Protein AF-A0A812SMG4-F1 (afdb_monomer_lite)

InterPro domains:
  IPR001279 Metallo-beta-lactamase [PF00753] (570-734)
  IPR001279 Metallo-beta-lactamase [SM00849] (570-734)
  IPR015904 Sulphide quinone-reductase [PTHR10632] (2-340)
  IPR029021 Protein-tyrosine phosphatase-like [G3DSA:3.90.190.10] (429-526)
  IPR036188 FAD/NAD(P)-binding domain superfamily [G3DSA:3.50.50.60] (1-255)
  IPR036188 FAD/NAD(P)-binding domain superfamily [G3DSA:3.50.50.60] (56-192)
  IPR036188 FAD/NAD(P)-binding domain superfamily [SSF51905] (2-261)
  IPR036188 FAD/NAD(P)-binding domain superfamily [SSF51905] (54-192)
  IPR036866 Ribonuclease Z/Hydroxyacylglutathione hydrolase-like [G3DSA:3.60.15.10] (553-788)
  IPR036866 Ribonuclease Z/Hydroxyacylglutathione hydrolase-like [SSF56281] (561-769)
  IPR044528 Persulfide dioxygenase-like, MBL-fold metallo-hydrolase domain [cd07724] (560-736)

Sequence (788 aa):
MEQVMPHHVQWIKEKCLTFQPEQNKLTLANGQQIEYDILVVAAGLQQNFGAVAGLPETMGKNGVASIYSFDYSPSVWANITHLQKGKAIFTNPATAVNCGGAPQKICYLAEAAWRERGVRNNIDIEFCTATPGIFACPEYRVALEKVMQSKNITPSVKTNLVEVDGERKIATFEREGELVTKEFDFLHVTPPMSAPDFIRNSPLANAAGFVDVDKETCQHNKFSNVFSLGDCSSLPTSKTYSAISSQAPVVTYNVQALMAGKEPTSVYDGYTACPVLVGDSKLMLAEFNGYTMEAIPTFKPLDQTKPNVLFYWLKRYIFEHVYWHSMPLGRWYGKYMWFEPPVKHKVAEVPKPSTFKASPPSETAALKASVPISGVGEASQGASTAADSLKPELFGVSTPNLPGDVSLSGNMDVAIIEQLAPRYKGWLYLNPAENKHFHRKAIEAAGCKVEVAPIPNPAGGQPATAEHAEAVLAAMERLPRPLMIQCTSGNRAGAALLLAQAKALGHNRASASLLAEDLDLKFFTKCSECGPIKDWVLDQLPANNEEAQQTPAAKKGAVIEQLFDPQGSSTFSYLIGCSDSQEAVLIDPVLGMESRDLSLAEELGFKVKYVVNTHCHADHITSGGAIKKQLPEVKTMISEASGAAADVKLKDGDTIEFGKYALQAVATPGHTDGCMCFVLRGPDAPKAVFTGDTLLIRGCGRTDFQQGDASRLYDVVHQKIFTLPEDTKIYPGHDYKGRNVSTVAEEKKFNPRLTQNKEGFIKTMQDLKLPYPKMMDEAVPANLVCGV

pLDDT: mean 86.86, std 17.94, range [22.58, 98.88]

Foldseek 3Di:
DVVLAPPVDDDDPFAWQFDDQVQQWTATPVRDIDHDPFAEDEPAKDFCLVQAAPRVVQQLHLQEAECPDPVGNVSLVVSLVPDLAWEAEFEAAPAAAEQLLVSVLSLLASLQSCVVVVRNVRYAAEYEYLAQFSDLQPLLRVLVVVLCVVSVHHYHYNWHWRYADSVQQWTWTDHPNDIDIDHGSHYYDDGHIAQDPNQQPYPQQDPRSARAADLWQQAGPPRRRYGYDARRHPRQARRYPLLRLQVVLSPVVQNVQVVVVHHSFFTRQQWDWRFRNNHPLWTQIFIARSVPSHGDDLDPPDDSSDTDNVSSCCVPPVVVCCVRPAVSVVQQRRSCGRDDDDGHTDDPPDPDPDDDDDDDDDDDDDDDDDDDDDDDDDDDDDDDDPLVVDDCVVQVKDDFPDPFQEIFHAQGDLVNCLSCLLQWQEEEEAADCPDPSCPVVSNVVSNHDYDYQHADDVVVVDAGDVVSLVSLLVSVVPGDPPYYYYYNGSLVSLLSVLLNVCVVVQHALVVSLVVSVSRVRCLSPPDPPSVRSSVRSNVNGHYPPPDPPDDPPQPQAKDWDWDADPPWQRFIKIWIAHSVQLEIEIEQAFPPCLCVNVVVSVSSSHDYAEYEYQALDQQGAGCQVVNCVVVVNHWYEFDPQRLADTNYHDDAQDWDDTDQKIWGWHQQPALHNGGTKTFIDGPPHAQEIEGEQLDDQLEHHAQPDHHHHLLSSLVSCVPPVLPGPFARKYAYGHDPPPDGIDTSVCCCPRNPQNVDPSVSNRVVRVPPPDDDNPRRVPRNVCRSHPND

Secondary structure (DSSP, 8-state):
-GGGS-TTS----S-EEEEEGGGTEEEETTS-EEE-SSEEE----EE-GGGSBTHHHHTTSTTEE-SSSTTTHHHHHHHHHH--SEEEEEEE-SS--TTTTHHHHHHHHHHHHHHHTT-GGGEEEEEEESSSSS-SSHHHHHHHHHHHHHTTEEEETTEEEEEEETTTTEEEEEETTEEEEEE-SEEE----EES-HHHHTSTTB-TTSSB-B-TTT-BBSS-TTEEE-GGGB--SS---HHHHHHHHHHHHHHHHHHHTT----B----EEEEEEE-STT-EEEEEEETTT--B--SSTTS-TTS-BHHHHHIIIIIHHHHHHHTTTTT---GGGTTSPPP--B----PPPPP--------------------------------STT--GGGGT-B--SSSS-EEEEB---HHHHHHHGGG-SEEEE-S-TT-TT--HHHHHHTT-EEEE-----GGGT----HHHHHHHHHHHHHSPSSEEEE-TBSHHHHHHHHHHHHHHTT--HHHHHHHHHHTT-HHHHS-GGGHHHHHHHHHTS--TTS----STT--SSEEEEEEE-TTTT-BEEEEEEETTT-EEEEESPBTT-HHHHHHHHHHTT-EEEEEE-SS--SSS-BSHHHHHHH-TTPEEEEEGGG----SEEE-TT-EEEETTEEEEEEE-TTSSTT-EEEEEESTT---EEEEETT-BTTB----SSTT--HHHHHHHIIIIITTS-TT-EEEESB-TTS---EEHHHHHHH-TTTTS-HHHHHHHHHT--PPPPTTHHHHHHHHTTT--

Organism: Symbiodinium pilosum (NCBI:txid2952)

Structure (mmCIF, N/CA/C/O backbone):
data_AF-A0A812SMG4-F1
#
_entry.id   AF-A0A812SMG4-F1
#
loop_
_atom_site.group_PDB
_atom_site.id
_atom_site.type_symbol
_atom_site.label_atom_id
_atom_site.label_alt_id
_atom_site.label_comp_id
_atom_site.label_asym_id
_atom_site.label_entity_id
_atom_site.label_seq_id
_atom_site.pdbx_PDB_ins_code
_atom_site.Cartn_x
_atom_site.Cartn_y
_atom_site.Cartn_z
_atom_site.occupancy
_atom_site.B_iso_or_equiv
_atom_site.auth_seq_id
_atom_site.auth_comp_id
_atom_site.auth_asym_id
_atom_site.auth_atom_id
_atom_site.pdbx_PDB_model_num
ATOM 1 N N . MET A 1 1 ? -14.977 1.293 5.396 1.00 64.69 1 MET A N 1
ATOM 2 C CA . MET A 1 1 ? -15.685 1.765 6.608 1.00 64.69 1 MET A CA 1
ATOM 3 C C . MET A 1 1 ? -16.745 0.785 7.069 1.00 64.69 1 MET A C 1
ATOM 5 O O . MET A 1 1 ? -16.538 0.228 8.127 1.00 64.69 1 MET A O 1
ATOM 9 N N . GLU A 1 2 ? -17.803 0.501 6.306 1.00 74.75 2 GLU A N 1
ATOM 10 C CA . GLU A 1 2 ? -18.876 -0.434 6.721 1.00 74.75 2 GLU A CA 1
ATOM 11 C C . GLU A 1 2 ? -18.375 -1.768 7.313 1.00 74.75 2 GLU A C 1
ATOM 13 O O . GLU A 1 2 ? -18.807 -2.165 8.386 1.00 74.75 2 GLU A O 1
ATOM 18 N N . GLN A 1 3 ? -17.373 -2.389 6.681 1.00 76.75 3 GLN A N 1
ATOM 19 C CA . GLN A 1 3 ? -16.743 -3.643 7.127 1.00 76.75 3 GLN A CA 1
ATOM 20 C C . GLN A 1 3 ? -15.929 -3.551 8.439 1.00 76.75 3 GLN A C 1
ATOM 22 O O . GLN A 1 3 ? -15.519 -4.582 8.962 1.00 76.75 3 GLN A O 1
ATOM 27 N N . VAL A 1 4 ? -15.647 -2.345 8.949 1.00 80.00 4 VAL A N 1
ATOM 28 C CA . VAL A 1 4 ? -14.819 -2.103 10.152 1.00 80.00 4 VAL A CA 1
ATOM 29 C C . VAL A 1 4 ? -15.515 -1.260 11.226 1.00 80.00 4 VAL A C 1
ATOM 31 O O . VAL A 1 4 ? -14.943 -1.039 12.290 1.00 80.00 4 VAL A O 1
ATOM 34 N N . MET A 1 5 ? -16.740 -0.789 10.975 1.00 84.88 5 MET A N 1
ATOM 35 C CA . MET A 1 5 ? -17.552 -0.131 11.999 1.00 84.88 5 MET A CA 1
ATOM 36 C C . MET A 1 5 ? -18.109 -1.190 12.964 1.00 84.88 5 MET A C 1
ATOM 38 O O . MET A 1 5 ? -18.671 -2.184 12.498 1.00 84.88 5 MET A O 1
ATOM 42 N N . PRO A 1 6 ? -18.009 -1.011 14.295 1.00 84.06 6 PRO A N 1
ATOM 43 C CA . PRO A 1 6 ? -18.634 -1.931 15.240 1.00 84.06 6 PRO A CA 1
ATOM 44 C C . PRO A 1 6 ? -20.155 -1.974 15.038 1.00 84.06 6 PRO A C 1
ATOM 46 O O . PRO A 1 6 ? -20.788 -0.930 14.923 1.00 84.06 6 PRO A O 1
ATOM 49 N N . HIS A 1 7 ? -20.761 -3.166 15.050 1.00 83.12 7 HIS A N 1
ATOM 50 C CA . HIS A 1 7 ? -22.183 -3.365 14.707 1.00 83.12 7 HIS A CA 1
ATOM 51 C C . HIS A 1 7 ? -23.199 -2.573 15.556 1.00 83.12 7 HIS A C 1
ATOM 53 O O . HIS A 1 7 ? -24.350 -2.441 15.155 1.00 83.12 7 HIS A O 1
ATOM 59 N N . HIS A 1 8 ? -22.796 -2.070 16.726 1.00 85.62 8 HIS A N 1
ATOM 60 C CA . HIS A 1 8 ? -23.628 -1.251 17.614 1.00 85.62 8 HIS A CA 1
ATOM 61 C C . HIS A 1 8 ? -23.452 0.266 17.399 1.00 85.62 8 HIS A C 1
ATOM 63 O O . HIS A 1 8 ? -24.080 1.053 18.101 1.00 85.62 8 HIS A O 1
ATOM 69 N N . VAL A 1 9 ? -22.593 0.692 16.465 1.00 90.62 9 VAL A N 1
ATOM 70 C CA . VAL A 1 9 ? -22.321 2.103 16.160 1.00 90.62 9 VAL A CA 1
ATOM 71 C C . VAL A 1 9 ? -23.026 2.494 14.865 1.00 90.62 9 VAL A C 1
ATOM 73 O O . VAL A 1 9 ? -22.786 1.911 13.809 1.00 90.62 9 VAL A O 1
ATOM 76 N N . GLN A 1 10 ? -23.866 3.528 14.925 1.00 92.44 10 GLN A N 1
ATOM 77 C CA . GLN A 1 10 ? -24.499 4.093 13.737 1.00 92.44 10 GLN A CA 1
ATOM 78 C C . GLN A 1 10 ? -23.460 4.824 12.874 1.00 92.44 10 GLN A C 1
ATOM 80 O O . GLN A 1 10 ? -22.893 5.836 13.285 1.00 92.44 10 GLN A O 1
ATOM 85 N N . TRP A 1 11 ? -23.235 4.350 11.646 1.00 93.56 11 TRP A N 1
ATOM 86 C CA . TRP A 1 11 ? -22.419 5.078 10.674 1.00 93.56 11 TRP A CA 1
ATOM 87 C C . TRP A 1 11 ? -23.265 6.099 9.911 1.00 93.56 11 TRP A C 1
ATOM 89 O O . TRP A 1 11 ? -24.069 5.747 9.050 1.00 93.56 11 TRP A O 1
ATOM 99 N N . ILE A 1 12 ? -23.046 7.380 10.200 1.00 94.38 12 ILE A N 1
ATOM 100 C CA . ILE A 1 12 ? -23.604 8.482 9.416 1.00 94.38 12 ILE A CA 1
ATOM 101 C C . ILE A 1 12 ? -22.608 8.798 8.298 1.00 94.38 12 ILE A C 1
ATOM 103 O O . ILE A 1 12 ? -21.550 9.384 8.526 1.00 94.38 12 ILE A O 1
ATOM 107 N N . LYS A 1 13 ? -22.916 8.333 7.084 1.00 94.81 13 LYS A N 1
ATOM 108 C CA . LYS A 1 13 ? -22.056 8.457 5.898 1.00 94.81 13 LYS A CA 1
ATOM 109 C C . LYS A 1 13 ? -22.208 9.835 5.247 1.00 94.81 13 LYS A C 1
ATOM 111 O O . LYS A 1 13 ? -22.643 9.934 4.107 1.00 94.81 13 LYS A O 1
ATOM 116 N N . GLU A 1 14 ? -21.855 10.889 5.976 1.00 96.31 14 GLU A N 1
ATOM 117 C CA . GLU A 1 14 ? -21.912 12.262 5.471 1.00 96.31 14 GLU A CA 1
ATOM 118 C C . GLU A 1 14 ? -20.768 13.125 6.026 1.00 96.31 14 GLU A C 1
ATOM 120 O O . GLU A 1 14 ? -20.211 12.832 7.086 1.00 96.31 14 GLU A O 1
ATOM 125 N N . LYS A 1 15 ? -20.380 14.181 5.304 1.00 96.25 15 LYS A N 1
ATOM 126 C CA . LYS A 1 15 ? -19.322 15.105 5.741 1.00 96.25 15 LYS A CA 1
ATOM 127 C C . LYS A 1 15 ? -19.842 16.059 6.820 1.00 96.25 15 LYS A C 1
ATOM 129 O O . LYS A 1 15 ? -20.899 16.661 6.653 1.00 96.25 15 LYS A O 1
ATOM 134 N N . CYS A 1 16 ? -19.063 16.269 7.881 1.00 96.62 16 CYS A N 1
ATOM 135 C CA . CYS A 1 16 ? -19.261 17.404 8.786 1.00 96.62 16 CYS A CA 1
ATOM 136 C C . CYS A 1 16 ? -18.782 18.698 8.103 1.00 96.62 16 CYS A C 1
ATOM 138 O O . CYS A 1 16 ? -17.711 18.703 7.495 1.00 96.62 16 CYS A O 1
ATOM 140 N N . LEU A 1 17 ? -19.563 19.778 8.199 1.00 96.06 17 LEU A N 1
ATOM 141 C CA . LEU A 1 17 ? -19.206 21.104 7.679 1.00 96.06 17 LEU A CA 1
ATOM 142 C C . LEU A 1 17 ? -18.756 22.083 8.763 1.00 96.06 17 LEU A C 1
ATOM 144 O O . LEU A 1 17 ? -17.946 22.959 8.480 1.00 96.06 17 LEU A O 1
ATOM 148 N N . THR A 1 18 ? -19.322 22.005 9.968 1.00 96.81 18 THR A N 1
ATOM 149 C CA . THR A 1 18 ? -19.032 22.955 11.052 1.00 96.81 18 THR A CA 1
ATOM 150 C C . THR A 1 18 ? -19.630 22.487 12.382 1.00 96.81 18 THR A C 1
ATOM 152 O O . THR A 1 18 ? -20.565 21.683 12.415 1.00 96.81 18 THR A O 1
ATOM 155 N N . PHE A 1 19 ? -19.107 23.029 13.480 1.00 98.00 19 PHE A N 1
ATOM 156 C CA . PHE A 1 19 ? -19.497 22.737 14.857 1.00 98.00 19 PHE A CA 1
ATOM 157 C C . PHE A 1 19 ? -20.155 23.961 15.507 1.00 98.00 19 PHE A C 1
ATOM 159 O O . PHE A 1 19 ? -19.757 25.101 15.263 1.00 98.00 19 PHE A O 1
ATOM 166 N N . GLN A 1 20 ? -21.150 23.722 16.357 1.00 98.12 20 GLN A N 1
ATOM 167 C CA . GLN A 1 20 ? -21.817 24.704 17.213 1.00 98.12 20 GLN A CA 1
ATOM 168 C C . GLN A 1 20 ? -21.675 24.230 18.674 1.00 98.12 20 GLN A C 1
ATOM 170 O O . GLN A 1 20 ? -22.658 23.794 19.283 1.00 98.12 20 GLN A O 1
ATOM 175 N N . PRO A 1 21 ? -20.450 24.229 19.235 1.00 97.69 21 PRO A N 1
ATOM 176 C CA . PRO A 1 21 ? -20.169 23.579 20.512 1.00 97.69 21 PRO A CA 1
ATOM 177 C C . PRO A 1 21 ? -20.861 24.241 21.706 1.00 97.69 21 PRO A C 1
ATOM 179 O O . PRO A 1 21 ? -21.248 23.538 22.629 1.00 97.69 21 PRO A O 1
ATOM 182 N N . GLU A 1 22 ? -21.139 25.547 21.664 1.00 97.50 22 GLU A N 1
ATOM 183 C CA . GLU A 1 22 ? -21.978 26.233 22.660 1.00 97.50 22 GLU A CA 1
ATOM 184 C C . GLU A 1 22 ? -23.427 25.705 22.726 1.00 97.50 22 GLU A C 1
ATOM 186 O O . GLU A 1 22 ? -24.137 25.985 23.689 1.00 97.50 22 GLU A O 1
ATOM 191 N N . GLN A 1 23 ? -23.879 24.966 21.708 1.00 97.94 23 GLN A N 1
ATOM 192 C CA . GLN A 1 23 ? -25.216 24.365 21.619 1.00 97.94 23 GLN A CA 1
ATOM 193 C C . GLN A 1 23 ? -25.170 22.830 21.597 1.00 97.94 23 GLN A C 1
ATOM 195 O O . GLN A 1 23 ? -26.210 22.203 21.415 1.00 97.94 23 GLN A O 1
ATOM 200 N N . ASN A 1 24 ? -23.979 22.233 21.733 1.00 98.44 24 ASN A N 1
ATOM 201 C CA . ASN A 1 24 ? -23.722 20.806 21.536 1.00 98.44 24 ASN A CA 1
ATOM 202 C C . ASN A 1 24 ? -24.243 20.249 20.194 1.00 98.44 24 ASN A C 1
ATOM 204 O O . ASN A 1 24 ? -24.848 19.177 20.142 1.00 98.44 24 ASN A O 1
ATOM 208 N N . LYS A 1 25 ? -24.029 20.991 19.097 1.00 98.31 25 LYS A N 1
ATOM 209 C CA . LYS A 1 25 ? -24.455 20.589 17.745 1.00 98.31 25 LYS A CA 1
ATOM 210 C C . LYS A 1 25 ? -23.311 20.554 16.743 1.00 98.31 25 LYS A C 1
ATOM 212 O O . LYS A 1 25 ? -22.310 21.256 16.883 1.00 98.31 25 LYS A O 1
ATOM 217 N N . LEU A 1 26 ? -23.491 19.772 15.687 1.00 97.56 26 LEU A N 1
ATOM 218 C CA . LEU A 1 26 ? -22.722 19.866 14.448 1.00 97.56 26 LEU A CA 1
ATOM 219 C C . LEU A 1 26 ? -23.660 19.867 13.239 1.00 97.56 26 LEU A C 1
ATOM 221 O O . LEU A 1 26 ? -24.767 19.334 13.304 1.00 97.56 26 LEU A O 1
ATOM 225 N N . THR A 1 27 ? -23.210 20.464 12.137 1.00 97.69 27 THR A N 1
ATOM 226 C CA . THR A 1 27 ? -23.963 20.544 10.878 1.00 97.69 27 THR A CA 1
ATOM 227 C C . THR A 1 27 ? -23.258 19.731 9.793 1.00 97.69 27 THR A C 1
ATOM 229 O O . THR A 1 27 ? -22.048 19.861 9.589 1.00 97.69 27 THR A O 1
ATOM 232 N N . LEU A 1 28 ? -24.022 18.895 9.091 1.00 97.88 28 LEU A N 1
ATOM 233 C CA . LEU A 1 28 ? -23.572 18.041 7.993 1.00 97.88 28 LEU A CA 1
ATOM 234 C C . LEU A 1 28 ? -23.715 18.714 6.617 1.00 97.88 28 LEU A C 1
ATOM 236 O O . LEU A 1 28 ? -24.441 19.693 6.454 1.00 97.88 28 LEU A O 1
ATOM 240 N N . ALA A 1 29 ? -23.059 18.148 5.601 1.00 96.19 29 ALA A N 1
ATOM 241 C CA . ALA A 1 29 ? -23.084 18.633 4.218 1.00 96.19 29 ALA A CA 1
ATOM 242 C C . ALA A 1 29 ? -24.468 18.593 3.551 1.00 96.19 29 ALA A C 1
ATOM 244 O O . ALA A 1 29 ? -24.745 19.399 2.667 1.00 96.19 29 ALA A O 1
ATOM 245 N N . ASN A 1 30 ? -25.360 17.713 4.008 1.00 96.00 30 ASN A N 1
ATOM 246 C CA . ASN A 1 30 ? -26.764 17.664 3.592 1.00 96.00 30 ASN A CA 1
ATOM 247 C C . ASN A 1 30 ? -27.666 18.675 4.347 1.00 96.00 30 ASN A C 1
ATOM 249 O O . ASN A 1 30 ? -28.884 18.644 4.187 1.00 96.00 30 ASN A O 1
ATOM 253 N N . GLY A 1 31 ? -27.094 19.539 5.197 1.00 95.88 31 GLY A N 1
ATOM 254 C CA . GLY A 1 31 ? -27.818 20.508 6.029 1.00 95.88 31 GLY A CA 1
ATOM 255 C C . GLY A 1 31 ? -28.424 19.935 7.317 1.00 95.88 31 GLY A C 1
ATOM 256 O O . GLY A 1 31 ? -28.965 20.694 8.120 1.00 95.88 31 GLY A O 1
ATOM 257 N N . GLN A 1 32 ? -28.326 18.623 7.554 1.00 97.25 32 GLN A N 1
ATOM 258 C CA . GLN A 1 32 ? -28.791 17.999 8.791 1.00 97.25 32 GLN A CA 1
ATOM 259 C C . GLN A 1 32 ? -27.954 18.478 9.985 1.00 97.25 32 GLN A C 1
ATOM 261 O O . GLN A 1 32 ? -26.723 18.488 9.933 1.00 97.25 32 GLN A O 1
ATOM 266 N N . GLN A 1 33 ? -28.626 18.815 11.085 1.00 97.81 33 GLN A N 1
ATOM 267 C CA . GLN A 1 33 ? -27.983 19.047 12.376 1.00 97.81 33 GLN A CA 1
ATOM 268 C C . GLN A 1 33 ? -28.026 17.779 13.230 1.00 97.81 33 GLN A C 1
ATOM 270 O O . GLN A 1 33 ? -29.019 17.050 13.227 1.00 97.81 33 GLN A O 1
ATOM 275 N N . ILE A 1 34 ? -26.944 17.528 13.963 1.00 97.88 34 ILE A N 1
ATOM 276 C CA . ILE A 1 34 ? -26.823 16.443 14.939 1.00 97.88 34 ILE A CA 1
ATOM 277 C C . ILE A 1 34 ? -26.492 17.063 16.292 1.00 97.88 34 ILE A C 1
ATOM 279 O O . ILE A 1 34 ? -25.523 17.812 16.405 1.00 97.88 34 ILE A O 1
ATOM 283 N N . GLU A 1 35 ? -27.295 16.731 17.299 1.00 98.31 35 GLU A N 1
ATOM 284 C CA . GLU A 1 35 ? -27.030 17.014 18.712 1.00 98.31 35 GLU A CA 1
ATOM 285 C C . GLU A 1 35 ? -26.171 15.896 19.322 1.00 98.31 35 GLU A C 1
ATOM 287 O O . GLU A 1 35 ? -26.265 14.738 18.908 1.00 98.31 35 GLU A O 1
ATOM 292 N N . TYR A 1 36 ? -25.322 16.236 20.292 1.00 98.19 36 TYR A N 1
ATOM 293 C CA . TYR A 1 36 ? -24.463 15.286 21.001 1.00 98.19 36 TYR A CA 1
ATOM 294 C C . TYR A 1 36 ? -24.393 15.596 22.501 1.00 98.19 36 TYR A C 1
ATOM 296 O O . TYR A 1 36 ? -24.441 16.753 22.900 1.00 98.19 36 TYR A O 1
ATOM 304 N N . ASP A 1 37 ? -24.191 14.586 23.347 1.00 97.94 37 ASP A N 1
ATOM 305 C CA . ASP A 1 37 ? -23.821 14.820 24.752 1.00 97.94 37 ASP A CA 1
ATOM 306 C C . ASP A 1 37 ? -22.309 15.051 24.890 1.00 97.94 37 ASP A C 1
ATOM 308 O O . ASP A 1 37 ? -21.860 15.975 25.569 1.00 97.94 37 ASP A O 1
ATOM 312 N N . ILE A 1 38 ? -21.518 14.226 24.193 1.00 98.25 38 ILE A N 1
ATOM 313 C CA . ILE A 1 38 ? -20.051 14.246 24.160 1.00 98.25 38 ILE A CA 1
ATOM 314 C C . ILE A 1 38 ? -19.594 14.120 22.702 1.00 98.25 38 ILE A C 1
ATOM 316 O O . ILE A 1 38 ? -20.103 13.280 21.959 1.00 98.25 38 ILE A O 1
ATOM 320 N N . LEU A 1 39 ? -18.608 14.923 22.299 1.00 98.56 39 LEU A N 1
ATOM 321 C CA . LEU A 1 39 ? -18.028 14.919 20.953 1.00 98.56 39 LEU A CA 1
ATOM 322 C C . LEU A 1 39 ? -16.565 14.464 20.991 1.00 98.56 39 LEU A C 1
ATOM 324 O O . LEU A 1 39 ? -15.761 15.012 21.741 1.00 98.56 39 LEU A O 1
ATOM 328 N N . VAL A 1 40 ? -16.191 13.522 20.121 1.00 98.56 40 VAL A N 1
ATOM 329 C CA . VAL A 1 40 ? -14.790 13.134 19.887 1.00 98.56 40 VAL A CA 1
ATOM 330 C C . VAL A 1 40 ? -14.415 13.450 18.439 1.00 98.56 40 VAL A C 1
ATOM 332 O O . VAL A 1 40 ? -14.978 12.880 17.506 1.00 98.56 40 VAL A O 1
ATOM 335 N N . VAL A 1 41 ? -13.457 14.357 18.233 1.00 98.56 41 VAL A N 1
ATOM 336 C CA . VAL A 1 41 ? -13.015 14.795 16.898 1.00 98.56 41 VAL A CA 1
ATOM 337 C C . VAL A 1 41 ? -11.732 14.065 16.490 1.00 98.56 41 VAL A C 1
ATOM 339 O O . VAL A 1 41 ? -10.696 14.219 17.139 1.00 98.56 41 VAL A O 1
ATOM 342 N N . ALA A 1 42 ? -11.792 13.291 15.402 1.00 97.62 42 ALA A N 1
ATOM 343 C CA . ALA A 1 42 ? -10.697 12.445 14.903 1.00 97.62 42 ALA A CA 1
ATOM 344 C C . ALA A 1 42 ? -10.587 12.469 13.358 1.00 97.62 42 ALA A C 1
ATOM 346 O O . ALA A 1 42 ? -10.491 11.435 12.703 1.00 97.62 42 ALA A O 1
ATOM 347 N N . ALA A 1 43 ? -10.643 13.660 12.753 1.00 96.75 43 ALA A N 1
ATOM 348 C CA . ALA A 1 43 ? -10.838 13.853 11.309 1.00 96.75 43 ALA A CA 1
ATOM 349 C C . ALA A 1 43 ? -9.567 13.810 10.425 1.00 96.75 43 ALA A C 1
ATOM 351 O O . ALA A 1 43 ? -9.624 14.204 9.262 1.00 96.75 43 ALA A O 1
ATOM 352 N N . GLY A 1 44 ? -8.423 13.354 10.944 1.00 96.31 44 GLY A N 1
ATOM 353 C CA . GLY A 1 44 ? -7.185 13.243 10.158 1.00 96.31 44 GLY A CA 1
ATOM 354 C C . GLY A 1 44 ? -6.460 14.574 9.883 1.00 96.31 44 GLY A C 1
ATOM 355 O O . GLY A 1 44 ? -6.686 15.580 10.554 1.00 96.31 44 GLY A O 1
ATOM 356 N N . LEU A 1 45 ? -5.571 14.560 8.885 1.00 95.75 45 LEU A N 1
ATOM 357 C CA . LEU A 1 45 ? -4.972 15.747 8.258 1.00 95.75 45 LEU A CA 1
ATOM 358 C C . LEU A 1 45 ? -5.539 15.928 6.843 1.00 95.75 45 LEU A C 1
ATOM 360 O O . LEU A 1 45 ? -5.834 14.954 6.151 1.00 95.75 45 LEU A O 1
ATOM 364 N N . GLN A 1 46 ? -5.607 17.176 6.392 1.00 96.56 46 GLN A N 1
ATOM 365 C CA . GLN A 1 46 ? -5.887 17.550 5.009 1.00 96.56 46 GLN A CA 1
ATOM 366 C C . GLN A 1 46 ? -4.581 17.712 4.225 1.00 96.56 46 GLN A C 1
ATOM 368 O O . GLN A 1 46 ? -3.632 18.324 4.716 1.00 96.56 46 GLN A O 1
ATOM 373 N N . GLN A 1 47 ? -4.541 17.172 3.004 1.00 95.50 47 GLN A N 1
ATOM 374 C CA . GLN A 1 47 ? -3.390 17.238 2.100 1.00 95.50 47 GLN A CA 1
ATOM 375 C C . GLN A 1 47 ? -3.575 18.394 1.114 1.00 95.50 47 GLN A C 1
ATOM 377 O O . GLN A 1 47 ? -4.519 18.397 0.327 1.00 95.50 47 GLN A O 1
ATOM 382 N N . ASN A 1 48 ? -2.673 19.372 1.144 1.00 96.19 48 ASN A N 1
ATOM 383 C CA . ASN A 1 48 ? -2.793 20.619 0.394 1.00 96.19 48 ASN A CA 1
ATOM 384 C C . ASN A 1 48 ? -1.826 20.624 -0.800 1.00 96.19 48 ASN A C 1
ATOM 386 O O . ASN A 1 48 ? -0.876 21.402 -0.831 1.00 96.19 48 ASN A O 1
ATOM 390 N N . PHE A 1 49 ? -2.060 19.760 -1.795 1.00 94.25 49 PHE A N 1
ATOM 391 C CA . PHE A 1 49 ? -1.239 19.727 -3.018 1.00 94.25 49 PHE A CA 1
ATOM 392 C C . PHE A 1 49 ? -1.195 21.093 -3.728 1.00 94.25 49 PHE A C 1
ATOM 394 O O . PHE A 1 49 ? -0.135 21.510 -4.177 1.00 94.25 49 PHE A O 1
ATOM 401 N N . GLY A 1 50 ? -2.306 21.840 -3.736 1.00 96.06 50 GLY A N 1
ATOM 402 C CA . GLY A 1 50 ? -2.374 23.199 -4.295 1.00 96.06 50 GLY A CA 1
ATOM 403 C C . GLY A 1 50 ? -1.632 24.288 -3.504 1.00 96.06 50 GLY A C 1
ATOM 404 O O . GLY A 1 50 ? -1.679 25.445 -3.901 1.00 96.06 50 GLY A O 1
ATOM 405 N N . ALA A 1 51 ? -0.959 23.955 -2.395 1.00 95.69 51 ALA A N 1
ATOM 406 C CA . ALA A 1 51 ? -0.065 24.883 -1.692 1.00 95.69 51 ALA A CA 1
ATOM 407 C C . ALA A 1 51 ? 1.346 24.957 -2.317 1.00 95.69 51 ALA A C 1
ATOM 409 O O . ALA A 1 51 ? 2.167 25.751 -1.865 1.00 95.69 51 ALA A O 1
ATOM 410 N N . VAL A 1 52 ? 1.629 24.130 -3.329 1.00 97.75 52 VAL A N 1
ATOM 411 C CA . VAL A 1 52 ? 2.851 24.151 -4.144 1.00 97.75 52 VAL A CA 1
ATOM 412 C C . VAL A 1 52 ? 2.425 24.455 -5.580 1.00 97.75 52 VAL A C 1
ATOM 414 O O . VAL A 1 52 ? 1.574 23.752 -6.127 1.00 97.75 52 VAL A O 1
ATOM 417 N N . ALA A 1 53 ? 2.981 25.502 -6.191 1.00 98.00 53 ALA A N 1
ATOM 418 C CA . ALA A 1 53 ? 2.579 25.917 -7.537 1.00 98.00 53 ALA A CA 1
ATOM 419 C C . ALA A 1 53 ? 2.921 24.839 -8.584 1.00 98.00 53 ALA A C 1
ATOM 421 O O . ALA A 1 53 ? 3.971 24.204 -8.492 1.00 98.00 53 ALA A O 1
ATOM 422 N N . GLY A 1 54 ? 2.023 24.599 -9.546 1.00 96.38 54 GLY A N 1
ATOM 423 C CA . GLY A 1 54 ? 2.181 23.591 -10.609 1.00 96.38 54 GLY A CA 1
ATOM 424 C C . GLY A 1 54 ? 2.082 22.123 -10.161 1.00 96.38 54 GLY A C 1
ATOM 425 O O . GLY A 1 54 ? 2.077 21.218 -10.999 1.00 96.38 54 GLY A O 1
ATOM 426 N N . LEU A 1 55 ? 1.996 21.855 -8.850 1.00 95.00 55 LEU A N 1
ATOM 427 C CA . LEU A 1 55 ? 1.967 20.492 -8.324 1.00 95.00 55 LEU A CA 1
ATOM 428 C C . LEU A 1 55 ? 0.675 19.731 -8.689 1.00 95.00 55 LEU A C 1
ATOM 430 O O . LEU A 1 55 ? 0.807 18.607 -9.179 1.00 95.00 55 LEU A O 1
ATOM 434 N N . PRO A 1 56 ? -0.552 20.268 -8.495 1.00 93.50 56 PRO A N 1
ATOM 435 C CA . PRO A 1 56 ? -1.789 19.556 -8.843 1.00 93.50 56 PRO A CA 1
ATOM 436 C C . PRO A 1 56 ? -1.857 19.089 -10.302 1.00 93.50 56 PRO A C 1
ATOM 438 O O . PRO A 1 56 ? -2.369 18.006 -10.577 1.00 93.50 56 PRO A O 1
ATOM 441 N N . GLU A 1 57 ? -1.324 19.880 -11.230 1.00 92.38 57 GLU A N 1
ATOM 442 C CA . GLU A 1 57 ? -1.387 19.648 -12.673 1.00 92.38 57 GLU A CA 1
ATOM 443 C C . GLU A 1 57 ? -0.482 18.482 -13.116 1.00 92.38 57 GLU A C 1
ATOM 445 O O . GLU A 1 57 ? -0.833 17.724 -14.034 1.00 92.38 57 GLU A O 1
ATOM 450 N N . THR A 1 58 ? 0.661 18.317 -12.435 1.00 92.88 58 THR A N 1
ATOM 451 C CA . THR A 1 58 ? 1.679 17.302 -12.745 1.00 92.88 58 THR A CA 1
ATOM 452 C C . THR A 1 58 ? 1.650 16.065 -11.842 1.00 92.88 58 THR A C 1
ATOM 454 O O . THR A 1 58 ? 2.403 15.129 -12.110 1.00 92.88 58 THR A O 1
ATOM 457 N N . MET A 1 59 ? 0.823 16.006 -10.792 1.00 93.06 59 MET A N 1
ATOM 458 C CA . MET A 1 59 ? 0.744 14.817 -9.928 1.00 93.06 59 MET A CA 1
ATOM 459 C C . MET A 1 59 ? 0.434 13.541 -10.733 1.00 93.06 59 MET A C 1
ATOM 461 O O . MET A 1 59 ? -0.518 13.488 -11.510 1.00 93.06 59 MET A O 1
ATOM 465 N N . GLY A 1 60 ? 1.252 12.501 -10.541 1.00 89.00 60 GLY A N 1
ATOM 466 C CA . GLY A 1 60 ? 1.160 11.227 -11.264 1.00 89.00 60 GLY A CA 1
ATOM 467 C C . GLY A 1 60 ? 1.750 11.251 -12.682 1.00 89.00 60 GLY A C 1
ATOM 468 O O . GLY A 1 60 ? 1.743 10.222 -13.353 1.00 89.00 60 GLY A O 1
ATOM 469 N N . LYS A 1 61 ? 2.277 12.393 -13.142 1.00 88.81 61 LYS A N 1
ATOM 470 C CA . LYS A 1 61 ? 2.834 12.614 -14.488 1.00 88.81 61 LYS A CA 1
ATOM 471 C C . LYS A 1 61 ? 4.272 13.124 -14.399 1.00 88.81 61 LYS A C 1
ATOM 473 O O . LYS A 1 61 ? 4.713 13.580 -13.350 1.00 88.81 61 LYS A O 1
ATOM 478 N N . ASN A 1 62 ? 5.000 13.082 -15.515 1.00 92.44 62 ASN A N 1
ATOM 479 C CA . ASN A 1 62 ? 6.311 13.731 -15.683 1.00 92.44 62 ASN A CA 1
ATOM 480 C C . ASN A 1 62 ? 7.396 13.359 -14.645 1.00 92.44 62 ASN A C 1
ATOM 482 O O . ASN A 1 62 ? 8.341 14.114 -14.439 1.00 92.44 62 ASN A O 1
ATOM 486 N N . GLY A 1 63 ? 7.278 12.207 -13.977 1.00 93.00 63 GLY A N 1
ATOM 487 C CA . GLY A 1 63 ? 8.176 11.828 -12.882 1.00 93.00 63 GLY A CA 1
ATOM 488 C C . GLY A 1 63 ? 7.762 12.339 -11.496 1.00 93.00 63 GLY A C 1
ATOM 489 O O . GLY A 1 63 ? 8.511 12.135 -10.548 1.00 93.00 63 GLY A O 1
ATOM 490 N N . VAL A 1 64 ? 6.600 12.980 -11.332 1.00 97.56 64 VAL A N 1
ATOM 491 C CA . VAL A 1 64 ? 6.133 13.537 -10.050 1.00 97.56 64 VAL A CA 1
ATOM 492 C C . VAL A 1 64 ? 5.096 12.620 -9.400 1.00 97.56 64 VAL A C 1
ATOM 494 O O . VAL A 1 64 ? 4.052 12.332 -9.984 1.00 97.56 64 VAL A O 1
ATOM 497 N N . ALA A 1 65 ? 5.354 12.162 -8.172 1.00 95.75 65 ALA A N 1
ATOM 498 C CA . ALA A 1 65 ? 4.494 11.202 -7.472 1.00 95.75 65 ALA A CA 1
ATOM 499 C C . ALA A 1 65 ? 4.451 11.431 -5.950 1.00 95.75 65 ALA A C 1
ATOM 501 O O . ALA A 1 65 ? 5.297 12.118 -5.384 1.00 95.75 65 ALA A O 1
ATOM 502 N N . SER A 1 66 ? 3.477 10.834 -5.254 1.00 96.62 66 SER A N 1
ATOM 503 C CA . SER A 1 66 ? 3.360 10.933 -3.792 1.00 96.62 66 SER A CA 1
ATOM 504 C C . SER A 1 66 ? 2.717 9.693 -3.183 1.00 96.62 66 SER A C 1
ATOM 506 O O . SER A 1 66 ? 1.674 9.248 -3.645 1.00 96.62 66 SER A O 1
ATOM 508 N N . ILE A 1 67 ? 3.295 9.189 -2.088 1.00 96.19 67 ILE A N 1
ATOM 509 C CA . ILE A 1 67 ? 2.752 8.055 -1.308 1.00 96.19 67 ILE A CA 1
ATOM 510 C C . ILE A 1 67 ? 1.542 8.441 -0.446 1.00 96.19 67 ILE A C 1
ATOM 512 O O . ILE A 1 67 ? 0.950 7.578 0.196 1.00 96.19 67 ILE A O 1
ATOM 516 N N . TYR A 1 68 ? 1.230 9.737 -0.354 1.00 94.56 68 TYR A N 1
ATOM 517 C CA . TYR A 1 68 ? 0.251 10.261 0.596 1.00 94.56 68 TYR A CA 1
ATOM 518 C C . TYR A 1 68 ? -1.184 10.261 0.064 1.00 94.56 68 TYR A C 1
ATOM 520 O O . TYR A 1 68 ? -2.116 10.117 0.856 1.00 94.56 68 TYR A O 1
ATOM 528 N N . SER A 1 69 ? -1.365 10.363 -1.254 1.00 88.12 69 SER A N 1
ATOM 529 C CA . SER A 1 69 ? -2.669 10.191 -1.899 1.00 88.12 69 SER A CA 1
ATOM 530 C C . SER A 1 69 ? -2.879 8.731 -2.289 1.00 88.12 69 SER A C 1
ATOM 532 O O . SER A 1 69 ? -1.957 8.094 -2.799 1.00 88.12 69 SER A O 1
ATOM 534 N N . PHE A 1 70 ? -4.098 8.220 -2.102 1.00 84.44 70 PHE A N 1
ATOM 535 C CA . PHE A 1 70 ? -4.495 6.901 -2.599 1.00 84.44 70 PHE A CA 1
ATOM 536 C C . PHE A 1 70 ? -4.311 6.807 -4.122 1.00 84.44 70 PHE A C 1
ATOM 538 O O . PHE A 1 70 ? -3.703 5.856 -4.605 1.00 84.44 70 PHE A O 1
ATOM 545 N N . ASP A 1 71 ? -4.732 7.846 -4.846 1.00 83.56 71 ASP A N 1
ATOM 546 C CA . ASP A 1 71 ? -4.741 7.884 -6.312 1.00 83.56 71 ASP A CA 1
ATOM 547 C C . ASP A 1 71 ? -3.321 7.979 -6.900 1.00 83.56 71 ASP A C 1
ATOM 549 O O . ASP A 1 71 ? -3.026 7.408 -7.947 1.00 83.56 71 ASP A O 1
ATOM 553 N N . TYR A 1 72 ? -2.404 8.673 -6.211 1.00 85.81 72 TYR A N 1
ATOM 554 C CA . TYR A 1 72 ? -1.040 8.907 -6.708 1.00 85.81 72 TYR A CA 1
ATOM 555 C C . TYR A 1 72 ? 0.001 7.908 -6.185 1.00 85.81 72 TYR A C 1
ATOM 557 O O . TYR A 1 72 ? 1.067 7.780 -6.793 1.00 85.81 72 TYR A O 1
ATOM 565 N N . SER A 1 73 ? -0.278 7.179 -5.101 1.00 88.56 73 SER A N 1
ATOM 566 C CA . SER A 1 73 ? 0.677 6.239 -4.494 1.00 88.56 73 SER A CA 1
ATOM 567 C C . SER A 1 73 ? 1.172 5.137 -5.452 1.00 88.56 73 SER A C 1
ATOM 569 O O . SER A 1 73 ? 2.387 4.922 -5.497 1.00 88.56 73 SER A O 1
ATOM 571 N N . PRO A 1 74 ? 0.332 4.505 -6.305 1.00 85.19 74 PRO A N 1
ATOM 572 C CA . PRO A 1 74 ? 0.802 3.511 -7.279 1.00 85.19 74 PRO A CA 1
ATOM 573 C C . PRO A 1 74 ? 1.864 4.054 -8.249 1.00 85.19 74 PRO A C 1
ATOM 575 O O . PRO A 1 74 ? 2.841 3.366 -8.554 1.00 85.19 74 PRO A O 1
ATOM 578 N N . SER A 1 75 ? 1.735 5.320 -8.670 1.00 88.19 75 SER A N 1
ATOM 579 C CA . SER A 1 75 ? 2.693 5.958 -9.587 1.00 88.19 75 SER A CA 1
ATOM 580 C C . SER A 1 75 ? 4.101 6.088 -8.992 1.00 88.19 75 SER A C 1
ATOM 582 O O . SER A 1 75 ? 5.079 6.144 -9.736 1.00 88.19 75 SER A O 1
ATOM 584 N N . VAL A 1 76 ? 4.244 6.078 -7.661 1.00 93.38 76 VAL A N 1
ATOM 585 C CA . VAL A 1 76 ? 5.552 6.128 -6.989 1.00 93.38 76 VAL A CA 1
ATOM 586 C C . VAL A 1 76 ? 6.386 4.896 -7.344 1.00 93.38 76 VAL A C 1
ATOM 588 O O . VAL A 1 76 ? 7.556 5.034 -7.692 1.00 93.38 76 VAL A O 1
ATOM 591 N N . TRP A 1 77 ? 5.794 3.697 -7.303 1.00 91.31 77 TRP A N 1
ATOM 592 C CA . TRP A 1 77 ? 6.515 2.461 -7.625 1.00 91.31 77 TRP A CA 1
ATOM 593 C C . TRP A 1 77 ? 6.839 2.346 -9.118 1.00 91.31 77 TRP A C 1
ATOM 595 O O . TRP A 1 77 ? 7.941 1.922 -9.471 1.00 91.31 77 TRP A O 1
ATOM 605 N N . ALA A 1 78 ? 5.925 2.790 -9.988 1.00 84.06 78 ALA A N 1
ATOM 606 C CA . ALA A 1 78 ? 6.165 2.853 -11.429 1.00 84.06 78 ALA A CA 1
ATOM 607 C C . ALA A 1 78 ? 7.359 3.767 -11.760 1.00 84.06 78 ALA A C 1
ATOM 609 O O . ALA A 1 78 ? 8.302 3.337 -12.418 1.00 84.06 78 ALA A O 1
ATOM 610 N N . ASN A 1 79 ? 7.390 4.991 -11.220 1.00 91.44 79 ASN A N 1
ATOM 611 C CA . ASN A 1 79 ? 8.503 5.920 -11.441 1.00 91.44 79 ASN A CA 1
ATOM 612 C C . ASN A 1 79 ? 9.831 5.412 -10.852 1.00 91.44 79 ASN A C 1
ATOM 614 O O . ASN A 1 79 ? 10.863 5.495 -11.517 1.00 91.44 79 ASN A O 1
ATOM 618 N N . ILE A 1 80 ? 9.816 4.820 -9.649 1.00 94.62 80 ILE A N 1
ATOM 619 C CA . ILE A 1 80 ? 10.998 4.145 -9.089 1.00 94.62 80 ILE A CA 1
ATOM 620 C C . ILE A 1 80 ? 11.479 3.035 -10.029 1.00 94.62 80 ILE A C 1
ATOM 622 O O . ILE A 1 80 ? 12.682 2.836 -10.160 1.00 94.62 80 ILE A O 1
ATOM 626 N N . THR A 1 81 ? 10.581 2.302 -10.684 1.00 88.06 81 THR A N 1
ATOM 627 C CA . THR A 1 81 ? 10.941 1.161 -11.539 1.00 88.06 81 THR A CA 1
ATOM 628 C C . THR A 1 81 ? 11.448 1.570 -12.916 1.00 88.06 81 THR A C 1
ATOM 630 O O . THR A 1 81 ? 12.426 0.998 -13.393 1.00 88.06 81 THR A O 1
ATOM 633 N N . HIS A 1 82 ? 10.877 2.613 -13.515 1.00 88.12 82 HIS A N 1
ATOM 634 C CA . HIS A 1 82 ? 11.314 3.111 -14.820 1.00 88.12 82 HIS A CA 1
ATOM 635 C C . HIS A 1 82 ? 12.610 3.943 -14.755 1.00 88.12 82 HIS A C 1
ATOM 637 O O . HIS A 1 82 ? 13.300 4.067 -15.766 1.00 88.12 82 HIS A O 1
ATOM 643 N N . LEU A 1 83 ? 12.983 4.503 -13.595 1.00 93.50 83 LEU A N 1
ATOM 644 C CA . LEU A 1 83 ? 14.201 5.312 -13.474 1.00 93.50 83 LEU A CA 1
ATOM 645 C C . LEU A 1 83 ? 15.477 4.446 -13.505 1.00 93.50 83 LEU A C 1
ATOM 647 O O . LEU A 1 83 ? 15.794 3.747 -12.544 1.00 93.50 83 LEU A O 1
ATOM 651 N N . GLN A 1 84 ? 16.232 4.553 -14.603 1.00 90.44 84 GLN A N 1
ATOM 652 C CA . GLN A 1 84 ? 17.497 3.833 -14.843 1.00 90.44 84 GLN A CA 1
ATOM 653 C C . GLN A 1 84 ? 18.757 4.689 -14.598 1.00 90.44 84 GLN A C 1
ATOM 655 O O . GLN A 1 84 ? 19.848 4.161 -14.382 1.00 90.44 84 GLN A O 1
ATOM 660 N N . LYS A 1 85 ? 18.623 6.017 -14.688 1.00 97.19 85 LYS A N 1
ATOM 661 C CA . LYS A 1 85 ? 19.680 7.022 -14.488 1.00 97.19 85 LYS A CA 1
ATOM 662 C C . LYS A 1 85 ? 19.056 8.400 -14.262 1.00 97.19 85 LYS A C 1
ATOM 664 O O . LYS A 1 85 ? 17.898 8.586 -14.629 1.00 97.19 85 LYS A O 1
ATOM 669 N N . GLY A 1 86 ? 19.833 9.358 -13.765 1.00 98.00 86 GLY A N 1
ATOM 670 C CA . GLY A 1 86 ? 19.408 10.754 -13.620 1.00 98.00 86 GLY A CA 1
ATOM 671 C C . GLY A 1 86 ? 19.169 11.150 -12.166 1.00 98.00 86 GLY A C 1
ATOM 672 O O . GLY A 1 86 ? 19.759 10.559 -11.262 1.00 98.00 86 GLY A O 1
ATOM 673 N N . LYS A 1 87 ? 18.330 12.157 -11.913 1.00 98.62 87 LYS A N 1
ATOM 674 C CA . LYS A 1 87 ? 18.183 12.721 -10.559 1.00 98.62 87 LYS A CA 1
ATOM 675 C C . LYS A 1 87 ? 16.858 12.368 -9.880 1.00 98.62 87 LYS A C 1
ATOM 677 O O . LYS A 1 87 ? 15.783 12.649 -10.403 1.00 98.62 87 LYS A O 1
ATOM 682 N N . ALA A 1 88 ? 16.932 11.815 -8.672 1.00 98.81 88 ALA A N 1
ATOM 683 C CA . ALA A 1 88 ? 15.789 11.506 -7.820 1.00 98.81 88 ALA A CA 1
ATOM 684 C C . ALA A 1 88 ? 15.739 12.445 -6.603 1.00 98.81 88 ALA A C 1
ATOM 686 O O . ALA A 1 88 ? 16.656 12.458 -5.780 1.00 98.81 88 ALA A O 1
ATOM 687 N N . ILE A 1 89 ? 14.656 13.209 -6.461 1.00 98.88 89 ILE A N 1
ATOM 688 C CA . ILE A 1 89 ? 14.440 14.132 -5.342 1.00 98.88 89 ILE A CA 1
ATOM 689 C C . ILE A 1 89 ? 13.261 13.654 -4.490 1.00 98.88 89 ILE A C 1
ATOM 691 O O . ILE A 1 89 ? 12.205 13.301 -5.006 1.00 98.88 89 ILE A O 1
ATOM 695 N N . PHE A 1 90 ? 13.433 13.676 -3.171 1.00 98.81 90 PHE A N 1
ATOM 696 C CA . PHE A 1 90 ? 12.412 13.323 -2.184 1.00 98.81 90 PHE A CA 1
ATOM 697 C C . PHE A 1 90 ? 12.194 14.508 -1.246 1.00 98.81 90 PHE A C 1
ATOM 699 O O . PHE A 1 90 ? 13.167 15.004 -0.674 1.00 98.81 90 PHE A O 1
ATOM 706 N N . THR A 1 91 ? 10.953 14.975 -1.082 1.00 98.62 91 THR A N 1
ATOM 707 C CA . THR A 1 91 ? 10.673 16.211 -0.325 1.00 98.62 91 THR A CA 1
ATOM 708 C C . THR A 1 91 ? 9.968 15.976 1.010 1.00 98.62 91 THR A C 1
ATOM 710 O O . THR A 1 91 ? 9.179 15.043 1.160 1.00 98.62 91 THR A O 1
ATOM 713 N N . ASN A 1 92 ? 10.222 16.854 1.984 1.00 97.88 92 ASN A N 1
ATOM 714 C CA . ASN A 1 92 ? 9.481 16.965 3.241 1.00 97.88 92 ASN A CA 1
ATOM 715 C C . ASN A 1 92 ? 9.203 18.456 3.569 1.00 97.88 92 ASN A C 1
ATOM 717 O O . ASN A 1 92 ? 10.161 19.229 3.681 1.00 97.88 92 ASN A O 1
ATOM 721 N N . PRO A 1 93 ? 7.931 18.881 3.706 1.00 96.94 93 PRO A N 1
ATOM 722 C CA . PRO A 1 93 ? 7.543 20.287 3.819 1.00 96.94 93 PRO A CA 1
ATOM 723 C C . PRO A 1 93 ? 7.765 20.859 5.227 1.00 96.94 93 PRO A C 1
ATOM 725 O O . PRO A 1 93 ? 8.053 20.139 6.182 1.00 96.94 93 PRO A O 1
ATOM 728 N N . ALA A 1 94 ? 7.577 22.174 5.365 1.00 90.75 94 ALA A N 1
ATOM 729 C CA . ALA A 1 94 ? 7.650 22.884 6.648 1.00 90.75 94 ALA A CA 1
ATOM 730 C C . ALA A 1 94 ? 6.456 22.622 7.593 1.00 90.75 94 ALA A C 1
ATOM 732 O O . ALA A 1 94 ? 6.515 22.960 8.775 1.00 90.75 94 ALA A O 1
ATOM 733 N N . THR A 1 95 ? 5.355 22.064 7.084 1.00 92.12 95 THR A N 1
ATOM 734 C CA . THR A 1 95 ? 4.117 21.860 7.848 1.00 92.12 95 THR A CA 1
ATOM 735 C C . THR A 1 95 ? 4.175 20.620 8.741 1.00 92.12 95 THR A C 1
ATOM 737 O O . THR A 1 95 ? 5.022 19.743 8.584 1.00 92.12 95 THR A O 1
ATOM 740 N N . ALA A 1 96 ? 3.184 20.475 9.626 1.00 87.31 96 ALA A N 1
ATOM 741 C CA . ALA A 1 96 ? 2.856 19.157 10.161 1.00 87.31 96 ALA A CA 1
ATOM 742 C C . ALA A 1 96 ? 2.555 18.179 9.006 1.00 87.31 96 ALA A C 1
ATOM 744 O O . ALA A 1 96 ? 2.010 18.585 7.980 1.00 87.31 96 ALA A O 1
ATOM 745 N N . VAL A 1 97 ? 2.893 16.903 9.187 1.00 92.06 97 VAL A N 1
ATOM 746 C CA . VAL A 1 97 ? 2.633 15.811 8.236 1.00 92.06 97 VAL A CA 1
ATOM 747 C C . VAL A 1 97 ? 2.261 14.546 9.005 1.00 92.06 97 VAL A C 1
ATOM 749 O O . VAL A 1 97 ? 2.744 14.338 10.125 1.00 92.06 97 VAL A O 1
ATOM 752 N N . ASN A 1 98 ? 1.429 13.680 8.426 1.00 88.06 98 ASN A N 1
ATOM 753 C CA . ASN A 1 98 ? 1.176 12.369 9.013 1.00 88.06 98 ASN A CA 1
ATOM 754 C C . ASN A 1 98 ? 2.396 11.463 8.779 1.00 88.06 98 ASN A C 1
ATOM 756 O O . ASN A 1 98 ? 2.919 11.334 7.675 1.00 88.06 98 ASN A O 1
ATOM 760 N N . CYS A 1 99 ? 2.897 10.862 9.859 1.00 89.38 99 CYS A N 1
ATOM 761 C CA . CYS A 1 99 ? 4.141 10.096 9.887 1.00 89.38 99 CYS A CA 1
ATOM 762 C C . CYS A 1 99 ? 5.339 10.831 9.244 1.00 89.38 99 CYS A C 1
ATOM 764 O O . CYS A 1 99 ? 5.803 10.449 8.175 1.00 89.38 99 CYS A O 1
ATOM 766 N N . GLY A 1 100 ? 5.923 11.822 9.930 1.00 86.69 100 GLY A N 1
ATOM 767 C CA . GLY A 1 100 ? 7.070 12.605 9.420 1.00 86.69 100 GLY A CA 1
ATOM 768 C C . GLY A 1 100 ? 8.355 11.832 9.066 1.00 86.69 100 GLY A C 1
ATOM 769 O O . GLY A 1 100 ? 9.283 12.408 8.513 1.00 86.69 100 GLY A O 1
ATOM 770 N N . GLY A 1 101 ? 8.428 10.524 9.335 1.00 92.00 101 GLY A N 1
ATOM 771 C CA . GLY A 1 101 ? 9.484 9.664 8.787 1.00 92.00 101 GLY A CA 1
ATOM 772 C C . GLY A 1 101 ? 9.119 8.959 7.475 1.00 92.00 101 GLY A C 1
ATOM 773 O O . GLY A 1 101 ? 9.970 8.294 6.903 1.00 92.00 101 GLY A O 1
ATOM 774 N N . ALA A 1 102 ? 7.883 9.022 6.980 1.00 95.56 102 ALA A N 1
ATOM 775 C CA . ALA A 1 102 ? 7.508 8.398 5.708 1.00 95.56 102 ALA A CA 1
ATOM 776 C C . ALA A 1 102 ? 8.207 8.994 4.459 1.00 95.56 102 ALA A C 1
ATOM 778 O O . ALA A 1 102 ? 8.555 8.193 3.589 1.00 95.56 102 ALA A O 1
ATOM 779 N N . PRO A 1 103 ? 8.534 10.304 4.377 1.00 96.88 103 PRO A N 1
ATOM 780 C CA . PRO A 1 103 ? 9.227 10.875 3.214 1.00 96.88 103 PRO A CA 1
ATOM 781 C C . PRO A 1 103 ? 10.625 10.277 2.991 1.00 96.88 103 PRO A C 1
ATOM 783 O O . PRO A 1 103 ? 11.036 9.997 1.870 1.00 96.88 103 PRO A O 1
ATOM 786 N N . GLN A 1 104 ? 11.346 10.001 4.081 1.00 95.06 104 GLN A N 1
ATOM 787 C CA . GLN A 1 104 ? 12.647 9.326 4.026 1.00 95.06 104 GLN A CA 1
ATOM 788 C C . GLN A 1 104 ? 12.521 7.803 3.859 1.00 95.06 104 GLN A C 1
ATOM 790 O O . GLN A 1 104 ? 13.359 7.209 3.191 1.00 95.06 104 GLN A O 1
ATOM 795 N N . LYS A 1 105 ? 11.459 7.156 4.378 1.00 97.81 105 LYS A N 1
ATOM 796 C CA . LYS A 1 105 ? 11.218 5.713 4.152 1.00 97.81 105 LYS A CA 1
ATOM 797 C C . LYS A 1 105 ? 11.180 5.381 2.667 1.00 97.81 105 LYS A C 1
ATOM 799 O O . LYS A 1 105 ? 11.839 4.439 2.245 1.00 97.81 105 LYS A O 1
ATOM 804 N N . ILE A 1 106 ? 10.423 6.147 1.882 1.00 98.00 106 ILE A N 1
ATOM 805 C CA . ILE A 1 106 ? 10.325 5.903 0.441 1.00 98.00 106 ILE A CA 1
ATOM 806 C C . ILE A 1 106 ? 11.641 6.217 -0.285 1.00 98.00 106 ILE A C 1
ATOM 808 O O . ILE A 1 106 ? 12.009 5.464 -1.178 1.00 98.00 106 ILE A O 1
ATOM 812 N N . CYS A 1 107 ? 12.408 7.217 0.167 1.00 98.56 107 CYS A N 1
ATOM 813 C CA . CYS A 1 107 ? 13.769 7.478 -0.316 1.00 98.56 107 CYS A CA 1
ATOM 814 C C . CYS A 1 107 ? 14.702 6.266 -0.107 1.00 98.56 107 CYS A C 1
ATOM 816 O O . CYS A 1 107 ? 15.339 5.796 -1.050 1.00 98.56 107 CYS A O 1
ATOM 818 N N . TYR A 1 108 ? 14.719 5.679 1.096 1.00 98.50 108 TYR A N 1
ATOM 819 C CA . TYR A 1 108 ? 15.526 4.487 1.388 1.00 98.50 108 TYR A CA 1
ATOM 820 C C . TYR A 1 108 ? 15.055 3.222 0.649 1.00 98.50 108 TYR A C 1
ATOM 822 O O . TYR A 1 108 ? 15.876 2.374 0.301 1.00 98.50 108 TYR A O 1
ATOM 830 N N . LEU A 1 109 ? 13.746 3.069 0.424 1.00 98.06 109 LEU A N 1
ATOM 831 C CA . LEU A 1 109 ? 13.186 1.947 -0.339 1.00 98.06 109 LEU A CA 1
ATOM 832 C C . LEU A 1 109 ? 13.496 2.067 -1.836 1.00 98.06 109 LEU A C 1
ATOM 834 O O . LEU A 1 109 ? 13.850 1.070 -2.460 1.00 98.06 109 LEU A O 1
ATOM 838 N N . ALA A 1 110 ? 13.411 3.276 -2.394 1.00 98.31 110 ALA A N 1
ATOM 839 C CA . ALA A 1 110 ? 13.781 3.553 -3.776 1.00 98.31 110 ALA A CA 1
ATOM 840 C C . ALA A 1 110 ? 15.276 3.295 -4.018 1.00 98.31 110 ALA A C 1
ATOM 842 O O . ALA A 1 110 ? 15.630 2.602 -4.969 1.00 98.31 110 ALA A O 1
ATOM 843 N N . GLU A 1 111 ? 16.145 3.756 -3.107 1.00 98.44 111 GLU A N 1
ATOM 844 C CA . GLU A 1 111 ? 17.578 3.440 -3.132 1.00 98.44 111 GLU A CA 1
ATOM 845 C C . GLU A 1 111 ? 17.835 1.934 -3.188 1.00 98.44 111 GLU A C 1
ATOM 847 O O . GLU A 1 111 ? 18.605 1.479 -4.034 1.00 98.44 111 GLU A O 1
ATOM 852 N N . ALA A 1 112 ? 17.175 1.168 -2.315 1.00 96.88 112 ALA A N 1
ATOM 853 C CA . ALA A 1 112 ? 17.347 -0.276 -2.265 1.00 96.88 112 ALA A CA 1
ATOM 854 C C . ALA A 1 112 ? 16.896 -0.943 -3.573 1.00 96.88 112 ALA A C 1
ATOM 856 O O . ALA A 1 112 ? 17.649 -1.743 -4.119 1.00 96.88 112 ALA A O 1
ATOM 857 N N . ALA A 1 113 ? 15.746 -0.545 -4.129 1.00 94.69 113 ALA A N 1
ATOM 858 C CA . ALA A 1 113 ? 15.244 -1.066 -5.403 1.00 94.69 113 ALA A CA 1
ATOM 859 C C . ALA A 1 113 ? 16.162 -0.724 -6.597 1.00 94.69 113 ALA A C 1
ATOM 861 O O . ALA A 1 113 ? 16.393 -1.558 -7.474 1.00 94.69 113 ALA A O 1
ATOM 862 N N . TRP A 1 114 ? 16.739 0.482 -6.647 1.00 98.06 114 TRP A N 1
ATOM 863 C CA . TRP A 1 114 ? 17.732 0.832 -7.673 1.00 98.06 114 TRP A CA 1
ATOM 864 C C . TRP A 1 114 ? 19.046 0.067 -7.511 1.00 98.06 114 TRP A C 1
ATOM 866 O O . TRP A 1 114 ? 19.698 -0.233 -8.511 1.00 98.06 114 TRP A O 1
ATOM 876 N N . ARG A 1 115 ? 19.449 -0.259 -6.280 1.00 96.06 115 ARG A N 1
ATOM 877 C CA . ARG A 1 115 ? 20.670 -1.033 -6.017 1.00 96.06 115 ARG A CA 1
ATOM 878 C C . ARG A 1 115 ? 20.489 -2.511 -6.334 1.00 96.06 115 ARG A C 1
ATOM 880 O O . ARG A 1 115 ? 21.382 -3.095 -6.933 1.00 96.06 115 ARG A O 1
ATOM 887 N N . GLU A 1 116 ? 19.337 -3.080 -5.997 1.00 89.69 116 GLU A N 1
ATOM 888 C CA . GLU A 1 116 ? 18.948 -4.452 -6.340 1.00 89.69 116 GLU A CA 1
ATOM 889 C C . GLU A 1 116 ? 18.936 -4.671 -7.861 1.00 89.69 116 GLU A C 1
ATOM 891 O O . GLU A 1 116 ? 19.479 -5.658 -8.345 1.00 89.69 116 GLU A O 1
ATOM 896 N N . ARG A 1 117 ? 18.451 -3.686 -8.630 1.00 91.62 117 ARG A N 1
ATOM 897 C CA . ARG A 1 117 ? 18.504 -3.684 -10.106 1.00 91.62 117 ARG A CA 1
ATOM 898 C C . ARG A 1 117 ? 19.857 -3.269 -10.707 1.00 91.62 117 ARG A C 1
ATOM 900 O O . ARG A 1 117 ? 19.961 -3.129 -11.919 1.00 91.62 117 ARG A O 1
ATOM 907 N N . GLY A 1 118 ? 20.884 -3.006 -9.896 1.00 94.31 118 GLY A N 1
ATOM 908 C CA . GLY A 1 118 ? 22.223 -2.618 -10.370 1.00 94.31 118 GLY A CA 1
ATOM 909 C C . GLY A 1 118 ? 22.354 -1.203 -10.963 1.00 94.31 118 GLY A C 1
ATOM 910 O O . GLY A 1 118 ? 23.443 -0.823 -11.388 1.00 94.31 118 GLY A O 1
ATOM 911 N N . VAL A 1 119 ? 21.292 -0.391 -10.960 1.00 96.62 119 VAL A N 1
ATOM 912 C CA . VAL A 1 119 ? 21.255 0.947 -11.593 1.00 96.62 119 VAL A CA 1
ATOM 913 C C . VAL A 1 119 ? 21.559 2.106 -10.643 1.00 96.62 119 VAL A C 1
ATOM 915 O O . VAL A 1 119 ? 21.772 3.233 -11.086 1.00 96.62 119 VAL A O 1
ATOM 918 N N . ARG A 1 120 ? 21.632 1.843 -9.330 1.00 97.50 120 ARG A N 1
ATOM 919 C CA . ARG A 1 120 ? 21.861 2.844 -8.268 1.00 97.50 120 ARG A CA 1
ATOM 920 C C . ARG A 1 120 ? 22.997 3.824 -8.558 1.00 97.50 120 ARG A C 1
ATOM 922 O O . ARG A 1 120 ? 22.856 4.998 -8.231 1.00 97.50 120 ARG A O 1
ATOM 929 N N . ASN A 1 121 ? 24.103 3.368 -9.141 1.00 96.81 121 ASN A N 1
ATOM 930 C CA . ASN A 1 121 ? 25.280 4.211 -9.383 1.00 96.81 121 ASN A CA 1
ATOM 931 C C . ASN A 1 121 ? 25.061 5.275 -10.473 1.00 96.81 121 ASN A C 1
ATOM 933 O O . ASN A 1 121 ? 25.851 6.205 -10.566 1.00 96.81 121 ASN A O 1
ATOM 937 N N . ASN A 1 122 ? 23.986 5.164 -11.259 1.00 98.12 122 ASN A N 1
ATOM 938 C CA . ASN A 1 122 ? 23.614 6.130 -12.293 1.00 98.12 122 ASN A CA 1
ATOM 939 C C . ASN A 1 122 ? 22.601 7.177 -11.794 1.00 98.12 122 ASN A C 1
ATOM 941 O O . ASN A 1 122 ? 22.125 7.981 -12.598 1.00 98.12 122 ASN A O 1
ATOM 945 N N . ILE A 1 123 ? 22.193 7.111 -10.518 1.00 98.56 123 ILE A N 1
ATOM 946 C CA . ILE A 1 123 ? 21.077 7.888 -9.968 1.00 98.56 123 ILE A CA 1
ATOM 947 C C . ILE A 1 123 ? 21.554 8.751 -8.797 1.00 98.56 123 ILE A C 1
ATOM 949 O O . ILE A 1 123 ? 21.948 8.235 -7.750 1.00 98.56 123 ILE A O 1
ATOM 953 N N . ASP A 1 124 ? 21.457 10.068 -8.938 1.00 98.69 124 ASP A N 1
ATOM 954 C CA . ASP A 1 124 ? 21.747 11.013 -7.861 1.00 98.69 124 ASP A CA 1
ATOM 955 C C . ASP A 1 124 ? 20.511 11.186 -6.977 1.00 98.69 124 ASP A C 1
ATOM 957 O O . ASP A 1 124 ? 19.457 11.610 -7.452 1.00 98.69 124 ASP A O 1
ATOM 961 N N . ILE A 1 125 ? 20.626 10.854 -5.687 1.00 98.81 125 ILE A N 1
ATOM 962 C CA . ILE A 1 125 ? 19.501 10.882 -4.741 1.00 98.81 125 ILE A CA 1
ATOM 963 C C . ILE A 1 125 ? 19.658 12.057 -3.773 1.00 98.81 125 ILE A C 1
ATOM 965 O O . ILE A 1 125 ? 20.627 12.116 -3.010 1.00 98.81 125 ILE A O 1
ATOM 969 N N . GLU A 1 126 ? 18.677 12.960 -3.755 1.00 98.75 126 GLU A N 1
ATOM 970 C CA . GLU A 1 126 ? 18.627 14.117 -2.856 1.00 98.75 126 GLU A CA 1
ATOM 971 C C . GLU A 1 126 ? 17.357 14.091 -1.982 1.00 98.75 126 GLU A C 1
ATOM 973 O O . GLU A 1 126 ? 16.239 13.972 -2.482 1.00 98.75 126 GLU A O 1
ATOM 978 N N . PHE A 1 127 ? 17.516 14.217 -0.661 1.00 98.69 127 PHE A N 1
ATOM 979 C CA . PHE A 1 127 ? 16.415 14.355 0.295 1.00 98.69 127 PHE A CA 1
ATOM 980 C C . PHE A 1 127 ? 16.318 15.811 0.771 1.00 98.69 127 PHE A C 1
ATOM 982 O O . PHE A 1 127 ? 17.077 16.242 1.642 1.00 98.69 127 PHE A O 1
ATOM 989 N N . CYS A 1 128 ? 15.386 16.568 0.195 1.00 98.56 128 CYS A N 1
ATOM 990 C CA . CYS A 1 128 ? 15.127 17.965 0.536 1.00 98.56 128 CYS A CA 1
ATOM 991 C C . CYS A 1 128 ? 14.106 18.048 1.678 1.00 98.56 128 CYS A C 1
ATOM 993 O O . CYS A 1 128 ? 12.962 17.624 1.526 1.00 98.56 128 CYS A O 1
ATOM 995 N N . THR A 1 129 ? 14.486 18.619 2.818 1.00 97.75 129 THR A N 1
ATOM 996 C CA . THR A 1 129 ? 13.573 18.827 3.947 1.00 97.75 129 THR A CA 1
ATOM 997 C C . THR A 1 129 ? 13.599 20.269 4.418 1.00 97.75 129 THR A C 1
ATOM 999 O O . THR A 1 129 ? 14.666 20.841 4.630 1.00 97.75 129 THR A O 1
ATOM 1002 N N . ALA A 1 130 ? 12.426 20.854 4.652 1.00 97.00 130 ALA A N 1
ATOM 1003 C CA . ALA A 1 130 ? 12.292 22.193 5.222 1.00 97.00 130 ALA A CA 1
ATOM 1004 C C . ALA A 1 130 ? 12.786 22.289 6.680 1.00 97.00 130 ALA A C 1
ATOM 1006 O O . ALA A 1 130 ? 13.089 23.371 7.178 1.00 97.00 130 ALA A O 1
ATOM 1007 N N . THR A 1 131 ? 12.876 21.158 7.383 1.00 94.12 131 THR A N 1
ATOM 1008 C CA . THR A 1 131 ? 13.342 21.086 8.773 1.00 94.12 131 THR A CA 1
ATOM 1009 C C . THR A 1 131 ? 14.865 21.277 8.885 1.00 94.12 131 THR A C 1
ATOM 1011 O O . THR A 1 131 ? 15.602 20.969 7.946 1.00 94.12 131 THR A O 1
ATOM 1014 N N . PRO A 1 132 ? 15.393 21.713 10.048 1.00 93.31 132 PRO A N 1
ATOM 1015 C CA . PRO A 1 132 ? 16.839 21.852 10.281 1.00 93.31 132 PRO A CA 1
ATOM 1016 C C . PRO A 1 132 ? 17.591 20.514 10.453 1.00 93.31 132 PRO A C 1
ATOM 1018 O O . PRO A 1 132 ? 18.790 20.509 10.714 1.00 93.31 132 PRO A O 1
ATOM 1021 N N . GLY A 1 133 ? 16.902 19.377 10.346 1.00 93.69 133 GLY A N 1
ATOM 1022 C CA . GLY A 1 133 ? 17.470 18.033 10.451 1.00 93.69 133 GLY A CA 1
ATOM 1023 C C . GLY A 1 133 ? 16.489 16.985 9.930 1.00 93.69 133 GLY A C 1
ATOM 1024 O O . GLY A 1 133 ? 15.279 17.220 9.925 1.00 93.69 133 GLY A O 1
ATOM 1025 N N . ILE A 1 134 ? 16.997 15.830 9.497 1.00 94.62 134 ILE A N 1
ATOM 1026 C CA . ILE A 1 134 ? 16.193 14.809 8.799 1.00 94.62 134 ILE A CA 1
ATOM 1027 C C . ILE A 1 134 ? 15.217 14.040 9.705 1.00 94.62 134 ILE A C 1
ATOM 1029 O O . ILE A 1 134 ? 14.346 13.337 9.204 1.00 94.62 134 ILE A O 1
ATOM 1033 N N . PHE A 1 135 ? 15.348 14.140 11.029 1.00 95.00 135 PHE A N 1
ATOM 1034 C CA . PHE A 1 135 ? 14.454 13.497 11.994 1.00 95.00 135 PHE A CA 1
ATOM 1035 C C . PHE A 1 135 ? 14.391 14.316 13.292 1.00 95.00 135 PHE A C 1
ATOM 1037 O O . PHE A 1 135 ? 15.358 14.996 13.633 1.00 95.00 135 PHE A O 1
ATOM 1044 N N . ALA A 1 136 ? 13.261 14.264 14.005 1.00 90.94 136 ALA A N 1
ATOM 1045 C CA . ALA A 1 136 ? 13.010 15.123 15.169 1.00 90.94 136 ALA A CA 1
ATOM 1046 C C . ALA A 1 136 ? 13.763 14.680 16.439 1.00 90.94 136 ALA A C 1
ATOM 1048 O O . ALA A 1 136 ? 14.398 15.499 17.098 1.00 90.94 136 ALA A O 1
ATOM 1049 N N . CYS A 1 137 ? 13.719 13.386 16.775 1.00 94.75 137 CYS A N 1
ATOM 1050 C CA . CYS A 1 137 ? 14.451 12.839 17.919 1.00 94.75 137 CYS A CA 1
ATOM 1051 C C . CYS A 1 137 ? 15.967 12.810 17.619 1.00 94.75 137 CYS A C 1
ATOM 1053 O O . CYS A 1 137 ? 16.361 12.164 16.640 1.00 94.75 137 CYS A O 1
ATOM 1055 N N . PRO A 1 138 ? 16.832 13.456 18.431 1.00 95.62 138 PRO A N 1
ATOM 1056 C CA . PRO A 1 138 ? 18.259 13.577 18.133 1.00 95.62 138 PRO A CA 1
ATOM 1057 C C . PRO A 1 138 ? 19.002 12.242 17.997 1.00 95.62 138 PRO A C 1
ATOM 1059 O O . PRO A 1 138 ? 19.874 12.126 17.139 1.00 95.62 138 PRO A O 1
ATOM 1062 N N . GLU A 1 139 ? 18.650 11.240 18.806 1.00 96.19 139 GLU A N 1
ATOM 1063 C CA . GLU A 1 139 ? 19.311 9.929 18.823 1.00 96.19 139 GLU A CA 1
ATOM 1064 C C . GLU A 1 139 ? 19.078 9.167 17.510 1.00 96.19 139 GLU A C 1
ATOM 1066 O O . GLU A 1 139 ? 20.030 8.812 16.809 1.00 96.19 139 GLU A O 1
ATOM 1071 N N . TYR A 1 140 ? 17.812 9.012 17.106 1.00 96.88 140 TYR A N 1
ATOM 1072 C CA . TYR A 1 140 ? 17.476 8.385 15.826 1.00 96.88 140 TYR A CA 1
ATOM 1073 C C . TYR A 1 140 ? 17.917 9.235 14.629 1.00 96.88 140 TYR A C 1
ATOM 1075 O O . TYR A 1 140 ? 18.298 8.667 13.610 1.00 96.88 140 TYR A O 1
ATOM 1083 N N . ARG A 1 141 ? 17.947 10.574 14.738 1.00 96.62 141 ARG A N 1
ATOM 1084 C CA . ARG A 1 141 ? 18.500 11.449 13.689 1.00 96.62 141 ARG A CA 1
ATOM 1085 C C . ARG A 1 141 ? 19.950 11.080 13.364 1.00 96.62 141 ARG A C 1
ATOM 1087 O O . ARG A 1 141 ? 20.243 10.806 12.207 1.00 96.62 141 ARG A O 1
ATOM 1094 N N . VAL A 1 142 ? 20.822 10.989 14.371 1.00 96.88 142 VAL A N 1
ATOM 1095 C CA . VAL A 1 142 ? 22.242 10.625 14.177 1.00 96.88 142 VAL A CA 1
ATOM 1096 C C . VAL A 1 142 ? 22.392 9.220 13.578 1.00 96.88 142 VAL A C 1
ATOM 1098 O O . VAL A 1 142 ? 23.316 8.964 12.803 1.00 96.88 142 VAL A O 1
ATOM 1101 N N . ALA A 1 143 ? 21.492 8.291 13.910 1.00 96.88 143 ALA A N 1
ATOM 1102 C CA . ALA A 1 143 ? 21.477 6.962 13.304 1.00 96.88 143 ALA A CA 1
ATOM 1103 C C . ALA A 1 143 ? 21.021 6.987 11.830 1.00 96.88 143 ALA A C 1
ATOM 1105 O O . ALA A 1 143 ? 21.630 6.332 10.986 1.00 96.88 143 ALA A O 1
ATOM 1106 N N . LEU A 1 144 ? 19.991 7.770 11.498 1.00 97.38 144 LEU A N 1
ATOM 1107 C CA . LEU A 1 144 ? 19.438 7.906 10.145 1.00 97.38 144 LEU A CA 1
ATOM 1108 C C . LEU A 1 144 ? 20.354 8.707 9.204 1.00 97.38 144 LEU A C 1
ATOM 1110 O O . LEU A 1 144 ? 20.416 8.408 8.011 1.00 97.38 144 LEU A O 1
ATOM 1114 N N . GLU A 1 145 ? 21.128 9.658 9.732 1.00 97.25 145 GLU A N 1
ATOM 1115 C CA . GLU A 1 145 ? 22.161 10.391 8.984 1.00 97.25 145 GLU A CA 1
ATOM 1116 C C . GLU A 1 145 ? 23.264 9.431 8.508 1.00 97.25 145 GLU A C 1
ATOM 1118 O O . GLU A 1 145 ? 23.647 9.460 7.338 1.00 97.25 145 GLU A O 1
ATOM 1123 N N . LYS A 1 146 ? 23.681 8.479 9.357 1.00 97.12 146 LYS A N 1
ATOM 1124 C CA . LYS A 1 146 ? 24.606 7.395 8.970 1.00 97.12 146 LYS A CA 1
ATOM 1125 C C . LYS A 1 146 ? 24.013 6.462 7.908 1.00 97.12 146 LYS A C 1
ATOM 1127 O O . LYS A 1 146 ? 24.755 5.964 7.066 1.00 97.12 146 LYS A O 1
ATOM 1132 N N . VAL A 1 147 ? 22.694 6.233 7.924 1.00 96.62 147 VAL A N 1
ATOM 1133 C CA . VAL A 1 147 ? 21.990 5.444 6.892 1.00 96.62 147 VAL A CA 1
ATOM 1134 C C . VAL A 1 147 ? 21.922 6.194 5.557 1.00 96.62 147 VAL A C 1
ATOM 1136 O O . VAL A 1 147 ? 22.118 5.573 4.517 1.00 96.62 147 VAL A O 1
ATOM 1139 N N . MET A 1 148 ? 21.691 7.513 5.551 1.00 97.38 148 MET A N 1
ATOM 1140 C CA . MET A 1 148 ? 21.783 8.313 4.317 1.00 97.38 148 MET A CA 1
ATOM 1141 C C . MET A 1 148 ? 23.208 8.310 3.759 1.00 97.38 148 MET A C 1
ATOM 1143 O O . MET A 1 148 ? 23.395 8.074 2.566 1.00 97.38 148 MET A O 1
ATOM 1147 N N . GLN A 1 149 ? 24.209 8.486 4.627 1.00 97.50 149 GLN A N 1
ATOM 1148 C CA . GLN A 1 149 ? 25.619 8.479 4.243 1.00 97.50 149 GLN A CA 1
ATOM 1149 C C . GLN A 1 149 ? 26.047 7.139 3.624 1.00 97.50 149 GLN A C 1
ATOM 1151 O O . GLN A 1 149 ? 26.644 7.133 2.549 1.00 97.50 149 GLN A O 1
ATOM 1156 N N . SER A 1 150 ? 25.717 6.000 4.247 1.00 96.38 150 SER A N 1
ATOM 1157 C CA . SER A 1 150 ? 26.089 4.675 3.717 1.00 96.38 150 SER A CA 1
ATOM 1158 C C . SER A 1 150 ? 25.391 4.321 2.401 1.00 96.38 150 SER A C 1
ATOM 1160 O O . SER A 1 150 ? 25.879 3.475 1.655 1.00 96.38 150 SER A O 1
ATOM 1162 N N . LYS A 1 151 ? 24.275 4.991 2.100 1.00 96.81 151 LYS A N 1
ATOM 1163 C CA . LYS A 1 151 ? 23.489 4.851 0.869 1.00 96.81 151 LYS A CA 1
ATOM 1164 C C . LYS A 1 151 ? 23.784 5.932 -0.178 1.00 96.81 151 LYS A C 1
ATOM 1166 O O . LYS A 1 151 ? 23.103 5.976 -1.204 1.00 96.81 151 LYS A O 1
ATOM 1171 N N . ASN A 1 152 ? 24.774 6.798 0.064 1.00 97.56 152 ASN A N 1
ATOM 1172 C CA . ASN A 1 152 ? 25.138 7.943 -0.781 1.00 97.56 152 ASN A CA 1
ATOM 1173 C C . ASN A 1 152 ? 23.932 8.842 -1.153 1.00 97.56 152 ASN A C 1
ATOM 1175 O O . ASN A 1 152 ? 23.753 9.228 -2.309 1.00 97.56 152 ASN A O 1
ATOM 1179 N N . ILE A 1 153 ? 23.053 9.102 -0.181 1.00 98.56 153 ILE A N 1
ATOM 1180 C CA . ILE A 1 153 ? 21.896 10.000 -0.310 1.00 98.56 153 ILE A CA 1
ATOM 1181 C C . ILE A 1 153 ? 22.301 11.372 0.233 1.00 98.56 153 ILE A C 1
ATOM 1183 O O . ILE A 1 153 ? 22.772 11.463 1.366 1.00 98.56 153 ILE A O 1
ATOM 1187 N N . THR A 1 154 ? 22.088 12.437 -0.541 1.00 98.38 154 THR A N 1
ATOM 1188 C CA . THR A 1 154 ? 22.423 13.815 -0.140 1.00 98.38 154 THR A CA 1
ATOM 1189 C C . THR A 1 154 ? 21.287 14.437 0.683 1.00 98.38 154 THR A C 1
ATOM 1191 O O . THR A 1 154 ? 20.200 14.626 0.136 1.00 98.38 154 THR A O 1
ATOM 1194 N N . PRO A 1 155 ? 21.484 14.792 1.969 1.00 97.62 155 PRO A N 1
ATOM 1195 C CA . PRO A 1 155 ? 20.485 15.517 2.747 1.00 97.62 155 PRO A CA 1
ATOM 1196 C C . PRO A 1 155 ? 20.594 17.034 2.524 1.00 97.62 155 PRO A C 1
ATOM 1198 O O . PRO A 1 155 ? 21.625 17.643 2.810 1.00 97.62 155 PRO A O 1
ATOM 1201 N N . SER A 1 156 ? 19.496 17.659 2.104 1.00 97.62 156 SER A N 1
ATOM 1202 C CA . SER A 1 156 ? 19.359 19.114 1.959 1.00 97.62 156 SER A CA 1
ATOM 1203 C C . SER A 1 156 ? 18.349 19.647 2.974 1.00 97.62 156 SER A C 1
ATOM 1205 O O . SER A 1 156 ? 17.143 19.669 2.734 1.00 97.62 156 SER A O 1
ATOM 1207 N N . VAL A 1 157 ? 18.844 20.041 4.150 1.00 97.00 157 VAL A N 1
ATOM 1208 C CA . VAL A 1 157 ? 18.040 20.632 5.239 1.00 97.00 157 VAL A CA 1
ATOM 1209 C C . VAL A 1 157 ? 17.657 22.088 4.947 1.00 97.00 157 VAL A C 1
ATOM 1211 O O . VAL A 1 157 ? 18.266 22.732 4.091 1.00 97.00 157 VAL A O 1
ATOM 1214 N N . LYS A 1 158 ? 16.647 22.612 5.656 1.00 97.31 158 LYS A N 1
ATOM 1215 C CA . LYS A 1 158 ? 16.056 23.951 5.439 1.00 97.31 158 LYS A CA 1
ATOM 1216 C C . LYS A 1 158 ? 15.683 24.247 3.973 1.00 97.31 158 LYS A C 1
ATOM 1218 O O . LYS A 1 158 ? 15.765 25.390 3.540 1.00 97.31 158 LYS A O 1
ATOM 1223 N N . THR A 1 159 ? 15.329 23.221 3.202 1.00 98.12 159 THR A N 1
ATOM 1224 C CA . THR A 1 159 ? 15.070 23.297 1.757 1.00 98.12 159 THR A CA 1
ATOM 1225 C C . THR A 1 159 ? 13.627 22.854 1.499 1.00 98.12 159 THR A C 1
ATOM 1227 O O . THR A 1 159 ? 13.337 21.657 1.457 1.00 98.12 159 THR A O 1
ATOM 1230 N N . ASN A 1 160 ? 12.707 23.816 1.399 1.00 98.25 160 ASN A N 1
ATOM 1231 C CA . ASN A 1 160 ? 11.260 23.595 1.290 1.00 98.25 160 ASN A CA 1
ATOM 1232 C C . ASN A 1 160 ? 10.797 23.678 -0.172 1.00 98.25 160 ASN A C 1
ATOM 1234 O O . ASN A 1 160 ? 11.137 24.637 -0.852 1.00 98.25 160 ASN A O 1
ATOM 1238 N N . LEU A 1 161 ? 10.013 22.713 -0.662 1.00 98.56 161 LEU A N 1
ATOM 1239 C CA . LEU A 1 161 ? 9.457 22.766 -2.023 1.00 98.56 161 LEU A CA 1
ATOM 1240 C C . LEU A 1 161 ? 8.353 23.835 -2.105 1.00 98.56 161 LEU A C 1
ATOM 1242 O O . LEU A 1 161 ? 7.456 23.830 -1.261 1.00 98.56 161 LEU A O 1
ATOM 1246 N N . VAL A 1 162 ? 8.397 24.705 -3.120 1.00 98.12 162 VAL A N 1
ATOM 1247 C CA . VAL A 1 162 ? 7.406 25.787 -3.317 1.00 98.12 162 VAL A CA 1
ATOM 1248 C C . VAL A 1 162 ? 6.738 25.785 -4.697 1.00 98.12 162 VAL A C 1
ATOM 1250 O O . VAL A 1 162 ? 5.588 26.206 -4.813 1.00 98.12 162 VAL A O 1
ATOM 1253 N N . GLU A 1 163 ? 7.392 25.241 -5.725 1.00 98.50 163 GLU A N 1
ATOM 1254 C CA . GLU A 1 163 ? 6.863 25.160 -7.095 1.00 98.50 163 GLU A CA 1
ATOM 1255 C C . GLU A 1 163 ? 7.441 23.941 -7.836 1.00 98.50 163 GLU A C 1
ATOM 1257 O O . GLU A 1 163 ? 8.571 23.518 -7.570 1.00 98.50 163 GLU A O 1
ATOM 1262 N N . VAL A 1 164 ? 6.665 23.373 -8.763 1.00 98.62 164 VAL A N 1
ATOM 1263 C CA . VAL A 1 164 ? 7.076 22.299 -9.677 1.00 98.62 164 VAL A CA 1
ATOM 1264 C C . VAL A 1 164 ? 6.600 22.612 -11.097 1.00 98.62 164 VAL A C 1
ATOM 1266 O O . VAL A 1 164 ? 5.405 22.590 -11.379 1.00 98.62 164 VAL A O 1
ATOM 1269 N N . ASP A 1 165 ? 7.544 22.816 -12.012 1.00 98.00 165 ASP A N 1
ATOM 1270 C CA . ASP A 1 165 ? 7.321 22.780 -13.457 1.00 98.00 165 ASP A CA 1
ATOM 1271 C C . ASP A 1 165 ? 7.519 21.331 -13.924 1.00 98.00 165 ASP A C 1
ATOM 1273 O O . ASP A 1 165 ? 8.643 20.844 -14.082 1.00 98.00 165 ASP A O 1
ATOM 1277 N N . GLY A 1 166 ? 6.406 20.609 -14.069 1.00 96.00 166 GLY A N 1
ATOM 1278 C CA . GLY A 1 166 ? 6.418 19.201 -14.454 1.00 96.00 166 GLY A CA 1
ATOM 1279 C C . GLY A 1 166 ? 6.927 18.963 -15.875 1.00 96.00 166 GLY A C 1
ATOM 1280 O O . GLY A 1 166 ? 7.692 18.029 -16.095 1.00 96.00 166 GLY A O 1
ATOM 1281 N N . GLU A 1 167 ? 6.546 19.806 -16.838 1.00 95.44 167 GLU A N 1
ATOM 1282 C CA . GLU A 1 167 ? 6.910 19.620 -18.251 1.00 95.44 167 GLU A CA 1
ATOM 1283 C C . GLU A 1 167 ? 8.410 19.811 -18.482 1.00 95.44 167 GLU A C 1
ATOM 1285 O O . GLU A 1 167 ? 9.032 19.044 -19.219 1.00 95.44 167 GLU A O 1
ATOM 1290 N N . ARG A 1 168 ? 9.015 20.797 -17.809 1.00 97.75 168 ARG A N 1
ATOM 1291 C CA . ARG A 1 168 ? 10.463 21.049 -17.864 1.00 97.75 168 ARG A CA 1
ATOM 1292 C C . ARG A 1 168 ? 11.249 20.255 -16.819 1.00 97.75 168 ARG A C 1
ATOM 1294 O O . ARG A 1 168 ? 12.472 20.343 -16.801 1.00 97.75 168 ARG A O 1
ATOM 1301 N N . LYS A 1 169 ? 10.555 19.483 -15.975 1.00 98.19 169 LYS A N 1
ATOM 1302 C CA . LYS A 1 169 ? 11.075 18.743 -14.815 1.00 98.19 169 LYS A CA 1
ATOM 1303 C C . LYS A 1 169 ? 11.964 19.582 -13.884 1.00 98.19 169 LYS A C 1
ATOM 1305 O O . LYS A 1 169 ? 13.056 19.167 -13.488 1.00 98.19 169 LYS A O 1
ATOM 1310 N N . ILE A 1 170 ? 11.497 20.776 -13.524 1.00 98.62 170 ILE A N 1
ATOM 1311 C CA . ILE A 1 170 ? 12.187 21.683 -12.598 1.00 98.62 170 ILE A CA 1
ATOM 1312 C C . ILE A 1 170 ? 11.370 21.798 -11.313 1.00 98.62 170 ILE A C 1
ATOM 1314 O O . ILE A 1 170 ? 10.176 22.076 -11.340 1.00 98.62 170 ILE A O 1
ATOM 1318 N N . ALA A 1 171 ? 12.022 21.609 -10.171 1.00 98.69 171 ALA A N 1
ATOM 1319 C CA . ALA A 1 171 ? 11.456 21.854 -8.853 1.00 98.69 171 ALA A CA 1
ATOM 1320 C C . ALA A 1 171 ? 12.148 23.065 -8.210 1.00 98.69 171 ALA A C 1
ATOM 1322 O O . ALA A 1 171 ? 13.377 23.086 -8.079 1.00 98.69 171 ALA A O 1
ATOM 1323 N N . THR A 1 172 ? 11.368 24.065 -7.803 1.00 98.69 172 THR A N 1
ATOM 1324 C CA . THR A 1 172 ? 11.855 25.265 -7.111 1.00 98.69 172 THR A CA 1
ATOM 1325 C C . THR A 1 172 ? 11.702 25.079 -5.606 1.00 98.69 172 THR A C 1
ATOM 1327 O O . THR A 1 172 ? 10.626 24.739 -5.102 1.00 98.69 172 THR A O 1
ATOM 1330 N N . PHE A 1 173 ? 12.785 25.328 -4.874 1.00 98.62 173 PHE A N 1
ATOM 1331 C CA . PHE A 1 173 ? 12.837 25.237 -3.422 1.00 98.62 173 PHE A CA 1
ATOM 1332 C C . PHE A 1 173 ? 13.163 26.592 -2.804 1.00 98.62 173 PHE A C 1
ATOM 1334 O O . PHE A 1 173 ? 14.065 27.279 -3.270 1.00 98.62 173 PHE A O 1
ATOM 1341 N N . GLU A 1 174 ? 12.498 26.937 -1.708 1.00 97.81 174 GLU A N 1
ATOM 1342 C CA . GLU A 1 174 ? 12.944 28.004 -0.818 1.00 97.81 174 GLU A CA 1
ATOM 1343 C C . GLU A 1 174 ? 13.996 27.446 0.149 1.00 97.81 174 GLU A C 1
ATOM 1345 O O . GLU A 1 174 ? 13.776 26.424 0.814 1.00 97.81 174 GLU A O 1
ATOM 1350 N N . ARG A 1 175 ? 15.146 28.117 0.236 1.00 95.94 175 ARG A N 1
ATOM 1351 C CA . ARG A 1 175 ? 16.224 27.799 1.171 1.00 95.94 175 ARG A CA 1
ATOM 1352 C C . ARG A 1 175 ? 16.810 29.081 1.749 1.00 95.94 175 ARG A C 1
ATOM 1354 O O . ARG A 1 175 ? 17.405 29.874 1.036 1.00 95.94 175 ARG A O 1
ATOM 1361 N N . GLU A 1 176 ? 16.653 29.255 3.060 1.00 91.25 176 GLU A N 1
ATOM 1362 C CA . GLU A 1 176 ? 17.198 30.394 3.825 1.00 91.25 176 GLU A CA 1
ATOM 1363 C C . GLU A 1 176 ? 16.814 31.784 3.260 1.00 91.25 176 GLU A C 1
ATOM 1365 O O . GLU A 1 176 ? 17.537 32.758 3.448 1.00 91.25 176 GLU A O 1
ATOM 1370 N N . GLY A 1 177 ? 15.639 31.877 2.621 1.00 91.12 177 GLY A N 1
ATOM 1371 C CA . GLY A 1 177 ? 15.098 33.094 2.002 1.00 91.12 177 GLY A CA 1
ATOM 1372 C C . GLY A 1 177 ? 15.387 33.244 0.502 1.00 91.12 177 GLY A C 1
ATOM 1373 O O . GLY A 1 177 ? 14.857 34.161 -0.122 1.00 91.12 177 GLY A O 1
ATOM 1374 N N . GLU A 1 178 ? 16.178 32.348 -0.093 1.00 95.81 178 GLU A N 1
ATOM 1375 C CA . GLU A 1 178 ? 16.492 32.338 -1.526 1.00 95.81 178 GLU A CA 1
ATOM 1376 C C . GLU A 1 178 ? 15.750 31.212 -2.264 1.00 95.81 178 GLU A C 1
ATOM 1378 O O . GLU A 1 178 ? 15.483 30.148 -1.700 1.00 95.81 178 GLU A O 1
ATOM 1383 N N . LEU A 1 179 ? 15.432 31.431 -3.545 1.00 98.06 179 LEU A N 1
ATOM 1384 C CA . LEU A 1 179 ? 14.855 30.404 -4.415 1.00 98.06 179 LEU A CA 1
ATOM 1385 C C . LEU A 1 179 ? 15.961 29.652 -5.163 1.00 98.06 179 LEU A C 1
ATOM 1387 O O . LEU A 1 179 ? 16.767 30.248 -5.875 1.00 98.06 179 LEU A O 1
ATOM 1391 N N . VAL A 1 180 ? 15.966 28.328 -5.030 1.00 97.88 180 VAL A N 1
ATOM 1392 C CA . VAL A 1 180 ? 16.926 27.409 -5.647 1.00 97.88 180 VAL A CA 1
ATOM 1393 C C . VAL A 1 180 ? 16.170 26.413 -6.519 1.00 97.88 180 VAL A C 1
ATOM 1395 O O . VAL A 1 180 ? 15.404 25.590 -6.017 1.00 97.88 180 VAL A O 1
ATOM 1398 N N . THR A 1 181 ? 16.405 26.455 -7.827 1.00 98.12 181 THR A N 1
ATOM 1399 C CA . THR A 1 181 ? 15.855 25.479 -8.774 1.00 98.12 181 THR A CA 1
ATOM 1400 C C . THR A 1 181 ? 16.710 24.213 -8.831 1.00 98.12 181 THR A C 1
ATOM 1402 O O . THR A 1 181 ? 17.932 24.241 -8.664 1.00 98.12 181 THR A O 1
ATOM 1405 N N . LYS A 1 182 ? 16.059 23.069 -9.047 1.00 98.44 182 LYS A N 1
ATOM 1406 C CA . LYS A 1 182 ? 16.692 21.761 -9.238 1.00 98.44 182 LYS A CA 1
ATOM 1407 C C . LYS A 1 182 ? 15.961 21.008 -10.343 1.00 98.44 182 LYS A C 1
ATOM 1409 O O . LYS A 1 182 ? 14.752 20.818 -10.254 1.00 98.44 182 LYS A O 1
ATOM 1414 N N . GLU A 1 183 ? 16.699 20.543 -11.340 1.00 98.44 183 GLU A N 1
ATOM 1415 C CA . GLU A 1 183 ? 16.189 19.559 -12.299 1.00 98.44 183 GLU A CA 1
ATOM 1416 C C . GLU A 1 183 ? 15.974 18.204 -11.604 1.00 98.44 183 GLU A C 1
ATOM 1418 O O . GLU A 1 183 ? 16.661 17.881 -10.624 1.00 98.44 183 GLU A O 1
ATOM 1423 N N . PHE A 1 184 ? 15.024 17.413 -12.097 1.00 98.62 184 PHE A N 1
ATOM 1424 C CA . PHE A 1 184 ? 14.768 16.050 -11.636 1.00 98.62 184 PHE A CA 1
ATOM 1425 C C . PHE A 1 184 ? 14.391 15.123 -12.795 1.00 98.62 184 PHE A C 1
ATOM 1427 O O . PHE A 1 184 ? 13.877 15.550 -13.819 1.00 98.62 184 PHE A O 1
ATOM 1434 N N . ASP A 1 185 ? 14.579 13.823 -12.604 1.00 98.50 185 ASP A N 1
ATOM 1435 C CA . ASP A 1 185 ? 13.961 12.772 -13.417 1.00 98.50 185 ASP A CA 1
ATOM 1436 C C . ASP A 1 185 ? 12.851 12.047 -12.660 1.00 98.50 185 ASP A C 1
ATOM 1438 O O . ASP A 1 185 ? 11.897 11.572 -13.276 1.00 98.50 185 ASP A O 1
ATOM 1442 N N . PHE A 1 186 ? 12.953 12.025 -11.329 1.00 98.56 186 PHE A N 1
ATOM 1443 C CA . PHE A 1 186 ? 11.913 11.589 -10.408 1.00 98.56 186 PHE A CA 1
ATOM 1444 C C . PHE A 1 186 ? 11.816 12.555 -9.220 1.00 98.56 186 PHE A C 1
ATOM 1446 O O . PHE A 1 186 ? 12.827 12.906 -8.611 1.00 98.56 186 PHE A O 1
ATOM 1453 N N . LEU A 1 187 ? 10.597 12.956 -8.869 1.00 98.75 187 LEU A N 1
ATOM 1454 C CA . LEU A 1 187 ? 10.280 13.807 -7.730 1.00 98.75 187 LEU A CA 1
ATOM 1455 C C . LEU A 1 187 ? 9.181 13.145 -6.890 1.00 98.75 187 LEU A C 1
ATOM 1457 O O . LEU A 1 187 ? 7.999 13.164 -7.239 1.00 98.75 187 LEU A O 1
ATOM 1461 N N . HIS A 1 188 ? 9.561 12.586 -5.743 1.00 98.62 188 HIS A N 1
ATOM 1462 C CA . HIS A 1 188 ? 8.600 12.217 -4.709 1.00 98.62 188 HIS A CA 1
ATOM 1463 C C . HIS A 1 188 ? 8.266 13.443 -3.859 1.00 98.62 188 HIS A C 1
ATOM 1465 O O . HIS A 1 188 ? 9.139 14.013 -3.197 1.00 98.62 188 HIS A O 1
ATOM 1471 N N . VAL A 1 189 ? 6.991 13.829 -3.859 1.00 98.12 189 VAL A N 1
ATOM 1472 C CA . VAL A 1 189 ? 6.499 14.976 -3.098 1.00 98.12 189 VAL A CA 1
ATOM 1473 C C . VAL A 1 189 ? 5.750 14.528 -1.852 1.00 98.12 189 VAL A C 1
ATOM 1475 O O . VAL A 1 189 ? 4.767 13.786 -1.919 1.00 98.12 189 VAL A O 1
ATOM 1478 N N . THR A 1 190 ? 6.153 15.060 -0.704 1.00 98.12 190 THR A N 1
ATOM 1479 C CA . THR A 1 190 ? 5.291 15.106 0.481 1.00 98.12 190 THR A CA 1
ATOM 1480 C C . THR A 1 190 ? 4.512 16.419 0.441 1.00 98.12 190 THR A C 1
ATOM 1482 O O . THR A 1 190 ? 5.135 17.477 0.549 1.00 98.12 190 THR A O 1
ATOM 1485 N N . PRO A 1 191 ? 3.179 16.400 0.250 1.00 96.31 191 PRO A N 1
ATOM 1486 C CA . PRO A 1 191 ? 2.408 17.633 0.163 1.00 96.31 191 PRO A CA 1
ATOM 1487 C C . PRO A 1 191 ? 2.421 18.360 1.516 1.00 96.31 191 PRO A C 1
ATOM 1489 O O . PRO A 1 191 ? 2.397 17.696 2.558 1.00 96.31 191 PRO A O 1
ATOM 1492 N N . PRO A 1 192 ? 2.389 19.705 1.536 1.00 97.19 192 PRO A N 1
ATOM 1493 C CA . PRO A 1 192 ? 2.033 20.451 2.736 1.00 97.19 192 PRO A CA 1
ATOM 1494 C C . PRO A 1 192 ? 0.684 19.966 3.283 1.00 97.19 192 PRO A C 1
ATOM 1496 O O . PRO A 1 192 ? -0.235 19.670 2.518 1.00 97.19 192 PRO A O 1
ATOM 1499 N N . MET A 1 193 ? 0.539 19.884 4.603 1.00 97.56 193 MET A N 1
ATOM 1500 C CA . MET A 1 193 ? -0.693 19.413 5.248 1.00 97.56 193 MET A CA 1
ATOM 1501 C C . MET A 1 193 ? -1.143 20.351 6.363 1.00 97.56 193 MET A C 1
ATOM 1503 O O . MET A 1 193 ? -0.365 21.128 6.916 1.00 97.56 193 MET A O 1
ATOM 1507 N N . SER A 1 194 ? -2.421 20.268 6.710 1.00 97.00 194 SER A N 1
ATOM 1508 C CA . SER A 1 194 ? -3.021 21.051 7.789 1.00 97.00 194 SER A CA 1
ATOM 1509 C C . SER A 1 194 ? -4.127 20.285 8.497 1.00 97.00 194 SER A C 1
ATOM 1511 O O . SER A 1 194 ? -4.563 19.228 8.039 1.00 97.00 194 SER A O 1
ATOM 1513 N N . ALA A 1 195 ? -4.640 20.847 9.592 1.00 96.81 195 ALA A N 1
ATOM 1514 C CA . ALA A 1 195 ? -5.987 20.504 10.023 1.00 96.81 195 ALA A CA 1
ATOM 1515 C C . ALA A 1 195 ? -6.983 20.680 8.850 1.00 96.81 195 ALA A C 1
ATOM 1517 O O . ALA A 1 195 ? -6.784 21.584 8.026 1.00 96.81 195 ALA A O 1
ATOM 1518 N N . PRO A 1 196 ? -8.030 19.840 8.759 1.00 97.62 196 PRO A N 1
ATOM 1519 C CA . PRO A 1 196 ? -9.114 20.020 7.798 1.00 97.62 196 PRO A CA 1
ATOM 1520 C C . PRO A 1 196 ? -9.770 21.398 7.902 1.00 97.62 196 PRO A C 1
ATOM 1522 O O . PRO A 1 196 ? -9.987 21.894 9.009 1.00 97.62 196 PRO A O 1
ATOM 1525 N N . ASP A 1 197 ? -10.142 21.999 6.771 1.00 96.88 197 ASP A N 1
ATOM 1526 C CA . ASP A 1 197 ? -10.651 23.380 6.745 1.00 96.88 197 ASP A CA 1
ATOM 1527 C C . ASP A 1 197 ? -11.928 23.581 7.577 1.00 96.88 197 ASP A C 1
ATOM 1529 O O . ASP A 1 197 ? -12.105 24.623 8.208 1.00 96.88 197 ASP A O 1
ATOM 1533 N N . PHE A 1 198 ? -12.784 22.559 7.656 1.00 97.12 198 PHE A N 1
ATOM 1534 C CA . PHE A 1 198 ? -13.995 22.578 8.485 1.00 97.12 198 PHE A CA 1
ATOM 1535 C C . PHE A 1 198 ? -13.708 22.559 10.001 1.00 97.12 198 PHE A C 1
ATOM 1537 O O . PHE A 1 198 ? -14.567 22.939 10.792 1.00 97.12 198 PHE A O 1
ATOM 1544 N N . ILE A 1 199 ? -12.506 22.132 10.411 1.00 98.25 199 ILE A N 1
ATOM 1545 C CA . ILE A 1 199 ? -12.008 22.250 11.789 1.00 98.25 199 ILE A CA 1
ATOM 1546 C C . ILE A 1 199 ? -11.316 23.598 11.964 1.00 98.25 199 ILE A C 1
ATOM 1548 O O . ILE A 1 199 ? -11.683 24.339 12.873 1.00 98.25 199 ILE A O 1
ATOM 1552 N N . ARG A 1 200 ? -10.372 23.936 11.073 1.00 97.38 200 ARG A N 1
ATOM 1553 C CA . ARG A 1 200 ? -9.584 25.183 11.088 1.00 97.38 200 ARG A CA 1
ATOM 1554 C C . ARG A 1 200 ? -10.454 26.430 11.231 1.00 97.38 200 ARG A C 1
ATOM 1556 O O . ARG A 1 200 ? -10.083 27.342 11.959 1.00 97.38 200 ARG A O 1
ATOM 1563 N N . ASN A 1 201 ? -11.596 26.455 10.548 1.00 96.75 201 ASN A N 1
ATOM 1564 C CA . ASN A 1 201 ? -12.520 27.590 10.526 1.00 96.75 201 ASN A CA 1
ATOM 1565 C C . ASN A 1 201 ? -13.659 27.470 11.564 1.00 96.75 201 ASN A C 1
ATOM 1567 O O . ASN A 1 201 ? -14.677 28.147 11.437 1.00 96.75 201 ASN A O 1
ATOM 1571 N N . SER A 1 202 ? -13.527 26.592 12.567 1.00 97.44 202 SER A N 1
ATOM 1572 C CA . SER A 1 202 ? -14.559 26.331 13.583 1.00 97.44 202 SER A CA 1
ATOM 1573 C C . SER A 1 202 ? -14.198 26.885 14.969 1.00 97.44 202 SER A C 1
ATOM 1575 O O . SER A 1 202 ? -13.018 27.090 15.258 1.00 97.44 202 SER A O 1
ATOM 1577 N N . PRO A 1 203 ? -15.175 27.028 15.890 1.00 97.69 203 PRO A N 1
ATOM 1578 C CA . PRO A 1 203 ? -14.911 27.423 17.278 1.00 97.69 203 PRO A CA 1
ATOM 1579 C C . PRO A 1 203 ? -14.066 26.424 18.091 1.00 97.69 203 PRO A C 1
ATOM 1581 O O . PRO A 1 203 ? -13.734 26.725 19.236 1.00 97.69 203 PRO A O 1
ATOM 1584 N N . LEU A 1 204 ? -13.757 25.244 17.535 1.00 98.44 204 LEU A N 1
ATOM 1585 C CA . LEU A 1 204 ? -12.907 24.224 18.157 1.00 98.44 204 LEU A CA 1
ATOM 1586 C C . LEU A 1 204 ? -11.410 24.396 17.838 1.00 98.44 204 LEU A C 1
ATOM 1588 O O . LEU A 1 204 ? -10.585 23.652 18.365 1.00 98.44 204 LEU A O 1
ATOM 1592 N N . ALA A 1 205 ? -11.040 25.305 16.933 1.00 98.38 205 ALA A N 1
ATOM 1593 C CA . ALA A 1 205 ? -9.655 25.464 16.503 1.00 98.38 205 ALA A CA 1
ATOM 1594 C C . ALA A 1 205 ? -8.823 26.346 17.446 1.00 98.38 205 ALA A C 1
ATOM 1596 O O . ALA A 1 205 ? -9.256 27.408 17.893 1.00 98.38 205 ALA A O 1
ATOM 1597 N N . ASN A 1 206 ? -7.569 25.945 17.657 1.00 97.94 206 ASN A N 1
ATOM 1598 C CA . ASN A 1 206 ? -6.520 26.812 18.176 1.00 97.94 206 ASN A CA 1
ATOM 1599 C C . ASN A 1 206 ? -5.970 27.744 17.077 1.00 97.94 206 ASN A C 1
ATOM 1601 O O . ASN A 1 206 ? -6.324 27.636 15.903 1.00 97.94 206 ASN A O 1
ATOM 1605 N N . ALA A 1 207 ? -5.026 28.620 17.433 1.00 97.00 207 ALA A N 1
ATOM 1606 C CA . ALA A 1 207 ? -4.408 29.567 16.496 1.00 97.00 207 ALA A CA 1
ATOM 1607 C C . ALA A 1 207 ? -3.686 28.922 15.286 1.00 97.00 207 ALA A C 1
ATOM 1609 O O . ALA A 1 207 ? -3.433 29.603 14.297 1.00 97.00 207 ALA A O 1
ATOM 1610 N N . ALA A 1 208 ? -3.359 27.624 15.341 1.00 95.88 208 ALA A N 1
ATOM 1611 C CA . ALA A 1 208 ? -2.773 26.865 14.231 1.00 95.88 208 ALA A CA 1
ATOM 1612 C C . ALA A 1 208 ? -3.821 26.082 13.403 1.00 95.88 208 ALA A C 1
ATOM 1614 O O . ALA A 1 208 ? -3.460 25.365 12.468 1.00 95.88 208 ALA A O 1
ATOM 1615 N N . GLY A 1 209 ? -5.111 26.200 13.735 1.00 97.56 209 GLY A N 1
ATOM 1616 C CA . GLY A 1 209 ? -6.227 25.533 13.060 1.00 97.56 209 GLY A CA 1
ATOM 1617 C C . GLY A 1 209 ? -6.546 24.117 13.559 1.00 97.56 209 GLY A C 1
ATOM 1618 O O . GLY A 1 209 ? -7.457 23.493 13.025 1.00 97.56 209 GLY A O 1
ATOM 1619 N N . PHE A 1 210 ? -5.817 23.587 14.544 1.00 98.50 210 PHE A N 1
ATOM 1620 C CA . PHE A 1 210 ? -6.028 22.237 15.092 1.00 98.50 210 PHE A CA 1
ATOM 1621 C C . PHE A 1 210 ? -7.011 22.256 16.264 1.00 98.50 210 PHE A C 1
ATOM 1623 O O . PHE A 1 210 ? -7.107 23.272 16.945 1.00 98.50 210 PHE A O 1
ATOM 1630 N N . VAL A 1 211 ? -7.696 21.139 16.542 1.00 98.75 211 VAL A N 1
ATOM 1631 C CA . VAL A 1 211 ? -8.654 21.064 17.664 1.00 98.75 211 VAL A CA 1
ATOM 1632 C C . VAL A 1 211 ? -7.938 21.335 18.989 1.00 98.75 211 VAL A C 1
ATOM 1634 O O . VAL A 1 211 ? -6.976 20.631 19.307 1.00 98.75 211 VAL A O 1
ATOM 1637 N N . ASP A 1 212 ? -8.389 22.339 19.743 1.00 98.69 212 ASP A N 1
ATOM 1638 C CA . ASP A 1 212 ? -7.660 22.882 20.891 1.00 98.69 212 ASP A CA 1
ATOM 1639 C C . ASP A 1 212 ? -7.835 22.053 22.171 1.00 98.69 212 ASP A C 1
ATOM 1641 O O . ASP A 1 212 ? -8.747 22.286 22.964 1.00 98.69 212 ASP A O 1
ATOM 1645 N N . VAL A 1 213 ? -6.955 21.072 22.379 1.00 98.62 213 VAL A N 1
ATOM 1646 C CA . VAL A 1 213 ? -6.999 20.157 23.530 1.00 98.62 213 VAL A CA 1
ATOM 1647 C C . VAL A 1 213 ? -5.861 20.348 24.536 1.00 98.62 213 VAL A C 1
ATOM 1649 O O . VAL A 1 213 ? -4.741 20.726 24.182 1.00 98.62 213 VAL A O 1
ATOM 1652 N N . ASP A 1 214 ? -6.142 20.017 25.798 1.00 98.12 214 ASP A N 1
ATOM 1653 C CA . ASP A 1 214 ? -5.146 19.793 26.845 1.00 98.12 214 ASP A CA 1
ATOM 1654 C C . ASP A 1 214 ? -4.261 18.613 26.427 1.00 98.12 214 ASP A C 1
ATOM 1656 O O . ASP A 1 214 ? -4.742 17.536 26.053 1.00 98.12 214 ASP A O 1
ATOM 1660 N N . LYS A 1 215 ? -2.942 18.827 26.479 1.00 97.00 215 LYS A N 1
ATOM 1661 C CA . LYS A 1 215 ? -1.957 17.856 25.985 1.00 97.00 215 LYS A CA 1
ATOM 1662 C C . LYS A 1 215 ? -1.994 16.517 26.736 1.00 97.00 215 LYS A C 1
ATOM 1664 O O . LYS A 1 215 ? -1.550 15.516 26.191 1.00 97.00 215 LYS A O 1
ATOM 1669 N N . GLU A 1 216 ? -2.499 16.489 27.965 1.00 95.75 216 GLU A N 1
ATOM 1670 C CA . GLU A 1 216 ? -2.505 15.307 28.823 1.00 95.75 216 GLU A CA 1
ATOM 1671 C C . GLU A 1 216 ? -3.856 14.589 28.769 1.00 95.75 216 GLU A C 1
ATOM 1673 O O . GLU A 1 216 ? -3.888 13.393 28.492 1.00 95.75 216 GLU A O 1
ATOM 1678 N N . THR A 1 217 ? -4.977 15.285 28.977 1.00 96.94 217 THR A N 1
ATOM 1679 C CA . THR A 1 217 ? -6.310 14.653 29.032 1.00 96.94 217 THR A CA 1
ATOM 1680 C C . THR A 1 217 ? -6.955 14.454 27.664 1.00 96.94 217 THR A C 1
ATOM 1682 O O . THR A 1 217 ? -7.928 13.701 27.565 1.00 96.94 217 THR A O 1
ATOM 1685 N N . CYS A 1 218 ? -6.431 15.101 26.613 1.00 98.06 218 CYS A N 1
ATOM 1686 C CA . CYS A 1 218 ? -7.013 15.142 25.263 1.00 98.06 218 CYS A CA 1
ATOM 1687 C C . CYS A 1 218 ? -8.432 15.766 25.209 1.00 98.06 218 CYS A C 1
ATOM 1689 O O . CYS A 1 218 ? -9.152 15.610 24.219 1.00 98.06 218 CYS A O 1
ATOM 1691 N N . GLN A 1 219 ? -8.833 16.468 26.275 1.00 98.56 219 GLN A N 1
ATOM 1692 C CA . GLN A 1 219 ? -10.082 17.224 26.410 1.00 98.56 219 GLN A CA 1
ATOM 1693 C C . GLN A 1 219 ? -9.907 18.637 25.847 1.00 98.56 219 GLN A C 1
ATOM 1695 O O . GLN A 1 219 ? -8.825 19.206 25.952 1.00 98.56 219 GLN A O 1
ATOM 1700 N N . HIS A 1 220 ? -10.949 19.225 25.268 1.00 98.75 220 HIS A N 1
ATOM 1701 C CA . HIS A 1 220 ? -10.892 20.563 24.687 1.00 98.75 220 HIS A CA 1
ATOM 1702 C C . HIS A 1 220 ? -10.768 21.650 25.764 1.00 98.75 220 HIS A C 1
ATOM 1704 O O . HIS A 1 220 ? -11.583 21.705 26.685 1.00 98.75 220 HIS A O 1
ATOM 1710 N N . ASN A 1 221 ? -9.817 22.578 25.612 1.00 98.19 221 ASN A N 1
ATOM 1711 C CA . ASN A 1 221 ? -9.481 23.583 26.634 1.00 98.19 221 ASN A CA 1
ATOM 1712 C C . ASN A 1 221 ? -10.661 24.509 26.999 1.00 98.19 221 ASN A C 1
ATOM 1714 O O . ASN A 1 221 ? -10.756 24.981 28.129 1.00 98.19 221 ASN A O 1
ATOM 1718 N N . LYS A 1 222 ? -11.568 24.767 26.043 1.00 98.19 222 LYS A N 1
ATOM 1719 C CA . LYS A 1 222 ? -12.789 25.584 26.233 1.00 98.19 222 LYS A CA 1
ATOM 1720 C C . LYS A 1 222 ? -14.080 24.787 26.513 1.00 98.19 222 LYS A C 1
ATOM 1722 O O . LYS A 1 222 ? -15.001 25.342 27.103 1.00 98.19 222 LYS A O 1
ATOM 1727 N N . PHE A 1 223 ? -14.192 23.533 26.065 1.00 98.31 223 PHE A N 1
ATOM 1728 C CA . PHE A 1 223 ? -15.476 22.812 26.009 1.00 98.31 223 PHE A CA 1
ATOM 1729 C C . PHE A 1 223 ? -15.339 21.441 26.672 1.00 98.31 223 PHE A C 1
ATOM 1731 O O . PHE A 1 223 ? -14.791 20.511 26.088 1.00 98.31 223 PHE A O 1
ATOM 1738 N N . SER A 1 224 ? -15.834 21.309 27.902 1.00 97.06 224 SER A N 1
ATOM 1739 C CA . SER A 1 224 ? -15.558 20.145 28.756 1.00 97.06 224 SER A CA 1
ATOM 1740 C C . SER A 1 224 ? -16.086 18.809 28.215 1.00 97.06 224 SER A C 1
ATOM 1742 O O . SER A 1 224 ? -15.556 17.765 28.589 1.00 97.06 224 SER A O 1
ATOM 1744 N N . ASN A 1 225 ? -17.076 18.821 27.320 1.00 98.19 225 ASN A N 1
ATOM 1745 C CA . ASN A 1 225 ? -17.633 17.638 26.660 1.00 98.19 225 ASN A CA 1
ATOM 1746 C C . ASN A 1 225 ? -17.069 17.366 25.253 1.00 98.19 225 ASN A C 1
ATOM 1748 O O . ASN A 1 225 ? -17.580 16.494 24.548 1.00 98.19 225 ASN A O 1
ATOM 1752 N N . VAL A 1 226 ? -16.026 18.084 24.830 1.00 98.75 226 VAL A N 1
ATOM 1753 C CA . VAL A 1 226 ? -15.345 17.854 23.549 1.00 98.75 226 VAL A CA 1
ATOM 1754 C C . VAL A 1 226 ? -13.956 17.271 23.803 1.00 98.75 226 VAL A C 1
ATOM 1756 O O . VAL A 1 226 ? -13.219 17.741 24.665 1.00 98.75 226 VAL A O 1
ATOM 1759 N N . PHE A 1 227 ? -13.574 16.260 23.028 1.00 98.81 227 PHE A N 1
ATOM 1760 C CA . PHE A 1 227 ? -12.258 15.619 23.050 1.00 98.81 227 PHE A CA 1
ATOM 1761 C C . PHE A 1 227 ? -11.694 15.522 21.629 1.00 98.81 227 PHE A C 1
ATOM 1763 O O . PHE A 1 227 ? -12.442 15.493 20.647 1.00 98.81 227 PHE A O 1
ATOM 1770 N N . SER A 1 228 ? -10.374 15.426 21.486 1.00 98.69 228 SER A N 1
ATOM 1771 C CA . SER A 1 228 ? -9.741 15.148 20.191 1.00 98.69 228 SER A CA 1
ATOM 1772 C C . SER A 1 228 ? -8.448 14.366 20.350 1.00 98.69 228 SER A C 1
ATOM 1774 O O . SER A 1 228 ? -7.703 14.553 21.308 1.00 98.69 228 SER A O 1
ATOM 1776 N N . LEU A 1 229 ? -8.176 13.495 19.382 1.00 98.00 229 LEU A N 1
ATOM 1777 C CA . LEU A 1 229 ? -6.957 12.701 19.315 1.00 98.00 229 LEU A CA 1
ATOM 1778 C C . LEU A 1 229 ? -6.426 12.617 17.885 1.00 98.00 229 LEU A C 1
ATOM 1780 O O . LEU A 1 229 ? -7.115 12.928 16.912 1.00 98.00 229 LEU A O 1
ATOM 1784 N N . GLY A 1 230 ? -5.186 12.158 17.768 1.00 97.19 230 GLY A N 1
ATOM 1785 C CA . GLY A 1 230 ? -4.522 11.928 16.500 1.00 97.19 230 GLY A CA 1
ATOM 1786 C C . GLY A 1 230 ? -4.299 13.201 15.696 1.00 97.19 230 GLY A C 1
ATOM 1787 O O . GLY A 1 230 ? -4.015 14.284 16.214 1.00 97.19 230 GLY A O 1
ATOM 1788 N N . ASP A 1 231 ? -4.403 13.036 14.390 1.00 97.88 231 ASP A N 1
ATOM 1789 C CA . ASP A 1 231 ? -3.878 13.949 13.386 1.00 97.88 231 ASP A CA 1
ATOM 1790 C C . ASP A 1 231 ? -4.536 15.346 13.380 1.00 97.88 231 ASP A C 1
ATOM 1792 O O . ASP A 1 231 ? -3.833 16.335 13.163 1.00 97.88 231 ASP A O 1
ATOM 1796 N N . CYS A 1 232 ? -5.824 15.472 13.722 1.00 97.94 232 CYS A N 1
ATOM 1797 C CA . CYS A 1 232 ? -6.524 16.766 13.785 1.00 97.94 232 CYS A CA 1
ATOM 1798 C C . CYS A 1 232 ? -6.362 17.520 15.119 1.00 97.94 232 CYS A C 1
ATOM 1800 O O . CYS A 1 232 ? -6.740 18.689 15.203 1.00 97.94 232 CYS A O 1
ATOM 1802 N N . SER A 1 233 ? -5.814 16.877 16.154 1.00 98.25 233 SER A N 1
ATOM 1803 C CA . SER A 1 233 ? -5.649 17.476 17.486 1.00 98.25 233 SER A CA 1
ATOM 1804 C C . SER A 1 233 ? -4.452 18.436 17.565 1.00 98.25 233 SER A C 1
ATOM 1806 O O . SER A 1 233 ? -3.496 18.331 16.783 1.00 98.25 233 SER A O 1
ATOM 1808 N N . SER A 1 234 ? -4.474 19.351 18.538 1.00 97.94 234 SER A N 1
ATOM 1809 C CA . SER A 1 234 ? -3.351 20.236 18.884 1.00 97.94 234 SER A CA 1
ATOM 1810 C C . SER A 1 234 ? -2.213 19.541 19.649 1.00 97.94 234 SER A C 1
ATOM 1812 O O . SER A 1 234 ? -1.220 20.196 19.967 1.00 97.94 234 SER A O 1
ATOM 1814 N N . LEU A 1 235 ? -2.325 18.233 19.939 1.00 97.44 235 LEU A N 1
ATOM 1815 C CA . LEU A 1 235 ? -1.355 17.483 20.744 1.00 97.44 235 LEU A CA 1
ATOM 1816 C C . LEU A 1 235 ? 0.077 17.656 20.190 1.00 97.44 235 LEU A C 1
ATOM 1818 O O . LEU A 1 235 ? 0.322 17.285 19.036 1.00 97.44 235 LEU A O 1
ATOM 1822 N N . PRO A 1 236 ? 1.040 18.172 20.986 1.00 94.88 236 PRO A N 1
ATOM 1823 C CA . PRO A 1 236 ? 2.377 18.524 20.504 1.00 94.88 236 PRO A CA 1
ATOM 1824 C C . PRO A 1 236 ? 3.284 17.287 20.407 1.00 94.88 236 PRO A C 1
ATOM 1826 O O . PRO A 1 236 ? 4.269 17.152 21.117 1.00 94.88 236 PRO A O 1
ATOM 1829 N N . THR A 1 237 ? 2.916 16.341 19.548 1.00 93.94 237 THR A N 1
ATOM 1830 C CA . THR A 1 237 ? 3.614 15.071 19.312 1.00 93.94 237 THR A CA 1
ATOM 1831 C C . THR A 1 237 ? 3.651 14.759 17.815 1.00 93.94 237 THR A C 1
ATOM 1833 O O . THR A 1 237 ? 2.941 15.377 17.017 1.00 93.94 237 THR A O 1
ATOM 1836 N N . SER A 1 238 ? 4.456 13.778 17.399 1.00 92.62 238 SER A N 1
ATOM 1837 C CA . SER A 1 238 ? 4.421 13.322 16.005 1.00 92.62 238 SER A CA 1
ATOM 1838 C C . SER A 1 238 ? 3.081 12.649 15.704 1.00 92.62 238 SER A C 1
ATOM 1840 O O . SER A 1 238 ? 2.735 11.646 16.334 1.00 92.62 238 SER A O 1
ATOM 1842 N N . LYS A 1 239 ? 2.372 13.186 14.705 1.00 95.69 239 LYS A N 1
ATOM 1843 C CA . LYS A 1 239 ? 1.084 12.706 14.184 1.00 95.69 239 LYS A CA 1
ATOM 1844 C C . LYS A 1 239 ? 1.265 11.329 13.537 1.00 95.69 239 LYS A C 1
ATOM 1846 O O . LYS A 1 239 ? 1.737 11.210 12.406 1.00 95.69 239 LYS A O 1
ATOM 1851 N N . THR A 1 240 ? 1.043 10.272 14.320 1.00 94.81 240 THR A N 1
ATOM 1852 C CA . THR A 1 240 ? 1.268 8.874 13.925 1.00 94.81 240 THR A CA 1
ATOM 1853 C C . THR A 1 240 ? 0.176 7.960 14.471 1.00 94.81 240 THR A C 1
ATOM 1855 O O . THR A 1 240 ? -0.384 8.195 15.541 1.00 94.81 240 THR A O 1
ATOM 1858 N N . TYR A 1 241 ? -0.048 6.839 13.783 1.00 92.69 241 TYR A N 1
ATOM 1859 C CA . TYR A 1 241 ? -0.871 5.737 14.286 1.00 92.69 241 TYR A CA 1
ATOM 1860 C C . TYR A 1 241 ? -0.418 5.236 15.673 1.00 92.69 241 TYR A C 1
ATOM 1862 O O . TYR A 1 241 ? -1.245 4.942 16.534 1.00 92.69 241 TYR A O 1
ATOM 1870 N N . SER A 1 242 ? 0.893 5.196 15.929 1.00 93.00 242 SER A N 1
ATOM 1871 C CA . SER A 1 242 ? 1.425 4.788 17.232 1.00 93.00 242 SER A CA 1
ATOM 1872 C C . SER A 1 242 ? 1.059 5.773 18.347 1.00 93.00 242 SER A C 1
ATOM 1874 O O . SER A 1 242 ? 0.719 5.329 19.441 1.00 93.00 242 SER A O 1
ATOM 1876 N N . ALA A 1 243 ? 1.033 7.081 18.069 1.00 95.25 243 ALA A N 1
ATOM 1877 C CA . ALA A 1 243 ? 0.519 8.074 19.012 1.00 95.25 243 ALA A CA 1
ATOM 1878 C C . ALA A 1 243 ? -0.985 7.875 19.273 1.00 95.25 243 ALA A C 1
ATOM 1880 O O . ALA A 1 243 ? -1.395 7.803 20.430 1.00 95.25 243 ALA A O 1
ATOM 1881 N N . ILE A 1 244 ? -1.787 7.663 18.219 1.00 95.56 244 ILE A N 1
ATOM 1882 C CA . ILE A 1 244 ? -3.227 7.356 18.330 1.00 95.56 244 ILE A CA 1
ATOM 1883 C C . ILE A 1 244 ? -3.464 6.147 19.248 1.00 95.56 244 ILE A C 1
ATOM 1885 O O . ILE A 1 244 ? -4.319 6.212 20.129 1.00 95.56 244 ILE A O 1
ATOM 1889 N N . SER A 1 245 ? -2.663 5.082 19.126 1.00 92.69 245 SER A N 1
ATOM 1890 C CA . SER A 1 245 ? -2.790 3.878 19.968 1.00 92.69 245 SER A CA 1
ATOM 1891 C C . SER A 1 245 ? -2.497 4.089 21.464 1.00 92.69 245 SER A C 1
ATOM 1893 O O . SER A 1 245 ? -2.850 3.240 22.277 1.00 92.69 245 SER A O 1
ATOM 1895 N N . SER A 1 246 ? -1.886 5.215 21.851 1.00 92.88 246 SER A N 1
ATOM 1896 C CA . SER A 1 246 ? -1.717 5.618 23.259 1.00 92.88 246 SER A CA 1
ATOM 1897 C C . SER A 1 246 ? -2.624 6.778 23.685 1.00 92.88 246 SER A C 1
ATOM 1899 O O . SER A 1 246 ? -2.815 6.980 24.880 1.00 92.88 246 SER A O 1
ATOM 1901 N N . GLN A 1 247 ? -3.225 7.503 22.739 1.00 95.56 247 GLN A N 1
ATOM 1902 C CA . GLN A 1 247 ? -4.214 8.557 23.001 1.00 95.56 247 GLN A CA 1
ATOM 1903 C C . GLN A 1 247 ? -5.636 7.996 23.142 1.00 95.56 247 GLN A C 1
ATOM 1905 O O . GLN A 1 247 ? -6.395 8.450 23.994 1.00 95.56 247 GLN A O 1
ATOM 1910 N N . ALA A 1 248 ? -6.003 6.990 22.341 1.00 95.00 248 ALA A N 1
ATOM 1911 C CA . ALA A 1 248 ? -7.343 6.401 22.359 1.00 95.00 248 ALA A CA 1
ATOM 1912 C C . ALA A 1 248 ? -7.768 5.848 23.737 1.00 95.00 248 ALA A C 1
ATOM 1914 O O . ALA A 1 248 ? -8.902 6.123 24.137 1.00 95.00 248 ALA A O 1
ATOM 1915 N N . PRO A 1 249 ? -6.904 5.165 24.521 1.00 92.75 249 PRO A N 1
ATOM 1916 C CA . PRO A 1 249 ? -7.257 4.739 25.877 1.00 92.75 249 PRO A CA 1
ATOM 1917 C C . PRO A 1 249 ? -7.496 5.933 26.806 1.00 92.75 249 PRO A C 1
ATOM 1919 O O . PRO A 1 249 ? -8.483 5.961 27.530 1.00 92.75 249 PRO A O 1
ATOM 1922 N N . VAL A 1 250 ? -6.647 6.965 26.725 1.00 94.44 250 VAL A N 1
ATOM 1923 C CA . VAL A 1 250 ? -6.756 8.189 27.537 1.00 94.44 250 VAL A CA 1
ATOM 1924 C C . VAL A 1 250 ? -8.080 8.908 27.282 1.00 94.44 250 VAL A C 1
ATOM 1926 O O . VAL A 1 250 ? -8.796 9.210 28.236 1.00 94.44 250 VAL A O 1
ATOM 1929 N N . VAL A 1 251 ? -8.449 9.109 26.012 1.00 96.88 251 VAL A N 1
ATOM 1930 C CA . VAL A 1 251 ? -9.761 9.664 25.641 1.00 96.88 251 VAL A CA 1
ATOM 1931 C C . VAL A 1 251 ? -10.892 8.761 26.133 1.00 96.88 251 VAL A C 1
ATOM 1933 O O . VAL A 1 251 ? -11.854 9.268 26.696 1.00 96.88 251 VAL A O 1
ATOM 1936 N N . THR A 1 252 ? -10.770 7.437 25.998 1.00 94.75 252 THR A N 1
ATOM 1937 C CA . THR A 1 252 ? -11.806 6.486 26.442 1.00 94.75 252 THR A CA 1
ATOM 1938 C C . THR A 1 252 ? -12.074 6.596 27.943 1.00 94.75 252 THR A C 1
ATOM 1940 O O . THR A 1 252 ? -13.220 6.801 28.339 1.00 94.75 252 THR A O 1
ATOM 1943 N N . TYR A 1 253 ? -11.038 6.536 28.786 1.00 94.12 253 TYR A N 1
ATOM 1944 C CA . TYR A 1 253 ? -11.204 6.656 30.237 1.00 94.12 253 TYR A CA 1
ATOM 1945 C C . TYR A 1 253 ? -11.702 8.044 30.658 1.00 94.12 253 TYR A C 1
ATOM 1947 O O . TYR A 1 253 ? -12.478 8.155 31.603 1.00 94.12 253 TYR A O 1
ATOM 1955 N N . ASN A 1 254 ? -11.289 9.107 29.962 1.00 96.50 254 ASN A N 1
ATOM 1956 C CA . ASN A 1 254 ? -11.722 10.470 30.272 1.00 96.50 254 ASN A CA 1
ATOM 1957 C C . ASN A 1 254 ? -13.171 10.747 29.845 1.00 96.50 254 ASN A C 1
ATOM 1959 O O . ASN A 1 254 ? -13.906 11.396 30.587 1.00 96.50 254 ASN A O 1
ATOM 1963 N N . VAL A 1 255 ? -13.619 10.185 28.720 1.00 97.00 255 VAL A N 1
ATOM 1964 C CA . VAL A 1 255 ? -15.036 10.172 28.322 1.00 97.00 255 VAL A CA 1
ATOM 1965 C C . VAL A 1 255 ? -15.861 9.356 29.321 1.00 97.00 255 VAL A C 1
ATOM 1967 O O . VAL A 1 255 ? -16.891 9.836 29.785 1.00 97.00 255 VAL A O 1
ATOM 1970 N N . GLN A 1 256 ? -15.395 8.172 29.735 1.00 95.31 256 GLN A N 1
ATOM 1971 C CA . GLN A 1 256 ? -16.061 7.366 30.770 1.00 95.31 256 GLN A CA 1
ATOM 1972 C C . GLN A 1 256 ? -16.137 8.083 32.126 1.00 95.31 256 GLN A C 1
ATOM 1974 O O . GLN A 1 256 ? -17.163 8.001 32.802 1.00 95.31 256 GLN A O 1
ATOM 1979 N N . ALA A 1 257 ? -15.083 8.804 32.525 1.00 93.50 257 ALA A N 1
ATOM 1980 C CA . ALA A 1 257 ? -15.088 9.629 33.730 1.00 93.50 257 ALA A CA 1
ATOM 1981 C C . ALA A 1 257 ? -16.163 10.721 33.637 1.00 93.50 257 ALA A C 1
ATOM 1983 O O . ALA A 1 257 ? -16.999 10.817 34.536 1.00 93.50 257 ALA A O 1
ATOM 1984 N N . LEU A 1 258 ? -16.212 11.455 32.520 1.00 95.69 258 LEU A N 1
ATOM 1985 C CA . LEU A 1 258 ? -17.208 12.502 32.288 1.00 95.69 258 LEU A CA 1
ATOM 1986 C C . LEU A 1 258 ? -18.644 11.948 32.284 1.00 95.69 258 LEU A C 1
ATOM 1988 O O . LEU A 1 258 ? -19.511 12.502 32.956 1.00 95.69 258 LEU A O 1
ATOM 1992 N N . MET A 1 259 ? -18.888 10.812 31.616 1.00 95.38 259 MET A N 1
ATOM 1993 C CA . MET A 1 259 ? -20.182 10.106 31.643 1.00 95.38 259 MET A CA 1
ATOM 1994 C C . MET A 1 259 ? -20.595 9.669 33.058 1.00 95.38 259 MET A C 1
ATOM 1996 O O . MET A 1 259 ? -21.783 9.571 33.352 1.00 95.38 259 MET A O 1
ATOM 2000 N N . ALA A 1 260 ? -19.627 9.417 33.943 1.00 95.19 260 ALA A N 1
ATOM 2001 C CA . ALA A 1 260 ? -19.848 9.087 35.349 1.00 95.19 260 ALA A CA 1
ATOM 2002 C C . ALA A 1 260 ? -19.888 10.320 36.280 1.00 95.19 260 ALA A C 1
ATOM 2004 O O . ALA A 1 260 ? -19.873 10.149 37.501 1.00 95.19 260 ALA A O 1
ATOM 2005 N N . GLY A 1 261 ? -19.901 11.545 35.736 1.00 93.44 261 GLY A N 1
ATOM 2006 C CA . GLY A 1 261 ? -19.895 12.791 36.512 1.00 93.44 261 GLY A CA 1
ATOM 2007 C C . GLY A 1 261 ? -18.583 13.057 37.261 1.00 93.44 261 GLY A C 1
ATOM 2008 O O . GLY A 1 261 ? -18.599 13.681 38.320 1.00 93.44 261 GLY A O 1
ATOM 2009 N N . LYS A 1 262 ? -17.455 12.542 36.756 1.00 92.88 262 LYS A N 1
ATOM 2010 C CA . LYS A 1 262 ? -16.114 12.673 37.346 1.00 92.88 262 LYS A CA 1
ATOM 2011 C C . LYS A 1 262 ? -15.188 13.474 36.436 1.00 92.88 262 LYS A C 1
ATOM 2013 O O . LYS A 1 262 ? -15.299 13.419 35.215 1.00 92.88 262 LYS A O 1
ATOM 2018 N N . GLU A 1 263 ? -14.211 14.135 37.048 1.00 90.50 263 GLU A N 1
ATOM 2019 C CA . GLU A 1 263 ? -13.179 14.875 36.320 1.00 90.50 263 GLU A CA 1
ATOM 2020 C C . GLU A 1 263 ? -12.283 13.955 35.460 1.00 90.50 263 GLU A C 1
ATOM 2022 O O . GLU A 1 263 ? -11.784 12.933 35.956 1.00 90.50 263 GLU A O 1
ATOM 2027 N N . PRO A 1 264 ? -12.019 14.323 34.191 1.00 91.06 264 PRO A N 1
ATOM 2028 C CA . PRO A 1 264 ? -10.997 13.712 33.344 1.00 91.06 264 PRO A CA 1
ATOM 2029 C C . PRO A 1 264 ? -9.596 13.785 33.963 1.00 91.06 264 PRO A C 1
ATOM 2031 O O . PRO A 1 264 ? -8.950 14.831 33.981 1.00 91.06 264 PRO A O 1
ATOM 2034 N N . THR A 1 265 ? -9.099 12.653 34.460 1.00 90.69 265 THR A N 1
ATOM 2035 C CA . THR A 1 265 ? -7.779 12.576 35.112 1.00 90.69 265 THR A CA 1
ATOM 2036 C C . THR A 1 265 ? -6.751 11.757 34.344 1.00 90.69 265 THR A C 1
ATOM 2038 O O . THR A 1 265 ? -5.575 11.864 34.667 1.00 90.69 265 THR A O 1
ATOM 2041 N N . SER A 1 266 ? -7.132 10.959 33.346 1.00 92.31 266 SER A N 1
ATOM 2042 C CA . SER A 1 266 ? -6.196 10.095 32.612 1.00 92.31 266 SER A CA 1
ATOM 2043 C C . SER A 1 266 ? -5.254 10.919 31.732 1.00 92.31 266 SER A C 1
ATOM 2045 O O . SER A 1 266 ? -5.695 11.877 31.097 1.00 92.31 266 SER A O 1
ATOM 2047 N N . VAL A 1 267 ? -3.975 10.532 31.675 1.00 94.44 267 VAL A N 1
ATOM 2048 C CA . VAL A 1 267 ? -2.886 11.303 31.049 1.00 94.44 267 VAL A CA 1
ATOM 2049 C C . VAL A 1 267 ? -2.220 10.556 29.894 1.00 94.44 267 VAL A C 1
ATOM 2051 O O . VAL A 1 267 ? -1.680 9.460 30.065 1.00 94.44 267 VAL A O 1
ATOM 2054 N N . TYR A 1 268 ? -2.162 11.207 28.734 1.00 95.19 268 TYR A N 1
ATOM 2055 C CA . TYR A 1 268 ? -1.293 10.859 27.615 1.00 95.19 268 TYR A CA 1
ATOM 2056 C C . TYR A 1 268 ? 0.133 11.368 27.870 1.00 95.19 268 TYR A C 1
ATOM 2058 O O . TYR A 1 268 ? 0.358 12.541 28.154 1.00 95.19 268 TYR A O 1
ATOM 2066 N N . ASP A 1 269 ? 1.118 10.470 27.770 1.00 91.50 269 ASP A N 1
ATOM 2067 C CA . ASP A 1 269 ? 2.517 10.751 28.126 1.00 91.50 269 ASP A CA 1
ATOM 2068 C C . ASP A 1 269 ? 3.390 11.257 26.965 1.00 91.50 269 ASP A C 1
ATOM 2070 O O . ASP A 1 269 ? 4.611 11.325 27.101 1.00 91.50 269 ASP A O 1
ATOM 2074 N N . GLY A 1 270 ? 2.781 11.597 25.825 1.00 94.25 270 GLY A N 1
ATOM 2075 C CA . GLY A 1 270 ? 3.482 12.065 24.629 1.00 94.25 270 GLY A CA 1
ATOM 2076 C C . GLY A 1 270 ? 4.060 10.958 23.741 1.00 94.25 270 GLY A C 1
ATOM 2077 O O . GLY A 1 270 ? 4.606 11.281 22.685 1.00 94.25 270 GLY A O 1
ATOM 2078 N N . TYR A 1 271 ? 3.941 9.671 24.105 1.00 95.44 271 TYR A N 1
ATOM 2079 C CA . TYR A 1 271 ? 4.490 8.555 23.317 1.00 95.44 271 TYR A CA 1
ATOM 2080 C C . TYR A 1 271 ? 4.071 8.593 21.843 1.00 95.44 271 TYR A C 1
ATOM 2082 O O . TYR A 1 271 ? 2.888 8.703 21.507 1.00 95.44 271 TYR A O 1
ATOM 2090 N N . THR A 1 272 ? 5.055 8.441 20.962 1.00 95.69 272 THR A N 1
ATOM 2091 C CA . THR A 1 272 ? 4.867 8.271 19.523 1.00 95.69 272 THR A CA 1
ATOM 2092 C C . THR A 1 272 ? 5.959 7.354 18.975 1.00 95.69 272 THR A C 1
ATOM 2094 O O . THR A 1 272 ? 7.010 7.162 19.593 1.00 95.69 272 THR A O 1
ATOM 2097 N N . ALA A 1 273 ? 5.715 6.763 17.808 1.00 94.88 273 ALA A N 1
ATOM 2098 C CA . ALA A 1 273 ? 6.699 5.917 17.151 1.00 94.88 273 ALA A CA 1
ATOM 2099 C C . ALA A 1 273 ? 6.668 6.089 15.636 1.00 94.88 273 ALA A C 1
ATOM 2101 O O . ALA A 1 273 ? 5.615 6.273 15.023 1.00 94.88 273 ALA A O 1
ATOM 2102 N N . CYS A 1 274 ? 7.836 5.961 15.022 1.00 95.25 274 CYS A N 1
ATOM 2103 C CA . CYS A 1 274 ? 8.002 5.923 13.584 1.00 95.25 274 CYS A CA 1
ATOM 2104 C C . CYS A 1 274 ? 8.829 4.689 13.201 1.00 95.25 274 CYS A C 1
ATOM 2106 O O . CYS A 1 274 ? 10.052 4.703 13.312 1.00 95.25 274 CYS A O 1
ATOM 2108 N N . PRO A 1 275 ? 8.188 3.612 12.718 1.00 94.94 275 PRO A N 1
ATOM 2109 C CA . PRO A 1 275 ? 8.908 2.480 12.150 1.00 94.94 275 PRO A CA 1
ATOM 2110 C C . PRO A 1 275 ? 9.517 2.899 10.799 1.00 94.94 275 PRO A C 1
ATOM 2112 O O . PRO A 1 275 ? 8.796 2.984 9.798 1.00 94.94 275 PRO A O 1
ATOM 2115 N N . VAL A 1 276 ? 10.805 3.254 10.768 1.00 96.69 276 VAL A N 1
ATOM 2116 C CA . VAL A 1 276 ? 11.511 3.751 9.574 1.00 96.69 276 VAL A CA 1
ATOM 2117 C C . VAL A 1 276 ? 12.113 2.577 8.808 1.00 96.69 276 VAL A C 1
ATOM 2119 O O . VAL A 1 276 ? 13.155 2.041 9.174 1.00 96.69 276 VAL A O 1
ATOM 2122 N N . LEU A 1 277 ? 11.430 2.163 7.739 1.00 96.12 277 LEU A N 1
ATOM 2123 C CA . LEU A 1 277 ? 11.988 1.287 6.708 1.00 96.12 277 LEU A CA 1
ATOM 2124 C C . LEU A 1 277 ? 13.238 1.937 6.110 1.00 96.12 277 LEU A C 1
ATOM 2126 O O . LEU A 1 277 ? 13.168 3.083 5.676 1.00 96.12 277 LEU A O 1
ATOM 2130 N N . VAL A 1 278 ? 14.348 1.201 6.074 1.00 95.25 278 VAL A N 1
ATOM 2131 C CA . VAL A 1 278 ? 15.647 1.683 5.565 1.00 95.25 278 VAL A CA 1
ATOM 2132 C C . VAL A 1 278 ? 16.150 0.863 4.368 1.00 95.25 278 VAL A C 1
ATOM 2134 O O . VAL A 1 278 ? 17.340 0.856 4.076 1.00 95.25 278 VAL A O 1
ATOM 2137 N N . GLY A 1 279 ? 15.250 0.160 3.675 1.00 90.31 279 GLY A N 1
ATOM 2138 C CA . GLY A 1 279 ? 15.608 -0.798 2.625 1.00 90.31 279 GLY A CA 1
ATOM 2139 C C . GLY A 1 279 ? 16.120 -2.133 3.179 1.00 90.31 279 GLY A C 1
ATOM 2140 O O . GLY A 1 279 ? 16.076 -2.371 4.387 1.00 90.31 279 GLY A O 1
ATOM 2141 N N . ASP A 1 280 ? 16.579 -3.017 2.288 1.00 86.75 280 ASP A N 1
ATOM 2142 C CA . ASP A 1 280 ? 17.303 -4.260 2.626 1.00 86.75 280 ASP A CA 1
ATOM 2143 C C . ASP A 1 280 ? 16.563 -5.187 3.616 1.00 86.75 280 ASP A C 1
ATOM 2145 O O . ASP A 1 280 ? 17.182 -5.818 4.475 1.00 86.75 280 ASP A O 1
ATOM 2149 N N . SER A 1 281 ? 15.225 -5.207 3.546 1.00 89.75 281 SER A N 1
ATOM 2150 C CA . SER A 1 281 ? 14.328 -5.879 4.505 1.00 89.75 281 SER A CA 1
ATOM 2151 C C . SER A 1 281 ? 14.608 -5.538 5.980 1.00 89.75 281 SER A C 1
ATOM 2153 O O . SER A 1 281 ? 14.419 -6.362 6.876 1.00 89.75 281 SER A O 1
ATOM 2155 N N . LYS A 1 282 ? 15.054 -4.305 6.255 1.00 92.69 282 LYS A N 1
ATOM 2156 C CA . LYS A 1 282 ? 15.396 -3.800 7.593 1.00 92.69 282 LYS A CA 1
ATOM 2157 C C . LYS A 1 282 ? 14.613 -2.539 7.950 1.00 92.69 282 LYS A C 1
ATOM 2159 O O . LYS A 1 282 ? 14.178 -1.754 7.102 1.00 92.69 282 LYS A O 1
ATOM 2164 N N . LEU A 1 283 ? 14.442 -2.343 9.254 1.00 94.69 283 LEU A N 1
ATOM 2165 C CA . LEU A 1 283 ? 13.709 -1.223 9.829 1.00 94.69 283 LEU A CA 1
ATOM 2166 C C . LEU A 1 283 ? 14.392 -0.725 11.105 1.00 94.69 283 LEU A C 1
ATOM 2168 O O . LEU A 1 283 ? 14.831 -1.524 11.929 1.00 94.69 283 LEU A O 1
ATOM 2172 N N . MET A 1 284 ? 14.448 0.594 11.275 1.00 96.25 284 MET A N 1
ATOM 2173 C CA . MET A 1 284 ? 14.805 1.254 12.530 1.00 96.25 284 MET A CA 1
ATOM 2174 C C . MET A 1 284 ? 13.512 1.651 13.252 1.00 96.25 284 MET A C 1
ATOM 2176 O O . MET A 1 284 ? 12.685 2.381 12.698 1.00 96.25 284 MET A O 1
ATOM 2180 N N . LEU A 1 285 ? 13.289 1.135 14.461 1.00 95.50 285 LEU A N 1
ATOM 2181 C CA . LEU A 1 285 ? 12.045 1.361 15.201 1.00 95.50 285 LEU A CA 1
ATOM 2182 C C . LEU A 1 285 ? 12.198 2.579 16.116 1.00 95.50 285 LEU A C 1
ATOM 2184 O O . LEU A 1 285 ? 12.515 2.443 17.294 1.00 95.50 285 LEU A O 1
ATOM 2188 N N . ALA A 1 286 ? 11.990 3.775 15.564 1.00 96.19 286 ALA A N 1
ATOM 2189 C CA . ALA A 1 286 ? 12.165 5.014 16.310 1.00 96.19 286 ALA A CA 1
ATOM 2190 C C . ALA A 1 286 ? 10.983 5.276 17.259 1.00 96.19 286 ALA A C 1
ATOM 2192 O O . ALA A 1 286 ? 9.959 5.812 16.837 1.00 96.19 286 ALA A O 1
ATOM 2193 N N . GLU A 1 287 ? 11.120 4.912 18.534 1.00 96.12 287 GLU A N 1
ATOM 2194 C CA . GLU A 1 287 ? 10.160 5.212 19.610 1.00 96.12 287 GLU A CA 1
ATOM 2195 C C . GLU A 1 287 ? 10.698 6.333 20.501 1.00 96.12 287 GLU A C 1
ATOM 2197 O O . GLU A 1 287 ? 11.809 6.227 21.029 1.00 96.12 287 GLU A O 1
ATOM 2202 N N . PHE A 1 288 ? 9.925 7.407 20.666 1.00 95.44 288 PHE A N 1
ATOM 2203 C CA . PHE A 1 288 ? 10.336 8.599 21.411 1.00 95.44 288 PHE A CA 1
ATOM 2204 C C . PHE A 1 288 ? 9.142 9.312 22.061 1.00 95.44 288 PHE A C 1
ATOM 2206 O O . PHE A 1 288 ? 7.982 9.121 21.686 1.00 95.44 288 PHE A O 1
ATOM 2213 N N . ASN A 1 289 ? 9.426 10.133 23.068 1.00 95.69 289 ASN A N 1
ATOM 2214 C CA . ASN A 1 289 ? 8.443 11.019 23.671 1.00 95.69 289 ASN A CA 1
ATOM 2215 C C . ASN A 1 289 ? 8.303 12.276 22.798 1.00 95.69 289 ASN A C 1
ATOM 2217 O O . ASN A 1 289 ? 9.280 12.985 22.576 1.00 95.69 289 ASN A O 1
ATOM 2221 N N . GLY A 1 290 ? 7.100 12.574 22.306 1.00 93.62 290 GLY A N 1
ATOM 2222 C CA . GLY A 1 290 ? 6.848 13.754 21.477 1.00 93.62 290 GLY A CA 1
ATOM 2223 C C . GLY A 1 290 ? 7.000 15.096 22.202 1.00 93.62 290 GLY A C 1
ATOM 2224 O O . GLY A 1 290 ? 7.153 16.108 21.530 1.00 93.62 290 GLY A O 1
ATOM 2225 N N . TYR A 1 291 ? 6.990 15.118 23.539 1.00 94.44 291 TYR A N 1
ATOM 2226 C CA . TYR A 1 291 ? 7.135 16.335 24.347 1.00 94.44 291 TYR A CA 1
ATOM 2227 C C . TYR A 1 291 ? 8.589 16.641 24.709 1.00 94.44 291 TYR A C 1
ATOM 2229 O O . TYR A 1 291 ? 8.972 17.808 24.720 1.00 94.44 291 TYR A O 1
ATOM 2237 N N . THR A 1 292 ? 9.401 15.618 25.000 1.00 95.31 292 THR A N 1
ATOM 2238 C CA . THR A 1 292 ? 10.818 15.787 25.388 1.00 95.31 292 THR A CA 1
ATOM 2239 C C . THR A 1 292 ? 11.805 15.472 24.261 1.00 95.31 292 THR A C 1
ATOM 2241 O O . THR A 1 292 ? 12.973 15.834 24.352 1.00 95.31 292 THR A O 1
ATOM 2244 N N . MET A 1 293 ? 11.348 14.821 23.184 1.00 93.94 293 MET A N 1
ATOM 2245 C CA . MET A 1 293 ? 12.159 14.267 22.086 1.00 93.94 293 MET A CA 1
ATOM 2246 C C . MET A 1 293 ? 13.178 13.194 22.512 1.00 93.94 293 MET A C 1
ATOM 2248 O O . MET A 1 293 ? 14.058 12.836 21.728 1.00 93.94 293 MET A O 1
ATOM 2252 N N . GLU A 1 294 ? 13.045 12.635 23.717 1.00 95.44 294 GLU A N 1
ATOM 2253 C CA . GLU A 1 294 ? 13.886 11.549 24.236 1.00 95.44 294 GLU A CA 1
ATOM 2254 C C . GLU A 1 294 ? 13.435 10.181 23.705 1.00 95.44 294 GLU A C 1
ATOM 2256 O O . GLU A 1 294 ? 12.235 9.915 23.584 1.00 95.44 294 GLU A O 1
ATOM 2261 N N . ALA A 1 295 ? 14.384 9.286 23.420 1.00 95.00 295 ALA A N 1
ATOM 2262 C CA . ALA A 1 295 ? 14.079 7.928 22.983 1.00 95.00 295 ALA A CA 1
ATOM 2263 C C . ALA A 1 295 ? 13.498 7.078 24.130 1.00 95.00 295 ALA A C 1
ATOM 2265 O O . ALA A 1 295 ? 14.046 7.013 25.231 1.00 95.00 295 ALA A O 1
ATOM 2266 N N . ILE A 1 296 ? 12.401 6.370 23.852 1.00 94.38 296 ILE A N 1
ATOM 2267 C CA . ILE A 1 296 ? 11.726 5.464 24.795 1.00 94.38 296 ILE A CA 1
ATOM 2268 C C . ILE A 1 296 ? 11.459 4.093 24.145 1.00 94.38 296 ILE A C 1
ATOM 2270 O O . ILE A 1 296 ? 10.302 3.718 23.966 1.00 94.38 296 ILE A O 1
ATOM 2274 N N . PRO A 1 297 ? 12.517 3.342 23.768 1.00 93.25 297 PRO A N 1
ATOM 2275 C CA . PRO A 1 297 ? 12.383 2.057 23.084 1.00 93.25 297 PRO A CA 1
ATOM 2276 C C . PRO A 1 297 ? 11.717 0.996 23.967 1.00 93.25 297 PRO A C 1
ATOM 2278 O O . PRO A 1 297 ? 12.111 0.801 25.124 1.00 93.25 297 PRO A O 1
ATOM 2281 N N . THR A 1 298 ? 10.739 0.295 23.394 1.00 91.31 298 THR A N 1
ATOM 2282 C CA . THR A 1 298 ? 9.947 -0.763 24.032 1.00 91.31 298 THR A CA 1
ATOM 2283 C C . THR A 1 298 ? 10.738 -2.068 24.158 1.00 91.31 298 THR A C 1
ATOM 2285 O O . THR A 1 298 ? 10.699 -2.720 25.201 1.00 91.31 298 THR A O 1
ATOM 2288 N N . PHE A 1 299 ? 11.512 -2.451 23.140 1.00 89.06 299 PHE A N 1
ATOM 2289 C CA . PHE A 1 299 ? 12.132 -3.779 23.034 1.00 89.06 299 PHE A CA 1
ATOM 2290 C C . PHE A 1 299 ? 13.527 -3.876 23.669 1.00 89.06 299 PHE A C 1
ATOM 2292 O O . PHE A 1 299 ? 14.447 -4.434 23.075 1.00 89.06 299 PHE A O 1
ATOM 2299 N N . LYS A 1 300 ? 13.719 -3.377 24.893 1.00 86.06 300 LYS A N 1
ATOM 2300 C CA . LYS A 1 300 ? 14.998 -3.549 25.614 1.00 86.06 300 LYS A CA 1
ATOM 2301 C C . LYS A 1 300 ? 15.234 -5.047 25.902 1.00 86.06 300 LYS A C 1
ATOM 2303 O O . LYS A 1 300 ? 14.317 -5.694 26.405 1.00 86.06 300 LYS A O 1
ATOM 2308 N N . PRO A 1 301 ? 16.419 -5.624 25.606 1.00 84.69 301 PRO A N 1
ATOM 2309 C CA . PRO A 1 301 ? 17.712 -4.966 25.371 1.00 84.69 301 PRO A CA 1
ATOM 2310 C C . PRO A 1 301 ? 18.097 -4.720 23.894 1.00 84.69 301 PRO A C 1
ATOM 2312 O O . PRO A 1 301 ? 19.257 -4.416 23.626 1.00 84.69 301 PRO A O 1
ATOM 2315 N N . LEU A 1 302 ? 17.189 -4.870 22.924 1.00 90.06 302 LEU A N 1
ATOM 2316 C CA . LEU A 1 302 ? 17.498 -4.614 21.513 1.00 90.06 302 LEU A CA 1
ATOM 2317 C C . LEU A 1 302 ? 17.748 -3.121 21.261 1.00 90.06 302 LEU A C 1
ATOM 2319 O O . LEU A 1 302 ? 16.949 -2.259 21.625 1.00 90.06 302 LEU A O 1
ATOM 2323 N N . ASP A 1 303 ? 18.851 -2.830 20.577 1.00 91.75 303 ASP A N 1
ATOM 2324 C CA . ASP A 1 303 ? 19.200 -1.482 20.141 1.00 91.75 303 ASP A CA 1
ATOM 2325 C C . ASP A 1 303 ? 18.332 -1.065 18.944 1.00 91.75 303 ASP A C 1
ATOM 2327 O O . ASP A 1 303 ? 18.569 -1.457 17.798 1.00 91.75 303 ASP A O 1
ATOM 2331 N N . GLN A 1 304 ? 17.309 -0.262 19.228 1.00 94.44 304 GLN A N 1
ATOM 2332 C CA . GLN A 1 304 ? 16.353 0.236 18.242 1.00 94.44 304 GLN A CA 1
ATOM 2333 C C . GLN A 1 304 ? 16.900 1.340 17.327 1.00 94.44 304 GLN A C 1
ATOM 2335 O O . GLN A 1 304 ? 16.247 1.667 16.334 1.00 94.44 304 GLN A O 1
ATOM 2340 N N . THR A 1 305 ? 18.097 1.874 17.598 1.00 94.06 305 THR A N 1
ATOM 2341 C CA . THR A 1 305 ? 18.790 2.805 16.690 1.00 94.06 305 THR A CA 1
ATOM 2342 C C . THR A 1 305 ? 19.436 2.085 15.503 1.00 94.06 305 THR A C 1
ATOM 2344 O O . THR A 1 305 ? 19.863 2.725 14.543 1.00 94.06 305 THR A O 1
ATOM 2347 N N . LYS A 1 306 ? 19.495 0.745 15.525 1.00 94.38 306 LYS A N 1
ATOM 2348 C CA . LYS A 1 306 ? 20.088 -0.068 14.458 1.00 94.38 306 LYS A CA 1
ATOM 2349 C C . LYS A 1 306 ? 19.021 -0.654 13.520 1.00 94.38 306 LYS A C 1
ATOM 2351 O O . LYS A 1 306 ? 18.015 -1.185 13.994 1.00 94.38 306 LYS A O 1
ATOM 2356 N N . PRO A 1 307 ? 19.247 -0.630 12.192 1.00 94.75 307 PRO A N 1
ATOM 2357 C CA . PRO A 1 307 ? 18.435 -1.362 11.219 1.00 94.75 307 PRO A CA 1
ATOM 2358 C C . PRO A 1 307 ? 18.304 -2.853 11.558 1.00 94.75 307 PRO A C 1
ATOM 2360 O O . PRO A 1 307 ? 19.307 -3.562 11.634 1.00 94.75 307 PRO A O 1
ATOM 2363 N N . ASN A 1 308 ? 17.074 -3.343 11.721 1.00 93.06 308 ASN A N 1
ATOM 2364 C CA . ASN A 1 308 ? 16.794 -4.709 12.166 1.00 93.06 308 ASN A CA 1
ATOM 2365 C C . ASN A 1 308 ? 15.682 -5.369 11.325 1.00 93.06 308 ASN A C 1
ATOM 2367 O O . ASN A 1 308 ? 14.681 -4.730 10.990 1.00 93.06 308 ASN A O 1
ATOM 2371 N N . VAL A 1 309 ? 15.849 -6.655 10.997 1.00 91.69 309 VAL A N 1
ATOM 2372 C CA . VAL A 1 309 ? 14.871 -7.462 10.242 1.00 91.69 309 VAL A CA 1
ATOM 2373 C C . VAL A 1 309 ? 13.642 -7.841 11.082 1.00 91.69 309 VAL A C 1
ATOM 2375 O O . VAL A 1 309 ? 12.526 -7.872 10.569 1.00 91.69 309 VAL A O 1
ATOM 2378 N N . LEU A 1 310 ? 13.796 -8.018 12.399 1.00 91.50 310 LEU A N 1
ATOM 2379 C CA . LEU A 1 310 ? 12.682 -8.330 13.302 1.00 91.50 310 LEU A CA 1
ATOM 2380 C C . LEU A 1 310 ? 11.664 -7.185 13.335 1.00 91.50 310 LEU A C 1
ATOM 2382 O O . LEU A 1 310 ? 10.461 -7.412 13.217 1.00 91.50 310 LEU A O 1
ATOM 2386 N N . PHE A 1 311 ? 12.139 -5.937 13.413 1.00 92.25 311 PHE A N 1
ATOM 2387 C CA . PHE A 1 311 ? 11.264 -4.765 13.357 1.00 92.25 311 PHE A CA 1
ATOM 2388 C C . PHE A 1 311 ? 10.667 -4.547 11.955 1.00 92.25 311 PHE A C 1
ATOM 2390 O O . PHE A 1 311 ? 9.575 -3.987 11.831 1.00 92.25 311 PHE A O 1
ATOM 2397 N N . TYR A 1 312 ? 11.335 -5.023 10.897 1.00 91.50 312 TYR A N 1
ATOM 2398 C CA . TYR A 1 312 ? 10.779 -5.036 9.544 1.00 91.50 312 TYR A CA 1
ATOM 2399 C C . TYR A 1 312 ? 9.609 -6.022 9.437 1.00 91.50 312 TYR A C 1
ATOM 2401 O O . TYR A 1 312 ? 8.536 -5.616 8.994 1.00 91.50 312 TYR A O 1
ATOM 2409 N N . TRP A 1 313 ? 9.749 -7.265 9.911 1.00 90.12 313 TRP A N 1
ATOM 2410 C CA . TRP A 1 313 ? 8.646 -8.238 9.958 1.00 90.12 313 TRP A CA 1
ATOM 2411 C C . TRP A 1 313 ? 7.502 -7.783 10.873 1.00 90.12 313 TRP A C 1
ATOM 2413 O O . TRP A 1 313 ? 6.335 -7.900 10.493 1.00 90.12 313 TRP A O 1
ATOM 2423 N N . LEU A 1 314 ? 7.823 -7.174 12.021 1.00 90.25 314 LEU A N 1
ATOM 2424 C CA . LEU A 1 314 ? 6.850 -6.539 12.914 1.00 90.25 314 LEU A CA 1
ATOM 2425 C C . LEU A 1 314 ? 6.012 -5.490 12.163 1.00 90.25 314 LEU A C 1
ATOM 2427 O O . LEU A 1 314 ? 4.785 -5.539 12.208 1.00 90.25 314 LEU A O 1
ATOM 2431 N N . LYS A 1 315 ? 6.644 -4.585 11.401 1.00 90.12 315 LYS A N 1
ATOM 2432 C CA . LYS A 1 315 ? 5.914 -3.594 10.591 1.00 90.12 315 LYS A CA 1
ATOM 2433 C C . LYS A 1 315 ? 5.215 -4.196 9.375 1.00 90.12 315 LYS A C 1
ATOM 2435 O O . LYS A 1 315 ? 4.171 -3.673 8.982 1.00 90.12 315 LYS A O 1
ATOM 2440 N N . ARG A 1 316 ? 5.813 -5.188 8.710 1.00 86.94 316 ARG A N 1
ATOM 2441 C CA . ARG A 1 316 ? 5.311 -5.735 7.440 1.00 86.94 316 ARG A CA 1
ATOM 2442 C C . ARG A 1 316 ? 4.096 -6.625 7.656 1.00 86.94 316 ARG A C 1
ATOM 2444 O O . ARG A 1 316 ? 3.123 -6.421 6.956 1.00 86.94 316 ARG A O 1
ATOM 2451 N N . TYR A 1 317 ? 4.147 -7.542 8.620 1.00 87.31 317 TYR A N 1
ATOM 2452 C CA . TYR A 1 317 ? 3.126 -8.579 8.790 1.00 87.31 317 TYR A CA 1
ATOM 2453 C C . TYR A 1 317 ? 2.289 -8.385 10.061 1.00 87.31 317 TYR A C 1
ATOM 2455 O O . TYR A 1 317 ? 1.063 -8.458 10.019 1.00 87.31 317 TYR A O 1
ATOM 2463 N N . ILE A 1 318 ? 2.929 -8.091 11.200 1.00 88.31 318 ILE A N 1
ATOM 2464 C CA . ILE A 1 318 ? 2.225 -8.045 12.494 1.00 88.31 318 ILE A CA 1
ATOM 2465 C C . ILE A 1 318 ? 1.378 -6.774 12.618 1.00 88.31 318 ILE A C 1
ATOM 2467 O O . ILE A 1 318 ? 0.200 -6.859 12.949 1.00 88.31 318 ILE A O 1
ATOM 2471 N N . PHE A 1 319 ? 1.935 -5.594 12.328 1.00 90.25 319 PHE A N 1
ATOM 2472 C CA . PHE A 1 319 ? 1.204 -4.326 12.451 1.00 90.25 319 PHE A CA 1
ATOM 2473 C C . PHE A 1 319 ? 0.024 -4.202 11.479 1.00 90.25 319 PHE A C 1
ATOM 2475 O O . PHE A 1 319 ? -0.953 -3.546 11.823 1.00 90.25 319 PHE A O 1
ATOM 2482 N N . GLU A 1 320 ? 0.073 -4.847 10.311 1.00 86.19 320 GLU A N 1
ATOM 2483 C CA . GLU A 1 320 ? -1.069 -4.917 9.390 1.00 86.19 320 GLU A CA 1
ATOM 2484 C C . GLU A 1 320 ? -2.204 -5.772 9.971 1.00 86.19 320 GLU A C 1
ATOM 2486 O O . GLU A 1 320 ? -3.342 -5.313 10.071 1.00 86.19 320 GLU A O 1
ATOM 2491 N N . HIS A 1 321 ? -1.887 -6.979 10.451 1.00 88.12 321 HIS A N 1
ATOM 2492 C CA . HIS A 1 321 ? -2.859 -7.849 11.113 1.00 88.12 321 HIS A CA 1
ATOM 2493 C C . HIS A 1 321 ? -3.465 -7.187 12.368 1.00 88.12 321 HIS A C 1
ATOM 2495 O O . HIS A 1 321 ? -4.681 -7.183 12.560 1.00 88.12 321 HIS A O 1
ATOM 2501 N N . VAL A 1 322 ? -2.630 -6.564 13.204 1.00 89.81 322 VAL A N 1
ATOM 2502 C CA . VAL A 1 322 ? -3.052 -5.789 14.384 1.00 89.81 322 VAL A CA 1
ATOM 2503 C C . VAL A 1 322 ? -3.966 -4.624 14.000 1.00 89.81 322 VAL A C 1
ATOM 2505 O O . VAL A 1 322 ? -4.966 -4.387 14.686 1.00 89.81 322 VAL A O 1
ATOM 2508 N N . TYR A 1 323 ? -3.649 -3.909 12.916 1.00 89.75 323 TYR A N 1
ATOM 2509 C CA . TYR A 1 323 ? -4.466 -2.801 12.434 1.00 89.75 323 TYR A CA 1
ATOM 2510 C C . TYR A 1 323 ? -5.873 -3.271 12.066 1.00 89.75 323 TYR A C 1
ATOM 2512 O O . TYR A 1 323 ? -6.831 -2.685 12.548 1.00 89.75 323 TYR A O 1
ATOM 2520 N N . TRP A 1 324 ? -6.032 -4.347 11.294 1.00 87.50 324 TRP A N 1
ATOM 2521 C CA . TRP A 1 324 ? -7.370 -4.789 10.879 1.00 87.50 324 TRP A CA 1
ATOM 2522 C C . TRP A 1 324 ? -8.144 -5.557 11.961 1.00 87.50 324 TRP A C 1
ATOM 2524 O O . TRP A 1 324 ? -9.363 -5.420 12.042 1.00 87.50 324 TRP A O 1
ATOM 2534 N N . HIS A 1 325 ? -7.468 -6.337 12.812 1.00 87.62 325 HIS A N 1
ATOM 2535 C CA . HIS A 1 325 ? -8.133 -7.283 13.722 1.00 87.62 325 HIS A CA 1
ATOM 2536 C C . HIS A 1 325 ? -8.094 -6.908 15.211 1.00 87.62 325 HIS A C 1
ATOM 2538 O O . HIS A 1 325 ? -8.761 -7.563 16.011 1.00 87.62 325 HIS A O 1
ATOM 2544 N N . SER A 1 326 ? -7.327 -5.891 15.621 1.00 88.75 326 SER A N 1
ATOM 2545 C CA . SER A 1 326 ? -7.242 -5.470 17.033 1.00 88.75 326 SER A CA 1
ATOM 2546 C C . SER A 1 326 ? -7.601 -4.001 17.258 1.00 88.75 326 SER A C 1
ATOM 2548 O O . SER A 1 326 ? -8.352 -3.707 18.188 1.00 88.75 326 SER A O 1
ATOM 2550 N N . MET A 1 327 ? -7.110 -3.068 16.436 1.00 87.12 327 MET A N 1
ATOM 2551 C CA . MET A 1 327 ? -7.225 -1.635 16.750 1.00 87.12 327 MET A CA 1
ATOM 2552 C C . MET A 1 327 ? -8.645 -1.042 16.596 1.00 87.12 327 MET A C 1
ATOM 2554 O O . MET A 1 327 ? -9.111 -0.456 17.572 1.00 87.12 327 MET A O 1
ATOM 2558 N N . PRO A 1 328 ? -9.399 -1.260 15.495 1.00 86.31 328 PRO A N 1
ATOM 2559 C CA . PRO A 1 328 ? -10.809 -0.862 15.377 1.00 86.31 328 PRO A CA 1
ATOM 2560 C C . PRO A 1 328 ? -11.725 -1.482 16.439 1.00 86.31 328 PRO A C 1
ATOM 2562 O O . PRO A 1 328 ? -12.793 -0.950 16.722 1.00 86.31 328 PRO A O 1
ATOM 2565 N N . LEU A 1 329 ? -11.303 -2.599 17.044 1.00 85.75 329 LEU A N 1
ATOM 2566 C CA . LEU A 1 329 ? -12.015 -3.269 18.135 1.00 85.75 329 LEU A CA 1
ATOM 2567 C C . LEU A 1 329 ? -11.618 -2.748 19.530 1.00 85.75 329 LEU A C 1
ATOM 2569 O O . LEU A 1 329 ? -12.084 -3.296 20.527 1.00 85.75 329 LEU A O 1
ATOM 2573 N N . GLY A 1 330 ? -10.735 -1.746 19.620 1.00 86.81 330 GLY A N 1
ATOM 2574 C CA . GLY A 1 330 ? -10.249 -1.184 20.885 1.00 86.81 330 GLY A CA 1
ATOM 2575 C C . GLY A 1 330 ? -9.284 -2.088 21.662 1.00 86.81 330 GLY A C 1
ATOM 2576 O O . GLY A 1 330 ? -9.111 -1.894 22.859 1.00 86.81 330 GLY A O 1
ATOM 2577 N N . ARG A 1 331 ? -8.662 -3.084 21.012 1.00 88.56 331 ARG A N 1
ATOM 2578 C CA . ARG A 1 331 ? -7.838 -4.135 21.652 1.00 88.56 331 ARG A CA 1
ATOM 2579 C C . ARG A 1 331 ? -6.328 -3.949 21.466 1.00 88.56 331 ARG A C 1
ATOM 2581 O O . ARG A 1 331 ? -5.577 -4.913 21.586 1.00 88.56 331 ARG A O 1
ATOM 2588 N N . TRP A 1 332 ? -5.877 -2.747 21.105 1.00 88.62 332 TRP A N 1
ATOM 2589 C CA . TRP A 1 332 ? -4.462 -2.454 20.864 1.00 88.62 332 TRP A CA 1
ATOM 2590 C C . TRP A 1 332 ? -4.035 -1.128 21.500 1.00 88.62 332 TRP A C 1
ATOM 2592 O O . TRP A 1 332 ? -4.575 -0.071 21.179 1.00 88.62 332 TRP A O 1
ATOM 2602 N N . TYR A 1 333 ? -3.010 -1.200 22.346 1.00 87.81 333 TYR A N 1
ATOM 2603 C CA . TYR A 1 333 ? -2.579 -0.158 23.282 1.00 87.81 333 TYR A CA 1
ATOM 2604 C C . TYR A 1 333 ? -1.138 0.326 23.015 1.00 87.81 333 TYR A C 1
ATOM 2606 O O . TYR A 1 333 ? -0.417 0.769 23.917 1.00 87.81 333 TYR A O 1
ATOM 2614 N N . GLY A 1 334 ? -0.674 0.219 21.766 1.00 84.31 334 GLY A N 1
ATOM 2615 C CA . GLY A 1 334 ? 0.643 0.706 21.346 1.00 84.31 334 GLY A CA 1
ATOM 2616 C C . GLY A 1 334 ? 1.788 -0.079 21.985 1.00 84.31 334 GLY A C 1
ATOM 2617 O O . GLY A 1 334 ? 1.887 -1.288 21.788 1.00 84.31 334 GLY A O 1
ATOM 2618 N N . LYS A 1 335 ? 2.643 0.596 22.766 1.00 84.25 335 LYS A N 1
ATOM 2619 C CA . LYS A 1 335 ? 3.770 -0.027 23.495 1.00 84.25 335 LYS A CA 1
ATOM 2620 C C . LYS A 1 335 ? 3.346 -1.127 24.481 1.00 84.25 335 LYS A C 1
ATOM 2622 O O . LYS A 1 335 ? 4.144 -1.999 24.801 1.00 84.25 335 LYS A O 1
ATOM 2627 N N . TYR A 1 336 ? 2.087 -1.115 24.928 1.00 86.06 336 TYR A N 1
ATOM 2628 C CA . TYR A 1 336 ? 1.511 -2.151 25.794 1.00 86.06 336 TYR A CA 1
ATOM 2629 C C . TYR A 1 336 ? 0.878 -3.320 25.012 1.00 86.06 336 TYR A C 1
ATOM 2631 O O . TYR A 1 336 ? 0.411 -4.285 25.609 1.00 86.06 336 TYR A O 1
ATOM 2639 N N . MET A 1 337 ? 0.911 -3.287 23.674 1.00 87.50 337 MET A N 1
ATOM 2640 C CA . MET A 1 337 ? 0.381 -4.332 22.789 1.00 87.50 337 MET A CA 1
ATOM 2641 C C . MET A 1 337 ? -1.107 -4.622 23.065 1.00 87.50 337 MET A C 1
ATOM 2643 O O . MET A 1 337 ? -1.928 -3.722 22.915 1.00 87.50 337 MET A O 1
ATOM 2647 N N . TRP A 1 338 ? -1.469 -5.845 23.469 1.00 87.38 338 TRP A N 1
ATOM 2648 C CA . TRP A 1 338 ? -2.841 -6.228 23.843 1.00 87.38 338 TRP A CA 1
ATOM 2649 C C . TRP A 1 338 ? -3.146 -6.061 25.339 1.00 87.38 338 TRP A C 1
ATOM 2651 O O . TRP A 1 338 ? -4.254 -6.368 25.772 1.00 87.38 338 TRP A O 1
ATOM 2661 N N . PHE A 1 339 ? -2.180 -5.602 26.137 1.00 86.94 339 PHE A N 1
ATOM 2662 C CA . PHE A 1 339 ? -2.364 -5.376 27.566 1.00 86.94 339 PHE A CA 1
ATOM 2663 C C . PHE A 1 339 ? -2.870 -3.958 27.810 1.00 86.94 339 PHE A C 1
ATOM 2665 O O . PHE A 1 339 ? -2.342 -2.993 27.257 1.00 86.94 339 PHE A O 1
ATOM 2672 N N . GLU A 1 340 ? -3.894 -3.845 28.650 1.00 80.25 340 GLU A N 1
ATOM 2673 C CA . GLU A 1 340 ? -4.461 -2.561 29.041 1.00 80.25 340 GLU A CA 1
ATOM 2674 C C . GLU A 1 340 ? -3.391 -1.709 29.761 1.00 80.25 340 GLU A C 1
ATOM 2676 O O . GLU A 1 340 ? -2.686 -2.219 30.641 1.00 80.25 340 GLU A O 1
ATOM 2681 N N . PRO A 1 341 ? -3.189 -0.435 29.371 1.00 80.50 341 PRO A N 1
ATOM 2682 C CA . PRO A 1 341 ? -2.122 0.385 29.919 1.00 80.50 341 PRO A CA 1
ATOM 2683 C C . PRO A 1 341 ? -2.419 0.751 31.380 1.00 80.50 341 PRO A C 1
ATOM 2685 O O . PRO A 1 341 ? -3.567 1.047 31.715 1.00 80.50 341 PRO A O 1
ATOM 2688 N N . PRO A 1 342 ? -1.402 0.835 32.257 1.00 74.12 342 PRO A N 1
ATOM 2689 C CA . PRO A 1 342 ? -1.594 1.385 33.592 1.00 74.12 342 PRO A CA 1
ATOM 2690 C C . PRO A 1 342 ? -2.046 2.847 33.477 1.00 74.12 342 PRO A C 1
ATOM 2692 O O . PRO A 1 342 ? -1.312 3.690 32.950 1.00 74.12 342 PRO A O 1
ATOM 2695 N N . VAL A 1 343 ? -3.253 3.145 33.964 1.00 69.25 343 VAL A N 1
ATOM 2696 C CA . VAL A 1 343 ? -3.839 4.488 33.879 1.00 69.25 343 VAL A CA 1
ATOM 2697 C C . VAL A 1 343 ? -3.013 5.459 34.722 1.00 69.25 343 VAL A C 1
ATOM 2699 O O . VAL A 1 343 ? -2.945 5.366 35.947 1.00 69.25 343 VAL A O 1
ATOM 2702 N N . LYS A 1 344 ? -2.358 6.408 34.050 1.00 75.12 344 LYS A N 1
ATOM 2703 C CA . LYS A 1 344 ? -1.681 7.536 34.694 1.00 75.12 344 LYS A CA 1
ATOM 2704 C C . LYS A 1 344 ? -2.721 8.608 34.983 1.00 75.12 344 LYS A C 1
ATOM 2706 O O . LYS A 1 344 ? -3.330 9.109 34.044 1.00 75.12 344 LYS A O 1
ATOM 2711 N N . HIS A 1 345 ? -2.898 8.970 36.249 1.00 76.06 345 HIS A N 1
ATOM 2712 C CA . HIS A 1 345 ? -3.801 10.048 36.649 1.00 76.06 345 HIS A CA 1
ATOM 2713 C C . HIS A 1 345 ? -3.032 11.355 36.895 1.00 76.06 345 HIS A C 1
ATOM 2715 O O . HIS A 1 345 ? -1.947 11.321 37.483 1.00 76.06 345 HIS A O 1
ATOM 2721 N N . LYS A 1 346 ? -3.603 12.509 36.513 1.00 67.12 346 LYS A N 1
ATOM 2722 C CA . LYS A 1 346 ? -3.186 13.829 37.011 1.00 67.12 346 LYS A CA 1
ATOM 2723 C C . LYS A 1 346 ? -3.265 13.788 38.539 1.00 67.12 346 LYS A C 1
ATOM 2725 O O . LYS A 1 346 ? -4.347 13.635 39.106 1.00 67.12 346 LYS A O 1
ATOM 2730 N N . VAL A 1 347 ? -2.118 13.895 39.207 1.00 51.12 347 VAL A N 1
ATOM 2731 C CA . VAL A 1 347 ? -2.073 14.072 40.663 1.00 51.12 347 VAL A CA 1
ATOM 2732 C C . VAL A 1 347 ? -2.611 15.468 40.950 1.00 51.12 347 VAL A C 1
ATOM 2734 O O . VAL A 1 347 ? -2.110 16.437 40.385 1.00 51.12 347 VAL A O 1
ATOM 2737 N N . ALA A 1 348 ? -3.631 15.578 41.801 1.00 45.41 348 ALA A N 1
ATOM 2738 C CA . ALA A 1 348 ? -4.147 16.879 42.206 1.00 45.41 348 ALA A CA 1
ATOM 2739 C C . ALA A 1 348 ? -3.018 17.702 42.847 1.00 45.41 348 ALA A C 1
ATOM 2741 O O . ALA A 1 348 ? -2.363 17.228 43.781 1.00 45.41 348 ALA A O 1
ATOM 2742 N N . GLU A 1 349 ? -2.793 18.928 42.366 1.00 37.25 349 GLU A N 1
ATOM 2743 C CA . GLU A 1 349 ? -1.885 19.852 43.040 1.00 37.25 349 GLU A CA 1
ATOM 2744 C C . GLU A 1 349 ? -2.434 20.135 44.441 1.00 37.25 349 GLU A C 1
ATOM 2746 O O . GLU A 1 349 ? -3.432 20.835 44.611 1.00 37.25 349 GLU A O 1
ATOM 2751 N N . VAL A 1 350 ? -1.772 19.587 45.462 1.00 31.75 350 VAL A N 1
ATOM 2752 C CA . VAL A 1 350 ? -2.007 20.000 46.845 1.00 31.75 350 VAL A CA 1
ATOM 2753 C C . VAL A 1 350 ? -1.643 21.485 46.920 1.00 31.75 350 VAL A C 1
ATOM 2755 O O . VAL A 1 350 ? -0.490 21.822 46.622 1.00 31.75 350 VAL A O 1
ATOM 2758 N N . PRO A 1 351 ? -2.568 22.384 47.311 1.00 30.75 351 PRO A N 1
ATOM 2759 C CA . PRO A 1 351 ? -2.256 23.800 47.424 1.00 30.75 351 PRO A CA 1
ATOM 2760 C C . PRO A 1 351 ? -1.059 23.976 48.356 1.00 30.75 351 PRO A C 1
ATOM 2762 O O . PRO A 1 351 ? -1.096 23.517 49.501 1.00 30.75 351 PRO A O 1
ATOM 2765 N N . LYS A 1 352 ? 0.016 24.612 47.871 1.00 29.62 352 LYS A N 1
ATOM 2766 C CA . LYS A 1 352 ? 1.196 24.887 48.701 1.00 29.62 352 LYS A CA 1
ATOM 2767 C C . LYS A 1 352 ? 0.737 25.629 49.962 1.00 29.62 352 LYS A C 1
ATOM 2769 O O . LYS A 1 352 ? 0.151 26.705 49.817 1.00 29.62 352 LYS A O 1
ATOM 2774 N N . PRO A 1 353 ? 0.998 25.105 51.176 1.00 31.45 353 PRO A N 1
ATOM 2775 C CA . PRO A 1 353 ? 0.648 25.809 52.399 1.00 31.45 353 PRO A CA 1
ATOM 2776 C C . PRO A 1 353 ? 1.295 27.192 52.402 1.00 31.45 353 PRO A C 1
ATOM 2778 O O . PRO A 1 353 ? 2.479 27.334 52.083 1.00 31.45 353 PRO A O 1
ATOM 2781 N N . SER A 1 354 ? 0.514 28.213 52.750 1.00 30.95 354 SER A N 1
ATOM 2782 C CA . SER A 1 354 ? 1.018 29.574 52.888 1.00 30.95 354 SER A CA 1
ATOM 2783 C C . SER A 1 354 ? 2.154 29.608 53.911 1.00 30.95 354 SER A C 1
ATOM 2785 O O . SER A 1 354 ? 2.086 29.007 54.984 1.00 30.95 354 SER A O 1
ATOM 2787 N N . THR A 1 355 ? 3.240 30.296 53.563 1.00 30.61 355 THR A N 1
ATOM 2788 C CA . THR A 1 355 ? 4.466 30.315 54.363 1.00 30.61 355 THR A CA 1
ATOM 2789 C C . THR A 1 355 ? 4.241 30.953 55.733 1.00 30.61 355 THR A C 1
ATOM 2791 O O . THR A 1 355 ? 4.208 32.179 55.843 1.00 30.61 355 THR A O 1
ATOM 2794 N N . PHE A 1 356 ? 4.208 30.138 56.787 1.00 28.36 356 PHE A N 1
ATOM 2795 C CA . PHE A 1 356 ? 4.489 30.578 58.152 1.00 28.36 356 PHE A CA 1
ATOM 2796 C C . PHE A 1 356 ? 5.879 30.096 58.576 1.00 28.36 356 PHE A C 1
ATOM 2798 O O . PHE A 1 356 ? 6.194 28.910 58.505 1.00 28.36 356 PHE A O 1
ATOM 2805 N N . LYS A 1 357 ? 6.729 31.0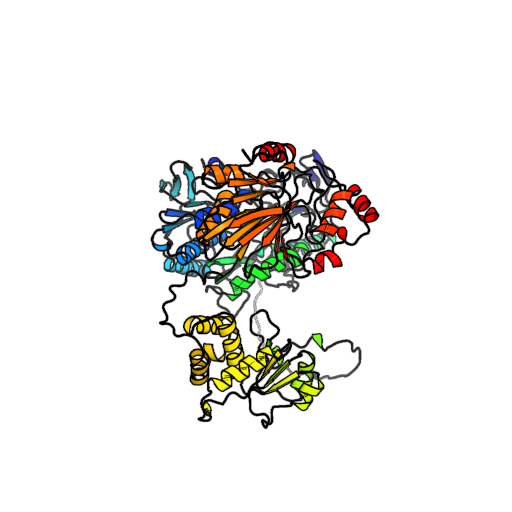36 59.006 1.00 34.06 357 LYS A N 1
ATOM 2806 C CA . LYS A 1 357 ? 8.049 30.746 59.584 1.00 34.06 357 LYS A CA 1
ATOM 2807 C C . LYS A 1 357 ? 7.915 30.456 61.081 1.00 34.06 357 LYS A C 1
ATOM 2809 O O . LYS A 1 357 ? 7.448 31.323 61.814 1.00 34.06 357 LYS A O 1
ATOM 2814 N N . ALA A 1 358 ? 8.437 29.317 61.528 1.00 26.44 358 ALA A N 1
ATOM 2815 C CA . ALA A 1 358 ? 8.877 29.080 62.905 1.00 26.44 358 ALA A CA 1
ATOM 2816 C C . ALA A 1 358 ? 10.017 28.035 62.923 1.00 26.44 358 ALA A C 1
ATOM 2818 O O . ALA A 1 358 ? 10.205 27.303 61.953 1.00 26.44 358 ALA A O 1
ATOM 2819 N N . SER A 1 359 ? 10.821 28.046 63.987 1.00 23.83 359 SER A N 1
ATOM 2820 C CA . SER A 1 359 ? 12.192 27.501 64.058 1.00 23.83 359 SER A CA 1
ATOM 2821 C C . SER A 1 359 ? 12.321 25.966 64.250 1.00 23.83 359 SER A C 1
ATOM 2823 O O . SER A 1 359 ? 11.375 25.334 64.714 1.00 23.83 359 SER A O 1
ATOM 2825 N N . PRO A 1 360 ? 13.500 25.365 63.955 1.00 32.09 360 PRO A N 1
ATOM 2826 C CA . PRO A 1 360 ? 13.866 23.972 64.309 1.00 32.09 360 PRO A CA 1
ATOM 2827 C C . PRO A 1 360 ? 14.343 23.873 65.791 1.00 32.09 360 PRO A C 1
ATOM 2829 O O . PRO A 1 360 ? 14.360 24.926 66.438 1.00 32.09 360 PRO A O 1
ATOM 2832 N N . PRO A 1 361 ? 14.803 22.717 66.356 1.00 35.78 361 PRO A N 1
ATOM 2833 C CA . PRO A 1 361 ? 15.073 21.385 65.763 1.00 35.78 361 PRO A CA 1
ATOM 2834 C C . PRO A 1 361 ? 14.580 20.153 66.587 1.00 35.78 361 PRO A C 1
ATOM 2836 O O . PRO A 1 361 ? 14.101 20.291 67.708 1.00 35.78 361 PRO A O 1
ATOM 2839 N N . SER A 1 362 ? 14.796 18.924 66.085 1.00 24.19 362 SER A N 1
ATOM 2840 C CA . SER A 1 362 ? 15.546 17.844 66.789 1.00 24.19 362 SER A CA 1
ATOM 2841 C C . SER A 1 362 ? 15.589 16.522 65.992 1.00 24.19 362 SER A C 1
ATOM 2843 O O . SER A 1 362 ? 14.843 16.326 65.035 1.00 24.19 362 SER A O 1
ATOM 2845 N N . GLU A 1 363 ? 16.536 15.652 66.350 1.00 27.91 363 GLU A N 1
ATOM 2846 C CA . GLU A 1 363 ? 16.864 14.373 65.700 1.00 27.91 363 GLU A CA 1
ATOM 2847 C C . GLU A 1 363 ? 16.018 13.200 66.241 1.00 27.91 363 GLU A C 1
ATOM 2849 O O . GLU A 1 363 ? 15.607 13.235 67.398 1.00 27.91 363 GLU A O 1
ATOM 2854 N N . THR A 1 364 ? 15.856 12.102 65.481 1.00 26.17 364 THR A N 1
ATOM 2855 C CA . THR A 1 364 ? 16.477 10.779 65.786 1.00 26.17 364 THR A CA 1
ATOM 2856 C C . THR A 1 364 ? 15.893 9.583 65.003 1.00 26.17 364 THR A C 1
ATOM 2858 O O . THR A 1 364 ? 14.733 9.561 64.612 1.00 26.17 364 THR A O 1
ATOM 2861 N N . ALA A 1 365 ? 16.745 8.552 64.889 1.00 26.09 365 ALA A N 1
ATOM 2862 C CA . ALA A 1 365 ? 16.450 7.112 64.831 1.00 26.09 365 ALA A CA 1
ATOM 2863 C C . ALA A 1 365 ? 15.786 6.483 63.582 1.00 26.09 365 ALA A C 1
ATOM 2865 O O . ALA A 1 365 ? 14.633 6.707 63.231 1.00 26.09 365 ALA A O 1
ATOM 2866 N N . ALA A 1 366 ? 16.532 5.541 62.996 1.00 26.45 366 ALA A N 1
ATOM 2867 C CA . ALA A 1 366 ? 16.048 4.538 62.052 1.00 26.45 366 ALA A CA 1
ATOM 2868 C C . ALA A 1 366 ? 15.512 3.291 62.778 1.00 26.45 366 ALA A C 1
ATOM 2870 O O . ALA A 1 366 ? 15.927 3.010 63.901 1.00 26.45 366 ALA A O 1
ATOM 2871 N N . LEU A 1 367 ? 14.724 2.459 62.086 1.00 25.55 367 LEU A N 1
ATOM 2872 C CA . LEU A 1 367 ? 14.596 1.034 62.412 1.00 25.55 367 LEU A CA 1
ATOM 2873 C C . LEU A 1 367 ? 14.222 0.203 61.175 1.00 25.55 367 LEU A C 1
ATOM 2875 O O . LEU A 1 367 ? 13.311 0.542 60.425 1.00 25.55 367 LEU A O 1
ATOM 2879 N N . LYS A 1 368 ? 14.951 -0.900 60.971 1.00 26.44 368 LYS A N 1
ATOM 2880 C CA . LYS A 1 368 ? 14.593 -1.979 60.038 1.00 26.44 368 LYS A CA 1
ATOM 2881 C C . LYS A 1 368 ? 13.677 -2.969 60.759 1.00 26.44 368 LYS A C 1
ATOM 2883 O O . LYS A 1 368 ? 13.934 -3.280 61.918 1.00 26.44 368 LYS A O 1
ATOM 2888 N N . ALA A 1 369 ? 12.730 -3.562 60.042 1.00 25.27 369 ALA A N 1
ATOM 2889 C CA . ALA A 1 369 ? 12.101 -4.824 60.426 1.00 25.27 369 ALA A CA 1
ATOM 2890 C C . ALA A 1 369 ? 11.898 -5.700 59.180 1.00 25.27 369 ALA A C 1
ATOM 2892 O O . ALA A 1 369 ? 11.780 -5.191 58.065 1.00 25.27 369 ALA A O 1
ATOM 2893 N N . SER A 1 370 ? 11.927 -7.014 59.370 1.00 22.58 370 SER A N 1
ATOM 2894 C CA . SER A 1 370 ? 11.923 -8.037 58.320 1.00 22.58 370 SER A CA 1
ATOM 2895 C C . SER A 1 370 ? 11.053 -9.236 58.741 1.00 22.58 370 SER A C 1
ATOM 2897 O O . SER A 1 370 ? 10.369 -9.170 59.760 1.00 22.58 370 SER A O 1
ATOM 2899 N N . VAL A 1 371 ? 11.150 -10.341 57.986 1.00 24.64 371 VAL A N 1
ATOM 2900 C CA . VAL A 1 371 ? 10.575 -11.684 58.245 1.00 24.64 371 VAL A CA 1
ATOM 2901 C C . VAL A 1 371 ? 9.042 -11.831 57.991 1.00 24.64 371 VAL A C 1
ATOM 2903 O O . VAL A 1 371 ? 8.396 -10.830 57.689 1.00 24.64 371 VAL A O 1
ATOM 2906 N N . PRO A 1 372 ? 8.486 -13.060 57.821 1.00 29.64 372 PRO A N 1
ATOM 2907 C CA . PRO A 1 372 ? 7.990 -13.472 56.496 1.00 29.64 372 PRO A CA 1
ATOM 2908 C C . PRO A 1 372 ? 6.563 -14.066 56.525 1.00 29.64 372 PRO A C 1
ATOM 2910 O O . PRO A 1 372 ? 5.960 -14.186 57.587 1.00 29.64 372 PRO A O 1
ATOM 2913 N N . ILE A 1 373 ? 6.053 -14.554 55.384 1.00 25.91 373 ILE A N 1
ATOM 2914 C CA . ILE A 1 373 ? 4.903 -15.479 55.370 1.00 25.91 373 ILE A CA 1
ATOM 2915 C C . ILE A 1 373 ? 5.169 -16.664 54.433 1.00 25.91 373 ILE A C 1
ATOM 2917 O O . ILE A 1 373 ? 5.420 -16.495 53.242 1.00 25.91 373 ILE A O 1
ATOM 2921 N N . SER A 1 374 ? 5.081 -17.866 54.999 1.00 23.50 374 SER A N 1
ATOM 2922 C CA . SER A 1 374 ? 4.908 -19.141 54.304 1.00 23.50 374 SER A CA 1
ATOM 2923 C C . SER A 1 374 ? 3.435 -19.564 54.370 1.00 23.50 374 SER A C 1
ATOM 2925 O O . SER A 1 374 ? 2.750 -19.277 55.349 1.00 23.50 374 SER A O 1
ATOM 2927 N N . GLY A 1 375 ? 2.944 -20.275 53.353 1.00 25.72 375 GLY A N 1
ATOM 2928 C CA . GLY A 1 375 ? 1.586 -20.827 53.368 1.00 25.72 375 GLY A CA 1
ATOM 2929 C C . GLY A 1 375 ? 1.225 -21.517 52.058 1.00 25.72 375 GLY A C 1
ATOM 2930 O O . GLY A 1 375 ? 0.926 -20.851 51.073 1.00 25.72 375 GLY A O 1
ATOM 2931 N N . VAL A 1 376 ? 1.261 -22.851 52.051 1.00 25.56 376 VAL A N 1
ATOM 2932 C CA . VAL A 1 376 ? 0.798 -23.698 50.939 1.00 25.56 376 VAL A CA 1
ATOM 2933 C C . VAL A 1 376 ? -0.541 -24.319 51.334 1.00 25.56 376 VAL A C 1
ATOM 2935 O O . VAL A 1 376 ? -0.699 -24.742 52.478 1.00 25.56 376 VAL A O 1
ATOM 2938 N N . GLY A 1 377 ? -1.483 -24.400 50.392 1.00 24.75 377 GLY A N 1
ATOM 2939 C CA . GLY A 1 377 ? -2.751 -25.109 50.558 1.00 24.75 377 GLY A CA 1
ATOM 2940 C C . GLY A 1 377 ? -3.291 -25.612 49.217 1.00 24.75 377 GLY A C 1
ATOM 2941 O O . GLY A 1 377 ? -3.623 -24.818 48.342 1.00 24.75 377 GLY A O 1
ATOM 2942 N N . GLU A 1 378 ? -3.357 -26.932 49.068 1.00 23.53 378 GLU A N 1
ATOM 2943 C CA . GLU A 1 378 ? -4.086 -27.657 48.012 1.00 23.53 378 GLU A CA 1
ATOM 2944 C C . GLU A 1 378 ? -5.588 -27.722 48.419 1.00 23.53 378 GLU A C 1
ATOM 2946 O O . GLU A 1 378 ? -5.896 -27.519 49.591 1.00 23.53 378 GLU A O 1
ATOM 2951 N N . ALA A 1 379 ? -6.622 -27.978 47.605 1.00 24.22 379 ALA A N 1
ATOM 2952 C CA . ALA A 1 379 ? -6.804 -28.376 46.199 1.00 24.22 379 ALA A CA 1
ATOM 2953 C C . ALA A 1 379 ? -8.196 -27.812 45.719 1.00 24.22 379 ALA A C 1
ATOM 2955 O O . ALA A 1 379 ? -8.729 -26.930 46.383 1.00 24.22 379 ALA A O 1
ATOM 2956 N N . SER A 1 380 ? -8.901 -28.204 44.639 1.00 24.41 380 SER A N 1
ATOM 2957 C CA . SER A 1 380 ? -8.737 -29.269 43.632 1.00 24.41 380 SER A CA 1
ATOM 2958 C C . SER A 1 380 ? -9.548 -28.989 42.338 1.00 24.41 380 SER A C 1
ATOM 2960 O O . SER A 1 380 ? -10.470 -28.184 42.348 1.00 24.41 380 SER A O 1
ATOM 2962 N N . GLN A 1 381 ? -9.226 -29.734 41.272 1.00 25.38 381 GLN A N 1
ATOM 2963 C CA . GLN A 1 381 ? -10.072 -30.196 40.146 1.00 25.38 381 GLN A CA 1
ATOM 2964 C C . GLN A 1 381 ? -11.022 -29.241 39.382 1.00 25.38 381 GLN A C 1
ATOM 2966 O O . GLN A 1 381 ? -12.121 -28.901 39.808 1.00 25.38 381 GLN A O 1
ATOM 2971 N N . GLY A 1 382 ? -10.653 -29.023 38.113 1.00 24.02 382 GLY A N 1
ATOM 2972 C CA . GLY A 1 382 ? -11.505 -28.534 37.023 1.00 24.02 382 GLY A CA 1
ATOM 2973 C C . GLY A 1 382 ? -10.828 -28.783 35.669 1.00 24.02 382 GLY A C 1
ATOM 2974 O O . GLY A 1 382 ? -10.460 -27.841 34.976 1.00 24.02 382 GLY A O 1
ATOM 2975 N N . ALA A 1 383 ? -10.540 -30.048 35.340 1.00 26.16 383 ALA A N 1
ATOM 2976 C CA . ALA A 1 383 ? -9.676 -30.400 34.211 1.00 26.16 383 ALA A CA 1
ATOM 2977 C C . ALA A 1 383 ? -10.438 -30.528 32.879 1.00 26.16 383 ALA A C 1
ATOM 2979 O O . ALA A 1 383 ? -11.223 -31.455 32.690 1.00 26.16 383 ALA A O 1
ATOM 2980 N N . SER A 1 384 ? -10.122 -29.648 31.926 1.00 25.27 384 SER A N 1
ATOM 2981 C CA . SER A 1 384 ? -10.436 -29.801 30.501 1.00 25.27 384 SER A CA 1
ATOM 2982 C C . SER A 1 384 ? -9.273 -29.258 29.665 1.00 25.27 384 SER A C 1
ATOM 2984 O O . SER A 1 384 ? -8.925 -28.087 29.780 1.00 25.27 384 SER A O 1
ATOM 2986 N N . THR A 1 385 ? -8.681 -30.123 28.833 1.00 30.88 385 THR A N 1
ATOM 2987 C CA . THR A 1 385 ? -7.766 -29.792 27.715 1.00 30.88 385 THR A CA 1
ATOM 2988 C C . THR A 1 385 ? -6.578 -28.857 28.021 1.00 30.88 385 THR A C 1
ATOM 2990 O O . THR A 1 385 ? -6.504 -27.741 27.517 1.00 30.88 385 THR A O 1
ATOM 2993 N N . ALA A 1 386 ? -5.579 -29.359 28.759 1.00 30.62 386 ALA A N 1
ATOM 2994 C CA . ALA A 1 386 ? -4.269 -28.703 28.933 1.00 30.62 386 ALA A CA 1
ATOM 2995 C C . ALA A 1 386 ? -3.183 -29.161 27.923 1.00 30.62 386 ALA A C 1
ATOM 2997 O O . ALA A 1 386 ? -2.021 -28.789 28.056 1.00 30.62 386 ALA A O 1
ATOM 2998 N N . ALA A 1 387 ? -3.530 -29.981 26.922 1.00 35.44 387 ALA A N 1
ATOM 2999 C CA . ALA A 1 387 ? -2.564 -30.494 25.943 1.00 35.44 387 ALA A CA 1
ATOM 3000 C C . ALA A 1 387 ? -2.131 -29.430 24.911 1.00 35.44 387 ALA A C 1
ATOM 3002 O O . ALA A 1 387 ? -0.964 -29.379 24.518 1.00 35.44 387 ALA A O 1
ATOM 3003 N N . ASP A 1 388 ? -3.038 -28.534 24.510 1.00 37.78 388 ASP A N 1
ATOM 3004 C CA . ASP A 1 388 ? -2.787 -27.539 23.454 1.00 37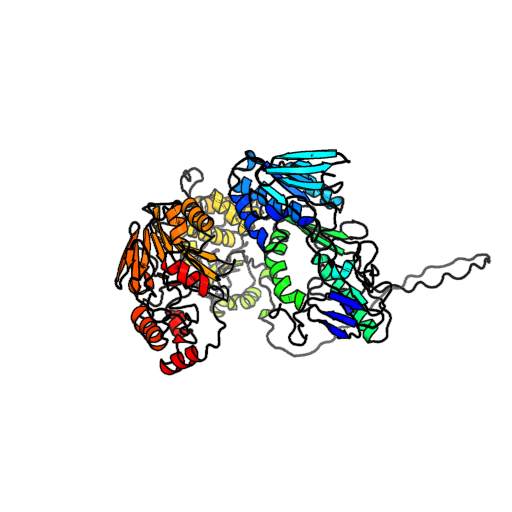.78 388 ASP A CA 1
ATOM 3005 C C . ASP A 1 388 ? -2.010 -26.292 23.911 1.00 37.78 388 ASP A C 1
ATOM 3007 O O . ASP A 1 388 ? -1.603 -25.481 23.083 1.00 37.78 388 ASP A O 1
ATOM 3011 N N . SER A 1 389 ? -1.739 -26.138 25.211 1.00 39.88 389 SER A N 1
ATOM 3012 C CA . SER A 1 389 ? -1.041 -24.966 25.766 1.00 39.88 389 SER A CA 1
ATOM 3013 C C . SER A 1 389 ? 0.485 -25.115 25.880 1.00 39.88 389 SER A C 1
ATOM 3015 O O . SER A 1 389 ? 1.178 -24.130 26.144 1.00 39.88 389 SER A O 1
ATOM 3017 N N . LEU A 1 390 ? 1.037 -26.315 25.663 1.00 48.75 390 LEU A N 1
ATOM 3018 C CA . LEU A 1 390 ? 2.477 -26.581 25.774 1.00 48.75 390 LEU A CA 1
ATOM 3019 C C . LEU A 1 390 ? 3.216 -26.360 24.447 1.00 48.75 390 LEU A C 1
ATOM 3021 O O . LEU A 1 390 ? 3.137 -27.182 23.533 1.00 48.75 390 LEU A O 1
ATOM 3025 N N . LYS A 1 391 ? 3.974 -25.262 24.377 1.00 56.34 391 LYS A N 1
ATOM 3026 C CA . LYS A 1 391 ? 4.860 -24.898 23.260 1.00 56.34 391 LYS A CA 1
ATOM 3027 C C . LYS A 1 391 ? 6.056 -25.867 23.144 1.00 56.34 391 LYS A C 1
ATOM 3029 O O . LYS A 1 391 ? 6.801 -25.970 24.121 1.00 56.34 391 LYS A O 1
ATOM 3034 N N . PRO A 1 392 ? 6.285 -26.554 22.003 1.00 53.12 392 PRO A N 1
ATOM 3035 C CA . PRO A 1 392 ? 7.418 -27.475 21.821 1.00 53.12 392 PRO A CA 1
ATOM 3036 C C . PRO A 1 392 ? 8.792 -26.851 22.108 1.00 53.12 392 PRO A C 1
ATOM 3038 O O . PRO A 1 392 ? 9.701 -27.532 22.583 1.00 53.12 392 PRO A O 1
ATOM 3041 N N . GLU A 1 393 ? 8.927 -25.544 21.893 1.00 57.78 393 GLU A N 1
ATOM 3042 C CA . GLU A 1 393 ? 10.144 -24.765 22.129 1.00 57.78 393 GLU A CA 1
ATOM 3043 C C . GLU A 1 393 ? 10.593 -24.793 23.604 1.00 57.78 393 GLU A C 1
ATOM 3045 O O . GLU A 1 393 ? 11.786 -24.685 23.888 1.00 57.78 393 GLU A O 1
ATOM 3050 N N . LEU A 1 394 ? 9.664 -25.014 24.548 1.00 48.78 394 LEU A N 1
ATOM 3051 C CA . LEU A 1 394 ? 9.961 -25.190 25.979 1.00 48.78 394 LEU A CA 1
ATOM 3052 C C . LEU A 1 394 ? 10.751 -26.477 26.275 1.00 48.78 394 LEU A C 1
ATOM 3054 O O . LEU A 1 394 ? 11.370 -26.583 27.330 1.00 48.78 394 LEU A O 1
ATOM 3058 N N . PHE A 1 395 ? 10.754 -27.434 25.345 1.00 54.56 395 PHE A N 1
ATOM 3059 C CA . PHE A 1 395 ? 11.436 -28.726 25.460 1.00 54.56 395 PHE A CA 1
ATOM 3060 C C . PHE A 1 395 ? 12.710 -28.809 24.603 1.00 54.56 395 PHE A C 1
ATOM 3062 O O . PHE A 1 395 ? 13.219 -29.898 24.344 1.00 54.56 395 PHE A O 1
ATOM 3069 N N . GLY A 1 396 ? 13.226 -27.670 24.126 1.00 57.31 396 GLY A N 1
ATOM 3070 C CA . GLY A 1 396 ? 14.425 -27.621 23.282 1.00 57.31 396 GLY A CA 1
ATOM 3071 C C . GLY A 1 396 ? 14.203 -28.050 21.827 1.00 57.31 396 GLY A C 1
ATOM 3072 O O . GLY A 1 396 ? 15.175 -28.178 21.080 1.00 57.31 396 GLY A O 1
ATOM 3073 N N . VAL A 1 397 ? 12.947 -28.239 21.408 1.00 64.50 397 VAL A N 1
ATOM 3074 C CA . VAL A 1 397 ? 12.585 -28.463 20.004 1.00 64.50 397 VAL A CA 1
ATOM 3075 C C . VAL A 1 397 ? 12.720 -27.152 19.230 1.00 64.50 397 VAL A C 1
ATOM 3077 O O . VAL A 1 397 ? 12.249 -26.106 19.668 1.00 64.50 397 VAL A O 1
ATOM 3080 N N . SER A 1 398 ? 13.359 -27.211 18.065 1.00 64.25 398 SER A N 1
ATOM 3081 C CA . SER A 1 398 ? 13.463 -26.101 17.121 1.00 64.25 398 SER A CA 1
ATOM 3082 C C . SER A 1 398 ? 12.447 -26.280 15.996 1.00 64.25 398 SER A C 1
ATOM 3084 O O . SER A 1 398 ? 12.328 -27.366 15.429 1.00 64.25 398 SER A O 1
ATOM 3086 N N . THR A 1 399 ? 11.763 -25.200 15.639 1.00 63.03 399 THR A N 1
ATOM 3087 C CA . THR A 1 399 ? 10.746 -25.113 14.581 1.00 63.03 399 THR A CA 1
ATOM 3088 C C . THR A 1 399 ? 11.234 -24.115 13.515 1.00 63.03 399 THR A C 1
ATOM 3090 O O . THR A 1 399 ? 11.001 -22.917 13.650 1.00 63.03 399 THR A O 1
ATOM 3093 N N . PRO A 1 400 ? 12.017 -24.554 12.503 1.00 58.75 400 PRO A N 1
ATOM 3094 C CA . PRO A 1 400 ? 12.638 -23.648 11.528 1.00 58.75 400 PRO A CA 1
ATOM 3095 C C . PRO A 1 400 ? 11.616 -22.926 10.638 1.00 58.75 400 PRO A C 1
ATOM 3097 O O . PRO A 1 400 ? 10.573 -23.482 10.301 1.00 58.75 400 PRO A O 1
ATOM 3100 N N . ASN A 1 401 ? 11.939 -21.702 10.212 1.00 49.97 401 ASN A N 1
ATOM 3101 C CA . ASN A 1 401 ? 11.020 -20.810 9.493 1.00 49.97 401 ASN A CA 1
ATOM 3102 C C . ASN A 1 401 ? 10.854 -21.159 7.993 1.00 49.97 401 ASN A C 1
ATOM 3104 O O . ASN A 1 401 ? 11.262 -20.386 7.130 1.00 49.97 401 ASN A O 1
ATOM 3108 N N . LEU A 1 402 ? 10.218 -22.288 7.661 1.00 52.03 402 LEU A N 1
ATOM 3109 C CA . LEU A 1 402 ? 9.707 -22.572 6.307 1.00 52.03 402 LEU A CA 1
ATOM 3110 C C . LEU A 1 402 ? 8.343 -23.293 6.344 1.00 52.03 402 LEU A C 1
ATOM 3112 O O . LEU A 1 402 ? 8.025 -23.958 7.331 1.00 52.03 402 LEU A O 1
ATOM 3116 N N . PRO A 1 403 ? 7.524 -23.195 5.276 1.00 43.59 403 PRO A N 1
ATOM 3117 C CA . PRO A 1 403 ? 6.241 -23.881 5.195 1.00 43.59 403 PRO A CA 1
ATOM 3118 C C . PRO A 1 403 ? 6.436 -25.389 4.988 1.00 43.59 403 PRO A C 1
ATOM 3120 O O . PRO A 1 403 ? 6.785 -25.863 3.907 1.00 43.59 403 PRO A O 1
ATOM 3123 N N . GLY A 1 404 ? 6.170 -26.151 6.040 1.00 53.56 404 GLY A N 1
ATOM 3124 C CA . GLY A 1 404 ? 6.147 -27.606 6.017 1.00 53.56 404 GLY A CA 1
ATOM 3125 C C . GLY A 1 404 ? 6.367 -28.140 7.420 1.00 53.56 404 GLY A C 1
ATOM 3126 O O . GLY A 1 404 ? 7.358 -27.793 8.052 1.00 53.56 404 GLY A O 1
ATOM 3127 N N . ASP A 1 405 ? 5.455 -28.986 7.896 1.00 77.25 405 ASP A N 1
ATOM 3128 C CA . ASP A 1 405 ? 5.398 -29.414 9.296 1.00 77.25 405 ASP A CA 1
ATOM 3129 C C . ASP A 1 405 ? 6.620 -30.276 9.693 1.00 77.25 405 ASP A C 1
ATOM 3131 O O . ASP A 1 405 ? 6.564 -31.510 9.684 1.00 77.25 405 ASP A O 1
ATOM 3135 N N . VAL A 1 406 ? 7.754 -29.641 10.001 1.00 84.56 406 VAL A N 1
ATOM 3136 C CA . VAL A 1 406 ? 9.004 -30.290 10.414 1.00 84.56 406 VAL A CA 1
ATOM 3137 C C . VAL A 1 406 ? 9.537 -29.631 11.677 1.00 84.56 406 VAL A C 1
ATOM 3139 O O . VAL A 1 406 ? 9.705 -28.416 11.748 1.00 84.56 406 VAL A O 1
ATOM 3142 N N . SER A 1 407 ? 9.848 -30.447 12.675 1.00 88.06 407 SER A N 1
ATOM 3143 C CA . SER A 1 407 ? 10.508 -30.018 13.906 1.00 88.06 407 SER A CA 1
ATOM 3144 C C . SER A 1 407 ? 11.846 -30.725 14.063 1.00 88.06 407 SER A C 1
ATOM 3146 O O . SER A 1 407 ? 11.999 -31.873 13.651 1.00 88.06 407 SER A O 1
ATOM 3148 N N . LEU A 1 408 ? 12.821 -30.045 14.659 1.00 87.06 408 LEU A N 1
ATOM 3149 C CA . LEU A 1 408 ? 14.165 -30.561 14.906 1.00 87.06 408 LEU A CA 1
ATOM 3150 C C . LEU A 1 408 ? 14.389 -30.693 16.411 1.00 87.06 408 LEU A C 1
ATOM 3152 O O . LEU A 1 408 ? 14.068 -29.767 17.153 1.00 87.06 408 LEU A O 1
ATOM 3156 N N . SER A 1 409 ? 14.987 -31.789 16.877 1.00 84.81 409 SER A N 1
ATOM 3157 C CA . SER A 1 409 ? 15.280 -31.961 18.304 1.00 84.81 409 SER A CA 1
ATOM 3158 C C . SER A 1 409 ? 16.621 -32.640 18.601 1.00 84.81 409 SER A C 1
ATOM 3160 O O . SER A 1 409 ? 17.211 -33.345 17.772 1.00 84.81 409 SER A O 1
ATOM 3162 N N . GLY A 1 410 ? 17.106 -32.381 19.816 1.00 83.06 410 GLY A N 1
ATOM 3163 C CA . GLY A 1 410 ? 18.227 -33.066 20.449 1.00 83.06 410 GLY A CA 1
ATOM 3164 C C . GLY A 1 410 ? 17.835 -34.434 21.027 1.00 83.06 410 GLY A C 1
ATOM 3165 O O . GLY A 1 410 ? 16.767 -34.989 20.746 1.00 83.06 410 GLY A O 1
ATOM 3166 N N . ASN A 1 411 ? 18.681 -34.969 21.909 1.00 83.81 411 ASN A N 1
ATOM 3167 C CA . ASN A 1 411 ? 18.228 -36.006 22.837 1.00 83.81 411 ASN A CA 1
ATOM 3168 C C . ASN A 1 411 ? 17.044 -35.472 23.664 1.00 83.81 411 ASN A C 1
ATOM 3170 O O . ASN A 1 411 ? 17.083 -34.342 24.142 1.00 83.81 411 ASN A O 1
ATOM 3174 N N . MET A 1 412 ? 16.018 -36.301 23.844 1.00 85.50 412 MET A N 1
ATOM 3175 C CA . MET A 1 412 ? 14.859 -36.015 24.692 1.00 85.50 412 MET A CA 1
ATOM 3176 C C . MET A 1 412 ? 14.642 -37.201 25.624 1.00 85.50 412 MET A C 1
ATOM 3178 O O . MET A 1 412 ? 14.777 -38.347 25.191 1.00 85.50 412 MET A O 1
ATOM 3182 N N . ASP A 1 413 ? 14.293 -36.928 26.877 1.00 83.06 413 ASP A N 1
ATOM 3183 C CA . ASP A 1 413 ? 13.896 -37.968 27.823 1.00 83.06 413 ASP A CA 1
ATOM 3184 C C . ASP A 1 413 ? 12.532 -38.563 27.448 1.00 83.06 413 ASP A C 1
ATOM 3186 O O . ASP A 1 413 ? 11.690 -37.904 26.829 1.00 83.06 413 ASP A O 1
ATOM 3190 N N . VAL A 1 414 ? 12.289 -39.810 27.860 1.00 85.94 414 VAL A N 1
ATOM 3191 C CA . VAL A 1 414 ? 11.057 -40.548 27.529 1.00 85.94 414 VAL A CA 1
ATOM 3192 C C . VAL A 1 414 ? 9.779 -39.779 27.895 1.00 85.94 414 VAL A C 1
ATOM 3194 O O . VAL A 1 414 ? 8.867 -39.707 27.080 1.00 85.94 414 VAL A O 1
ATOM 3197 N N . ALA A 1 415 ? 9.759 -39.093 29.043 1.00 83.31 415 ALA A N 1
ATOM 3198 C CA . ALA A 1 415 ? 8.610 -38.304 29.496 1.00 83.31 415 ALA A CA 1
ATOM 3199 C C . ALA A 1 415 ? 8.319 -37.063 28.623 1.00 83.31 415 ALA A C 1
ATOM 3201 O O . ALA A 1 415 ? 7.185 -36.588 28.589 1.00 83.31 415 ALA A O 1
ATOM 3202 N N . ILE A 1 416 ? 9.325 -36.530 27.916 1.00 83.94 416 ILE A N 1
ATOM 3203 C CA . ILE A 1 416 ? 9.154 -35.449 26.928 1.00 83.94 416 ILE A CA 1
ATOM 3204 C C . ILE A 1 416 ? 8.621 -36.038 25.617 1.00 83.94 416 ILE A C 1
ATOM 3206 O O . ILE A 1 416 ? 7.719 -35.477 24.997 1.00 83.94 416 ILE A O 1
ATOM 3210 N N . ILE A 1 417 ? 9.142 -37.198 25.211 1.00 86.31 417 ILE A N 1
ATOM 3211 C CA . ILE A 1 417 ? 8.691 -37.914 24.013 1.00 86.31 417 ILE A CA 1
ATOM 3212 C C . ILE A 1 417 ? 7.221 -38.327 24.137 1.00 86.31 417 ILE A C 1
ATOM 3214 O O . ILE A 1 417 ? 6.465 -38.104 23.200 1.00 86.31 417 ILE A O 1
ATOM 3218 N N . GLU A 1 418 ? 6.787 -38.841 25.287 1.00 86.19 418 GLU A N 1
ATOM 3219 C CA . GLU A 1 418 ? 5.384 -39.208 25.540 1.00 86.19 418 GLU A CA 1
ATOM 3220 C C . GLU A 1 418 ? 4.423 -38.007 25.442 1.00 86.19 418 GLU A C 1
ATOM 3222 O O . GLU A 1 418 ? 3.285 -38.165 25.006 1.00 86.19 418 GLU A O 1
ATOM 3227 N N . GLN A 1 419 ? 4.886 -36.794 25.770 1.00 82.88 419 GLN A N 1
ATOM 3228 C CA . GLN A 1 419 ? 4.104 -35.557 25.628 1.00 82.88 419 GLN A CA 1
ATOM 3229 C C . GLN A 1 419 ? 4.094 -35.004 24.194 1.00 82.88 419 GLN A C 1
ATOM 3231 O O . GLN A 1 419 ? 3.101 -34.412 23.770 1.00 82.88 419 GLN A O 1
ATOM 3236 N N . LEU A 1 420 ? 5.192 -35.154 23.446 1.00 84.94 420 LEU A N 1
ATOM 3237 C CA . LEU A 1 420 ? 5.356 -34.530 22.128 1.00 84.94 420 LEU A CA 1
ATOM 3238 C C . LEU A 1 420 ? 5.012 -35.446 20.951 1.00 84.94 420 LEU A C 1
ATOM 3240 O O . LEU A 1 420 ? 4.498 -34.955 19.949 1.00 84.94 420 LEU A O 1
ATOM 3244 N N . ALA A 1 421 ? 5.268 -36.752 21.044 1.00 88.88 421 ALA A N 1
ATOM 3245 C CA . ALA A 1 421 ? 5.070 -37.692 19.940 1.00 88.88 421 ALA A CA 1
ATOM 3246 C C . ALA A 1 421 ? 3.638 -37.722 19.366 1.00 88.88 421 ALA A C 1
ATOM 3248 O O . ALA A 1 421 ? 3.531 -37.759 18.141 1.00 88.88 421 ALA A O 1
ATOM 3249 N N . PRO A 1 422 ? 2.548 -37.575 20.152 1.00 90.81 422 PRO A N 1
ATOM 3250 C CA . PRO A 1 422 ? 1.186 -37.505 19.605 1.00 90.81 422 PRO A CA 1
ATOM 3251 C C . PRO A 1 422 ? 0.923 -36.345 18.623 1.00 90.81 422 PRO A C 1
ATOM 3253 O O . PRO A 1 422 ? -0.107 -36.337 17.953 1.00 90.81 422 PRO A O 1
ATOM 3256 N N . ARG A 1 423 ? 1.825 -35.355 18.524 1.00 86.12 423 ARG A N 1
ATOM 3257 C CA . ARG A 1 423 ? 1.731 -34.237 17.564 1.00 86.12 423 ARG A CA 1
ATOM 3258 C C . ARG A 1 423 ? 2.317 -34.544 16.186 1.00 86.12 423 ARG A C 1
ATOM 3260 O O . ARG A 1 423 ? 2.118 -33.759 15.259 1.00 86.12 423 ARG A O 1
ATOM 3267 N N . TYR A 1 424 ? 3.037 -35.653 16.038 1.00 90.88 424 TYR A N 1
ATOM 3268 C CA . TYR A 1 424 ? 3.756 -36.005 14.817 1.00 90.88 424 TYR A CA 1
ATOM 3269 C C . TYR A 1 424 ? 3.187 -37.282 14.194 1.00 90.88 424 TYR A C 1
ATOM 3271 O O . TYR A 1 424 ? 2.642 -38.147 14.873 1.00 90.88 424 TYR A O 1
ATOM 3279 N N . LYS A 1 425 ? 3.297 -37.394 12.869 1.00 92.38 425 LYS A N 1
ATOM 3280 C CA . LYS A 1 425 ? 2.976 -38.616 12.116 1.00 92.38 425 LYS A CA 1
ATOM 3281 C C . LYS A 1 425 ? 4.238 -39.357 11.683 1.00 92.38 425 LYS A C 1
ATOM 3283 O O . LYS A 1 425 ? 4.195 -40.573 11.516 1.00 92.38 425 LYS A O 1
ATOM 3288 N N . GLY A 1 426 ? 5.344 -38.641 11.490 1.00 94.50 426 GLY A N 1
ATOM 3289 C CA . GLY A 1 426 ? 6.646 -39.192 11.129 1.00 94.50 426 GLY A CA 1
ATOM 3290 C C . GLY A 1 426 ? 7.722 -38.843 12.155 1.00 94.50 426 GLY A C 1
ATOM 3291 O O . GLY A 1 426 ? 7.707 -37.761 12.744 1.00 94.50 426 GLY A O 1
ATOM 3292 N N . TRP A 1 427 ? 8.689 -39.739 12.336 1.00 95.50 427 TRP A N 1
ATOM 3293 C CA . TRP A 1 427 ? 9.858 -39.511 13.183 1.00 95.50 427 TRP A CA 1
ATOM 3294 C C . TRP A 1 427 ? 11.117 -40.072 12.516 1.00 95.50 427 TRP A C 1
ATOM 3296 O O . TRP A 1 427 ? 11.220 -41.275 12.274 1.00 95.50 427 TRP A O 1
ATOM 3306 N N . LEU A 1 428 ? 12.080 -39.199 12.227 1.00 95.44 428 LEU A N 1
ATOM 3307 C CA . LEU A 1 428 ? 13.378 -39.548 11.662 1.00 95.44 428 LEU A CA 1
ATOM 3308 C C . LEU A 1 428 ? 14.449 -39.473 12.748 1.00 95.44 428 LEU A C 1
ATOM 3310 O O . LEU A 1 428 ? 14.719 -38.397 13.285 1.00 95.44 428 LEU A O 1
ATOM 3314 N N . TYR A 1 429 ? 15.078 -40.602 13.064 1.00 94.25 429 TYR A N 1
ATOM 3315 C CA . TYR A 1 429 ? 16.159 -40.665 14.046 1.00 94.25 429 TYR A CA 1
ATOM 3316 C C . TYR A 1 429 ? 17.525 -40.797 13.360 1.00 94.25 429 TYR A C 1
ATOM 3318 O O . TYR A 1 429 ? 17.743 -41.709 12.564 1.00 94.25 429 TYR A O 1
ATOM 3326 N N . LEU A 1 430 ? 18.450 -39.883 13.669 1.00 92.38 430 LEU A N 1
ATOM 3327 C CA . LEU A 1 430 ? 19.743 -39.740 12.978 1.00 92.38 430 LEU A CA 1
ATOM 3328 C C . LEU A 1 430 ? 20.950 -40.266 13.777 1.00 92.38 430 LEU A C 1
ATOM 3330 O O . LEU A 1 430 ? 22.099 -39.985 13.429 1.00 92.38 430 LEU A O 1
ATOM 3334 N N . ASN A 1 431 ? 20.718 -41.012 14.859 1.00 88.94 431 ASN A N 1
ATOM 3335 C CA . ASN A 1 431 ? 21.764 -41.750 15.578 1.00 88.94 431 ASN A CA 1
ATOM 3336 C C . ASN A 1 431 ? 21.555 -43.274 15.370 1.00 88.94 431 ASN A C 1
ATOM 3338 O O . ASN A 1 431 ? 20.478 -43.670 14.925 1.00 88.94 431 ASN A O 1
ATOM 3342 N N . PRO A 1 432 ? 22.529 -44.141 15.717 1.00 87.19 432 PRO A N 1
ATOM 3343 C CA . PRO A 1 432 ? 22.330 -45.596 15.723 1.00 87.19 432 PRO A CA 1
ATOM 3344 C C . PRO A 1 432 ? 21.137 -46.027 16.591 1.00 87.19 432 PRO A C 1
ATOM 3346 O O . PRO A 1 432 ? 20.830 -45.374 17.594 1.00 87.19 432 PRO A O 1
ATOM 3349 N N . ALA A 1 433 ? 20.475 -47.125 16.218 1.00 85.69 433 ALA A N 1
ATOM 3350 C CA . ALA A 1 433 ? 19.246 -47.594 16.866 1.00 85.69 433 ALA A CA 1
ATOM 3351 C C . ALA A 1 433 ? 19.466 -48.087 18.311 1.00 85.69 433 ALA A C 1
ATOM 3353 O O . ALA A 1 433 ? 18.529 -48.151 19.102 1.00 85.69 433 ALA A O 1
ATOM 3354 N N . GLU A 1 434 ? 20.710 -48.392 18.669 1.00 83.31 434 GLU A N 1
ATOM 3355 C CA . GLU A 1 434 ? 21.161 -48.854 19.982 1.00 83.31 434 GLU A CA 1
ATOM 3356 C C . GLU A 1 434 ? 21.394 -47.686 20.962 1.00 83.31 434 GLU A C 1
ATOM 3358 O O . GLU A 1 434 ? 21.766 -47.894 22.118 1.00 83.31 434 GLU A O 1
ATOM 3363 N N . ASN A 1 435 ? 21.213 -46.436 20.518 1.00 83.00 435 ASN A N 1
ATOM 3364 C CA . ASN A 1 435 ? 21.414 -45.262 21.359 1.00 83.00 435 ASN A CA 1
ATOM 3365 C C . ASN A 1 435 ? 20.388 -45.225 22.505 1.00 83.00 435 ASN A C 1
ATOM 3367 O O . ASN A 1 435 ? 19.182 -45.214 22.276 1.00 83.00 435 ASN A O 1
ATOM 3371 N N . LYS A 1 436 ? 20.869 -45.113 23.750 1.00 80.50 436 LYS A N 1
ATOM 3372 C CA . LYS A 1 436 ? 20.034 -45.094 24.966 1.00 80.50 436 LYS A CA 1
ATOM 3373 C C . LYS A 1 436 ? 18.962 -43.990 25.017 1.00 80.50 436 LYS A C 1
ATOM 3375 O O . LYS A 1 436 ? 18.024 -44.118 25.794 1.00 80.50 436 LYS A O 1
ATOM 3380 N N . HIS A 1 437 ? 19.102 -42.927 24.219 1.00 80.19 437 HIS A N 1
ATOM 3381 C CA . HIS A 1 437 ? 18.119 -41.842 24.092 1.00 80.19 437 HIS A CA 1
ATOM 3382 C C . HIS A 1 437 ? 17.116 -42.061 22.941 1.00 80.19 437 HIS A C 1
ATOM 3384 O O . HIS A 1 437 ? 16.314 -41.177 22.641 1.00 80.19 437 HIS A O 1
ATOM 3390 N N . PHE A 1 438 ? 17.153 -43.214 22.263 1.00 89.25 438 PHE A N 1
ATOM 3391 C CA . PHE A 1 438 ? 16.162 -43.589 21.258 1.00 89.25 438 PHE A CA 1
ATOM 3392 C C . PHE A 1 438 ? 15.007 -44.356 21.902 1.00 89.25 438 PHE A C 1
ATOM 3394 O O . PHE A 1 438 ? 14.961 -45.587 21.918 1.00 89.25 438 PHE A O 1
ATOM 3401 N N . HIS A 1 439 ? 14.025 -43.625 22.424 1.00 90.56 439 HIS A N 1
ATOM 3402 C CA . HIS A 1 439 ? 12.842 -44.210 23.059 1.00 90.56 439 HIS A CA 1
ATOM 3403 C C . HIS A 1 439 ? 11.810 -44.704 22.024 1.00 90.56 439 HIS A C 1
ATOM 3405 O O . HIS A 1 439 ? 10.628 -44.373 22.093 1.00 90.56 439 HIS A O 1
ATOM 3411 N N . ARG A 1 440 ? 12.259 -45.523 21.059 1.00 92.38 440 ARG A N 1
ATOM 3412 C CA . ARG A 1 440 ? 11.492 -45.999 19.894 1.00 92.38 440 ARG A CA 1
ATOM 3413 C C . ARG A 1 440 ? 10.093 -46.505 20.249 1.00 92.38 440 ARG A C 1
ATOM 3415 O O . ARG A 1 440 ? 9.129 -46.097 19.616 1.00 92.38 440 ARG A O 1
ATOM 3422 N N . LYS A 1 441 ? 9.977 -47.331 21.297 1.00 91.19 441 LYS A N 1
ATOM 3423 C CA . LYS A 1 441 ? 8.690 -47.888 21.748 1.00 91.19 441 LYS A CA 1
ATOM 3424 C C . LYS A 1 441 ? 7.677 -46.812 22.158 1.00 91.19 441 LYS A C 1
ATOM 3426 O O . LYS A 1 441 ? 6.500 -46.986 21.878 1.00 91.19 441 LYS A O 1
ATOM 3431 N N . ALA A 1 442 ? 8.117 -45.720 22.789 1.00 90.12 442 ALA A N 1
ATOM 3432 C CA . ALA A 1 442 ? 7.236 -44.613 23.174 1.00 90.12 442 ALA A CA 1
ATOM 3433 C C . ALA A 1 442 ? 6.788 -43.796 21.948 1.00 90.12 442 ALA A C 1
ATOM 3435 O O . ALA A 1 442 ? 5.629 -43.407 21.851 1.00 90.12 442 ALA A O 1
ATOM 3436 N N . ILE A 1 443 ? 7.690 -43.604 20.977 1.00 93.38 443 ILE A N 1
ATOM 3437 C CA . ILE A 1 443 ? 7.398 -42.916 19.710 1.00 93.38 443 ILE A CA 1
ATOM 3438 C C . ILE A 1 443 ? 6.380 -43.721 18.879 1.00 93.38 443 ILE A C 1
ATOM 3440 O O . ILE A 1 443 ? 5.373 -43.179 18.431 1.00 93.38 443 ILE A O 1
ATOM 3444 N N . GLU A 1 444 ? 6.606 -45.027 18.708 1.00 93.25 444 GLU A N 1
ATOM 3445 C CA . GLU A 1 444 ? 5.704 -45.917 17.959 1.00 93.25 444 GLU A CA 1
ATOM 3446 C C . GLU A 1 444 ? 4.350 -46.098 18.672 1.00 93.25 444 GLU A C 1
ATOM 3448 O O . GLU A 1 444 ? 3.315 -46.131 18.009 1.00 93.25 444 GLU A O 1
ATOM 3453 N N . ALA A 1 445 ? 4.323 -46.128 20.012 1.00 90.62 445 ALA A N 1
ATOM 3454 C CA . ALA A 1 445 ? 3.080 -46.175 20.792 1.00 90.62 445 ALA A CA 1
ATOM 3455 C C . ALA A 1 445 ? 2.198 -44.923 20.620 1.00 90.62 445 ALA A C 1
ATOM 3457 O O . ALA A 1 445 ? 0.981 -45.017 20.762 1.00 90.62 445 ALA A O 1
ATOM 3458 N N . ALA A 1 446 ? 2.783 -43.774 20.266 1.00 89.75 446 ALA A N 1
ATOM 3459 C CA . ALA A 1 446 ? 2.049 -42.554 19.924 1.00 89.75 446 ALA A CA 1
ATOM 3460 C C . ALA A 1 446 ? 1.518 -42.533 18.471 1.00 89.75 446 ALA A C 1
ATOM 3462 O O . ALA A 1 446 ? 0.920 -41.543 18.055 1.00 89.75 446 ALA A O 1
ATOM 3463 N N . GLY A 1 447 ? 1.730 -43.598 17.687 1.00 90.56 447 GLY A N 1
ATOM 3464 C CA . GLY A 1 447 ? 1.256 -43.713 16.302 1.00 90.56 447 GLY A CA 1
ATOM 3465 C C . GLY A 1 447 ? 2.184 -43.110 15.239 1.00 90.56 447 GLY A C 1
ATOM 3466 O O . GLY A 1 447 ? 1.815 -43.064 14.065 1.00 90.56 447 GLY A O 1
ATOM 3467 N N . CYS A 1 448 ? 3.389 -42.668 15.611 1.00 93.81 448 CYS A N 1
ATOM 3468 C CA . CYS A 1 448 ? 4.386 -42.177 14.659 1.00 93.81 448 CYS A CA 1
ATOM 3469 C C . CYS A 1 448 ? 4.958 -43.317 13.798 1.00 93.81 448 CYS A C 1
ATOM 3471 O O . CYS A 1 448 ? 5.428 -44.329 14.322 1.00 93.81 448 CYS A O 1
ATOM 3473 N N . LYS A 1 449 ? 5.049 -43.111 12.478 1.00 95.69 449 LYS A N 1
ATOM 3474 C CA . LYS A 1 449 ? 5.919 -43.914 11.608 1.00 95.69 449 LYS A CA 1
ATOM 3475 C C . LYS A 1 449 ? 7.375 -43.522 11.879 1.00 95.69 449 LYS A C 1
ATOM 3477 O O . LYS A 1 449 ? 7.724 -42.352 11.729 1.00 95.69 449 LYS A O 1
ATOM 3482 N N . VAL A 1 450 ? 8.222 -44.482 12.248 1.00 95.62 450 VAL A N 1
ATOM 3483 C CA . VAL A 1 450 ? 9.629 -44.232 12.607 1.00 95.62 450 VAL A CA 1
ATOM 3484 C C . VAL A 1 450 ? 10.578 -44.806 11.558 1.00 95.62 450 VAL A C 1
ATOM 3486 O O . VAL A 1 450 ? 10.486 -45.984 11.218 1.00 95.62 450 VAL A O 1
ATOM 3489 N N . GLU A 1 451 ? 11.528 -43.998 11.087 1.00 95.75 451 GLU A N 1
ATOM 3490 C CA . GLU A 1 451 ? 12.680 -44.461 10.303 1.00 95.75 451 GLU A CA 1
ATOM 3491 C C . GLU A 1 451 ? 13.992 -44.014 10.973 1.00 95.75 451 GLU A C 1
ATOM 3493 O O . GLU A 1 451 ? 14.056 -42.985 11.651 1.00 95.75 451 GLU A O 1
ATOM 3498 N N . VAL A 1 452 ? 15.044 -44.821 10.812 1.00 93.88 452 VAL A N 1
ATOM 3499 C CA . VAL A 1 452 ? 16.376 -44.569 11.377 1.00 93.88 452 VAL A CA 1
ATOM 3500 C C . VAL A 1 452 ? 17.358 -44.438 10.218 1.00 93.88 452 VAL A C 1
ATOM 3502 O O . VAL A 1 452 ? 17.536 -45.388 9.459 1.00 93.88 452 VAL A O 1
ATOM 3505 N N . ALA A 1 453 ? 17.986 -43.272 10.087 1.00 93.56 453 ALA A N 1
ATOM 3506 C CA . ALA A 1 453 ? 18.991 -42.975 9.066 1.00 93.56 453 ALA A CA 1
ATOM 3507 C C . ALA A 1 453 ? 20.218 -42.358 9.761 1.00 93.56 453 ALA A C 1
ATOM 3509 O O . ALA A 1 453 ? 20.315 -41.133 9.866 1.00 93.56 453 ALA A O 1
ATOM 3510 N N . PRO A 1 454 ? 21.119 -43.179 10.336 1.00 89.56 454 PRO A N 1
ATOM 3511 C CA . PRO A 1 454 ? 22.220 -42.675 11.144 1.00 89.56 454 PRO A CA 1
ATOM 3512 C C . PRO A 1 454 ? 23.147 -41.785 10.318 1.00 89.56 454 PRO A C 1
ATOM 3514 O O . PRO A 1 454 ? 23.582 -42.181 9.246 1.00 89.56 454 PRO A O 1
ATOM 3517 N N . ILE A 1 455 ? 23.509 -40.615 10.839 1.00 87.50 455 ILE A N 1
ATOM 3518 C CA . ILE A 1 455 ? 24.616 -39.815 10.304 1.00 87.50 455 ILE A CA 1
ATOM 3519 C C . ILE A 1 455 ? 25.787 -39.980 11.287 1.00 87.50 455 ILE A C 1
ATOM 3521 O O . ILE A 1 455 ? 25.571 -39.785 12.490 1.00 87.50 455 ILE A O 1
ATOM 3525 N N . PRO A 1 456 ? 27.015 -40.323 10.850 1.00 79.69 456 PRO A N 1
ATOM 3526 C CA . PRO A 1 456 ? 28.186 -40.411 11.726 1.00 79.69 456 PRO A CA 1
ATOM 3527 C C . PRO A 1 456 ? 28.410 -39.150 12.578 1.00 79.69 456 PRO A C 1
ATOM 3529 O O . PRO A 1 456 ? 27.926 -38.058 12.267 1.00 79.69 456 PRO A O 1
ATOM 3532 N N . ASN A 1 457 ? 29.083 -39.287 13.724 1.00 69.44 457 ASN A N 1
ATOM 3533 C CA . ASN A 1 457 ? 29.490 -38.125 14.523 1.00 69.44 457 ASN A CA 1
ATOM 3534 C C . ASN A 1 457 ? 30.901 -37.714 14.084 1.00 69.44 457 ASN A C 1
ATOM 3536 O O . ASN A 1 457 ? 31.810 -38.516 14.303 1.00 69.44 457 ASN A O 1
ATOM 3540 N N . PRO A 1 458 ? 31.131 -36.507 13.534 1.00 58.28 458 PRO A N 1
ATOM 3541 C CA . PRO A 1 458 ? 32.462 -36.142 13.052 1.00 58.28 458 PRO A CA 1
ATOM 3542 C C . PRO A 1 458 ? 33.527 -36.123 14.150 1.00 58.28 458 PRO A C 1
ATOM 3544 O O . PRO A 1 458 ? 34.671 -36.489 13.902 1.00 58.28 458 PRO A O 1
ATOM 3547 N N . ALA A 1 459 ? 33.139 -35.792 15.387 1.00 55.75 459 ALA A N 1
ATOM 3548 C CA . ALA A 1 459 ? 34.027 -35.860 16.549 1.00 55.75 459 ALA A CA 1
ATOM 3549 C C . ALA A 1 459 ? 34.468 -37.300 16.905 1.00 55.75 459 ALA A C 1
ATOM 3551 O O . ALA A 1 459 ? 35.359 -37.483 17.727 1.00 55.75 459 ALA A O 1
ATOM 3552 N N . GLY A 1 460 ? 33.842 -38.324 16.310 1.00 58.28 460 GLY A N 1
ATOM 3553 C CA . GLY A 1 460 ? 34.165 -39.742 16.492 1.00 58.28 460 GLY A CA 1
ATOM 3554 C C . GLY A 1 460 ? 35.111 -40.332 15.438 1.00 58.28 460 GLY A C 1
ATOM 3555 O O . GLY A 1 460 ? 35.327 -41.539 15.450 1.00 58.28 460 GLY A O 1
ATOM 3556 N N . GLY A 1 461 ? 35.649 -39.527 14.514 1.00 55.22 461 GLY A N 1
ATOM 3557 C CA . GLY A 1 461 ? 36.675 -39.965 13.555 1.00 55.22 461 GLY A CA 1
ATOM 3558 C C . GLY A 1 461 ? 36.182 -40.753 12.332 1.00 55.22 461 GLY A C 1
ATOM 3559 O O . GLY A 1 461 ? 37.005 -41.153 11.513 1.00 55.22 461 GLY A O 1
ATOM 3560 N N . GLN A 1 462 ? 34.870 -40.952 12.166 1.00 65.44 462 GLN A N 1
ATOM 3561 C CA . GLN A 1 462 ? 34.279 -41.489 10.931 1.00 65.44 462 GLN A CA 1
ATOM 3562 C C . GLN A 1 462 ? 33.512 -40.382 10.182 1.00 65.44 462 GLN A C 1
ATOM 3564 O O . GLN A 1 462 ? 32.583 -39.806 10.760 1.00 65.44 462 GLN A O 1
ATOM 3569 N N . PRO A 1 463 ? 33.873 -40.061 8.924 1.00 71.94 463 PRO A N 1
ATOM 3570 C CA . PRO A 1 463 ? 33.175 -39.051 8.134 1.00 71.94 463 PRO A CA 1
ATOM 3571 C C . PRO A 1 463 ? 31.820 -39.566 7.630 1.00 71.94 463 PRO A C 1
ATOM 3573 O O . PRO A 1 463 ? 31.637 -40.760 7.391 1.00 71.94 463 PRO A O 1
ATOM 3576 N N . ALA A 1 464 ? 30.870 -38.652 7.435 1.00 82.69 464 ALA A N 1
ATOM 3577 C CA . ALA A 1 464 ? 29.634 -38.950 6.718 1.00 82.69 464 ALA A CA 1
ATOM 3578 C C . ALA A 1 464 ? 29.898 -39.024 5.198 1.00 82.69 464 ALA A C 1
ATOM 3580 O O . ALA A 1 464 ? 30.805 -38.372 4.684 1.00 82.69 464 ALA A O 1
ATOM 3581 N N . THR A 1 465 ? 29.115 -39.832 4.480 1.00 86.50 465 THR A N 1
ATOM 3582 C CA . THR A 1 465 ? 29.307 -40.136 3.042 1.00 86.50 465 THR A CA 1
ATOM 3583 C C . THR A 1 465 ? 28.078 -39.737 2.216 1.00 86.50 465 THR A C 1
ATOM 3585 O O . THR A 1 465 ? 27.060 -39.335 2.782 1.00 86.50 465 THR A O 1
ATOM 3588 N N . ALA A 1 466 ? 28.151 -39.855 0.886 1.00 85.00 466 ALA A N 1
ATOM 3589 C CA . ALA A 1 466 ? 27.005 -39.625 0.000 1.00 85.00 466 ALA A CA 1
ATOM 3590 C C . ALA A 1 466 ? 25.854 -40.627 0.241 1.00 85.00 466 ALA A C 1
ATOM 3592 O O . ALA A 1 466 ? 24.693 -40.235 0.262 1.00 85.00 466 ALA A O 1
ATOM 3593 N N . GLU A 1 467 ? 26.161 -41.891 0.548 1.00 86.31 467 GLU A N 1
ATOM 3594 C CA . GLU A 1 467 ? 25.155 -42.915 0.884 1.00 86.31 467 GLU A CA 1
ATOM 3595 C C . GLU A 1 467 ? 24.314 -42.516 2.113 1.00 86.31 467 GLU A C 1
ATOM 3597 O O . GLU A 1 467 ? 23.099 -42.706 2.142 1.00 86.31 467 GLU A O 1
ATOM 3602 N N . HIS A 1 468 ? 24.942 -41.888 3.116 1.00 90.88 468 HIS A N 1
ATOM 3603 C CA . HIS A 1 468 ? 24.230 -41.345 4.277 1.00 90.88 468 HIS A CA 1
ATOM 3604 C C . HIS A 1 468 ? 23.298 -40.184 3.886 1.00 90.88 468 HIS A C 1
ATOM 3606 O O . HIS A 1 468 ? 22.218 -40.042 4.458 1.00 90.88 468 HIS A O 1
ATOM 3612 N N . ALA A 1 469 ? 23.694 -39.359 2.910 1.00 88.12 469 ALA A N 1
ATOM 3613 C CA . ALA A 1 469 ? 22.877 -38.261 2.398 1.00 88.12 469 ALA A CA 1
ATOM 3614 C C . ALA A 1 469 ? 21.644 -38.794 1.648 1.00 88.12 469 ALA A C 1
ATOM 3616 O O . ALA A 1 469 ? 20.527 -38.340 1.898 1.00 88.12 469 ALA A O 1
ATOM 3617 N N . GLU A 1 470 ? 21.824 -39.797 0.788 1.00 89.69 470 GLU A N 1
ATOM 3618 C CA . GLU A 1 470 ? 20.738 -40.473 0.068 1.00 89.69 470 GLU A CA 1
ATOM 3619 C C . GLU A 1 470 ? 19.758 -41.172 1.019 1.00 89.69 470 GLU A C 1
ATOM 3621 O O . GLU A 1 470 ? 18.545 -40.990 0.894 1.00 89.69 470 GLU A O 1
ATOM 3626 N N . ALA A 1 471 ? 20.261 -41.895 2.026 1.00 90.69 471 ALA A N 1
ATOM 3627 C CA . ALA A 1 471 ? 19.428 -42.567 3.025 1.00 90.69 471 ALA A CA 1
ATOM 3628 C C . ALA A 1 471 ? 18.548 -41.586 3.825 1.00 90.69 471 ALA A C 1
ATOM 3630 O O . ALA A 1 471 ? 17.376 -41.869 4.082 1.00 90.69 471 ALA A O 1
ATOM 3631 N N . VAL A 1 472 ? 19.092 -40.420 4.192 1.00 91.69 472 VAL A N 1
ATOM 3632 C CA . VAL A 1 472 ? 18.352 -39.355 4.891 1.00 91.69 472 VAL A CA 1
ATOM 3633 C C . VAL A 1 472 ? 17.276 -38.744 3.994 1.00 91.69 472 VAL A C 1
ATOM 3635 O O . VAL A 1 472 ? 16.137 -38.589 4.437 1.00 91.69 472 VAL A O 1
ATOM 3638 N N . LEU A 1 473 ? 17.603 -38.439 2.735 1.00 90.56 473 LEU A N 1
ATOM 3639 C CA . LEU A 1 473 ? 16.657 -37.874 1.766 1.00 90.56 473 LEU A CA 1
ATOM 3640 C C . LEU A 1 473 ? 15.487 -38.832 1.498 1.00 90.56 473 LEU A C 1
ATOM 3642 O O . LEU A 1 473 ? 14.329 -38.438 1.639 1.00 90.56 473 LEU A O 1
ATOM 3646 N N . ALA A 1 474 ? 15.781 -40.107 1.228 1.00 91.06 474 ALA A N 1
ATOM 3647 C CA . ALA A 1 474 ? 14.768 -41.139 1.014 1.00 91.06 474 ALA A CA 1
ATOM 3648 C C . ALA A 1 474 ? 13.875 -41.349 2.253 1.00 91.06 474 ALA A C 1
ATOM 3650 O O . ALA A 1 474 ? 12.665 -41.542 2.129 1.00 91.06 474 ALA A O 1
ATOM 3651 N N . ALA A 1 475 ? 14.431 -41.271 3.467 1.00 91.81 475 ALA A N 1
ATOM 3652 C CA . ALA A 1 475 ? 13.632 -41.339 4.690 1.00 91.81 475 ALA A CA 1
ATOM 3653 C C . ALA A 1 475 ? 12.724 -40.104 4.868 1.00 91.81 475 ALA A C 1
ATOM 3655 O O . ALA A 1 475 ? 11.560 -40.241 5.247 1.00 91.81 475 ALA A O 1
ATOM 3656 N N . MET A 1 476 ? 13.214 -38.899 4.551 1.00 90.50 476 MET A N 1
ATOM 3657 C CA . MET A 1 476 ? 12.429 -37.656 4.623 1.00 90.50 476 MET A CA 1
ATOM 3658 C C . MET A 1 476 ? 11.293 -37.572 3.592 1.00 90.50 476 MET A C 1
ATOM 3660 O O . MET A 1 476 ? 10.312 -36.866 3.843 1.00 90.50 476 MET A O 1
ATOM 3664 N N . GLU A 1 477 ? 11.414 -38.281 2.467 1.00 87.25 477 GLU A N 1
ATOM 3665 C CA . GLU A 1 477 ? 10.370 -38.428 1.445 1.00 87.25 477 GLU A CA 1
ATOM 3666 C C . GLU A 1 477 ? 9.297 -39.455 1.857 1.00 87.25 477 GLU A C 1
ATOM 3668 O O . GLU A 1 477 ? 8.102 -39.221 1.681 1.00 87.25 477 GLU A O 1
ATOM 3673 N N . ARG A 1 478 ? 9.699 -40.575 2.477 1.00 90.19 478 ARG A N 1
ATOM 3674 C CA . ARG A 1 478 ? 8.781 -41.652 2.904 1.00 90.19 478 ARG A CA 1
ATOM 3675 C C . ARG A 1 478 ? 8.039 -41.385 4.216 1.00 90.19 478 ARG A C 1
ATOM 3677 O O . ARG A 1 478 ? 7.095 -42.122 4.532 1.00 90.19 478 ARG A O 1
ATOM 3684 N N . LEU A 1 479 ? 8.479 -40.428 5.030 1.00 92.94 479 LEU A N 1
ATOM 3685 C CA . LEU A 1 479 ? 7.882 -40.141 6.337 1.00 92.94 479 LEU A CA 1
ATOM 3686 C C . LEU A 1 479 ? 6.762 -39.082 6.246 1.00 92.94 479 LEU A C 1
ATOM 3688 O O . LEU A 1 479 ? 6.989 -37.987 5.727 1.00 92.94 479 LEU A O 1
ATOM 3692 N N . PRO A 1 480 ? 5.559 -39.359 6.787 1.00 90.31 480 PRO A N 1
ATOM 3693 C CA . PRO A 1 480 ? 4.435 -38.429 6.730 1.00 90.31 480 PRO A CA 1
ATOM 3694 C C . PRO A 1 480 ? 4.647 -37.208 7.636 1.00 90.31 480 PRO A C 1
ATOM 3696 O O . PRO A 1 480 ? 5.345 -37.269 8.648 1.00 90.31 480 PRO A O 1
ATOM 3699 N N . ARG A 1 481 ? 3.990 -36.097 7.288 1.00 88.88 481 ARG A N 1
ATOM 3700 C CA . ARG A 1 481 ? 4.016 -34.834 8.042 1.00 88.88 481 ARG A CA 1
ATOM 3701 C C . ARG A 1 481 ? 2.802 -34.714 8.993 1.00 88.88 481 ARG A C 1
ATOM 3703 O O . ARG A 1 481 ? 1.715 -35.167 8.611 1.00 88.88 481 ARG A O 1
ATOM 3710 N N . PRO A 1 482 ? 2.935 -34.132 10.205 1.00 90.88 482 PRO A N 1
ATOM 3711 C CA . PRO A 1 482 ? 4.146 -33.537 10.786 1.00 90.88 482 PRO A CA 1
ATOM 3712 C C . PRO A 1 482 ? 5.275 -34.523 11.094 1.00 90.88 482 PRO A C 1
ATOM 3714 O O . PRO A 1 482 ? 5.020 -35.645 11.527 1.00 90.88 482 PRO A O 1
ATOM 3717 N N . LEU A 1 483 ? 6.517 -34.093 10.862 1.00 92.06 483 LEU A N 1
ATOM 3718 C CA . LEU A 1 483 ? 7.738 -34.891 10.993 1.00 92.06 483 LEU A CA 1
ATOM 3719 C C . LEU A 1 483 ? 8.663 -34.319 12.075 1.00 92.06 483 LEU A C 1
ATOM 3721 O O . LEU A 1 483 ? 9.083 -33.167 11.994 1.00 92.06 483 LEU A O 1
ATOM 3725 N N . MET A 1 484 ? 9.045 -35.140 13.048 1.00 91.69 484 MET A N 1
ATOM 3726 C CA . MET A 1 484 ? 10.156 -34.844 13.955 1.00 91.69 484 MET A CA 1
ATOM 3727 C C . MET A 1 484 ? 11.466 -35.397 13.378 1.00 91.69 484 MET A C 1
ATOM 3729 O O . MET A 1 484 ? 11.524 -36.567 13.008 1.00 91.69 484 MET A O 1
ATOM 3733 N N . ILE A 1 485 ? 12.533 -34.599 13.343 1.00 92.62 485 ILE A N 1
ATOM 3734 C CA . ILE A 1 485 ? 13.896 -35.050 13.032 1.00 92.62 485 ILE A CA 1
ATOM 3735 C C . ILE A 1 485 ? 14.741 -34.923 14.299 1.00 92.62 485 ILE A C 1
ATOM 3737 O O . ILE A 1 485 ? 14.933 -33.827 14.828 1.00 92.62 485 ILE A O 1
ATOM 3741 N N . GLN A 1 486 ? 15.266 -36.041 14.793 1.00 90.81 486 GLN A N 1
ATOM 3742 C CA . GLN A 1 486 ? 15.944 -36.111 16.083 1.00 90.81 486 GLN A CA 1
ATOM 3743 C C . GLN A 1 486 ? 17.378 -36.640 15.953 1.00 90.81 486 GLN A C 1
ATOM 3745 O O . GLN A 1 486 ? 17.639 -37.639 15.283 1.00 90.81 486 GLN A O 1
ATOM 3750 N N . CYS A 1 487 ? 18.321 -35.998 16.643 1.00 88.75 487 CYS A N 1
ATOM 3751 C CA . CYS A 1 487 ? 19.701 -36.474 16.787 1.00 88.75 487 CYS A CA 1
ATOM 3752 C C . CYS A 1 487 ? 20.272 -36.063 18.154 1.00 88.75 487 CYS A C 1
ATOM 3754 O O . CYS A 1 487 ? 19.628 -35.318 18.876 1.00 88.75 487 CYS A O 1
ATOM 3756 N N . THR A 1 488 ? 21.501 -36.459 18.501 1.00 81.00 488 THR A N 1
ATOM 3757 C CA . THR A 1 488 ? 22.113 -36.128 19.808 1.00 81.00 488 THR A CA 1
ATOM 3758 C C . THR A 1 488 ? 22.083 -34.636 20.184 1.00 81.00 488 THR A C 1
ATOM 3760 O O . THR A 1 488 ? 21.777 -34.307 21.327 1.00 81.00 488 THR A O 1
ATOM 3763 N N . SER A 1 489 ? 22.394 -33.732 19.246 1.00 70.06 489 SER A N 1
ATOM 3764 C CA . SER A 1 489 ? 22.663 -32.304 19.514 1.00 70.06 489 SER A CA 1
ATOM 3765 C C . SER A 1 489 ? 21.794 -31.320 18.716 1.00 70.06 489 SER A C 1
ATOM 3767 O O . SER A 1 489 ? 22.112 -30.137 18.649 1.00 70.06 489 SER A O 1
ATOM 3769 N N . GLY A 1 490 ? 20.747 -31.791 18.032 1.00 71.50 490 GLY A N 1
ATOM 3770 C CA . GLY A 1 490 ? 19.956 -31.011 17.061 1.00 71.50 490 GLY A CA 1
ATOM 3771 C C . GLY A 1 490 ? 20.697 -30.630 15.761 1.00 71.50 490 GLY A C 1
ATOM 3772 O O . GLY A 1 490 ? 20.082 -30.565 14.701 1.00 71.50 490 GLY A O 1
ATOM 3773 N N . ASN A 1 491 ? 22.023 -30.465 15.790 1.00 78.00 491 ASN A N 1
ATOM 3774 C CA . ASN A 1 491 ? 22.818 -29.991 14.648 1.00 78.00 491 ASN A CA 1
ATOM 3775 C C . ASN A 1 491 ? 22.722 -30.902 13.409 1.00 78.00 491 ASN A C 1
ATOM 3777 O O . ASN A 1 491 ? 22.546 -30.406 12.299 1.00 78.00 491 ASN A O 1
ATOM 3781 N N . ARG A 1 492 ? 22.754 -32.234 13.581 1.00 83.75 492 ARG A N 1
ATOM 3782 C CA . ARG A 1 492 ? 22.580 -33.178 12.454 1.00 83.75 492 ARG A CA 1
ATOM 3783 C C . ARG A 1 492 ? 21.147 -33.199 11.912 1.00 83.75 492 ARG A C 1
ATOM 3785 O O . ARG A 1 492 ? 20.962 -33.448 10.728 1.00 83.75 492 ARG A O 1
ATOM 3792 N N . ALA A 1 493 ? 20.151 -32.885 12.744 1.00 85.25 493 ALA A N 1
ATOM 3793 C CA . ALA A 1 493 ? 18.769 -32.716 12.296 1.00 85.25 493 ALA A CA 1
ATOM 3794 C C . ALA A 1 493 ? 18.621 -31.466 11.409 1.00 85.25 493 ALA A C 1
ATOM 3796 O O . ALA A 1 493 ? 17.976 -31.526 10.365 1.00 85.25 493 ALA A O 1
ATOM 3797 N N . GLY A 1 494 ? 19.304 -30.369 11.760 1.00 84.31 494 GLY A N 1
ATOM 3798 C CA . GLY A 1 494 ? 19.425 -29.196 10.890 1.00 84.31 494 GLY A CA 1
ATOM 3799 C C . GLY A 1 494 ? 20.134 -29.505 9.569 1.00 84.31 494 GLY A C 1
ATOM 3800 O O . GLY A 1 494 ? 19.672 -29.070 8.520 1.00 84.31 494 GLY A O 1
ATOM 3801 N N . ALA A 1 495 ? 21.215 -30.288 9.602 1.00 85.94 495 ALA A N 1
ATOM 3802 C CA . ALA A 1 495 ? 21.951 -30.694 8.402 1.00 85.94 495 ALA A CA 1
ATOM 3803 C C . ALA A 1 495 ? 21.088 -31.517 7.427 1.00 85.94 495 ALA A C 1
ATOM 3805 O O . ALA A 1 495 ? 21.091 -31.244 6.228 1.00 85.94 495 ALA A O 1
ATOM 3806 N N . ALA A 1 496 ? 20.300 -32.466 7.946 1.00 87.44 496 ALA A N 1
ATOM 3807 C CA . ALA A 1 496 ? 19.327 -33.232 7.166 1.00 87.44 496 ALA A CA 1
ATOM 3808 C C . ALA A 1 496 ? 18.265 -32.330 6.507 1.00 87.44 496 ALA A C 1
ATOM 3810 O O . ALA A 1 496 ? 18.003 -32.460 5.311 1.00 87.44 496 ALA A O 1
ATOM 3811 N N . LEU A 1 497 ? 17.696 -31.379 7.264 1.00 88.19 497 LEU A N 1
ATOM 3812 C CA . LEU A 1 497 ? 16.711 -30.433 6.735 1.00 88.19 497 LEU A CA 1
ATOM 3813 C C . LEU A 1 497 ? 17.306 -29.536 5.641 1.00 88.19 497 LEU A C 1
ATOM 3815 O O . LEU A 1 497 ? 16.681 -29.364 4.595 1.00 88.19 497 LEU A O 1
ATOM 3819 N N . LEU A 1 498 ? 18.505 -28.991 5.869 1.00 87.81 498 LEU A N 1
ATOM 3820 C CA . LEU A 1 498 ? 19.191 -28.133 4.904 1.00 87.81 498 LEU A CA 1
ATOM 3821 C C . LEU A 1 498 ? 19.453 -28.869 3.592 1.00 87.81 498 LEU A C 1
ATOM 3823 O O . LEU A 1 498 ? 19.136 -28.347 2.532 1.00 87.81 498 LEU A O 1
ATOM 3827 N N . LEU A 1 499 ? 19.990 -30.088 3.669 1.00 88.50 499 LEU A N 1
ATOM 3828 C CA . LEU A 1 499 ? 20.272 -30.924 2.506 1.00 88.50 499 LEU A CA 1
ATOM 3829 C C . LEU A 1 499 ? 19.005 -31.204 1.680 1.00 88.50 499 LEU A C 1
ATOM 3831 O O . LEU A 1 499 ? 19.036 -31.104 0.453 1.00 88.50 499 LEU A O 1
ATOM 3835 N N . ALA A 1 500 ? 17.890 -31.521 2.347 1.00 86.69 500 ALA A N 1
ATOM 3836 C CA . ALA A 1 500 ? 16.610 -31.773 1.690 1.00 86.69 500 ALA A CA 1
ATOM 3837 C C . ALA A 1 500 ? 16.055 -30.526 0.986 1.00 86.69 500 ALA A C 1
ATOM 3839 O O . ALA A 1 500 ? 15.678 -30.604 -0.182 1.00 86.69 500 ALA A O 1
ATOM 3840 N N . GLN A 1 501 ? 16.049 -29.373 1.663 1.00 84.31 501 GLN A N 1
ATOM 3841 C CA . GLN A 1 501 ? 15.561 -28.117 1.081 1.00 84.31 501 GLN A CA 1
ATOM 3842 C C . GLN A 1 501 ? 16.480 -27.616 -0.042 1.00 84.31 501 GLN A C 1
ATOM 3844 O O . GLN A 1 501 ? 16.001 -27.257 -1.114 1.00 84.31 501 GLN A O 1
ATOM 3849 N N . ALA A 1 502 ? 17.801 -27.668 0.155 1.00 83.56 502 ALA A N 1
ATOM 3850 C CA . ALA A 1 502 ? 18.780 -27.249 -0.843 1.00 83.56 502 ALA A CA 1
ATOM 3851 C C . ALA A 1 502 ? 18.656 -28.052 -2.145 1.00 83.56 502 ALA A C 1
ATOM 3853 O O . ALA A 1 502 ? 18.624 -27.455 -3.220 1.00 83.56 502 ALA A O 1
ATOM 3854 N N . LYS A 1 503 ? 18.509 -29.385 -2.069 1.00 82.62 503 LYS A N 1
ATOM 3855 C CA . LYS A 1 503 ? 18.288 -30.212 -3.267 1.00 82.62 503 LYS A CA 1
ATOM 3856 C C . LYS A 1 503 ? 16.911 -29.997 -3.899 1.00 82.62 503 LYS A C 1
ATOM 3858 O O . LYS A 1 503 ? 16.837 -29.928 -5.120 1.00 82.62 503 LYS A O 1
ATOM 3863 N N . ALA A 1 504 ? 15.846 -29.850 -3.107 1.00 75.50 504 ALA A N 1
ATOM 3864 C CA . ALA A 1 504 ? 14.497 -29.606 -3.632 1.00 75.50 504 ALA A CA 1
ATOM 3865 C C . ALA A 1 504 ? 14.369 -28.265 -4.381 1.00 75.50 504 ALA A C 1
ATOM 3867 O O . ALA A 1 504 ? 13.578 -28.158 -5.315 1.00 75.50 504 ALA A O 1
ATOM 3868 N N . LEU A 1 505 ? 15.153 -27.258 -3.983 1.00 74.75 505 LEU A N 1
ATOM 3869 C CA . LEU A 1 505 ? 15.147 -25.906 -4.553 1.00 74.75 505 LEU A CA 1
ATOM 3870 C C . LEU A 1 505 ? 16.297 -25.643 -5.548 1.00 74.75 505 LEU A C 1
ATOM 3872 O O . LEU A 1 505 ? 16.404 -24.539 -6.073 1.00 74.75 505 LEU A O 1
ATOM 3876 N N . GLY A 1 506 ? 17.157 -26.632 -5.822 1.00 77.50 506 GLY A N 1
ATOM 3877 C CA . GLY A 1 506 ? 18.263 -26.500 -6.782 1.00 77.50 506 GLY A CA 1
ATOM 3878 C C . GLY A 1 506 ? 19.428 -25.609 -6.322 1.00 77.50 506 GLY A C 1
ATOM 3879 O O . GLY A 1 506 ? 20.140 -25.052 -7.154 1.00 77.50 506 GLY A O 1
ATOM 3880 N N . HIS A 1 507 ? 19.640 -25.455 -5.013 1.00 80.00 507 HIS A N 1
ATOM 3881 C CA . HIS A 1 507 ? 20.696 -24.600 -4.469 1.00 80.00 507 HIS A CA 1
ATOM 3882 C C . HIS A 1 507 ? 22.111 -25.177 -4.660 1.00 80.00 507 HIS A C 1
ATOM 3884 O O . HIS A 1 507 ? 22.393 -26.334 -4.343 1.00 80.00 507 HIS A O 1
ATOM 3890 N N . ASN A 1 508 ? 23.034 -24.312 -5.087 1.00 83.56 508 ASN A N 1
ATOM 3891 C CA . ASN A 1 508 ? 24.482 -24.539 -5.027 1.00 83.56 508 ASN A CA 1
ATOM 3892 C C . ASN A 1 508 ? 25.043 -24.253 -3.616 1.00 83.56 508 ASN A C 1
ATOM 3894 O O . ASN A 1 508 ? 24.338 -23.739 -2.746 1.00 83.56 508 ASN A O 1
ATOM 3898 N N . ARG A 1 509 ? 26.329 -24.541 -3.376 1.00 87.94 509 ARG A N 1
ATOM 3899 C CA . ARG A 1 509 ? 26.977 -24.373 -2.055 1.00 87.94 509 ARG A CA 1
ATOM 3900 C C . ARG A 1 509 ? 26.825 -22.969 -1.449 1.00 87.94 509 ARG A C 1
ATOM 3902 O O . ARG A 1 509 ? 26.541 -22.847 -0.256 1.00 87.94 509 ARG A O 1
ATOM 3909 N N . ALA A 1 510 ? 26.998 -21.911 -2.244 1.00 76.88 510 ALA A N 1
ATOM 3910 C CA . ALA A 1 510 ? 26.834 -20.531 -1.780 1.00 76.88 510 ALA A CA 1
ATOM 3911 C C . ALA A 1 510 ? 25.384 -20.220 -1.375 1.00 76.88 510 ALA A C 1
ATOM 3913 O O . ALA A 1 510 ? 25.141 -19.738 -0.272 1.00 76.88 510 ALA A O 1
ATOM 3914 N N . SER A 1 511 ? 24.408 -20.538 -2.226 1.00 75.44 511 SER A N 1
ATOM 3915 C CA . SER A 1 511 ? 22.999 -20.229 -1.944 1.00 75.44 511 SER A CA 1
ATOM 3916 C C . SER A 1 511 ? 22.384 -21.134 -0.868 1.00 75.44 511 SER A C 1
ATOM 3918 O O . SER A 1 511 ? 21.582 -20.663 -0.067 1.00 75.44 511 SER A O 1
ATOM 3920 N N . ALA A 1 512 ? 22.841 -22.383 -0.736 1.00 80.44 512 ALA A N 1
ATOM 3921 C CA . ALA A 1 512 ? 22.496 -23.240 0.398 1.00 80.44 512 ALA A CA 1
ATOM 3922 C C . ALA A 1 512 ? 23.086 -22.729 1.724 1.00 80.44 512 ALA A C 1
ATOM 3924 O O . ALA A 1 512 ? 22.487 -22.927 2.777 1.00 80.44 512 ALA A O 1
ATOM 3925 N N . SER A 1 513 ? 24.230 -22.037 1.687 1.00 79.44 513 SER A N 1
ATOM 3926 C CA . SER A 1 513 ? 24.770 -21.373 2.880 1.00 79.44 513 SER A CA 1
ATOM 3927 C C . SER A 1 513 ? 23.843 -20.254 3.362 1.00 79.44 513 SER A C 1
ATOM 3929 O O . SER A 1 513 ? 23.592 -20.164 4.558 1.00 79.44 513 SER A O 1
ATOM 3931 N N . LEU A 1 514 ? 23.271 -19.468 2.442 1.00 73.06 514 LEU A N 1
ATOM 3932 C CA . LEU A 1 514 ? 22.278 -18.432 2.759 1.00 73.06 514 LEU A CA 1
ATOM 3933 C C . LEU A 1 514 ? 20.958 -19.041 3.263 1.00 73.06 514 LEU A C 1
ATOM 3935 O O . LEU A 1 514 ? 20.458 -18.635 4.306 1.00 73.06 514 LEU A O 1
ATOM 3939 N N . LEU A 1 515 ? 20.460 -20.100 2.614 1.00 77.06 515 LEU A N 1
ATOM 3940 C CA . LEU A 1 515 ? 19.272 -20.838 3.068 1.00 77.06 515 LEU A CA 1
ATOM 3941 C C . LEU A 1 515 ? 19.426 -21.382 4.504 1.00 77.06 515 LEU A C 1
ATOM 3943 O O . LEU A 1 515 ? 18.456 -21.449 5.259 1.00 77.06 515 LEU A O 1
ATOM 3947 N N . ALA A 1 516 ? 20.641 -21.766 4.907 1.00 76.62 516 ALA A N 1
ATOM 3948 C CA . ALA A 1 516 ? 20.927 -22.201 6.273 1.00 76.62 516 ALA A CA 1
ATOM 3949 C C . ALA A 1 516 ? 20.850 -21.060 7.304 1.00 76.62 516 ALA A C 1
ATOM 3951 O O . ALA A 1 516 ? 20.496 -21.305 8.462 1.00 76.62 516 ALA A O 1
ATOM 3952 N N . GLU A 1 517 ? 21.175 -19.831 6.891 1.00 70.81 517 GLU A N 1
ATOM 3953 C CA . GLU A 1 517 ? 21.028 -18.613 7.694 1.00 70.81 517 GLU A CA 1
ATOM 3954 C C . GLU A 1 517 ? 19.551 -18.211 7.812 1.00 70.81 517 GLU A C 1
ATOM 3956 O O . GLU A 1 517 ? 19.081 -17.977 8.927 1.00 70.81 517 GLU A O 1
ATOM 3961 N N . ASP A 1 518 ? 18.797 -18.242 6.706 1.00 65.69 518 ASP A N 1
ATOM 3962 C CA . ASP A 1 518 ? 17.350 -17.964 6.669 1.00 65.69 518 ASP A CA 1
ATOM 3963 C C . ASP A 1 518 ? 16.542 -18.925 7.565 1.00 65.69 518 ASP A C 1
ATOM 3965 O O . ASP A 1 518 ? 15.572 -18.533 8.219 1.00 65.69 518 ASP A O 1
ATOM 3969 N N . LEU A 1 519 ? 16.978 -20.185 7.653 1.00 70.25 519 LEU A N 1
ATOM 3970 C CA . LEU A 1 519 ? 16.399 -21.219 8.516 1.00 70.25 519 LEU A CA 1
ATOM 3971 C C . LEU A 1 519 ? 16.835 -21.139 10.005 1.00 70.25 519 LEU A C 1
ATOM 3973 O O . LEU A 1 519 ? 16.422 -21.997 10.788 1.00 70.25 519 LEU A O 1
ATOM 3977 N N . ASP A 1 520 ? 17.670 -20.164 10.404 1.00 68.69 520 ASP A N 1
ATOM 3978 C CA . ASP A 1 520 ? 18.381 -20.066 11.707 1.00 68.69 520 ASP A CA 1
ATOM 3979 C C . ASP A 1 520 ? 18.988 -21.404 12.173 1.00 68.69 520 ASP A C 1
ATOM 3981 O O . ASP A 1 520 ? 18.905 -21.810 13.341 1.00 68.69 520 ASP A O 1
ATOM 3985 N N . LEU A 1 521 ? 19.625 -22.132 11.252 1.00 73.75 521 LEU A N 1
ATOM 3986 C CA . LEU A 1 521 ? 20.249 -23.409 11.578 1.00 73.75 521 LEU A CA 1
ATOM 3987 C C . LEU A 1 521 ? 21.518 -23.163 12.398 1.00 73.75 521 LEU A C 1
ATOM 3989 O O . LEU A 1 521 ? 22.600 -22.916 11.869 1.00 73.75 521 LEU A O 1
ATOM 3993 N N . LYS A 1 522 ? 21.382 -23.270 13.724 1.00 65.06 522 LYS A N 1
ATOM 3994 C CA . LYS A 1 522 ? 22.420 -22.973 14.735 1.00 65.06 522 LYS A CA 1
ATOM 3995 C C . LYS A 1 522 ? 23.798 -23.587 14.438 1.00 65.06 522 LYS A C 1
ATOM 3997 O O . LYS A 1 522 ? 24.814 -22.979 14.769 1.00 65.06 522 LYS A O 1
ATOM 4002 N N . PHE A 1 523 ? 23.847 -24.762 13.803 1.00 67.75 523 PHE A N 1
ATOM 4003 C CA . PHE A 1 523 ? 25.103 -25.426 13.427 1.00 67.75 523 PHE A CA 1
ATOM 4004 C C . PHE A 1 523 ? 25.878 -24.699 12.316 1.00 67.75 523 PHE A C 1
ATOM 4006 O O . PHE A 1 523 ? 27.091 -24.856 12.228 1.00 67.75 523 PHE A O 1
ATOM 4013 N N . PHE A 1 524 ? 25.192 -23.910 11.486 1.00 64.56 524 PHE A N 1
ATOM 4014 C CA . PHE A 1 524 ? 25.766 -23.182 10.357 1.00 64.56 524 PHE A CA 1
ATOM 4015 C C . PHE A 1 524 ? 26.233 -21.771 10.747 1.00 64.56 524 PHE A C 1
ATOM 4017 O O . PHE A 1 524 ? 27.235 -21.291 10.220 1.00 64.56 524 PHE A O 1
ATOM 4024 N N . THR A 1 525 ? 25.531 -21.135 11.695 1.00 55.16 525 THR A N 1
ATOM 4025 C CA . THR A 1 525 ? 25.725 -19.723 12.080 1.00 55.16 525 THR A CA 1
ATOM 4026 C C . THR A 1 525 ? 26.504 -19.501 13.378 1.00 55.16 525 THR A C 1
ATOM 4028 O O . THR A 1 525 ? 27.075 -18.429 13.560 1.00 55.16 525 THR A O 1
ATOM 4031 N N . LYS A 1 526 ? 26.499 -20.462 14.316 1.00 55.09 526 LYS A N 1
ATOM 4032 C CA . LYS A 1 526 ? 26.929 -20.236 15.717 1.00 55.09 526 LYS A CA 1
ATOM 4033 C C . LYS A 1 526 ? 27.889 -21.301 16.279 1.00 55.09 526 LYS A C 1
ATOM 4035 O O . LYS A 1 526 ? 28.275 -21.201 17.439 1.00 55.09 526 LYS A O 1
ATOM 4040 N N . CYS A 1 527 ? 28.281 -22.310 15.496 1.00 59.78 527 CYS A N 1
ATOM 4041 C CA . CYS A 1 527 ? 29.091 -23.447 15.955 1.00 59.78 527 CYS A CA 1
ATOM 4042 C C . CYS A 1 527 ? 30.416 -23.570 15.180 1.00 59.78 527 CYS A C 1
ATOM 4044 O O . CYS A 1 527 ? 30.440 -24.088 14.065 1.00 59.78 527 CYS A O 1
ATOM 4046 N N . SER A 1 528 ? 31.532 -23.151 15.782 1.00 56.19 528 SER A N 1
ATOM 4047 C CA . SER A 1 528 ? 32.880 -23.288 15.197 1.00 56.19 528 SER A CA 1
ATOM 4048 C C . SER A 1 528 ? 33.342 -24.745 15.060 1.00 56.19 528 SER A C 1
ATOM 4050 O O . SER A 1 528 ? 34.071 -25.077 14.131 1.00 56.19 528 SER A O 1
ATOM 4052 N N . GLU A 1 529 ? 32.887 -25.632 15.946 1.00 59.19 529 GLU A N 1
ATOM 4053 C CA . GLU A 1 529 ? 33.240 -27.061 15.955 1.00 59.19 529 GLU A CA 1
ATOM 4054 C C . GLU A 1 529 ? 32.435 -27.898 14.937 1.00 59.19 529 GLU A C 1
ATOM 4056 O O . GLU A 1 529 ? 32.706 -29.080 14.738 1.00 59.19 529 GLU A O 1
ATOM 4061 N N . CYS A 1 530 ? 31.443 -27.300 14.266 1.00 66.44 530 CYS A N 1
ATOM 4062 C CA . CYS A 1 530 ? 30.525 -28.002 13.364 1.00 66.44 530 CYS A CA 1
ATOM 4063 C C . CYS A 1 530 ? 31.008 -28.095 11.902 1.00 66.44 530 CYS A C 1
ATOM 4065 O O . CYS A 1 530 ? 30.276 -28.640 11.070 1.00 66.44 530 CYS A O 1
ATOM 4067 N N . GLY A 1 531 ? 32.219 -27.605 11.595 1.00 69.50 531 GLY A N 1
ATOM 4068 C CA . GLY A 1 531 ? 32.816 -27.582 10.247 1.00 69.50 531 GLY A CA 1
ATOM 4069 C C . GLY A 1 531 ? 32.593 -28.868 9.438 1.00 69.50 531 GLY A C 1
ATOM 4070 O O . GLY A 1 531 ? 31.907 -28.806 8.424 1.00 69.50 531 GLY A O 1
ATOM 4071 N N . PRO A 1 532 ? 32.987 -30.057 9.932 1.00 77.69 532 PRO A N 1
ATOM 4072 C CA . PRO A 1 532 ? 32.839 -31.305 9.177 1.00 77.69 532 PRO A CA 1
ATOM 4073 C C . PRO A 1 532 ? 31.404 -31.688 8.761 1.00 77.69 532 PRO A C 1
ATOM 4075 O O . PRO A 1 532 ? 31.226 -32.377 7.762 1.00 77.69 532 PRO A O 1
ATOM 4078 N N . ILE A 1 533 ? 30.367 -31.271 9.506 1.00 79.00 533 ILE A N 1
ATOM 4079 C CA . ILE A 1 533 ? 28.958 -31.473 9.098 1.00 79.00 533 ILE A CA 1
ATOM 4080 C C . ILE A 1 533 ? 28.547 -30.446 8.044 1.00 79.00 533 ILE A C 1
ATOM 4082 O O . ILE A 1 533 ? 27.831 -30.791 7.106 1.00 79.00 533 ILE A O 1
ATOM 4086 N N . LYS A 1 534 ? 28.991 -29.193 8.195 1.00 82.44 534 LYS A N 1
ATOM 4087 C CA . LYS A 1 534 ? 28.763 -28.132 7.210 1.00 82.44 534 LYS A CA 1
ATOM 4088 C C . LYS A 1 534 ? 29.401 -28.501 5.871 1.00 82.44 534 LYS A C 1
ATOM 4090 O O . LYS A 1 534 ? 28.710 -28.472 4.857 1.00 82.44 534 LYS A O 1
ATOM 4095 N N . ASP A 1 535 ? 30.662 -28.916 5.895 1.00 83.12 535 ASP A N 1
ATOM 4096 C CA . ASP A 1 535 ? 31.416 -29.324 4.712 1.00 83.12 535 ASP A CA 1
ATOM 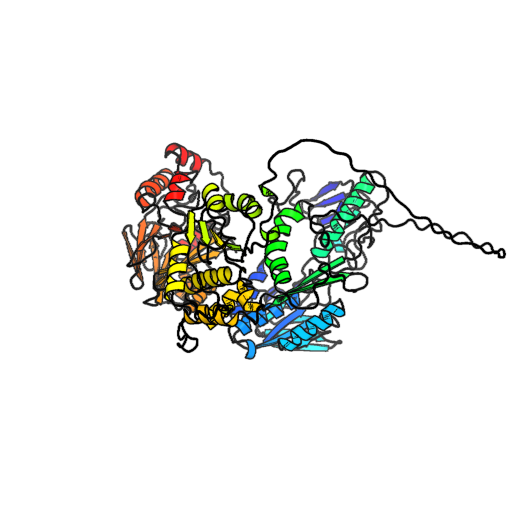4097 C C . ASP A 1 535 ? 30.753 -30.537 4.046 1.00 83.12 535 ASP A C 1
ATOM 4099 O O . ASP A 1 535 ? 30.445 -30.474 2.861 1.00 83.12 535 ASP A O 1
ATOM 4103 N N . TRP A 1 536 ? 30.373 -31.571 4.816 1.00 86.00 536 TRP A N 1
ATOM 4104 C CA . TRP A 1 536 ? 29.644 -32.732 4.284 1.00 86.00 536 TRP A CA 1
ATOM 4105 C C . TRP A 1 536 ? 28.339 -32.362 3.562 1.00 86.00 536 TRP A C 1
ATOM 4107 O O . TRP A 1 536 ? 28.104 -32.886 2.473 1.00 86.00 536 TRP A O 1
ATOM 4117 N N . VAL A 1 537 ? 27.501 -31.471 4.122 1.00 86.81 537 VAL A N 1
ATOM 4118 C CA . VAL A 1 537 ? 26.256 -31.026 3.456 1.00 86.81 537 VAL A CA 1
ATOM 4119 C C . VAL A 1 537 ? 26.566 -30.259 2.174 1.00 86.81 537 VAL A C 1
ATOM 4121 O O . VAL A 1 537 ? 25.948 -30.524 1.145 1.00 86.81 537 VAL A O 1
ATOM 4124 N N . LEU A 1 538 ? 27.521 -29.326 2.222 1.00 86.38 538 LEU A N 1
ATOM 4125 C CA . LEU A 1 538 ? 27.924 -28.536 1.059 1.00 86.38 538 LEU A CA 1
ATOM 4126 C C . LEU A 1 538 ? 28.551 -29.415 -0.033 1.00 86.38 538 LEU A C 1
ATOM 4128 O O . LEU A 1 538 ? 28.321 -29.176 -1.215 1.00 86.38 538 LEU A O 1
ATOM 4132 N N . ASP A 1 539 ? 29.265 -30.477 0.333 1.00 87.12 539 ASP A N 1
ATOM 4133 C CA . ASP A 1 539 ? 29.830 -31.429 -0.621 1.00 87.12 539 ASP A CA 1
ATOM 4134 C C . ASP A 1 539 ? 28.780 -32.262 -1.370 1.00 87.12 539 ASP A C 1
ATOM 4136 O O . ASP A 1 539 ? 29.082 -32.779 -2.444 1.00 87.12 539 ASP A O 1
ATOM 4140 N N . GLN A 1 540 ? 27.530 -32.313 -0.892 1.00 86.75 540 GLN A N 1
ATOM 4141 C CA . GLN A 1 540 ? 26.411 -32.921 -1.630 1.00 86.75 540 GLN A CA 1
ATOM 4142 C C . GLN A 1 540 ? 25.766 -31.978 -2.666 1.00 86.75 540 GLN A C 1
ATOM 4144 O O . GLN A 1 540 ? 24.753 -32.355 -3.268 1.00 86.75 540 GLN A O 1
ATOM 4149 N N . LEU A 1 541 ? 26.290 -30.755 -2.834 1.00 86.19 541 LEU A N 1
ATOM 4150 C CA . LEU A 1 541 ? 25.698 -29.680 -3.638 1.00 86.19 541 LEU A CA 1
ATOM 4151 C C . LEU A 1 541 ? 26.673 -29.132 -4.708 1.00 86.19 541 LEU A C 1
ATOM 4153 O O . LEU A 1 541 ? 27.895 -29.142 -4.491 1.00 86.19 541 LEU A O 1
ATOM 4157 N N . PRO A 1 542 ? 26.152 -28.601 -5.837 1.00 82.31 542 PRO A N 1
ATOM 4158 C CA . PRO A 1 542 ? 26.958 -28.021 -6.916 1.00 82.31 542 PRO A CA 1
ATOM 4159 C C . PRO A 1 542 ? 27.922 -26.925 -6.447 1.00 82.31 542 PRO A C 1
ATOM 4161 O O . PRO A 1 542 ? 27.606 -26.124 -5.559 1.00 82.31 542 PRO A O 1
ATOM 4164 N N . ALA A 1 543 ? 29.113 -26.889 -7.046 1.00 77.94 543 ALA A N 1
ATOM 4165 C CA . ALA A 1 543 ? 30.179 -25.963 -6.674 1.00 77.94 543 ALA A CA 1
ATOM 4166 C C . ALA A 1 543 ? 29.920 -24.528 -7.172 1.00 77.94 543 ALA A C 1
ATOM 4168 O O . ALA A 1 543 ? 29.267 -24.309 -8.185 1.00 77.94 543 ALA A O 1
ATOM 4169 N N . ASN A 1 544 ? 30.498 -23.536 -6.487 1.00 61.59 544 ASN A N 1
ATOM 4170 C CA . ASN A 1 544 ? 30.276 -22.110 -6.780 1.00 61.59 544 ASN A CA 1
ATOM 4171 C C . ASN A 1 544 ? 30.811 -21.639 -8.148 1.00 61.59 544 ASN A C 1
ATOM 4173 O O . ASN A 1 544 ? 30.464 -20.543 -8.576 1.00 61.59 544 ASN A O 1
ATOM 4177 N N . ASN A 1 545 ? 31.671 -22.435 -8.794 1.00 45.66 545 ASN A N 1
ATOM 4178 C CA . ASN A 1 545 ? 32.340 -22.087 -10.052 1.00 45.66 545 ASN A CA 1
ATOM 4179 C C . ASN A 1 545 ? 31.706 -22.759 -11.282 1.00 45.66 545 ASN A C 1
ATOM 4181 O O . ASN A 1 545 ? 32.229 -22.609 -12.383 1.00 45.66 545 ASN A O 1
ATOM 4185 N N . GLU A 1 546 ? 30.594 -23.483 -11.124 1.00 44.28 546 GLU A N 1
ATOM 4186 C CA . GLU A 1 546 ? 29.696 -23.690 -12.259 1.00 44.28 546 GLU A CA 1
ATOM 4187 C C . GLU A 1 546 ? 29.023 -22.345 -12.535 1.00 44.28 546 GLU A C 1
ATOM 4189 O O . GLU A 1 546 ? 28.237 -21.853 -11.723 1.00 44.28 546 GLU A O 1
ATOM 4194 N N . GLU A 1 547 ? 29.417 -21.705 -13.640 1.00 33.78 547 GLU A N 1
ATOM 4195 C CA . GLU A 1 547 ? 28.934 -20.382 -14.020 1.00 33.78 547 GLU A CA 1
ATOM 4196 C C . GLU A 1 547 ? 27.405 -20.366 -14.046 1.00 33.78 547 GLU A C 1
ATOM 4198 O O . GLU A 1 547 ? 26.769 -20.981 -14.904 1.00 33.78 547 GLU A O 1
ATOM 4203 N N . ALA A 1 548 ? 26.806 -19.588 -13.145 1.00 35.09 548 ALA A N 1
ATOM 4204 C CA . ALA A 1 548 ? 25.390 -19.262 -13.196 1.00 35.09 548 ALA A CA 1
ATOM 4205 C C . ALA A 1 548 ? 25.101 -18.252 -14.326 1.00 35.09 548 ALA A C 1
ATOM 4207 O O . ALA A 1 548 ? 24.469 -17.219 -14.111 1.00 35.09 548 ALA A O 1
ATOM 4208 N N . GLN A 1 549 ? 25.492 -18.588 -15.563 1.00 31.38 549 GLN A N 1
ATOM 4209 C CA . GLN A 1 549 ? 24.781 -18.156 -16.767 1.00 31.38 549 GLN A CA 1
ATOM 4210 C C . GLN A 1 549 ? 23.428 -18.881 -16.829 1.00 31.38 549 GLN A C 1
ATOM 4212 O O . GLN A 1 549 ? 23.138 -19.664 -17.731 1.00 31.38 549 GLN A O 1
ATOM 4217 N N . GLN A 1 550 ? 22.592 -18.628 -15.827 1.00 32.31 550 GLN A N 1
ATOM 4218 C CA . GLN A 1 550 ? 21.182 -18.966 -15.848 1.00 32.31 550 GLN A CA 1
ATOM 4219 C C . GLN A 1 550 ? 20.407 -17.726 -15.420 1.00 32.31 550 GLN A C 1
ATOM 4221 O O . GLN A 1 550 ? 20.201 -17.465 -14.236 1.00 32.31 550 GLN A O 1
ATOM 4226 N N . THR A 1 551 ? 19.952 -16.992 -16.439 1.00 34.22 551 THR A N 1
ATOM 4227 C CA . THR A 1 551 ? 18.651 -16.308 -16.459 1.00 34.22 551 THR A CA 1
ATOM 4228 C C . THR A 1 551 ? 17.682 -17.045 -15.527 1.00 34.22 551 THR A C 1
ATOM 4230 O O . THR A 1 551 ? 17.591 -18.269 -15.681 1.00 34.22 551 THR A O 1
ATOM 4233 N N . PRO A 1 552 ? 17.016 -16.360 -14.568 1.00 34.03 552 PRO A N 1
ATOM 4234 C CA . PRO A 1 552 ? 16.369 -16.961 -13.394 1.00 34.03 552 PRO A CA 1
ATOM 4235 C C . PRO A 1 552 ? 15.666 -18.263 -13.758 1.00 34.03 552 PRO A C 1
ATOM 4237 O O . PRO A 1 552 ? 14.667 -18.219 -14.475 1.00 34.03 552 PRO A O 1
ATOM 4240 N N . ALA A 1 553 ? 16.285 -19.381 -13.336 1.00 36.00 553 ALA A N 1
ATOM 4241 C CA . ALA A 1 553 ? 16.271 -20.676 -14.026 1.00 36.00 553 ALA A CA 1
ATOM 4242 C C . ALA A 1 553 ? 15.004 -20.874 -14.859 1.00 36.00 553 ALA A C 1
ATOM 4244 O O . ALA A 1 553 ? 13.967 -21.248 -14.306 1.00 36.00 553 ALA A O 1
ATOM 4245 N N . ALA A 1 554 ? 15.099 -20.543 -16.158 1.00 40.19 554 ALA A N 1
ATOM 4246 C CA . ALA A 1 554 ? 13.939 -20.376 -17.030 1.00 40.19 554 ALA A CA 1
ATOM 4247 C C . ALA A 1 554 ? 12.971 -21.539 -16.811 1.00 40.19 554 ALA A C 1
ATOM 4249 O O . ALA A 1 554 ? 13.343 -22.685 -17.078 1.00 40.19 554 ALA A O 1
ATOM 4250 N N . LYS A 1 555 ? 11.784 -21.247 -16.246 1.00 46.03 555 LYS A N 1
ATOM 4251 C CA . LYS A 1 555 ? 10.782 -22.242 -15.825 1.00 46.03 555 LYS A CA 1
ATOM 4252 C C . LYS A 1 555 ? 10.463 -23.132 -17.030 1.00 46.03 555 LYS A C 1
ATOM 4254 O O . LYS A 1 555 ? 9.605 -22.766 -17.825 1.00 46.03 555 LYS A O 1
ATOM 4259 N N . LYS A 1 556 ? 11.166 -24.262 -17.190 1.00 58.50 556 LYS A N 1
ATOM 4260 C CA . LYS A 1 556 ? 11.043 -25.136 -18.366 1.00 58.50 556 LYS A CA 1
ATOM 4261 C C . LYS A 1 556 ? 9.618 -25.662 -18.422 1.00 58.50 556 LYS A C 1
ATOM 4263 O O . LYS A 1 556 ? 9.259 -26.538 -17.638 1.00 58.50 556 LYS A O 1
ATOM 4268 N N . GLY A 1 557 ? 8.805 -25.102 -19.308 1.00 81.19 557 GLY A N 1
ATOM 4269 C CA . GLY A 1 557 ? 7.369 -25.322 -19.275 1.00 81.19 557 GLY A CA 1
ATOM 4270 C C . GLY A 1 557 ? 6.554 -24.145 -19.805 1.00 81.19 557 GLY A C 1
ATOM 4271 O O . GLY A 1 557 ? 7.068 -23.192 -20.397 1.00 81.19 557 GLY A O 1
ATOM 4272 N N . ALA A 1 558 ? 5.249 -24.218 -19.553 1.00 90.25 558 ALA A N 1
ATOM 4273 C CA . ALA A 1 558 ? 4.368 -23.070 -19.672 1.00 90.25 558 ALA A CA 1
ATOM 4274 C C . ALA A 1 558 ? 4.463 -22.239 -18.386 1.00 90.25 558 ALA A C 1
ATOM 4276 O O . ALA A 1 558 ? 4.275 -22.758 -17.282 1.00 90.25 558 ALA A O 1
ATOM 4277 N N . VAL A 1 559 ? 4.722 -20.947 -18.534 1.00 93.88 559 VAL A N 1
ATOM 4278 C CA . VAL A 1 559 ? 4.636 -19.962 -17.456 1.00 93.88 559 VAL A CA 1
ATOM 4279 C C . VAL A 1 559 ? 3.231 -19.376 -17.467 1.00 93.88 559 VAL A C 1
ATOM 4281 O O . VAL A 1 559 ? 2.715 -19.051 -18.530 1.00 93.88 559 VAL A O 1
ATOM 4284 N N . ILE A 1 560 ? 2.609 -19.265 -16.294 1.00 96.75 560 ILE A N 1
ATOM 4285 C CA . ILE A 1 560 ? 1.313 -18.607 -16.099 1.00 96.75 560 ILE A CA 1
ATOM 4286 C C . ILE A 1 560 ? 1.510 -17.609 -14.966 1.00 96.75 560 ILE A C 1
ATOM 4288 O O . ILE A 1 560 ? 1.689 -18.029 -13.822 1.00 96.75 560 ILE A O 1
ATOM 4292 N N . GLU A 1 561 ? 1.457 -16.319 -15.276 1.00 95.44 561 GLU A N 1
ATOM 4293 C CA . GLU A 1 561 ? 1.436 -15.252 -14.279 1.00 95.44 561 GLU A CA 1
ATOM 4294 C C . GLU A 1 561 ? 0.053 -14.589 -14.270 1.00 95.44 561 GLU A C 1
ATOM 4296 O O . GLU A 1 561 ? -0.522 -14.275 -15.315 1.00 95.44 561 GLU A O 1
ATOM 4301 N N . GLN A 1 562 ? -0.498 -14.420 -13.068 1.00 94.75 562 GLN A N 1
ATOM 4302 C CA . GLN A 1 562 ? -1.818 -13.843 -12.828 1.00 94.75 562 GLN A CA 1
ATOM 4303 C C . GLN A 1 562 ? -1.657 -12.421 -12.303 1.00 94.75 562 GLN A C 1
ATOM 4305 O O . GLN A 1 562 ? -1.023 -12.197 -11.271 1.00 94.75 562 GLN A O 1
ATOM 4310 N N . LEU A 1 563 ? -2.254 -11.472 -13.010 1.00 91.69 563 LEU A N 1
ATOM 4311 C CA . LEU A 1 563 ? -2.187 -10.043 -12.737 1.00 91.69 563 LEU A CA 1
ATOM 4312 C C . LEU A 1 563 ? -3.555 -9.578 -12.264 1.00 91.69 563 LEU A C 1
ATOM 4314 O O . LEU A 1 563 ? -4.567 -10.095 -12.716 1.00 91.69 563 LEU A O 1
ATOM 4318 N N . PHE A 1 564 ? -3.594 -8.608 -11.359 1.00 90.00 564 PHE A N 1
ATOM 4319 C CA . PHE A 1 564 ? -4.836 -8.086 -10.793 1.00 90.00 564 PHE A CA 1
ATOM 4320 C C . PHE A 1 564 ? -4.893 -6.573 -10.987 1.00 90.00 564 PHE A C 1
ATOM 4322 O O . PHE A 1 564 ? -3.892 -5.889 -10.753 1.00 90.00 564 PHE A O 1
ATOM 4329 N N . ASP A 1 565 ? -6.042 -6.047 -11.408 1.00 84.75 565 ASP A N 1
ATOM 4330 C CA . ASP A 1 565 ? -6.315 -4.609 -11.396 1.00 84.75 565 ASP A CA 1
ATOM 4331 C C . ASP A 1 565 ? -7.046 -4.178 -10.103 1.00 84.75 565 ASP A C 1
ATOM 4333 O O . ASP A 1 565 ? -8.253 -4.394 -9.973 1.00 84.75 565 ASP A O 1
ATOM 4337 N N . PRO A 1 566 ? -6.361 -3.506 -9.158 1.00 70.31 566 PRO A N 1
ATOM 4338 C CA . PRO A 1 566 ? -6.997 -2.927 -7.979 1.00 70.31 566 PRO A CA 1
ATOM 4339 C C . PRO A 1 566 ? -7.627 -1.541 -8.226 1.00 70.31 566 PRO A C 1
ATOM 4341 O O . PRO A 1 566 ? -8.213 -0.991 -7.293 1.00 70.31 566 PRO A O 1
ATOM 4344 N N . GLN A 1 567 ? -7.467 -0.930 -9.409 1.00 60.66 567 GLN A N 1
ATOM 4345 C CA . GLN A 1 567 ? -7.805 0.482 -9.648 1.00 60.66 567 GLN A CA 1
ATOM 4346 C C . GLN A 1 567 ? -9.284 0.721 -9.984 1.00 60.66 567 GLN A C 1
ATOM 4348 O O . GLN A 1 567 ? -9.771 1.836 -9.798 1.00 60.66 567 GLN A O 1
ATOM 4353 N N . GLY A 1 568 ? -10.036 -0.305 -10.391 1.00 64.88 568 GLY A N 1
ATOM 4354 C CA . GLY A 1 568 ? -11.496 -0.185 -10.483 1.00 64.88 568 GLY A CA 1
ATOM 4355 C C . GLY A 1 568 ? -12.245 -1.455 -10.870 1.00 64.88 568 GLY A C 1
ATOM 4356 O O . GLY A 1 568 ? -13.330 -1.693 -10.335 1.00 64.88 568 GLY A O 1
ATOM 4357 N N . SER A 1 569 ? -11.666 -2.280 -11.743 1.00 81.75 569 SER A N 1
ATOM 4358 C CA . SER A 1 569 ? -12.347 -3.458 -12.301 1.00 81.75 569 SER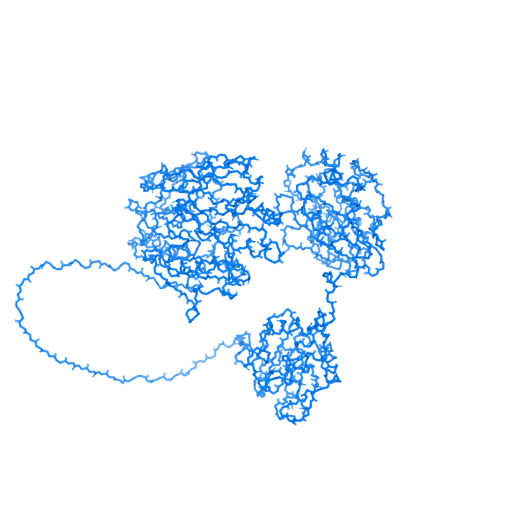 A CA 1
ATOM 4359 C C . SER A 1 569 ? -12.353 -4.664 -11.355 1.00 81.75 569 SER A C 1
ATOM 4361 O O . SER A 1 569 ? -13.333 -5.401 -11.272 1.00 81.75 569 SER A O 1
ATOM 4363 N N . SER A 1 570 ? -11.282 -4.841 -10.568 1.00 86.19 570 SER A N 1
ATOM 4364 C CA . SER A 1 570 ? -10.978 -6.107 -9.877 1.00 86.19 570 SER A CA 1
ATOM 4365 C C . SER A 1 570 ? -10.819 -7.298 -10.837 1.00 86.19 570 SER A C 1
ATOM 4367 O O . SER A 1 570 ? -11.080 -8.440 -10.449 1.00 86.19 570 SER A O 1
ATOM 4369 N N . THR A 1 571 ? -10.436 -7.047 -12.093 1.00 91.12 571 THR A N 1
ATOM 4370 C CA . THR A 1 571 ? -10.177 -8.070 -13.119 1.00 91.12 571 THR A CA 1
ATOM 4371 C C . THR A 1 571 ? -8.852 -8.778 -12.874 1.00 91.12 571 THR A C 1
ATOM 4373 O O . THR A 1 571 ? -7.854 -8.154 -12.494 1.00 91.12 571 THR A O 1
ATOM 4376 N N . PHE A 1 572 ? -8.835 -10.084 -13.133 1.00 96.75 572 PHE A N 1
ATOM 4377 C CA . PHE A 1 572 ? -7.618 -10.850 -13.338 1.00 96.75 572 PHE A CA 1
ATOM 4378 C C . PHE A 1 572 ? -7.259 -10.916 -14.825 1.00 96.75 572 PHE A C 1
ATOM 4380 O O . PHE A 1 572 ? -8.007 -11.475 -15.624 1.00 96.75 572 PHE A O 1
ATOM 4387 N N . SER A 1 573 ? -6.076 -10.415 -15.167 1.00 97.56 573 SER A N 1
ATOM 4388 C CA . SER A 1 573 ? -5.447 -10.595 -16.480 1.00 97.56 573 SER A CA 1
ATOM 4389 C C . SER A 1 573 ? -4.398 -11.709 -16.394 1.00 97.56 573 SER A C 1
ATOM 4391 O O . SER A 1 573 ? -3.810 -11.926 -15.330 1.00 97.56 573 SER A O 1
ATOM 4393 N N . TYR A 1 574 ? -4.121 -12.412 -17.493 1.00 98.44 574 TYR A N 1
ATOM 4394 C CA . TYR A 1 574 ? -3.205 -13.564 -17.482 1.00 98.44 574 TYR A CA 1
ATOM 4395 C C . TYR A 1 574 ? -2.143 -13.478 -18.565 1.00 98.44 574 TYR A C 1
ATOM 4397 O O . TYR A 1 574 ? -2.475 -13.491 -19.748 1.00 98.44 574 TYR A O 1
ATOM 4405 N N . LEU A 1 575 ? -0.870 -13.473 -18.167 1.00 98.19 575 LEU A N 1
ATOM 4406 C CA . LEU A 1 575 ? 0.257 -13.636 -19.080 1.00 98.19 575 LEU A CA 1
ATOM 4407 C C . LEU A 1 575 ? 0.670 -15.111 -19.105 1.00 98.19 575 LEU A C 1
ATOM 4409 O O . LEU A 1 575 ? 1.017 -15.687 -18.072 1.00 98.19 575 LEU A O 1
ATOM 4413 N N . ILE A 1 576 ? 0.637 -15.721 -20.287 1.00 98.19 576 ILE A N 1
ATOM 4414 C CA . ILE A 1 576 ? 0.934 -17.141 -20.487 1.00 98.19 576 ILE A CA 1
ATOM 4415 C C . ILE A 1 576 ? 2.064 -17.265 -21.503 1.00 98.19 576 ILE A C 1
ATOM 4417 O O . ILE A 1 576 ? 1.877 -16.929 -22.669 1.00 98.19 576 ILE A O 1
ATOM 4421 N N . GLY A 1 577 ? 3.232 -17.733 -21.067 1.00 96.94 577 GLY A N 1
ATOM 4422 C CA . GLY A 1 577 ? 4.453 -17.776 -21.875 1.00 96.94 577 GLY A CA 1
ATOM 4423 C C . GLY A 1 577 ? 4.998 -19.186 -22.088 1.00 96.94 577 GLY A C 1
ATOM 4424 O O . GLY A 1 577 ? 4.880 -20.055 -21.225 1.00 96.94 577 GLY A O 1
ATOM 4425 N N . CYS A 1 578 ? 5.627 -19.415 -23.238 1.00 96.19 578 CYS A N 1
ATOM 4426 C CA . CYS A 1 578 ? 6.384 -20.624 -23.545 1.00 96.19 578 CYS A CA 1
ATOM 4427 C C . CYS A 1 578 ? 7.878 -20.363 -23.311 1.00 96.19 578 CYS A C 1
ATOM 4429 O O . CYS A 1 578 ? 8.495 -19.633 -24.089 1.00 96.19 578 CYS A O 1
ATOM 4431 N N . SER A 1 579 ? 8.484 -20.975 -22.283 1.00 90.31 579 SER A N 1
ATOM 4432 C CA . SER A 1 579 ? 9.910 -20.768 -21.949 1.00 90.31 579 SER A CA 1
ATOM 4433 C C . SER A 1 579 ? 10.865 -21.036 -23.112 1.00 90.31 579 SER A C 1
ATOM 4435 O O . SER A 1 579 ? 11.914 -20.409 -23.213 1.00 90.31 579 SER A O 1
ATOM 4437 N N . ASP A 1 580 ? 10.499 -21.978 -23.980 1.00 89.81 580 ASP A N 1
ATOM 4438 C CA . ASP A 1 580 ? 11.391 -22.532 -25.000 1.00 89.81 580 ASP A CA 1
ATOM 4439 C C . ASP A 1 580 ? 11.408 -21.699 -26.291 1.00 89.81 580 ASP A C 1
ATOM 4441 O O . ASP A 1 580 ? 12.395 -21.715 -27.020 1.00 89.81 580 ASP A O 1
ATOM 4445 N N . SER A 1 581 ? 10.316 -20.986 -26.585 1.00 94.75 581 SER A N 1
ATOM 4446 C CA . SER A 1 581 ? 10.177 -20.141 -27.783 1.00 94.75 581 SER A CA 1
ATOM 4447 C C . SER A 1 581 ? 10.137 -18.648 -27.472 1.00 94.75 581 SER A C 1
ATOM 4449 O O . SER A 1 581 ? 10.120 -17.843 -28.399 1.00 94.75 581 SER A O 1
ATOM 4451 N N . GLN A 1 582 ? 10.052 -18.290 -26.187 1.00 95.75 582 GLN A N 1
ATOM 4452 C CA . GLN A 1 582 ? 9.807 -16.933 -25.698 1.00 95.75 582 GLN A CA 1
ATOM 4453 C C . GLN A 1 582 ? 8.479 -16.316 -26.179 1.00 95.75 582 GLN A C 1
ATOM 4455 O O . GLN A 1 582 ? 8.245 -15.130 -25.987 1.00 95.75 582 GLN A O 1
ATOM 4460 N N . GLU A 1 583 ? 7.566 -17.087 -26.771 1.00 97.94 583 GLU A N 1
ATOM 4461 C CA . GLU A 1 583 ? 6.266 -16.575 -27.218 1.00 97.94 583 GLU A CA 1
ATOM 4462 C C . GLU A 1 583 ? 5.242 -16.558 -26.076 1.00 97.94 583 GLU A C 1
ATOM 4464 O O . GLU A 1 583 ? 5.173 -17.515 -25.301 1.00 97.94 583 GLU A O 1
ATOM 4469 N N . ALA A 1 584 ? 4.410 -15.513 -26.001 1.00 97.94 584 ALA A N 1
ATOM 4470 C CA . ALA A 1 584 ? 3.371 -15.387 -24.979 1.00 97.94 584 ALA A CA 1
ATOM 4471 C C . ALA A 1 584 ? 2.013 -14.874 -25.490 1.00 97.94 584 ALA A C 1
ATOM 4473 O O . ALA A 1 584 ? 1.901 -14.228 -26.538 1.00 97.94 584 ALA A O 1
ATOM 4474 N N . VAL A 1 585 ? 0.982 -15.148 -24.692 1.00 98.69 585 VAL A N 1
ATOM 4475 C CA . VAL A 1 585 ? -0.404 -14.696 -24.852 1.00 98.69 585 VAL A CA 1
ATOM 4476 C C . VAL A 1 585 ? -0.827 -13.928 -23.606 1.00 98.69 585 VAL A C 1
ATOM 4478 O O . VAL A 1 585 ? -0.524 -14.352 -22.492 1.00 98.69 585 VAL A O 1
ATOM 4481 N N . LEU A 1 586 ? -1.542 -12.821 -23.794 1.00 98.62 586 LEU A N 1
ATOM 4482 C CA . LEU A 1 586 ? -2.125 -12.023 -22.721 1.00 98.62 586 LEU A CA 1
ATOM 4483 C C . LEU A 1 586 ? -3.658 -12.127 -22.782 1.00 98.62 586 LEU A C 1
ATOM 4485 O O . LEU A 1 586 ? -4.247 -11.825 -23.820 1.00 98.62 586 LEU A O 1
ATOM 4489 N N . ILE A 1 587 ? -4.297 -12.574 -21.699 1.00 98.75 587 ILE A N 1
ATOM 4490 C CA . ILE A 1 587 ? -5.759 -12.726 -21.592 1.00 98.75 587 ILE A CA 1
ATOM 4491 C C . ILE A 1 587 ? -6.346 -11.615 -20.714 1.00 98.75 587 ILE A C 1
ATOM 4493 O O . ILE A 1 587 ? -5.784 -11.320 -19.659 1.00 98.75 587 ILE A O 1
ATOM 4497 N N . ASP A 1 588 ? -7.475 -11.046 -21.145 1.00 98.19 588 ASP A N 1
ATOM 4498 C CA . ASP A 1 588 ? -8.279 -10.029 -20.444 1.00 98.19 588 ASP A CA 1
ATOM 4499 C C . ASP A 1 588 ? -7.460 -8.851 -19.855 1.00 98.19 588 ASP A C 1
ATOM 4501 O O . ASP A 1 588 ? -7.547 -8.570 -18.654 1.00 98.19 588 ASP A O 1
ATOM 4505 N N . PRO A 1 589 ? -6.613 -8.158 -20.648 1.00 97.38 589 PRO A N 1
ATOM 4506 C CA . PRO A 1 589 ? -5.832 -7.035 -20.142 1.00 97.38 589 PRO A CA 1
ATOM 4507 C C . PRO A 1 589 ? -6.648 -5.737 -20.120 1.00 97.38 589 PRO A C 1
ATOM 4509 O O . PRO A 1 589 ? -7.460 -5.472 -21.008 1.00 97.38 589 PRO A O 1
ATOM 4512 N N . VAL A 1 590 ? -6.401 -4.908 -19.105 1.00 96.44 590 VAL A N 1
ATOM 4513 C CA . VAL A 1 590 ? -7.211 -3.726 -18.765 1.00 96.44 590 VAL A CA 1
ATOM 4514 C C . VAL A 1 590 ? -6.552 -2.435 -19.264 1.00 96.44 590 VAL A C 1
ATOM 4516 O O . VAL A 1 590 ? -5.339 -2.267 -19.126 1.00 96.44 590 VAL A O 1
ATOM 4519 N N . LEU A 1 591 ? -7.340 -1.512 -19.825 1.00 94.44 591 LEU A N 1
ATOM 4520 C CA . LEU A 1 591 ? -6.883 -0.196 -20.287 1.00 94.44 591 LEU A CA 1
ATOM 4521 C C . LEU A 1 591 ? -6.210 0.590 -19.146 1.00 94.44 591 LEU A C 1
ATOM 4523 O O . LEU A 1 591 ? -6.766 0.715 -18.055 1.00 94.44 591 LEU A O 1
ATOM 4527 N N . GLY A 1 592 ? -5.010 1.114 -19.397 1.00 88.50 592 GLY A N 1
ATOM 4528 C CA . GLY A 1 592 ? -4.153 1.760 -18.395 1.00 88.50 592 GLY A CA 1
ATOM 4529 C C . GLY A 1 592 ? -3.184 0.811 -17.673 1.00 88.50 592 GLY A C 1
ATOM 4530 O O . GLY A 1 592 ? -2.361 1.275 -16.882 1.00 88.50 592 GLY A O 1
ATOM 4531 N N . MET A 1 593 ? -3.245 -0.500 -17.942 1.00 89.38 593 MET A N 1
ATOM 4532 C CA . MET A 1 593 ? -2.309 -1.508 -17.415 1.00 89.38 593 MET A CA 1
ATOM 4533 C C . MET A 1 593 ? -1.298 -2.006 -18.459 1.00 89.38 593 MET A C 1
ATOM 4535 O O . MET A 1 593 ? -0.510 -2.900 -18.163 1.00 89.38 593 MET A O 1
ATOM 4539 N N . GLU A 1 594 ? -1.261 -1.427 -19.662 1.00 91.88 594 GLU A N 1
ATOM 4540 C CA . GLU A 1 594 ? -0.409 -1.888 -20.773 1.00 91.88 594 GLU A CA 1
ATOM 4541 C C . GLU A 1 594 ? 1.056 -1.954 -20.361 1.00 91.88 594 GLU A C 1
ATOM 4543 O O . GLU A 1 594 ? 1.728 -2.954 -20.594 1.00 91.88 594 GLU A O 1
ATOM 4548 N N . SER A 1 595 ? 1.545 -0.898 -19.706 1.00 81.75 595 SER A N 1
ATOM 4549 C CA . SER A 1 595 ? 2.932 -0.830 -19.254 1.00 81.75 595 SER A CA 1
ATOM 4550 C C . SER A 1 595 ? 3.242 -1.887 -18.192 1.00 81.75 595 SER A C 1
ATOM 4552 O O . SER A 1 595 ? 4.323 -2.453 -18.220 1.00 81.75 595 SER A O 1
ATOM 4554 N N . ARG A 1 596 ? 2.296 -2.218 -17.299 1.00 90.75 596 ARG A N 1
ATOM 4555 C CA . ARG A 1 596 ? 2.454 -3.313 -16.322 1.00 90.75 596 ARG A CA 1
ATOM 4556 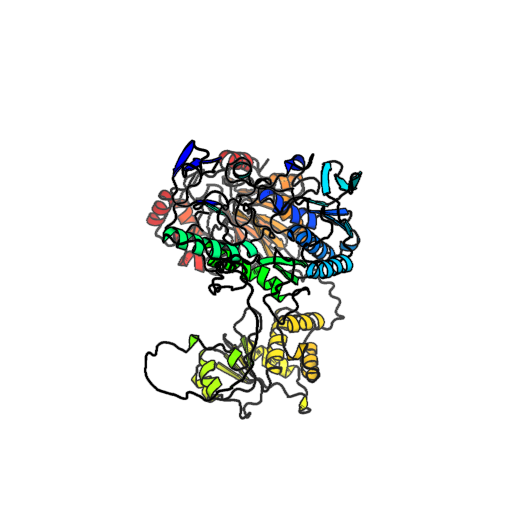C C . ARG A 1 596 ? 2.604 -4.651 -17.048 1.00 90.75 596 ARG A C 1
ATOM 4558 O O . ARG A 1 596 ? 3.529 -5.406 -16.762 1.00 90.75 596 ARG A O 1
ATOM 4565 N N . ASP A 1 597 ? 1.692 -4.927 -17.976 1.00 90.06 597 ASP A N 1
ATOM 4566 C CA . ASP A 1 597 ? 1.581 -6.227 -18.640 1.00 90.06 597 ASP A CA 1
ATOM 4567 C C . ASP A 1 597 ? 2.755 -6.475 -19.597 1.00 90.06 597 ASP A C 1
ATOM 4569 O O . ASP A 1 597 ? 3.333 -7.564 -19.613 1.00 90.06 597 ASP A O 1
ATOM 4573 N N . LEU A 1 598 ? 3.150 -5.447 -20.355 1.00 91.25 598 LEU A N 1
ATOM 4574 C CA . LEU A 1 598 ? 4.270 -5.513 -21.291 1.00 91.25 598 LEU A CA 1
ATOM 4575 C C . LEU A 1 598 ? 5.630 -5.504 -20.580 1.00 91.25 598 LEU A C 1
ATOM 4577 O O . LEU A 1 598 ? 6.498 -6.277 -20.978 1.00 91.25 598 LEU A O 1
ATOM 4581 N N . SER A 1 599 ? 5.817 -4.719 -19.510 1.00 77.69 599 SER A N 1
ATOM 4582 C CA . SER A 1 599 ? 7.070 -4.761 -18.737 1.00 77.69 599 SER A CA 1
ATOM 4583 C C . SER A 1 599 ? 7.279 -6.105 -18.044 1.00 77.69 599 SER A C 1
ATOM 4585 O O . SER A 1 599 ? 8.409 -6.580 -18.007 1.00 77.69 599 SER A O 1
ATOM 4587 N N . LEU A 1 600 ? 6.220 -6.760 -17.549 1.00 77.25 600 LEU A N 1
ATOM 4588 C CA . LEU A 1 600 ? 6.354 -8.113 -17.001 1.00 77.25 600 LEU A CA 1
ATOM 4589 C C . LEU A 1 600 ? 6.694 -9.140 -18.091 1.00 77.25 600 LEU A C 1
ATOM 4591 O O . LEU A 1 600 ? 7.500 -10.039 -17.856 1.00 77.25 600 LEU A O 1
ATOM 4595 N N . ALA A 1 601 ? 6.099 -9.019 -19.282 1.00 88.69 601 ALA A N 1
ATOM 4596 C CA . ALA A 1 601 ? 6.471 -9.873 -20.405 1.00 88.69 601 ALA A CA 1
ATOM 4597 C C . ALA A 1 601 ? 7.954 -9.694 -20.768 1.00 88.69 601 ALA A C 1
ATOM 4599 O O . ALA A 1 601 ? 8.662 -10.689 -20.894 1.00 88.69 601 ALA A O 1
ATOM 4600 N N . GLU A 1 602 ? 8.446 -8.455 -20.838 1.00 83.69 602 GLU A N 1
ATOM 4601 C CA . GLU A 1 602 ? 9.860 -8.145 -21.078 1.00 83.69 602 GLU A CA 1
ATOM 4602 C C . GLU A 1 602 ? 10.782 -8.683 -19.965 1.00 83.69 602 GLU A C 1
ATOM 4604 O O . GLU A 1 602 ? 11.775 -9.344 -20.269 1.00 83.69 602 GLU A O 1
ATOM 4609 N N . GLU A 1 603 ? 10.430 -8.490 -18.687 1.00 70.06 603 GLU A N 1
ATOM 4610 C CA . GLU A 1 603 ? 11.177 -8.992 -17.519 1.00 70.06 603 GLU A CA 1
ATOM 4611 C C . GLU A 1 603 ? 11.331 -10.522 -17.538 1.00 70.06 603 GLU A C 1
ATOM 4613 O O . GLU A 1 603 ? 12.398 -11.057 -17.230 1.00 70.06 603 GLU A O 1
ATOM 4618 N N . LEU A 1 604 ? 10.281 -11.235 -17.953 1.00 74.81 604 LEU A N 1
ATOM 4619 C CA . LEU A 1 604 ? 10.276 -12.693 -18.092 1.00 74.81 604 LEU A CA 1
ATOM 4620 C C . LEU A 1 604 ? 10.888 -13.183 -19.418 1.00 74.81 604 LEU A C 1
ATOM 4622 O O . LEU A 1 604 ? 10.949 -14.391 -19.654 1.00 74.81 604 LEU A O 1
ATOM 4626 N N . GLY A 1 605 ? 11.354 -12.273 -20.280 1.00 85.38 605 GLY A N 1
ATOM 4627 C CA . GLY A 1 605 ? 11.952 -12.593 -21.575 1.00 85.38 605 GLY A CA 1
ATOM 4628 C C . GLY A 1 605 ? 10.949 -13.094 -22.618 1.00 85.38 605 GLY A C 1
ATOM 4629 O O . GLY A 1 605 ? 11.328 -13.871 -23.492 1.00 85.38 605 GLY A O 1
ATOM 4630 N N . PHE A 1 606 ? 9.681 -12.685 -22.524 1.00 95.56 606 PHE A N 1
ATOM 4631 C CA . PHE A 1 606 ? 8.599 -13.068 -23.428 1.00 95.56 606 PHE A CA 1
ATOM 4632 C C . PHE A 1 606 ? 8.231 -11.979 -24.441 1.00 95.56 606 PHE A C 1
ATOM 4634 O O . PHE A 1 606 ? 8.019 -10.815 -24.107 1.00 95.56 606 PHE A O 1
ATOM 4641 N N . LYS A 1 607 ? 8.008 -12.400 -25.688 1.00 96.56 607 LYS A N 1
ATOM 4642 C CA . LYS A 1 607 ? 7.329 -11.627 -26.724 1.00 96.56 607 LYS A CA 1
ATOM 4643 C C . LYS A 1 607 ? 5.844 -11.989 -26.765 1.00 96.56 607 LYS A C 1
ATOM 4645 O O . LYS A 1 607 ? 5.470 -13.086 -27.188 1.00 96.56 607 LYS A O 1
ATOM 4650 N N . VAL A 1 608 ? 4.989 -11.039 -26.389 1.00 98.06 608 VAL A N 1
ATOM 4651 C CA . VAL A 1 608 ? 3.534 -11.155 -26.573 1.00 98.06 608 VAL A CA 1
ATOM 4652 C C . VAL A 1 608 ? 3.219 -11.216 -28.072 1.00 98.06 608 VAL A C 1
ATOM 4654 O O . VAL A 1 608 ? 3.656 -10.360 -28.839 1.00 98.06 608 VAL A O 1
ATOM 4657 N N . LYS A 1 609 ? 2.464 -12.233 -28.501 1.00 98.19 609 LYS A N 1
ATOM 4658 C CA . LYS A 1 609 ? 1.952 -12.377 -29.879 1.00 98.19 609 LYS A CA 1
ATOM 4659 C C . LYS A 1 609 ? 0.471 -12.056 -29.992 1.00 98.19 609 LYS A C 1
ATOM 4661 O O . LYS A 1 609 ? 0.033 -11.542 -31.022 1.00 98.19 609 LYS A O 1
ATOM 4666 N N . TYR A 1 610 ? -0.292 -12.378 -28.950 1.00 98.62 610 TYR A N 1
ATOM 4667 C CA . TYR A 1 610 ? -1.745 -12.294 -28.963 1.00 98.62 610 TYR A CA 1
ATOM 4668 C C . TYR A 1 610 ? -2.268 -11.636 -27.693 1.00 98.62 610 TYR A C 1
ATOM 4670 O O . TYR A 1 610 ? -1.839 -11.983 -26.591 1.00 98.62 610 TYR A O 1
ATOM 4678 N N . VAL A 1 611 ? -3.231 -10.733 -27.867 1.00 98.62 611 VAL A N 1
ATOM 4679 C CA . VAL A 1 611 ? -4.115 -10.267 -26.794 1.00 98.62 611 VAL A CA 1
ATOM 4680 C C . VAL A 1 611 ? -5.484 -10.883 -27.032 1.00 98.62 611 VAL A C 1
ATOM 4682 O O . VAL A 1 611 ? -6.048 -10.733 -28.114 1.00 98.62 611 VAL A O 1
ATOM 4685 N N . VAL A 1 612 ? -6.011 -11.591 -26.041 1.00 98.62 612 VAL A N 1
ATOM 4686 C CA . VAL A 1 612 ? -7.229 -12.393 -26.161 1.00 98.62 612 VAL A CA 1
ATOM 4687 C C . VAL A 1 612 ? -8.223 -11.946 -25.099 1.00 98.62 612 VAL A C 1
ATOM 4689 O O . VAL A 1 612 ? -7.878 -11.899 -23.924 1.00 98.62 612 VAL A O 1
ATOM 4692 N N . ASN A 1 613 ? -9.458 -11.647 -25.489 1.00 98.56 613 ASN A N 1
ATOM 4693 C CA . ASN A 1 613 ? -10.527 -11.359 -24.534 1.00 98.56 613 ASN A CA 1
ATOM 4694 C C . ASN A 1 613 ? -11.495 -12.548 -24.434 1.00 98.56 613 ASN A C 1
ATOM 4696 O O . ASN A 1 613 ? -11.927 -13.094 -25.454 1.00 98.56 613 ASN A O 1
ATOM 4700 N N . THR A 1 614 ? -11.848 -12.947 -23.210 1.00 98.19 614 THR A N 1
ATOM 4701 C CA . THR A 1 614 ? -12.821 -14.015 -22.923 1.00 98.19 614 THR A CA 1
ATOM 4702 C C . THR A 1 614 ? -14.240 -13.621 -23.311 1.00 98.19 614 THR A C 1
ATOM 4704 O O . THR A 1 614 ? -15.032 -14.489 -23.669 1.00 98.19 614 THR A O 1
ATOM 4707 N N . HIS A 1 615 ? -14.575 -12.329 -23.259 1.00 97.44 615 HIS A N 1
ATOM 4708 C CA . HIS A 1 615 ? -15.869 -11.785 -23.667 1.00 97.44 615 HIS A CA 1
ATOM 4709 C C . HIS A 1 615 ? -15.785 -10.272 -23.943 1.00 97.44 615 HIS A C 1
ATOM 4711 O O . HIS A 1 615 ? -14.719 -9.668 -23.850 1.00 97.44 615 HIS A O 1
ATOM 4717 N N . CYS A 1 616 ? -16.907 -9.656 -24.329 1.00 96.56 616 CYS A N 1
ATOM 4718 C CA . CYS A 1 616 ? -17.013 -8.199 -24.419 1.00 96.56 616 CYS A CA 1
ATOM 4719 C C . CYS A 1 616 ? -17.339 -7.635 -23.029 1.00 96.56 616 CYS A C 1
ATOM 4721 O O . CYS A 1 616 ? -18.509 -7.594 -22.641 1.00 96.56 616 CYS A O 1
ATOM 4723 N N . HIS A 1 617 ? -16.298 -7.237 -22.296 1.00 95.31 617 HIS A N 1
ATOM 4724 C CA . HIS A 1 617 ? -16.373 -6.782 -20.903 1.00 95.31 617 HIS A CA 1
ATOM 4725 C C . HIS A 1 617 ? -17.288 -5.555 -20.721 1.00 95.31 617 HIS A C 1
ATOM 4727 O O . HIS A 1 617 ? -17.431 -4.729 -21.630 1.00 95.31 617 HIS A O 1
ATOM 4733 N N . ALA A 1 618 ? -17.908 -5.438 -19.544 1.00 92.94 618 ALA A N 1
ATOM 4734 C CA . ALA A 1 618 ? -18.831 -4.348 -19.173 1.00 92.94 618 ALA A CA 1
ATOM 4735 C C . ALA A 1 618 ? -18.397 -3.590 -17.899 1.00 92.94 618 ALA A C 1
ATOM 4737 O O . ALA A 1 618 ? -18.970 -2.565 -17.530 1.00 92.94 618 ALA A O 1
ATOM 4738 N N . ASP A 1 619 ? -17.393 -4.111 -17.211 1.00 90.19 619 ASP A N 1
ATOM 4739 C CA . ASP A 1 619 ? -16.797 -3.623 -15.971 1.00 90.19 619 ASP A CA 1
ATOM 4740 C C . ASP A 1 619 ? -15.477 -2.866 -16.212 1.00 90.19 619 ASP A C 1
ATOM 4742 O O . ASP A 1 619 ? -15.095 -2.050 -15.376 1.00 90.19 619 ASP A O 1
ATOM 4746 N N . HIS A 1 620 ? -14.818 -3.098 -17.355 1.00 93.69 620 HIS A N 1
ATOM 4747 C CA . HIS A 1 620 ? -13.569 -2.451 -17.760 1.00 93.69 620 HIS A CA 1
ATOM 4748 C C . HIS A 1 620 ? -13.430 -2.343 -19.287 1.00 93.69 620 HIS A C 1
ATOM 4750 O O . HIS A 1 620 ? -14.072 -3.081 -20.034 1.00 93.69 620 HIS A O 1
ATOM 4756 N N . ILE A 1 621 ? -12.564 -1.443 -19.764 1.00 96.94 621 ILE A N 1
ATOM 4757 C CA . ILE A 1 621 ? -12.164 -1.376 -21.181 1.00 96.94 621 ILE A CA 1
ATOM 4758 C C . ILE A 1 621 ? -10.931 -2.267 -21.383 1.00 96.94 621 ILE A C 1
ATOM 4760 O O . ILE A 1 621 ? -9.990 -2.194 -20.591 1.00 96.94 621 ILE A O 1
ATOM 4764 N N . THR A 1 622 ? -10.912 -3.096 -22.429 1.00 97.12 622 THR A N 1
ATOM 4765 C CA . THR A 1 622 ? -9.735 -3.901 -22.790 1.00 97.12 622 THR A CA 1
ATOM 4766 C C . THR A 1 622 ? -8.604 -3.012 -23.297 1.00 97.12 622 THR A C 1
ATOM 4768 O O . THR A 1 622 ? -8.829 -2.100 -24.091 1.00 97.12 622 THR A O 1
ATOM 4771 N N . SER A 1 623 ? -7.364 -3.308 -22.921 1.00 96.75 623 SER A N 1
ATOM 4772 C CA . SER A 1 623 ? -6.200 -2.618 -23.484 1.00 96.75 623 SER A CA 1
ATOM 4773 C C . SER A 1 623 ? -5.739 -3.163 -24.837 1.00 96.75 623 SER A C 1
ATOM 4775 O O . SER A 1 623 ? -4.745 -2.679 -25.377 1.00 96.75 623 SER A O 1
ATOM 4777 N N . GLY A 1 624 ? -6.432 -4.143 -25.430 1.00 96.62 624 GLY A N 1
ATOM 4778 C CA . GLY A 1 624 ? -6.002 -4.783 -26.681 1.00 96.62 624 GLY A CA 1
ATOM 4779 C C . GLY A 1 624 ? -5.694 -3.804 -27.821 1.00 96.62 624 GLY A C 1
ATOM 4780 O O . GLY A 1 624 ? -4.660 -3.940 -28.479 1.00 96.62 624 GLY A O 1
ATOM 4781 N N . GLY A 1 625 ? -6.526 -2.776 -28.020 1.00 95.25 625 GLY A N 1
ATOM 4782 C CA . GLY A 1 625 ? -6.276 -1.709 -28.994 1.00 95.25 625 GLY A CA 1
ATOM 4783 C C . GLY A 1 625 ? -5.057 -0.844 -28.648 1.00 95.25 625 GLY A C 1
ATOM 4784 O O . GLY A 1 625 ? -4.252 -0.528 -29.528 1.00 95.25 625 GLY A O 1
ATOM 4785 N N . ALA A 1 626 ? -4.868 -0.515 -27.367 1.00 95.56 626 ALA A N 1
ATOM 4786 C CA . ALA A 1 626 ? -3.730 0.264 -26.879 1.00 95.56 626 ALA A CA 1
ATOM 4787 C C . ALA A 1 626 ? -2.400 -0.506 -26.976 1.00 95.56 626 ALA A C 1
ATOM 4789 O O . ALA A 1 626 ? -1.402 0.056 -27.433 1.00 95.56 626 ALA A O 1
ATOM 4790 N N . ILE A 1 627 ? -2.387 -1.798 -26.630 1.00 96.81 627 ILE A N 1
ATOM 4791 C CA . ILE A 1 627 ? -1.226 -2.688 -26.785 1.00 96.81 627 ILE A CA 1
ATOM 4792 C C . ILE A 1 627 ? -0.872 -2.836 -28.263 1.00 96.81 627 ILE A C 1
ATOM 4794 O O . ILE A 1 627 ? 0.281 -2.632 -28.630 1.00 96.81 627 ILE A O 1
ATOM 4798 N N . LYS A 1 628 ? -1.850 -3.096 -29.136 1.00 94.69 628 LYS A N 1
ATOM 4799 C CA . LYS A 1 628 ? -1.619 -3.193 -30.586 1.00 94.69 628 LYS A CA 1
ATOM 4800 C C . LYS A 1 628 ? -1.093 -1.890 -31.199 1.00 94.69 628 LYS A C 1
ATOM 4802 O O . LYS A 1 628 ? -0.312 -1.920 -32.146 1.00 94.69 628 LYS A O 1
ATOM 4807 N N . LYS A 1 629 ? -1.481 -0.730 -30.660 1.00 93.25 629 LYS A N 1
ATOM 4808 C CA . LYS A 1 629 ? -0.933 0.572 -31.073 1.00 93.25 629 LYS A CA 1
ATOM 4809 C C . LYS A 1 629 ? 0.547 0.735 -30.693 1.00 93.25 629 LYS A C 1
ATOM 4811 O O . LYS A 1 629 ? 1.265 1.440 -31.398 1.00 93.25 629 LYS A O 1
ATOM 4816 N N . GLN A 1 630 ? 0.995 0.099 -29.607 1.00 93.31 630 GLN A N 1
ATOM 4817 C CA . GLN A 1 630 ? 2.401 0.072 -29.179 1.00 93.31 630 GLN A CA 1
ATOM 4818 C C . GLN A 1 630 ? 3.212 -1.018 -29.902 1.00 93.31 630 GLN A C 1
ATOM 4820 O O . GLN A 1 630 ? 4.362 -0.781 -30.262 1.00 93.31 630 GLN A O 1
ATOM 4825 N N . LEU A 1 631 ? 2.602 -2.183 -30.144 1.00 95.00 631 LEU A N 1
ATOM 4826 C CA . LEU A 1 631 ? 3.195 -3.372 -30.762 1.00 95.00 631 LEU A CA 1
ATOM 4827 C C . LEU A 1 631 ? 2.332 -3.839 -31.955 1.00 95.00 631 LEU A C 1
ATOM 4829 O O . LEU A 1 631 ? 1.480 -4.720 -31.791 1.00 95.00 631 LEU A O 1
ATOM 4833 N N . PRO A 1 632 ? 2.503 -3.255 -33.159 1.00 94.81 632 PRO A N 1
ATOM 4834 C CA . PRO A 1 632 ? 1.635 -3.517 -34.312 1.00 94.81 632 PRO A CA 1
ATOM 4835 C C . PRO A 1 632 ? 1.636 -4.961 -34.833 1.00 94.81 632 PRO A C 1
ATOM 4837 O O . PRO A 1 632 ? 0.764 -5.317 -35.626 1.00 94.81 632 PRO A O 1
ATOM 4840 N N . GLU A 1 633 ? 2.598 -5.798 -34.431 1.00 95.75 633 GLU A N 1
ATOM 4841 C CA . GLU A 1 633 ? 2.608 -7.229 -34.751 1.00 95.75 633 GLU A CA 1
ATOM 4842 C C . GLU A 1 633 ? 1.665 -8.074 -33.878 1.00 95.75 633 GLU A C 1
ATOM 4844 O O . GLU A 1 633 ? 1.365 -9.216 -34.240 1.00 95.75 633 GLU A O 1
ATOM 4849 N N . VAL A 1 634 ? 1.211 -7.540 -32.738 1.00 97.81 634 VAL A N 1
ATOM 4850 C CA . VAL A 1 634 ? 0.292 -8.229 -31.826 1.00 97.81 634 VAL A CA 1
ATOM 4851 C C . VAL A 1 634 ? -1.094 -8.280 -32.458 1.00 97.81 634 VAL A C 1
ATOM 4853 O O . VAL A 1 634 ? -1.661 -7.251 -32.826 1.00 97.81 634 VAL A O 1
ATOM 4856 N N . LYS A 1 635 ? -1.669 -9.482 -32.552 1.00 98.38 635 LYS A N 1
ATOM 4857 C CA . LYS A 1 635 ? -3.049 -9.659 -33.026 1.00 98.38 635 LYS A CA 1
ATOM 4858 C C . LYS A 1 635 ? -4.012 -9.704 -31.851 1.00 98.38 635 LYS A C 1
ATOM 4860 O O . LYS A 1 635 ? -3.793 -10.465 -30.906 1.00 98.38 635 LYS A O 1
ATOM 4865 N N . THR A 1 636 ? -5.098 -8.947 -31.934 1.00 98.38 636 THR A N 1
ATOM 4866 C CA . THR A 1 636 ? -6.187 -9.045 -30.958 1.00 98.38 636 THR A CA 1
ATOM 4867 C C . THR A 1 636 ? -7.158 -10.158 -31.348 1.00 98.38 636 THR A C 1
ATOM 4869 O O . THR A 1 636 ? -7.390 -10.417 -32.533 1.00 98.38 636 THR A O 1
ATOM 4872 N N . MET A 1 637 ? -7.717 -10.851 -30.357 1.00 98.62 637 MET A N 1
ATOM 4873 C CA . MET A 1 637 ? -8.612 -11.989 -30.560 1.00 98.62 637 MET A CA 1
ATOM 4874 C C . MET A 1 637 ? -9.814 -11.927 -29.618 1.00 98.62 637 MET A C 1
ATOM 4876 O O . MET A 1 637 ? -9.674 -11.613 -28.435 1.00 98.62 637 MET A O 1
ATOM 4880 N N . ILE A 1 638 ? -10.994 -12.262 -30.136 1.00 98.44 638 ILE A N 1
ATOM 4881 C CA . ILE A 1 638 ? -12.229 -12.391 -29.353 1.00 98.44 638 ILE A CA 1
ATOM 4882 C C . ILE A 1 638 ? -13.199 -13.341 -30.067 1.00 98.44 638 ILE A C 1
ATOM 4884 O O . ILE A 1 638 ? -13.080 -13.568 -31.272 1.00 98.44 638 ILE A O 1
ATOM 4888 N N . SER A 1 639 ? -14.171 -13.895 -29.344 1.00 98.06 639 SER A N 1
ATOM 4889 C CA . SER A 1 639 ? -15.238 -14.730 -29.914 1.00 98.06 639 SER A CA 1
ATOM 4890 C C . SER A 1 639 ? -15.964 -14.047 -31.081 1.00 98.06 639 SER A C 1
ATOM 4892 O O . SER A 1 639 ? -16.351 -12.879 -30.986 1.00 98.06 639 SER A O 1
ATOM 4894 N N . GLU A 1 640 ? -16.226 -14.779 -32.167 1.00 97.56 640 GLU A N 1
ATOM 4895 C CA . GLU A 1 640 ? -17.069 -14.319 -33.278 1.00 97.56 640 GLU A CA 1
ATOM 4896 C C . GLU A 1 640 ? -18.452 -13.867 -32.781 1.00 97.56 640 GLU A C 1
ATOM 4898 O O . GLU A 1 640 ? -18.923 -12.793 -33.163 1.00 97.56 640 GLU A O 1
ATOM 4903 N N . ALA A 1 641 ? -19.037 -14.631 -31.849 1.00 96.81 641 ALA A N 1
ATOM 4904 C CA . ALA A 1 641 ? -20.361 -14.398 -31.272 1.00 96.81 641 ALA A CA 1
ATOM 4905 C C . ALA A 1 641 ? -20.449 -13.155 -30.363 1.00 96.81 641 ALA A C 1
ATOM 4907 O O . ALA A 1 641 ? -21.548 -12.721 -30.036 1.00 96.81 641 ALA A O 1
ATOM 4908 N N . SER A 1 642 ? -19.319 -12.548 -29.978 1.00 95.50 642 SER A N 1
ATOM 4909 C CA . SER A 1 642 ? -19.312 -11.312 -29.176 1.00 95.50 642 SER A CA 1
ATOM 4910 C C . SER A 1 642 ? -19.749 -10.060 -29.949 1.00 95.50 642 SER A C 1
ATOM 4912 O O . SER A 1 642 ? -19.990 -9.020 -29.341 1.00 95.50 642 SER A O 1
ATOM 4914 N N . GLY A 1 643 ? -19.766 -10.107 -31.287 1.00 94.31 643 GLY A N 1
ATOM 4915 C CA . GLY A 1 643 ? -19.940 -8.933 -32.153 1.00 94.31 643 GLY A CA 1
ATOM 4916 C C . GLY A 1 643 ? -18.707 -8.014 -32.231 1.00 94.31 643 GLY A C 1
ATOM 4917 O O . GLY A 1 643 ? -18.365 -7.560 -33.320 1.00 94.31 643 GLY A O 1
ATOM 4918 N N . ALA A 1 644 ? -17.977 -7.836 -31.128 1.00 96.06 644 ALA A N 1
ATOM 4919 C CA . ALA A 1 644 ? -16.839 -6.926 -30.963 1.00 96.06 644 ALA A CA 1
ATOM 4920 C C . ALA A 1 644 ? -15.677 -7.137 -31.953 1.00 96.06 644 ALA A C 1
ATOM 4922 O O . ALA A 1 644 ? -15.299 -8.272 -32.244 1.00 96.06 644 ALA A O 1
ATOM 4923 N N . ALA A 1 645 ? -15.093 -6.055 -32.471 1.00 95.00 645 ALA A N 1
ATOM 4924 C CA . ALA A 1 645 ? -13.985 -6.092 -33.425 1.00 95.00 645 ALA A CA 1
ATOM 4925 C C . ALA A 1 645 ? -12.686 -6.667 -32.822 1.00 95.00 645 ALA A C 1
ATOM 4927 O O . ALA A 1 645 ? -12.362 -6.420 -31.665 1.00 95.00 645 ALA A O 1
ATOM 4928 N N . ALA A 1 646 ? -11.930 -7.410 -33.635 1.00 97.00 646 ALA A N 1
ATOM 4929 C CA . ALA A 1 646 ? -10.594 -7.936 -33.336 1.00 97.00 646 ALA A CA 1
ATOM 4930 C C . ALA A 1 646 ? -9.907 -8.363 -34.650 1.00 97.00 646 ALA A C 1
ATOM 4932 O O . ALA A 1 646 ? -10.590 -8.502 -35.668 1.00 97.00 646 ALA A O 1
ATOM 4933 N N . ASP A 1 647 ? -8.592 -8.614 -34.644 1.00 97.94 647 ASP A N 1
ATOM 4934 C CA . ASP A 1 647 ? -7.887 -9.167 -35.820 1.00 97.94 647 ASP A CA 1
ATOM 4935 C C . ASP A 1 647 ? -8.315 -10.596 -36.159 1.00 97.94 647 ASP A C 1
ATOM 4937 O O . ASP A 1 647 ? -8.316 -10.988 -37.327 1.00 97.94 647 ASP A O 1
ATOM 4941 N N . VAL A 1 648 ? -8.653 -11.389 -35.138 1.00 98.25 648 VAL A N 1
ATOM 4942 C CA . VAL A 1 648 ? -9.101 -12.776 -35.291 1.00 98.25 648 VAL A CA 1
ATOM 4943 C C . VAL A 1 648 ? -10.393 -12.987 -34.509 1.00 98.25 648 VAL A C 1
ATOM 4945 O O . VAL A 1 648 ? -10.470 -12.705 -33.312 1.00 98.25 648 VAL A O 1
ATOM 4948 N N . LYS A 1 649 ? -11.413 -13.506 -35.197 1.00 98.25 649 LYS A N 1
ATOM 4949 C CA . LYS A 1 649 ? -12.677 -13.937 -34.597 1.00 98.25 649 LYS A CA 1
ATOM 4950 C C . LYS A 1 649 ? -12.622 -15.434 -34.312 1.00 98.25 649 LYS A C 1
ATOM 4952 O O . LYS A 1 649 ? -12.522 -16.222 -35.247 1.00 98.25 649 LYS A O 1
ATOM 4957 N N . LEU A 1 650 ? -12.680 -15.799 -33.036 1.00 98.44 650 LEU A N 1
ATOM 4958 C CA . LEU A 1 650 ? -12.558 -17.178 -32.561 1.00 98.44 650 LEU A CA 1
ATOM 4959 C C . LEU A 1 650 ? -13.908 -17.906 -32.562 1.00 98.44 650 LEU A C 1
ATOM 4961 O O . LEU A 1 650 ? -14.950 -17.312 -32.269 1.00 98.44 650 LEU A O 1
ATOM 4965 N N . LYS A 1 651 ? -13.877 -19.213 -32.816 1.00 98.44 651 LYS A N 1
ATOM 4966 C CA . LYS A 1 651 ? -15.004 -20.154 -32.743 1.00 98.44 651 LYS A CA 1
ATOM 4967 C C . LYS A 1 651 ? -14.718 -21.259 -31.716 1.00 98.44 651 LYS A C 1
ATOM 4969 O O . LYS A 1 651 ? -13.610 -21.392 -31.201 1.00 98.44 651 LYS A O 1
ATOM 4974 N N . ASP A 1 652 ? -15.744 -22.037 -31.374 1.00 98.06 652 ASP A N 1
ATOM 4975 C CA . ASP A 1 652 ? -15.610 -23.180 -30.460 1.00 98.06 652 ASP A CA 1
ATOM 4976 C C . ASP A 1 652 ? -14.663 -24.234 -31.057 1.00 98.06 652 ASP A C 1
ATOM 4978 O O . ASP A 1 652 ? -14.902 -24.725 -32.159 1.00 98.06 652 ASP A O 1
ATOM 4982 N N . GLY A 1 653 ? -13.602 -24.584 -30.330 1.00 97.31 653 GLY A N 1
ATOM 4983 C CA . GLY A 1 653 ? -12.588 -25.547 -30.760 1.00 97.31 653 GLY A CA 1
ATOM 4984 C C . GLY A 1 653 ? -11.345 -24.953 -31.432 1.00 97.31 653 GLY A C 1
ATOM 4985 O O . GLY A 1 653 ? -10.380 -25.700 -31.599 1.00 97.31 653 GLY A O 1
ATOM 4986 N N . ASP A 1 654 ? -11.325 -23.655 -31.763 1.00 98.56 654 ASP A N 1
ATOM 4987 C CA . ASP A 1 654 ? -10.143 -22.989 -32.335 1.00 98.56 654 ASP A CA 1
ATOM 4988 C C . ASP A 1 654 ? -8.936 -23.040 -31.379 1.00 98.56 654 ASP A C 1
ATOM 4990 O O . ASP A 1 654 ? -9.082 -23.119 -30.157 1.00 98.56 654 ASP A O 1
ATOM 4994 N N . THR A 1 655 ? -7.720 -22.964 -31.925 1.00 98.00 655 THR A N 1
ATOM 4995 C CA . THR A 1 655 ? -6.469 -23.041 -31.154 1.00 98.00 655 THR A CA 1
ATOM 4996 C C . THR A 1 655 ? -5.565 -21.835 -31.385 1.00 98.00 655 THR A C 1
ATOM 4998 O O . THR A 1 655 ? -5.237 -21.493 -32.519 1.00 98.00 655 THR A O 1
ATOM 5001 N N . ILE A 1 656 ? -5.116 -21.219 -30.291 1.00 98.38 656 ILE A N 1
ATOM 5002 C CA . ILE A 1 656 ? -4.187 -20.083 -30.282 1.00 98.38 656 ILE A CA 1
ATOM 5003 C C . ILE A 1 656 ? -2.794 -20.616 -29.922 1.00 98.38 656 ILE A C 1
ATOM 5005 O O . ILE A 1 656 ? -2.532 -20.900 -28.754 1.00 98.38 656 ILE A O 1
ATOM 5009 N N . GLU A 1 657 ? -1.926 -20.804 -30.917 1.00 98.19 657 GLU A N 1
ATOM 5010 C CA . GLU A 1 657 ? -0.623 -21.479 -30.774 1.00 98.19 657 GLU A CA 1
ATOM 5011 C C . GLU A 1 657 ? 0.524 -20.518 -30.418 1.00 98.19 657 GLU A C 1
ATOM 5013 O O . GLU A 1 657 ? 0.759 -19.525 -31.108 1.00 98.19 657 GLU A O 1
ATOM 5018 N N . PHE A 1 658 ? 1.285 -20.835 -29.369 1.00 97.19 658 PHE A N 1
ATOM 5019 C CA . PHE A 1 658 ? 2.448 -20.069 -28.918 1.00 97.19 658 PHE A CA 1
ATOM 5020 C C . PHE A 1 658 ? 3.569 -21.021 -28.464 1.00 97.19 658 PHE A C 1
ATOM 5022 O O . PHE A 1 658 ? 3.460 -21.757 -27.479 1.00 97.19 658 PHE A O 1
ATOM 5029 N N . GLY A 1 659 ? 4.667 -21.046 -29.220 1.00 95.62 659 GLY A N 1
ATOM 5030 C CA . GLY A 1 659 ? 5.718 -22.049 -29.063 1.00 95.62 659 GLY A CA 1
ATOM 5031 C C . GLY A 1 659 ? 5.198 -23.478 -29.216 1.00 95.62 659 GLY A C 1
ATOM 5032 O O . GLY A 1 659 ? 4.612 -23.827 -30.235 1.00 95.62 659 GLY A O 1
ATOM 5033 N N . LYS A 1 660 ? 5.422 -24.308 -28.190 1.00 95.38 660 LYS A N 1
ATOM 5034 C CA . LYS A 1 660 ? 4.918 -25.694 -28.128 1.00 95.38 660 LYS A CA 1
ATOM 5035 C C . LYS A 1 660 ? 3.551 -25.824 -27.436 1.00 95.38 660 LYS A C 1
ATOM 5037 O O . LYS A 1 660 ? 3.064 -26.941 -27.267 1.00 95.38 660 LYS A O 1
ATOM 5042 N N . TYR A 1 661 ? 2.957 -24.712 -27.006 1.00 98.19 661 TYR A N 1
ATOM 5043 C CA . TYR A 1 661 ? 1.686 -24.665 -26.286 1.00 98.19 661 TYR A CA 1
ATOM 5044 C C . TYR A 1 661 ? 0.573 -24.078 -27.151 1.00 98.19 661 TYR A C 1
ATOM 5046 O O . TYR A 1 661 ? 0.819 -23.361 -28.119 1.00 98.19 661 TYR A O 1
ATOM 5054 N N . ALA A 1 662 ? -0.671 -24.366 -26.781 1.00 98.25 662 ALA A N 1
ATOM 5055 C CA . ALA A 1 662 ? -1.838 -23.742 -27.380 1.00 98.25 662 ALA A CA 1
ATOM 5056 C C . ALA A 1 662 ? -2.923 -23.475 -26.334 1.00 98.25 662 ALA A C 1
ATOM 5058 O O . ALA A 1 662 ? -3.116 -24.267 -25.409 1.00 98.25 662 ALA A O 1
ATOM 5059 N N . LEU A 1 663 ? -3.673 -22.389 -26.509 1.00 98.69 663 LEU A N 1
ATOM 5060 C CA . LEU A 1 663 ? -4.961 -22.210 -25.846 1.00 98.69 663 LEU A CA 1
ATOM 5061 C C . LEU A 1 663 ? -6.058 -22.742 -26.763 1.00 98.69 663 LEU A C 1
ATOM 5063 O O . LEU A 1 663 ? -6.272 -22.206 -27.848 1.00 98.69 663 LEU A O 1
ATOM 5067 N N . GLN A 1 664 ? -6.760 -23.783 -26.325 1.00 98.56 664 GLN A N 1
ATOM 5068 C CA . GLN A 1 664 ? -7.975 -24.246 -26.982 1.00 98.56 664 GLN A CA 1
ATOM 5069 C C . GLN A 1 664 ? -9.142 -23.357 -26.542 1.00 98.56 664 GLN A C 1
ATOM 5071 O O . GLN A 1 664 ? -9.478 -23.326 -25.354 1.00 98.56 664 GLN A O 1
ATOM 5076 N N . ALA A 1 665 ? -9.749 -22.646 -27.489 1.00 98.62 665 ALA A N 1
ATOM 5077 C CA . ALA A 1 665 ? -10.945 -21.847 -27.281 1.00 98.62 665 ALA A CA 1
ATOM 5078 C C . ALA A 1 665 ? -12.159 -22.762 -27.082 1.00 98.62 665 ALA A C 1
ATOM 5080 O O . ALA A 1 665 ? -12.435 -23.656 -27.883 1.00 98.62 665 ALA A O 1
ATOM 5081 N N . VAL A 1 666 ? -12.891 -22.538 -25.997 1.00 98.50 666 VAL A N 1
ATOM 5082 C CA . VAL A 1 666 ? -14.087 -23.292 -25.629 1.00 98.50 666 VAL A CA 1
ATOM 5083 C C . VAL A 1 666 ? -15.211 -22.289 -25.431 1.00 98.50 666 VAL A C 1
ATOM 5085 O O . VAL A 1 666 ? -15.211 -21.542 -24.458 1.00 98.50 666 VAL A O 1
ATOM 5088 N N . ALA A 1 667 ? -16.176 -22.257 -26.347 1.00 98.38 667 ALA A N 1
ATOM 5089 C CA . ALA A 1 667 ? -17.321 -21.360 -26.256 1.00 98.38 667 ALA A CA 1
ATOM 5090 C C . ALA A 1 667 ? -18.194 -21.740 -25.055 1.00 98.38 667 ALA A C 1
ATOM 5092 O O . ALA A 1 667 ? -18.718 -22.860 -24.982 1.00 98.38 667 ALA A O 1
ATOM 5093 N N . THR A 1 668 ? -18.364 -20.791 -24.140 1.00 98.00 668 THR A N 1
ATOM 5094 C CA . THR A 1 668 ? -19.107 -20.922 -22.885 1.00 98.00 668 THR A CA 1
ATOM 5095 C C . THR A 1 668 ? -20.161 -19.820 -22.719 1.00 98.00 668 THR A C 1
ATOM 5097 O O . THR A 1 668 ? -20.169 -19.103 -21.716 1.00 98.00 668 THR A O 1
ATOM 5100 N N . PRO A 1 669 ? -21.079 -19.666 -23.692 1.00 96.88 669 PRO A N 1
ATOM 5101 C CA . PRO A 1 669 ? -22.101 -18.628 -23.651 1.00 96.88 669 PRO A CA 1
ATOM 5102 C C . PRO A 1 669 ? -23.040 -18.794 -22.450 1.00 96.88 669 PRO A C 1
ATOM 5104 O O . PRO A 1 669 ? -23.427 -19.910 -22.099 1.00 96.88 669 PRO A O 1
ATOM 5107 N N . GLY A 1 670 ? -23.446 -17.673 -21.858 1.00 95.88 670 GLY A N 1
ATOM 5108 C CA . GLY A 1 670 ? -24.400 -17.644 -20.746 1.00 95.88 670 GLY A CA 1
ATOM 5109 C C . GLY A 1 670 ? -24.203 -16.467 -19.792 1.00 95.88 670 GLY A C 1
ATOM 5110 O O . GLY A 1 670 ? -25.187 -15.904 -19.331 1.00 95.88 670 GLY A O 1
ATOM 5111 N N . HIS A 1 671 ? -22.962 -16.035 -19.542 1.00 96.50 671 HIS A N 1
ATOM 5112 C CA . HIS A 1 671 ? -22.715 -14.709 -18.955 1.00 96.50 671 HIS A CA 1
ATOM 5113 C C . HIS A 1 671 ? -22.938 -13.618 -20.020 1.00 96.50 671 HIS A C 1
ATOM 5115 O O . HIS A 1 671 ? -23.754 -12.719 -19.837 1.00 96.50 671 HIS A O 1
ATOM 5121 N N . THR A 1 672 ? -22.322 -13.795 -21.192 1.00 96.69 672 THR A N 1
ATOM 5122 C CA . THR A 1 672 ? -22.695 -13.152 -22.463 1.00 96.69 672 THR A CA 1
ATOM 5123 C C . THR A 1 672 ? -22.772 -14.218 -23.563 1.00 96.69 672 THR A C 1
ATOM 5125 O O . THR A 1 672 ? -22.311 -15.347 -23.361 1.00 96.69 672 THR A O 1
ATOM 5128 N N . ASP A 1 673 ? -23.300 -13.882 -24.743 1.00 95.69 673 ASP A N 1
ATOM 5129 C CA . ASP A 1 673 ? -23.245 -14.764 -25.924 1.00 95.69 673 ASP A CA 1
ATOM 5130 C C . ASP A 1 673 ? -21.809 -14.988 -26.433 1.00 95.69 673 ASP A C 1
ATOM 5132 O O . ASP A 1 673 ? -21.498 -16.027 -27.017 1.00 95.69 673 ASP A O 1
ATOM 5136 N N . GLY A 1 674 ? -20.923 -14.018 -26.190 1.00 96.31 674 GLY A N 1
ATOM 5137 C CA . GLY A 1 674 ? -19.532 -14.036 -26.632 1.00 96.31 674 GLY A CA 1
ATOM 5138 C C . GLY A 1 674 ? -18.567 -14.795 -25.720 1.00 96.31 674 GLY A C 1
ATOM 5139 O O . GLY A 1 674 ? -17.399 -14.894 -26.081 1.00 96.31 674 GLY A O 1
ATOM 5140 N N . CYS A 1 675 ? -19.007 -15.305 -24.565 1.00 98.00 675 CYS A N 1
ATOM 5141 C CA . CYS A 1 675 ? -18.108 -15.898 -23.572 1.00 98.00 675 CYS A CA 1
ATOM 5142 C C . CYS A 1 675 ? -17.331 -17.118 -24.087 1.00 98.00 675 CYS A C 1
ATOM 5144 O O . CYS A 1 675 ? -17.889 -18.044 -24.685 1.00 98.00 675 CYS A O 1
ATOM 5146 N N . MET A 1 676 ? -16.034 -17.127 -23.785 1.00 98.38 676 MET A N 1
ATOM 5147 C CA . MET A 1 676 ? -15.107 -18.226 -24.015 1.00 98.38 676 MET A CA 1
ATOM 5148 C C . MET A 1 676 ? -14.265 -18.512 -22.775 1.00 98.38 676 MET A C 1
ATOM 5150 O O . MET A 1 676 ? -13.791 -17.601 -22.097 1.00 98.38 676 MET A O 1
ATOM 5154 N N . CYS A 1 677 ? -14.008 -19.796 -22.550 1.00 98.69 677 CYS A N 1
ATOM 5155 C CA . CYS A 1 677 ? -12.928 -20.281 -21.708 1.00 98.69 677 CYS A CA 1
ATOM 5156 C C . CYS A 1 677 ? -11.747 -20.716 -22.587 1.00 98.69 677 CYS A C 1
ATOM 5158 O O . CYS A 1 677 ? -11.940 -21.243 -23.683 1.00 98.69 677 CYS A O 1
ATOM 5160 N N . PHE A 1 678 ? -10.524 -20.579 -22.083 1.00 98.81 678 PHE A N 1
ATOM 5161 C CA . PHE A 1 678 ? -9.304 -21.010 -22.763 1.00 98.81 678 PHE A CA 1
ATOM 5162 C C . PHE A 1 678 ? -8.643 -22.144 -21.986 1.00 98.81 678 PHE A C 1
ATOM 5164 O O . PHE A 1 678 ? -8.218 -21.956 -20.847 1.00 98.81 678 PHE A O 1
ATOM 5171 N N . VAL A 1 679 ? -8.563 -23.336 -22.579 1.00 98.69 679 VAL A N 1
ATOM 5172 C CA . VAL A 1 679 ? -7.922 -24.506 -21.958 1.00 98.69 679 VAL A CA 1
ATOM 5173 C C . VAL A 1 679 ? -6.487 -24.616 -22.457 1.00 98.69 679 VAL A C 1
ATOM 5175 O O . VAL A 1 679 ? -6.261 -24.727 -23.662 1.00 98.69 679 VAL A O 1
ATOM 5178 N N . LEU A 1 680 ? -5.517 -24.621 -21.543 1.00 98.44 680 LEU A N 1
ATOM 5179 C CA . LEU A 1 680 ? -4.107 -24.761 -21.897 1.00 98.44 680 LEU A CA 1
ATOM 5180 C C . LEU A 1 680 ? -3.795 -26.199 -22.341 1.00 98.44 680 LEU A C 1
ATOM 5182 O O . LEU A 1 680 ? -4.131 -27.171 -21.659 1.00 98.44 680 LEU A O 1
ATOM 5186 N N . ARG A 1 681 ? -3.137 -26.326 -23.494 1.00 97.44 681 ARG A N 1
ATOM 5187 C CA . ARG A 1 681 ? -2.708 -27.580 -24.127 1.00 97.44 681 ARG A CA 1
ATOM 5188 C C . ARG A 1 681 ? -1.225 -27.511 -24.497 1.00 97.44 681 ARG A C 1
ATOM 5190 O O . ARG A 1 681 ? -0.692 -26.434 -24.746 1.00 97.44 681 ARG A O 1
ATOM 5197 N N . GLY A 1 682 ? -0.582 -28.673 -24.575 1.00 94.00 682 GLY A N 1
ATOM 5198 C CA . GLY A 1 682 ? 0.802 -28.843 -25.026 1.00 94.00 682 GLY A CA 1
ATOM 5199 C C . GLY A 1 682 ? 1.559 -29.894 -24.203 1.00 94.00 682 GLY A C 1
ATOM 5200 O O . GLY A 1 682 ? 1.017 -30.398 -23.214 1.00 94.00 682 GLY A O 1
ATOM 5201 N N . PRO A 1 683 ? 2.793 -30.247 -24.599 1.00 88.50 683 PRO A N 1
ATOM 5202 C CA . PRO A 1 683 ? 3.626 -31.199 -23.876 1.00 88.50 683 PRO A CA 1
ATOM 5203 C C . PRO A 1 683 ? 4.050 -30.606 -22.528 1.00 88.50 683 PRO A C 1
ATOM 5205 O O . PRO A 1 683 ? 4.500 -29.460 -22.452 1.00 88.50 683 PRO A O 1
ATOM 5208 N N . ASP A 1 684 ? 3.870 -31.387 -21.464 1.00 88.38 684 ASP A N 1
ATOM 5209 C CA . ASP A 1 684 ? 4.167 -31.008 -20.074 1.00 88.38 684 ASP A CA 1
ATOM 5210 C C . ASP A 1 684 ? 3.418 -29.751 -19.580 1.00 88.38 684 ASP A C 1
ATOM 5212 O O . ASP A 1 684 ? 3.787 -29.138 -18.578 1.00 88.38 684 ASP A O 1
ATOM 5216 N N . ALA A 1 685 ? 2.344 -29.350 -20.273 1.00 88.44 685 ALA A N 1
ATOM 5217 C CA . ALA A 1 685 ? 1.518 -28.220 -19.869 1.00 88.44 685 ALA A CA 1
ATOM 5218 C C . ALA A 1 685 ? 0.788 -28.522 -18.543 1.00 88.44 685 ALA A C 1
ATOM 5220 O O . ALA A 1 685 ? 0.181 -29.591 -18.407 1.00 88.44 685 ALA A O 1
ATOM 5221 N N . PRO A 1 686 ? 0.762 -27.587 -17.573 1.00 91.38 686 PRO A N 1
ATOM 5222 C CA . PRO A 1 686 ? -0.088 -27.734 -16.402 1.00 91.38 686 PRO A CA 1
ATOM 5223 C C . PRO A 1 686 ? -1.558 -27.723 -16.835 1.00 91.38 686 PRO A C 1
ATOM 5225 O O . PRO A 1 686 ? -1.964 -26.936 -17.692 1.00 91.38 686 PRO A O 1
ATOM 5228 N N . LYS A 1 687 ? -2.382 -28.571 -16.212 1.00 96.56 687 LYS A N 1
ATOM 5229 C CA . LYS A 1 687 ? -3.832 -28.579 -16.442 1.00 96.56 687 LYS A CA 1
ATOM 5230 C C . LYS A 1 687 ? -4.426 -27.263 -15.936 1.00 96.56 687 LYS A C 1
ATOM 5232 O O . LYS A 1 687 ? -4.608 -27.088 -14.731 1.00 96.56 687 LYS A O 1
ATOM 5237 N N . ALA A 1 688 ? -4.718 -26.349 -16.854 1.00 98.25 688 ALA A N 1
ATOM 5238 C CA . ALA A 1 688 ? -5.230 -25.018 -16.564 1.00 98.25 688 ALA A CA 1
ATOM 5239 C C . ALA A 1 688 ? -6.365 -24.644 -17.526 1.00 98.25 688 ALA A C 1
ATOM 5241 O O . ALA A 1 688 ? -6.307 -24.946 -18.721 1.00 98.25 688 ALA A O 1
ATOM 5242 N N . VAL A 1 689 ? -7.379 -23.958 -17.001 1.00 98.69 689 VAL A N 1
ATOM 5243 C CA . VAL A 1 689 ? -8.427 -23.299 -17.781 1.00 98.69 689 VAL A CA 1
ATOM 5244 C C . VAL A 1 689 ? -8.642 -21.874 -17.272 1.00 98.69 689 VAL A C 1
ATOM 5246 O O . VAL A 1 689 ? -8.826 -21.650 -16.075 1.00 98.69 689 VAL A O 1
ATOM 5249 N N . PHE A 1 690 ? -8.623 -20.921 -18.197 1.00 98.75 690 PHE A N 1
ATOM 5250 C CA . PHE A 1 690 ? -8.936 -19.512 -17.970 1.00 98.75 690 PHE A CA 1
ATOM 5251 C C . PHE A 1 690 ? -10.401 -19.314 -18.331 1.00 98.75 690 PHE A C 1
ATOM 5253 O O . PHE A 1 690 ? -10.808 -19.657 -19.438 1.00 98.75 690 PHE A O 1
ATOM 5260 N N . THR A 1 691 ? -11.213 -18.870 -17.378 1.00 98.56 691 THR A N 1
ATOM 5261 C CA . THR A 1 691 ? -12.680 -19.009 -17.456 1.00 98.56 691 THR A CA 1
ATOM 5262 C C . THR A 1 691 ? -13.440 -17.701 -17.644 1.00 98.56 691 THR A C 1
ATOM 5264 O O . THR A 1 691 ? -14.646 -17.743 -17.915 1.00 98.56 691 THR A O 1
ATOM 5267 N N . GLY A 1 692 ? -12.752 -16.559 -17.515 1.00 97.62 692 GLY A N 1
ATOM 5268 C CA . GLY A 1 692 ? -13.386 -15.243 -17.456 1.00 97.62 692 GLY A CA 1
ATOM 5269 C C . GLY A 1 692 ? -14.552 -15.266 -16.467 1.00 97.62 692 GLY A C 1
ATOM 5270 O O . GLY A 1 692 ? -14.469 -15.893 -15.405 1.00 97.62 692 GLY A O 1
ATOM 5271 N N . ASP A 1 693 ? -15.679 -14.701 -16.878 1.00 96.69 693 ASP A N 1
ATOM 5272 C CA . ASP A 1 693 ? -16.898 -14.666 -16.069 1.00 96.69 693 ASP A CA 1
ATOM 5273 C C . ASP A 1 693 ? -17.816 -15.883 -16.245 1.00 96.69 693 ASP A C 1
ATOM 5275 O O . ASP A 1 693 ? -18.888 -15.965 -15.646 1.00 96.69 693 ASP A O 1
ATOM 5279 N N . THR A 1 694 ? -17.388 -16.909 -16.984 1.00 97.62 694 THR A N 1
ATOM 5280 C CA . THR A 1 694 ? -18.140 -18.173 -17.054 1.00 97.62 694 THR A CA 1
ATOM 5281 C C . THR A 1 694 ? -18.204 -18.853 -15.680 1.00 97.62 694 THR A C 1
ATOM 5283 O O . THR A 1 694 ? -19.255 -19.334 -15.250 1.00 97.62 694 THR A O 1
ATOM 5286 N N . LEU A 1 695 ? -17.072 -18.908 -14.974 1.00 98.00 695 LEU A N 1
ATOM 5287 C CA . LEU A 1 695 ? -16.926 -19.608 -13.701 1.00 98.00 695 LEU A CA 1
ATOM 5288 C C . LEU A 1 695 ? -16.004 -18.808 -12.782 1.00 98.00 695 LEU A C 1
ATOM 5290 O O . LEU A 1 695 ? -14.865 -18.524 -13.129 1.00 98.00 695 LEU A O 1
ATOM 5294 N N . LEU A 1 696 ? -16.492 -18.474 -11.588 1.00 97.75 696 LEU A N 1
ATOM 5295 C CA . LEU A 1 696 ? -15.728 -17.752 -10.568 1.00 97.75 696 LEU A CA 1
ATOM 5296 C C . LEU A 1 696 ? -15.539 -18.655 -9.345 1.00 97.75 696 LEU A C 1
ATOM 5298 O O . LEU A 1 696 ? -16.315 -19.590 -9.135 1.00 97.75 696 LEU A O 1
ATOM 5302 N N . ILE A 1 697 ? -14.548 -18.373 -8.497 1.00 95.88 697 ILE A N 1
ATOM 5303 C CA . ILE A 1 697 ? -14.259 -19.231 -7.338 1.00 95.88 697 ILE A CA 1
ATOM 5304 C C . ILE A 1 697 ? -15.447 -19.194 -6.362 1.00 95.88 697 ILE A C 1
ATOM 5306 O O . ILE A 1 697 ? -15.759 -18.168 -5.752 1.00 95.88 697 ILE A O 1
ATOM 5310 N N . ARG A 1 698 ? -16.133 -20.324 -6.181 1.00 95.19 698 ARG A N 1
ATOM 5311 C CA . ARG A 1 698 ? -17.413 -20.437 -5.461 1.00 95.19 698 ARG A CA 1
ATOM 5312 C C . ARG A 1 698 ? -18.496 -19.467 -5.982 1.00 95.19 698 ARG A C 1
ATOM 5314 O O . ARG A 1 698 ? -19.298 -18.957 -5.196 1.00 95.19 698 ARG A O 1
ATOM 5321 N N . GLY A 1 699 ? -18.513 -19.194 -7.285 1.00 95.00 699 GLY A N 1
ATOM 5322 C CA . GLY A 1 699 ? -19.498 -18.341 -7.953 1.00 95.00 699 GLY A CA 1
ATOM 5323 C C . GLY A 1 699 ? -19.534 -18.521 -9.474 1.00 95.00 699 GLY A C 1
ATOM 5324 O O . GLY A 1 699 ? -19.113 -19.540 -10.010 1.00 95.00 699 GLY A O 1
ATOM 5325 N N . CYS A 1 700 ? -20.066 -17.521 -10.164 1.00 96.06 700 CYS A N 1
ATOM 5326 C CA . CYS A 1 700 ? -20.082 -17.378 -11.624 1.00 96.06 700 CYS A CA 1
ATOM 5327 C C . CYS A 1 700 ? -20.381 -15.906 -11.968 1.00 96.06 700 CYS A C 1
ATOM 5329 O O . CYS A 1 700 ? -20.822 -15.152 -11.086 1.00 96.06 700 CYS A O 1
ATOM 5331 N N . GLY A 1 701 ? -20.170 -15.505 -13.219 1.00 93.75 701 GLY A N 1
ATOM 5332 C CA . GLY A 1 701 ? -20.654 -14.232 -13.744 1.00 93.75 701 GLY A CA 1
ATOM 5333 C C . GLY A 1 701 ? -22.177 -14.139 -13.654 1.00 93.75 701 GLY A C 1
ATOM 5334 O O . GLY A 1 701 ? -22.893 -15.143 -13.609 1.00 93.75 701 GLY A O 1
ATOM 5335 N N . ARG A 1 702 ? -22.674 -12.907 -13.567 1.00 93.25 702 ARG A N 1
ATOM 5336 C CA . ARG A 1 702 ? -24.112 -12.589 -13.530 1.00 93.25 702 ARG A CA 1
ATOM 5337 C C . ARG A 1 702 ? -24.746 -12.708 -14.920 1.00 93.25 702 ARG A C 1
ATOM 5339 O O . ARG A 1 702 ? -24.032 -12.761 -15.909 1.00 93.25 702 ARG A O 1
ATOM 5346 N N . THR A 1 703 ? -26.070 -12.790 -15.014 1.00 94.75 703 THR A N 1
ATOM 5347 C CA . THR A 1 703 ? -26.761 -13.107 -16.285 1.00 94.75 703 THR A CA 1
ATOM 5348 C C . THR A 1 703 ? -27.979 -12.214 -16.536 1.00 94.75 703 THR A C 1
ATOM 5350 O O . THR A 1 703 ? -28.943 -12.644 -17.158 1.00 94.75 703 THR A O 1
ATOM 5353 N N . ASP A 1 704 ? -27.983 -11.007 -15.974 1.00 88.81 704 ASP A N 1
ATOM 5354 C CA . ASP A 1 704 ? -29.126 -10.085 -15.947 1.00 88.81 704 ASP A CA 1
ATOM 5355 C C . ASP A 1 704 ? -29.005 -8.897 -16.924 1.00 88.81 704 ASP A C 1
ATOM 5357 O O . ASP A 1 704 ? -29.936 -8.102 -17.038 1.00 88.81 704 ASP A O 1
ATOM 5361 N N . PHE A 1 705 ? -27.891 -8.787 -17.656 1.00 86.44 705 PHE A N 1
ATOM 5362 C CA . PHE A 1 705 ? -27.654 -7.762 -18.680 1.00 86.44 705 PHE A CA 1
ATOM 5363 C C . PHE A 1 705 ? -26.961 -8.331 -19.933 1.00 86.44 705 PHE A C 1
ATOM 5365 O O . PHE A 1 705 ? -26.693 -9.529 -20.015 1.00 86.44 705 PHE A O 1
ATOM 5372 N N . GLN A 1 706 ? -26.679 -7.464 -20.918 1.00 83.75 706 GLN A N 1
ATOM 5373 C CA . GLN A 1 706 ? -26.130 -7.812 -22.239 1.00 83.75 706 GLN A CA 1
ATOM 5374 C C . GLN A 1 706 ? -26.953 -8.915 -22.931 1.00 83.75 706 GLN A C 1
ATOM 5376 O O . GLN A 1 706 ? -28.019 -8.619 -23.465 1.00 83.75 706 GLN A O 1
ATOM 5381 N N . GLN A 1 707 ? -26.469 -10.161 -22.932 1.00 93.00 707 GLN A N 1
ATOM 5382 C CA . GLN A 1 707 ? -27.145 -11.340 -23.495 1.00 93.00 707 GLN A CA 1
ATOM 5383 C C . GLN A 1 707 ? -27.121 -12.522 -22.505 1.00 93.00 707 GLN A C 1
ATOM 5385 O O . GLN A 1 707 ? -26.965 -13.679 -22.897 1.00 93.00 707 GLN A O 1
ATOM 5390 N N . GLY A 1 708 ? -27.186 -12.228 -21.204 1.00 93.06 708 GLY A N 1
ATOM 5391 C CA . GLY A 1 708 ? -27.097 -13.233 -20.149 1.00 93.06 708 GLY A CA 1
ATOM 5392 C C . GLY A 1 708 ? -28.243 -14.253 -20.162 1.00 93.06 708 GLY A C 1
ATOM 5393 O O . GLY A 1 708 ? -29.415 -13.906 -20.293 1.00 93.06 708 GLY A O 1
ATOM 5394 N N . ASP A 1 709 ? -27.897 -15.526 -19.966 1.00 97.56 709 ASP A N 1
ATOM 5395 C CA . ASP A 1 709 ? -28.818 -16.654 -19.825 1.00 97.56 709 ASP A CA 1
ATOM 5396 C C . ASP A 1 709 ? -28.279 -17.642 -18.771 1.00 97.56 709 ASP A C 1
ATOM 5398 O O . ASP A 1 709 ? -27.327 -18.394 -19.003 1.00 97.56 709 ASP A O 1
ATOM 5402 N N . ALA A 1 710 ? -28.928 -17.674 -17.601 1.00 97.31 710 ALA A N 1
ATOM 5403 C CA . ALA A 1 710 ? -28.590 -18.586 -16.508 1.00 97.31 710 ALA A CA 1
ATOM 5404 C C . ALA A 1 710 ? -28.804 -20.073 -16.858 1.00 97.31 710 ALA A C 1
ATOM 5406 O O . ALA A 1 710 ? -28.056 -20.933 -16.393 1.00 97.31 710 ALA A O 1
ATOM 5407 N N . SER A 1 711 ? -29.805 -20.400 -17.679 1.00 97.75 711 SER A N 1
ATOM 5408 C CA . SER A 1 711 ? -30.075 -21.775 -18.114 1.00 97.75 711 SER A CA 1
ATOM 5409 C C . SER A 1 711 ? -28.910 -22.302 -18.952 1.00 97.75 711 SER A C 1
ATOM 5411 O O . SER A 1 711 ? -28.407 -23.402 -18.705 1.00 97.75 711 SER A O 1
ATOM 5413 N N . ARG A 1 712 ? -28.435 -21.477 -19.890 1.00 97.50 712 ARG A N 1
ATOM 5414 C CA . ARG A 1 712 ? -27.313 -21.783 -20.786 1.00 97.50 712 ARG A CA 1
ATOM 5415 C C . ARG A 1 712 ? -25.966 -21.780 -20.061 1.00 97.50 712 ARG A C 1
ATOM 5417 O O . ARG A 1 712 ? -25.168 -22.689 -20.282 1.00 97.50 712 ARG A O 1
ATOM 5424 N N . LEU A 1 713 ? -25.752 -20.834 -19.140 1.00 98.12 713 LEU A N 1
ATOM 5425 C CA . LEU A 1 713 ? -24.555 -20.785 -18.292 1.00 98.12 713 LEU A CA 1
ATOM 5426 C C . LEU A 1 713 ? -24.410 -22.058 -17.446 1.00 98.12 713 LEU A C 1
ATOM 5428 O O . LEU A 1 713 ? -23.330 -22.648 -17.393 1.00 98.12 713 LEU A O 1
ATOM 5432 N N . TYR A 1 714 ? -25.502 -22.511 -16.819 1.00 98.44 714 TYR A N 1
ATOM 5433 C CA . TYR A 1 714 ? -25.509 -23.750 -16.041 1.00 98.44 714 TYR A CA 1
ATOM 5434 C C . TYR A 1 714 ? -25.132 -24.958 -16.900 1.00 98.44 714 TYR A C 1
ATOM 5436 O O . TYR A 1 714 ? -24.239 -25.723 -16.524 1.00 98.44 714 TYR A O 1
ATOM 5444 N N . ASP A 1 715 ? -25.787 -25.111 -18.056 1.00 98.12 715 ASP A N 1
ATOM 5445 C CA . ASP A 1 715 ? -25.546 -26.226 -18.972 1.00 98.12 715 ASP A CA 1
ATOM 5446 C C . ASP A 1 715 ? -24.093 -26.255 -19.443 1.00 98.12 715 ASP A C 1
ATOM 5448 O O . ASP A 1 715 ? -23.447 -27.299 -19.373 1.00 98.12 715 ASP A O 1
ATOM 5452 N N . VAL A 1 716 ? -23.548 -25.118 -19.886 1.00 97.44 716 VAL A N 1
ATOM 5453 C CA . VAL A 1 716 ? -22.218 -25.095 -20.502 1.00 97.44 716 VAL A CA 1
ATOM 5454 C C . VAL A 1 716 ? -21.095 -25.297 -19.483 1.00 97.44 716 VAL A C 1
ATOM 5456 O O . VAL A 1 716 ? -20.118 -25.985 -19.787 1.00 97.44 716 VAL A O 1
ATOM 5459 N N . VAL A 1 717 ? -21.250 -24.809 -18.245 1.00 98.19 717 VAL A N 1
ATOM 5460 C CA . VAL A 1 717 ? -20.310 -25.124 -17.155 1.00 98.19 717 VAL A CA 1
ATOM 5461 C C . VAL A 1 717 ? -20.314 -26.625 -16.863 1.00 98.19 717 VAL A C 1
ATOM 5463 O O . VAL A 1 717 ? -19.244 -27.234 -16.806 1.00 98.19 717 VAL A O 1
ATOM 5466 N N . HIS A 1 718 ? -21.492 -27.247 -16.755 1.00 98.25 718 HIS A N 1
ATOM 5467 C CA . HIS A 1 718 ? -21.606 -28.680 -16.472 1.00 98.25 718 HIS A CA 1
ATOM 5468 C C . HIS A 1 718 ? -21.115 -29.568 -17.624 1.00 98.25 718 HIS A C 1
ATOM 5470 O O . HIS A 1 718 ? -20.474 -30.587 -17.376 1.00 98.25 718 HIS A O 1
ATOM 5476 N N . GLN A 1 719 ? -21.381 -29.182 -18.874 1.00 97.56 719 GLN A N 1
ATOM 5477 C CA . GLN A 1 719 ? -21.064 -29.977 -20.065 1.00 97.56 719 GLN A CA 1
ATOM 5478 C C . GLN A 1 719 ? -19.622 -29.791 -20.563 1.00 97.56 719 GLN A C 1
ATOM 5480 O O . GLN A 1 719 ? -19.065 -30.727 -21.141 1.00 97.56 719 GLN A O 1
ATOM 5485 N N . LYS A 1 720 ? -19.000 -28.619 -20.352 1.00 97.12 720 LYS A N 1
ATOM 5486 C CA . LYS A 1 720 ? -17.662 -28.302 -20.893 1.00 97.12 720 LYS A CA 1
ATOM 5487 C C . LYS A 1 720 ? -16.570 -28.073 -19.846 1.00 97.12 720 LYS A C 1
ATOM 5489 O O . LYS A 1 720 ? -15.423 -28.424 -20.103 1.00 97.12 720 LYS A O 1
ATOM 5494 N N . ILE A 1 721 ? -16.884 -27.479 -18.691 1.00 97.69 721 ILE A N 1
ATOM 5495 C CA . ILE A 1 721 ? -15.866 -27.111 -17.686 1.00 97.69 721 ILE A CA 1
ATOM 5496 C C . ILE A 1 721 ? -15.753 -28.178 -16.597 1.00 97.69 721 ILE A C 1
ATOM 5498 O O . ILE A 1 721 ? -14.655 -28.627 -16.280 1.00 97.69 721 ILE A O 1
ATOM 5502 N N . PHE A 1 722 ? -16.876 -28.672 -16.075 1.00 98.12 722 PHE A N 1
ATOM 5503 C CA . PHE A 1 722 ? -16.890 -29.772 -15.104 1.00 98.12 722 PHE A CA 1
ATOM 5504 C C . PHE A 1 722 ? -16.589 -31.152 -15.726 1.00 98.12 722 PHE A C 1
ATOM 5506 O O . PHE A 1 722 ? -16.379 -32.121 -14.994 1.00 98.12 722 PHE A O 1
ATOM 5513 N N . THR A 1 723 ? -16.496 -31.254 -17.053 1.00 97.56 723 THR A N 1
ATOM 5514 C CA . THR A 1 723 ? -15.992 -32.448 -17.758 1.00 97.56 723 THR A CA 1
ATOM 5515 C C . THR A 1 723 ? -14.466 -32.476 -17.903 1.00 97.56 723 THR A C 1
ATOM 5517 O O . THR A 1 723 ? -13.914 -33.508 -18.284 1.00 97.56 723 THR A O 1
ATOM 5520 N N . LEU A 1 724 ? -13.763 -31.391 -17.557 1.00 97.69 724 LEU A N 1
ATOM 5521 C CA . LEU A 1 724 ? -12.300 -31.379 -17.468 1.00 97.69 724 LEU A CA 1
ATOM 5522 C C . LEU A 1 724 ? -11.811 -32.245 -16.280 1.00 97.69 724 LEU A C 1
ATOM 5524 O O . LEU A 1 724 ? -12.565 -32.466 -15.326 1.00 97.69 724 LEU A O 1
ATOM 5528 N N . PRO A 1 725 ? -10.550 -32.730 -16.301 1.00 98.06 725 PRO A N 1
ATOM 5529 C CA . PRO A 1 725 ? -9.963 -33.471 -15.183 1.00 98.06 725 PRO A CA 1
ATOM 5530 C C . PRO A 1 725 ? -10.081 -32.712 -13.859 1.00 98.06 725 PRO A C 1
ATOM 5532 O O . PRO A 1 725 ? -9.921 -31.493 -13.826 1.00 98.06 725 PRO A O 1
ATOM 5535 N N . GLU A 1 726 ? -10.334 -33.423 -12.762 1.00 96.88 726 GLU A N 1
ATOM 5536 C CA . GLU A 1 726 ? -10.677 -32.797 -11.476 1.00 96.88 726 GLU A CA 1
ATOM 5537 C C . GLU A 1 726 ? -9.551 -31.928 -10.888 1.00 96.88 726 GLU A C 1
ATOM 5539 O O . GLU A 1 726 ? -9.821 -30.925 -10.231 1.00 96.88 726 GLU A O 1
ATOM 5544 N N . ASP A 1 727 ? -8.299 -32.265 -11.195 1.00 96.69 727 ASP A N 1
ATOM 5545 C CA . ASP A 1 727 ? -7.088 -31.525 -10.830 1.00 96.69 727 ASP A CA 1
ATOM 5546 C C . ASP A 1 727 ? -6.766 -30.340 -11.765 1.00 96.69 727 ASP A C 1
ATOM 5548 O O . ASP A 1 727 ? -5.747 -29.672 -11.588 1.00 96.69 727 ASP A O 1
ATOM 5552 N N . THR A 1 728 ? -7.625 -30.048 -12.748 1.00 98.12 728 THR A N 1
ATOM 5553 C CA . THR A 1 728 ? -7.480 -28.866 -13.611 1.00 98.12 728 THR A CA 1
ATOM 5554 C C . THR A 1 728 ? -7.693 -27.596 -12.796 1.00 98.12 728 THR A C 1
ATOM 5556 O O . THR A 1 728 ? -8.751 -27.410 -12.189 1.00 98.12 728 THR A O 1
ATOM 5559 N N . LYS A 1 729 ? -6.695 -26.709 -12.813 1.00 98.25 729 LYS A N 1
ATOM 5560 C CA . LYS A 1 729 ? -6.746 -25.390 -12.180 1.00 98.25 729 LYS A CA 1
ATOM 5561 C C . LYS A 1 729 ? -7.672 -24.451 -12.948 1.00 98.25 729 LYS A C 1
ATOM 5563 O O . LYS A 1 729 ? -7.592 -24.367 -14.172 1.00 98.25 729 LYS A O 1
ATOM 5568 N N . ILE A 1 730 ? -8.510 -23.731 -12.214 1.00 98.44 730 ILE A N 1
ATOM 5569 C CA . ILE A 1 730 ? -9.444 -22.726 -12.721 1.00 98.44 730 ILE A CA 1
ATOM 5570 C C . ILE A 1 730 ? -8.906 -21.343 -12.369 1.00 98.44 730 ILE A C 1
ATOM 5572 O O . ILE A 1 730 ? -8.704 -21.030 -11.193 1.00 98.44 730 ILE A O 1
ATOM 5576 N N . TYR A 1 731 ? -8.723 -20.537 -13.407 1.00 98.44 731 TYR A N 1
ATOM 5577 C CA . TYR A 1 731 ? -8.281 -19.151 -13.367 1.00 98.44 731 TYR A CA 1
ATOM 5578 C C . TYR A 1 731 ? -9.482 -18.255 -13.768 1.00 98.44 731 TYR A C 1
ATOM 5580 O O . TYR A 1 731 ? -9.896 -18.285 -14.933 1.00 98.44 731 TYR A O 1
ATOM 5588 N N . PRO A 1 732 ? -10.138 -17.559 -12.816 1.00 98.00 732 PRO A N 1
ATOM 5589 C CA . PRO A 1 732 ? -11.391 -16.818 -13.038 1.00 98.00 732 PRO A CA 1
ATOM 5590 C C . PRO A 1 732 ? -11.161 -15.389 -13.557 1.00 98.00 732 PRO A C 1
ATOM 5592 O O . PRO A 1 732 ? -10.072 -14.850 -13.391 1.00 98.00 732 PRO A O 1
ATOM 5595 N N . GLY A 1 733 ? -12.189 -14.737 -14.106 1.00 94.75 733 GLY A N 1
ATOM 5596 C CA . GLY A 1 733 ? -12.142 -13.301 -14.436 1.00 94.75 733 GLY A CA 1
ATOM 5597 C C . GLY A 1 733 ? -12.023 -12.400 -13.199 1.00 94.75 733 GLY A C 1
ATOM 5598 O O . GLY A 1 733 ? -11.286 -11.420 -13.214 1.00 94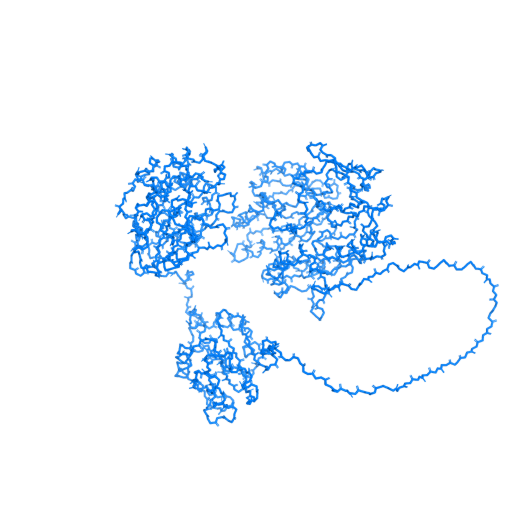.75 733 GLY A O 1
ATOM 5599 N N . HIS A 1 734 ? -12.660 -12.783 -12.087 1.00 91.94 734 HIS A N 1
ATOM 5600 C CA . HIS A 1 734 ? -12.687 -12.004 -10.843 1.00 91.94 734 HIS A CA 1
ATOM 5601 C C . HIS A 1 734 ? -12.654 -12.872 -9.573 1.00 91.94 734 HIS A C 1
ATOM 5603 O O . HIS A 1 734 ? -13.163 -13.997 -9.547 1.00 91.94 734 HIS A O 1
ATOM 5609 N N . ASP A 1 735 ? -12.174 -12.295 -8.465 1.00 88.94 735 ASP A N 1
ATOM 5610 C CA . ASP A 1 735 ? -12.509 -12.755 -7.112 1.00 88.94 735 ASP A CA 1
ATOM 5611 C C . ASP A 1 735 ? -12.555 -11.608 -6.089 1.00 88.94 735 ASP A C 1
ATOM 5613 O O . ASP A 1 735 ? -11.554 -10.974 -5.770 1.00 88.94 735 ASP A O 1
ATOM 5617 N N . TYR A 1 736 ? -13.725 -11.397 -5.484 1.00 77.19 736 TYR A N 1
ATOM 5618 C CA . TYR A 1 736 ? -13.949 -10.328 -4.499 1.00 77.19 736 TYR A CA 1
ATOM 5619 C C . TYR A 1 736 ? -13.623 -10.736 -3.046 1.00 77.19 736 TYR A C 1
ATOM 5621 O O . TYR A 1 736 ? -14.123 -10.127 -2.099 1.00 77.19 736 TYR A O 1
ATOM 5629 N N . LYS A 1 737 ? -12.846 -11.811 -2.847 1.00 74.88 737 LYS A N 1
ATOM 5630 C CA . LYS A 1 737 ? -12.445 -12.356 -1.535 1.00 74.88 737 LYS A CA 1
ATOM 5631 C C . LYS A 1 737 ? -10.936 -12.643 -1.441 1.00 74.88 737 LYS A C 1
ATOM 5633 O O . LYS A 1 737 ? -10.515 -13.299 -0.490 1.00 74.88 737 LYS A O 1
ATOM 5638 N N . GLY A 1 738 ? -10.132 -12.157 -2.391 1.00 71.00 738 GLY A N 1
ATOM 5639 C CA . GLY A 1 738 ? -8.673 -12.321 -2.403 1.00 71.00 738 GLY A CA 1
ATOM 5640 C C . GLY A 1 738 ? -8.192 -13.744 -2.709 1.00 71.00 738 GLY A C 1
ATOM 5641 O O . GLY A 1 738 ? -7.125 -14.141 -2.244 1.00 71.00 738 GLY A O 1
ATOM 5642 N N . ARG A 1 739 ? -8.986 -14.541 -3.435 1.00 83.00 739 ARG A N 1
ATOM 5643 C CA . ARG A 1 739 ? -8.630 -15.899 -3.877 1.00 83.00 739 ARG A CA 1
ATOM 5644 C C . ARG A 1 739 ? -8.220 -15.871 -5.345 1.00 83.00 739 ARG A C 1
ATOM 5646 O O . ARG A 1 739 ? -8.905 -15.280 -6.166 1.00 83.00 739 ARG A O 1
ATOM 5653 N N . ASN A 1 740 ? -7.148 -16.579 -5.674 1.00 80.25 740 ASN A N 1
ATOM 5654 C CA . ASN A 1 740 ? -6.505 -16.442 -6.981 1.00 80.25 740 ASN A CA 1
ATOM 5655 C C . ASN A 1 740 ? -6.854 -17.591 -7.945 1.00 80.25 740 ASN A C 1
ATOM 5657 O O . ASN A 1 740 ? -7.120 -17.363 -9.121 1.00 80.25 740 ASN A O 1
ATOM 5661 N N . VAL A 1 741 ? -6.879 -18.831 -7.446 1.00 92.25 741 VAL A N 1
ATOM 5662 C CA . VAL A 1 741 ? -7.048 -20.060 -8.243 1.00 92.25 741 VAL A CA 1
ATOM 5663 C C . VAL A 1 741 ? -7.889 -21.068 -7.454 1.00 92.25 741 VAL A C 1
ATOM 5665 O O . VAL A 1 741 ? -7.792 -21.123 -6.227 1.00 92.25 741 VAL A O 1
ATOM 5668 N N . SER A 1 742 ? -8.677 -21.895 -8.143 1.00 96.62 742 SER A N 1
ATOM 5669 C CA . SER A 1 742 ? -9.281 -23.114 -7.572 1.00 96.62 742 SER A CA 1
ATOM 5670 C C . SER A 1 742 ? -9.155 -24.286 -8.556 1.00 96.62 742 SER A C 1
ATOM 5672 O O . SER A 1 742 ? -8.326 -24.238 -9.463 1.00 96.62 742 SER A O 1
ATOM 5674 N N . THR A 1 743 ? -9.928 -25.357 -8.389 1.00 97.88 743 THR A N 1
ATOM 5675 C CA . THR A 1 743 ? -9.872 -26.567 -9.223 1.00 97.88 743 THR A CA 1
ATOM 5676 C C . THR A 1 743 ? -11.265 -27.074 -9.576 1.00 97.88 743 THR A C 1
ATOM 5678 O O . THR A 1 743 ? -12.241 -26.790 -8.877 1.00 97.88 743 THR A O 1
ATOM 5681 N N . VAL A 1 744 ? -11.370 -27.862 -10.648 1.00 98.25 744 VAL A N 1
ATOM 5682 C CA . VAL A 1 744 ? -12.640 -28.488 -11.062 1.00 98.25 744 VAL A CA 1
ATOM 5683 C C . VAL A 1 744 ? -13.229 -29.357 -9.942 1.00 98.25 744 VAL A C 1
ATOM 5685 O O . VAL A 1 744 ? -14.435 -29.295 -9.709 1.00 98.25 744 VAL A O 1
ATOM 5688 N N . ALA A 1 745 ? -12.395 -30.103 -9.206 1.00 97.38 745 ALA A N 1
ATOM 5689 C CA . ALA A 1 745 ? -12.800 -30.876 -8.026 1.00 97.38 745 ALA A CA 1
ATOM 5690 C C . ALA A 1 745 ? -13.500 -30.007 -6.970 1.00 97.38 745 ALA A C 1
ATOM 5692 O O . ALA A 1 745 ? -14.548 -30.363 -6.429 1.00 97.38 745 ALA A O 1
ATOM 5693 N N . GLU A 1 746 ? -12.899 -28.860 -6.657 1.00 97.06 746 GLU A N 1
ATOM 5694 C CA . GLU A 1 746 ? -13.404 -27.961 -5.633 1.00 97.06 746 GLU A CA 1
ATOM 5695 C C . GLU A 1 746 ? -14.686 -27.251 -6.060 1.00 97.06 746 GLU A C 1
ATOM 5697 O O . GLU A 1 746 ? -15.626 -27.183 -5.271 1.00 97.06 746 GLU A O 1
ATOM 5702 N N . GLU A 1 747 ? -14.757 -26.733 -7.287 1.00 98.12 747 GLU A N 1
ATOM 5703 C CA . GLU A 1 747 ? -15.948 -26.018 -7.752 1.00 98.12 747 GLU A CA 1
ATOM 5704 C C . GLU A 1 747 ? -17.149 -26.967 -7.899 1.00 98.12 747 GLU A C 1
ATOM 5706 O O . GLU A 1 747 ? -18.231 -26.640 -7.412 1.00 98.12 747 GLU A O 1
ATOM 5711 N N . LYS A 1 748 ? -16.950 -28.198 -8.399 1.00 97.69 748 LYS A N 1
ATOM 5712 C CA . LYS A 1 748 ? -17.975 -29.264 -8.369 1.00 97.69 748 LYS A CA 1
ATOM 5713 C C . LYS A 1 748 ? -18.506 -29.575 -6.970 1.00 97.69 748 LYS A C 1
ATOM 5715 O O . LYS A 1 748 ? -19.643 -30.012 -6.833 1.00 97.69 748 LYS A O 1
ATOM 5720 N N . LYS A 1 749 ? -17.667 -29.448 -5.938 1.00 96.88 749 LYS A N 1
ATOM 5721 C CA . LYS A 1 749 ? -17.996 -29.865 -4.567 1.00 96.88 749 LYS A CA 1
ATOM 5722 C C . LYS A 1 749 ? -18.529 -28.726 -3.703 1.00 96.88 749 LYS A C 1
ATOM 5724 O O . LYS A 1 749 ? -19.306 -28.969 -2.783 1.00 96.88 749 LYS A O 1
ATOM 5729 N N . PHE A 1 750 ? -18.087 -27.498 -3.961 1.00 96.06 750 PHE A N 1
ATOM 5730 C CA . PHE A 1 750 ? -18.234 -26.385 -3.027 1.00 96.06 750 PHE A CA 1
ATOM 5731 C C . PHE A 1 750 ? -18.848 -25.118 -3.636 1.00 96.06 750 PHE A C 1
ATOM 5733 O O . PHE A 1 750 ? -19.113 -24.190 -2.874 1.00 96.06 750 PHE A O 1
ATOM 5740 N N . ASN A 1 751 ? -19.070 -25.021 -4.954 1.00 97.06 751 ASN A N 1
ATOM 5741 C CA . ASN A 1 751 ? -19.657 -23.820 -5.558 1.00 97.06 751 ASN A CA 1
ATOM 5742 C C . ASN A 1 751 ? -21.148 -23.675 -5.187 1.00 97.06 751 ASN A C 1
ATOM 5744 O O . ASN A 1 751 ? -21.975 -24.388 -5.745 1.00 97.06 751 ASN A O 1
ATOM 5748 N N . PRO A 1 752 ? -21.546 -22.735 -4.309 1.00 93.75 752 PRO A N 1
ATOM 5749 C CA . PRO A 1 752 ? -22.902 -22.675 -3.757 1.00 93.75 752 PRO A CA 1
ATOM 5750 C C . PRO A 1 752 ? -23.986 -22.318 -4.786 1.00 93.75 752 PRO A C 1
ATOM 5752 O O . PRO A 1 752 ? -25.174 -22.394 -4.473 1.00 93.75 752 PRO A O 1
ATOM 5755 N N . ARG A 1 753 ? -23.603 -21.894 -5.996 1.00 93.50 753 ARG A N 1
ATOM 5756 C CA . ARG A 1 753 ? -24.531 -21.691 -7.112 1.00 93.50 753 ARG A CA 1
ATOM 5757 C C . ARG A 1 753 ? -24.596 -22.953 -7.966 1.00 93.50 753 ARG A C 1
ATOM 5759 O O . ARG A 1 753 ? -25.670 -23.510 -8.152 1.00 93.50 753 ARG A O 1
ATOM 5766 N N . LEU A 1 754 ? -23.449 -23.417 -8.456 1.00 96.06 754 LEU A N 1
ATOM 5767 C CA . LEU A 1 754 ? -23.379 -24.479 -9.461 1.00 96.06 754 LEU A CA 1
ATOM 5768 C C . LEU A 1 754 ? -23.545 -25.901 -8.901 1.00 96.06 754 LEU A C 1
ATOM 5770 O O . LEU A 1 754 ? -23.831 -26.798 -9.682 1.00 96.06 754 LEU A O 1
ATOM 5774 N N . THR A 1 755 ? -23.452 -26.122 -7.584 1.00 95.88 755 THR A N 1
ATOM 5775 C CA . THR A 1 755 ? -23.836 -27.408 -6.962 1.00 95.88 755 THR A CA 1
ATOM 5776 C C . THR A 1 755 ? -25.345 -27.587 -6.787 1.00 95.88 755 THR A C 1
ATOM 5778 O O . THR A 1 755 ? -25.796 -28.669 -6.408 1.00 95.88 755 THR A O 1
ATOM 5781 N N . GLN A 1 756 ? -26.145 -26.548 -7.048 1.00 95.06 756 GLN A N 1
ATOM 5782 C CA . GLN A 1 756 ? -27.602 -26.659 -7.066 1.00 95.06 756 GLN A CA 1
ATOM 5783 C C . GLN A 1 756 ? -28.074 -27.419 -8.314 1.00 95.06 756 GLN A C 1
ATOM 5785 O O . GLN A 1 756 ? -27.349 -27.550 -9.304 1.00 95.06 756 GLN A O 1
ATOM 5790 N N . ASN A 1 757 ? -29.328 -27.877 -8.307 1.00 96.69 757 ASN A N 1
ATOM 5791 C CA . ASN A 1 757 ? -29.980 -28.270 -9.553 1.00 96.69 757 ASN A CA 1
ATOM 5792 C C . ASN A 1 757 ? -30.222 -27.032 -10.444 1.00 96.69 757 ASN A C 1
ATOM 5794 O O . ASN A 1 757 ? -30.216 -25.891 -9.974 1.00 96.69 757 ASN A O 1
ATOM 5798 N N . LYS A 1 758 ? -30.445 -27.259 -11.742 1.00 97.81 758 LYS A N 1
ATOM 5799 C CA . LYS A 1 758 ? -30.592 -26.187 -12.737 1.00 97.81 758 LYS A CA 1
ATOM 5800 C C . LYS A 1 758 ? -31.677 -25.161 -12.380 1.00 97.81 758 LYS A C 1
ATOM 5802 O O . LYS A 1 758 ? -31.472 -23.964 -12.548 1.00 97.81 758 LYS A O 1
ATOM 5807 N N . GLU A 1 759 ? -32.810 -25.621 -11.857 1.00 97.62 759 GLU A N 1
ATOM 5808 C CA . GLU A 1 759 ? -33.934 -24.768 -11.448 1.00 97.62 759 GLU A CA 1
ATOM 5809 C C . GLU A 1 759 ? -33.564 -23.852 -10.268 1.00 97.62 759 GLU A C 1
ATOM 5811 O O . GLU A 1 759 ? -33.819 -22.647 -10.314 1.00 97.62 759 GLU A O 1
ATOM 5816 N N . GLY A 1 760 ? -32.905 -24.400 -9.240 1.00 96.88 760 GLY A N 1
ATOM 5817 C CA . GLY A 1 760 ? -32.390 -23.639 -8.100 1.00 96.88 760 GLY A CA 1
ATOM 5818 C C . GLY A 1 760 ? -31.316 -22.631 -8.506 1.00 96.88 760 GLY A C 1
ATOM 5819 O O . GLY A 1 760 ? -31.347 -21.485 -8.049 1.00 96.88 760 GLY A O 1
ATOM 5820 N N . PHE A 1 761 ? -30.428 -23.007 -9.434 1.00 97.38 761 PHE A N 1
ATOM 5821 C CA . PHE A 1 761 ? -29.452 -22.089 -10.020 1.00 97.38 761 PHE A CA 1
ATOM 5822 C C . PHE A 1 761 ? -30.132 -20.925 -10.748 1.00 97.38 761 PHE A C 1
ATOM 5824 O O . PHE A 1 761 ? -29.853 -19.775 -10.420 1.00 97.38 761 PHE A O 1
ATOM 5831 N N . ILE A 1 762 ? -31.052 -21.198 -11.685 1.00 97.38 762 ILE A N 1
ATOM 5832 C CA . ILE A 1 762 ? -31.762 -20.155 -12.449 1.00 97.38 762 ILE A CA 1
ATOM 5833 C C . ILE A 1 762 ? -32.459 -19.178 -11.499 1.00 97.38 762 ILE A C 1
ATOM 5835 O O . ILE A 1 762 ? -32.282 -17.968 -11.637 1.00 97.38 762 ILE A O 1
ATOM 5839 N N . LYS A 1 763 ? -33.174 -19.691 -10.489 1.00 96.25 763 LYS A N 1
ATOM 5840 C CA . LYS A 1 763 ? -33.810 -18.854 -9.467 1.00 96.25 763 LYS A CA 1
ATOM 5841 C C . LYS A 1 763 ? -32.786 -18.015 -8.695 1.00 96.25 763 LYS A C 1
ATOM 5843 O O . LYS A 1 763 ? -32.953 -16.806 -8.581 1.00 96.25 763 LYS A O 1
ATOM 5848 N N . THR A 1 764 ? -31.704 -18.636 -8.217 1.00 94.88 764 THR A N 1
ATOM 5849 C CA . THR A 1 764 ? -30.618 -17.942 -7.504 1.00 94.88 764 THR A CA 1
ATOM 5850 C C . THR A 1 764 ? -30.038 -16.801 -8.341 1.00 94.88 764 THR A C 1
ATOM 5852 O O . THR A 1 764 ? -29.781 -15.733 -7.795 1.00 94.88 764 THR A O 1
ATOM 5855 N N . MET A 1 765 ? -29.847 -17.008 -9.649 1.00 94.75 765 MET A N 1
ATOM 5856 C CA . MET A 1 765 ? -29.310 -15.997 -10.566 1.00 94.75 765 MET A CA 1
ATOM 5857 C C . MET A 1 765 ? -30.301 -14.859 -10.839 1.00 94.75 765 MET A C 1
ATOM 5859 O O . MET A 1 765 ? -29.887 -13.705 -10.875 1.00 94.75 765 MET A O 1
ATOM 5863 N N . GLN A 1 766 ? -31.597 -15.154 -10.970 1.00 91.31 766 GLN A N 1
ATOM 5864 C CA . GLN A 1 766 ? -32.654 -14.142 -11.124 1.00 91.31 766 GLN A CA 1
ATOM 5865 C C . GLN A 1 766 ? -32.844 -13.287 -9.858 1.00 91.31 766 GLN A C 1
ATOM 5867 O O . GLN A 1 766 ? -33.158 -12.102 -9.953 1.00 91.31 766 GLN A O 1
ATOM 5872 N N . ASP A 1 767 ? -32.604 -13.861 -8.676 1.00 92.31 767 ASP A N 1
ATOM 5873 C CA . ASP A 1 767 ? -32.674 -13.165 -7.386 1.00 92.31 767 ASP A CA 1
ATOM 5874 C C . ASP A 1 767 ? -31.396 -12.346 -7.052 1.00 92.31 767 ASP A C 1
ATOM 5876 O O . ASP A 1 767 ? -31.339 -11.687 -6.006 1.00 92.31 767 ASP A O 1
ATOM 5880 N N . LEU A 1 768 ? -30.376 -12.320 -7.930 1.00 84.56 768 LEU A N 1
ATOM 5881 C CA . LEU A 1 768 ? -29.177 -11.476 -7.784 1.00 84.56 768 LEU A CA 1
ATOM 5882 C C . LEU A 1 768 ? -29.498 -9.990 -8.029 1.00 84.56 768 LEU A C 1
ATOM 5884 O O . LEU A 1 768 ? -29.200 -9.434 -9.082 1.00 84.56 768 LEU A O 1
ATOM 5888 N N . LYS A 1 769 ? -30.047 -9.319 -7.010 1.00 83.69 769 LYS A N 1
ATOM 5889 C CA . LYS A 1 769 ? -30.339 -7.868 -6.980 1.00 83.69 769 LYS A CA 1
ATOM 5890 C C . LYS A 1 769 ? -29.066 -7.006 -6.903 1.00 83.69 769 LYS A C 1
ATOM 5892 O O . LYS A 1 769 ? -28.863 -6.251 -5.953 1.00 83.69 769 LYS A O 1
ATOM 5897 N N . LEU A 1 770 ? -28.176 -7.170 -7.875 1.00 85.19 770 LEU A N 1
ATOM 5898 C CA . LEU A 1 770 ? -26.895 -6.480 -7.975 1.00 85.19 770 LEU A CA 1
ATOM 5899 C C . LEU A 1 770 ? -27.065 -5.101 -8.639 1.00 85.19 770 LEU A C 1
ATOM 5901 O O . LEU A 1 770 ? -27.896 -4.953 -9.535 1.00 85.19 770 LEU A O 1
ATOM 5905 N N . PRO A 1 771 ? -26.269 -4.086 -8.253 1.00 84.00 771 PRO A N 1
ATOM 5906 C CA . PRO A 1 771 ? -26.309 -2.776 -8.900 1.00 84.00 771 PRO A CA 1
ATOM 5907 C C . PRO A 1 771 ? -25.905 -2.865 -10.380 1.00 84.00 771 PRO A C 1
ATOM 5909 O O . PRO A 1 771 ? -25.191 -3.786 -10.786 1.00 84.00 771 PRO A O 1
ATOM 5912 N N . TYR A 1 772 ? -26.333 -1.887 -11.178 1.00 83.75 772 TYR A N 1
ATOM 5913 C CA . TYR A 1 772 ? -25.873 -1.716 -12.560 1.00 83.75 772 TYR A CA 1
ATOM 5914 C C . TYR A 1 772 ? -24.335 -1.569 -12.602 1.00 83.75 772 TYR A C 1
ATOM 5916 O O . TYR A 1 772 ? -23.789 -0.883 -11.727 1.00 83.75 772 TYR A O 1
ATOM 5924 N N . PRO A 1 773 ? -23.607 -2.208 -13.541 1.00 83.44 773 PRO A N 1
ATOM 5925 C CA . PRO A 1 773 ? -22.155 -2.070 -13.611 1.00 83.44 773 PRO A CA 1
ATOM 5926 C C . PRO A 1 773 ? -21.775 -0.635 -13.972 1.00 83.44 773 PRO A C 1
ATOM 5928 O O . PRO A 1 773 ? -22.257 -0.081 -14.955 1.00 83.44 773 PRO A O 1
ATOM 5931 N N . LYS A 1 774 ? -20.895 -0.029 -13.170 1.00 84.25 774 LYS A N 1
ATOM 5932 C CA . LYS A 1 774 ? -20.598 1.412 -13.244 1.00 84.25 774 LYS A CA 1
ATOM 5933 C C . LYS A 1 774 ? -20.048 1.872 -14.593 1.00 84.25 774 LYS A C 1
ATOM 5935 O O . LYS A 1 774 ? -20.273 3.018 -14.951 1.00 84.25 774 LYS A O 1
ATOM 5940 N N . MET A 1 775 ? -19.305 1.007 -15.282 1.00 87.00 775 MET A N 1
ATOM 5941 C CA . MET A 1 775 ? -18.645 1.326 -16.547 1.00 87.00 775 MET A CA 1
ATOM 5942 C C . MET A 1 775 ? -19.406 0.815 -17.773 1.00 87.00 775 MET A C 1
ATOM 5944 O O . MET A 1 775 ? -18.935 1.046 -18.876 1.00 87.00 775 MET A O 1
ATOM 5948 N N . MET A 1 776 ? -20.560 0.150 -17.636 1.00 88.19 776 MET A N 1
ATOM 5949 C CA . MET A 1 776 ? -21.193 -0.583 -18.748 1.00 88.19 776 MET A CA 1
ATOM 5950 C C . MET A 1 776 ? -21.454 0.286 -19.988 1.00 88.19 776 MET A C 1
ATOM 5952 O O . MET A 1 776 ? -21.212 -0.162 -21.109 1.00 88.19 776 MET A O 1
ATOM 5956 N N . ASP A 1 777 ? -21.878 1.533 -19.776 1.00 90.81 777 ASP A N 1
ATOM 5957 C CA . ASP A 1 777 ? -22.211 2.488 -20.841 1.00 90.81 777 ASP A CA 1
ATOM 5958 C C . ASP A 1 777 ? -20.974 3.043 -21.579 1.00 90.81 777 ASP A C 1
ATOM 5960 O O . ASP A 1 777 ? -21.104 3.570 -22.681 1.00 90.81 777 ASP A O 1
ATOM 5964 N N . GLU A 1 778 ? -19.775 2.899 -21.003 1.00 91.88 778 GLU A N 1
ATOM 5965 C CA . GLU A 1 778 ? -18.488 3.311 -21.589 1.00 91.88 778 GLU A CA 1
ATOM 5966 C C . GLU A 1 778 ? -17.699 2.096 -22.110 1.00 91.88 778 GLU A C 1
ATOM 5968 O O . GLU A 1 778 ? -17.215 2.077 -23.243 1.00 91.88 778 GLU A O 1
ATOM 5973 N N . ALA A 1 779 ? -17.623 1.044 -21.290 1.00 93.69 779 ALA A N 1
ATOM 5974 C CA . ALA A 1 779 ? -16.879 -0.181 -21.528 1.00 93.69 779 ALA A CA 1
ATOM 5975 C C . ALA A 1 779 ? -17.431 -0.987 -22.702 1.00 93.69 779 ALA A C 1
ATOM 5977 O O . ALA A 1 779 ? -16.663 -1.351 -23.590 1.00 93.69 779 ALA A O 1
ATOM 5978 N N . VAL A 1 780 ? -18.743 -1.247 -22.757 1.00 95.44 780 VAL A N 1
ATOM 5979 C CA . VAL A 1 780 ? -19.305 -2.086 -23.830 1.00 95.44 780 VAL A CA 1
ATOM 5980 C C . VAL A 1 780 ? -19.124 -1.429 -25.209 1.00 95.44 780 VAL A C 1
ATOM 5982 O O . VAL A 1 780 ? -18.625 -2.115 -26.104 1.00 95.44 780 VAL A O 1
ATOM 5985 N N . PRO A 1 781 ? -19.424 -0.128 -25.423 1.00 95.81 781 PRO A N 1
ATOM 5986 C CA . PRO A 1 781 ? -19.156 0.528 -26.705 1.00 95.81 781 PRO A CA 1
ATOM 5987 C C . PRO A 1 781 ? -17.675 0.534 -27.105 1.00 95.81 781 PRO A C 1
ATOM 5989 O O . PRO A 1 781 ? -17.372 0.224 -28.256 1.00 95.81 781 PRO A O 1
ATOM 5992 N N . ALA A 1 782 ? -16.755 0.821 -26.177 1.00 95.56 782 ALA A N 1
ATOM 5993 C CA . ALA A 1 782 ? -15.317 0.801 -26.460 1.00 95.56 782 ALA A CA 1
ATOM 5994 C C . ALA A 1 782 ? -14.818 -0.620 -26.786 1.00 95.56 782 ALA A C 1
ATOM 5996 O O . ALA A 1 782 ? -14.092 -0.835 -27.758 1.00 95.56 782 ALA A O 1
ATOM 5997 N N . ASN A 1 783 ? -15.253 -1.627 -26.027 1.00 97.06 783 ASN A N 1
ATOM 5998 C CA . ASN A 1 783 ? -14.858 -3.022 -26.232 1.00 97.06 783 ASN A CA 1
ATOM 5999 C C . ASN A 1 783 ? -15.406 -3.601 -27.542 1.00 97.06 783 ASN A C 1
ATOM 6001 O O . ASN A 1 783 ? -14.711 -4.387 -28.187 1.00 97.06 783 ASN A O 1
ATOM 6005 N N . LEU A 1 784 ? -16.578 -3.148 -28.007 1.00 96.56 784 LEU A N 1
ATOM 6006 C CA . LEU A 1 784 ? -17.095 -3.477 -29.341 1.00 96.56 784 LEU A CA 1
ATOM 6007 C C . LEU A 1 784 ? -16.162 -3.028 -30.483 1.00 96.56 784 LEU A C 1
ATOM 6009 O O . LEU A 1 784 ? -16.224 -3.609 -31.568 1.00 96.56 784 LEU A O 1
ATOM 6013 N N . VAL A 1 785 ? -15.266 -2.065 -30.244 1.00 96.00 785 VAL A N 1
ATOM 6014 C CA . VAL A 1 785 ? -14.221 -1.614 -31.184 1.00 96.00 785 VAL A CA 1
ATOM 6015 C C . VAL A 1 785 ? -12.794 -1.907 -30.690 1.00 96.00 785 VAL A C 1
ATOM 6017 O O . VAL A 1 785 ? -11.841 -1.263 -31.119 1.00 96.00 785 VAL A O 1
ATOM 6020 N N . CYS A 1 786 ? -12.624 -2.944 -29.858 1.00 93.81 786 CYS A N 1
ATOM 6021 C CA . CYS A 1 786 ? -11.331 -3.418 -29.339 1.00 93.81 786 CYS A CA 1
ATOM 6022 C C . CYS A 1 786 ? -10.629 -2.462 -28.343 1.00 93.81 786 CYS A C 1
ATOM 6024 O O . CYS A 1 786 ? -9.404 -2.505 -28.203 1.00 93.81 786 CYS A O 1
ATOM 6026 N N . GLY A 1 787 ? -11.388 -1.627 -27.629 1.00 89.69 787 GLY A N 1
ATOM 6027 C CA . GLY A 1 787 ? -10.865 -0.690 -26.626 1.00 89.69 787 GLY A CA 1
ATOM 6028 C C . GLY A 1 787 ? -10.209 0.551 -27.238 1.00 89.69 787 GLY A C 1
ATOM 6029 O O . GLY A 1 787 ? -9.137 0.960 -26.792 1.00 89.69 787 GLY A O 1
ATOM 6030 N N . VAL A 1 788 ? -10.819 1.093 -28.300 1.00 84.50 788 VAL A N 1
ATOM 6031 C CA . VAL A 1 788 ? -10.343 2.246 -29.094 1.00 84.50 788 VAL A CA 1
ATOM 6032 C C . VAL A 1 788 ? -11.307 3.422 -28.977 1.00 84.50 788 VAL A C 1
ATOM 6034 O O . VAL A 1 788 ? -12.529 3.167 -29.038 1.00 84.50 788 VAL A O 1
#

Radius of gyration: 32.84 Å; chains: 1; bounding box: 71×82×103 Å